Protein 9BBG (pdb70)

InterPro domains:
  IPR004871 RSE1/DDB1/CPSF1, C-terminal [PF03178] (790-1099)
  IPR015943 WD40/YVTN repeat-like-containing domain superfamily [G3DSA:2.130.10.10] (4-1039)
  IPR015943 WD40/YVTN repeat-like-containing domain superfamily [G3DSA:2.130.10.10] (14-355)
  IPR015943 WD40/YVTN repeat-like-containing domain superfamily [G3DSA:2.130.10.10] (394-709)
  IPR018846 RSE1/DDB1/CPSF1, first beta-propeller [PF10433] (15-348)
  IPR036322 WD40-repeat-containing domain superfamily [SSF50978] (795-934)
  IPR050358 RSE1/DDB1/CPSF1 [PTHR10644] (3-1113)
  IPR058543 RSE1/DDB1/CPSF1, second beta-propeller [PF23726] (396-704)

Nearest PDB structures (foldseek):
  9bbg-assembly1_A  TM=1.001E+00  e=0.000E+00  Homo sapiens
  9bbe-assembly1_A  TM=9.998E-01  e=0.000E+00  Homo sapiens
  3ei3-assembly1_A  TM=9.310E-01  e=0.000E+00  Homo sapiens
  8b3g-assembly1_d  TM=7.829E-01  e=0.000E+00  Homo sapiens
  8ojh-assembly1_A  TM=7.501E-01  e=0.000E+00  Homo sapiens

B-factor: mean 38.8, std 13.21, range [20.58, 118.34]

Solvent-accessible surface area: 45786 Å² total; per-residue (Å²): 93,4,52,3,0,5,2,25,23,41,92,10,16,0,1,56,17,17,23,48,10,67,0,16,29,43,153,41,43,0,0,0,5,3,36,4,22,52,0,26,2,35,10,27,50,120,105,18,34,121,75,18,46,26,17,29,5,46,1,30,18,44,10,13,67,31,14,97,32,196,87,41,88,34,14,7,0,0,0,0,0,38,18,20,16,1,2,13,0,37,3,57,102,75,69,120,60,25,76,23,52,29,98,9,68,17,66,7,89,30,248,136,32,129,52,11,111,82,32,44,27,10,15,28,2,45,88,18,57,0,0,0,0,5,4,13,58,13,57,2,15,0,0,22,36,94,106,142,23,67,112,5,142,39,30,58,2,168,8,110,18,96,97,8,36,20,3,49,8,4,64,52,28,143,30,11,0,1,0,1,0,16,63,41,136,147,26,30,10,0,52,4,26,49,1,20,67,217,117,118,75,19,55,145,14,73,19,118,74,48,106,21,37,71,75,0,36,21,0,4,12,0,11,114,58,9,9,4,0,0,4,0,5,74,113,19,0,12,3,3,54,31,118,64,123,27,52,32,75,23,119,76,2,64,133,12,42,2,62,10,49,28,94,11,30,117,51,0,18,84,3,0,0,2,2,96,36,1,53,0,0,16,0,35,7,83,84,76,156,75,200,116,63,75,31,43,1,100,57,5,115,23,78,72,11,11,109,4,10,12,5,65,18,5,3,43,2,74,127,12,26,0,3,0,0,0,101,22,1,26,4,23,4,0,72,20,54,147,111,53,79,118,102,41,27,73,16,74,64,94,88,84,60,69,2,1,0,16,0,39,18,7,21,41,10,74,29,128,50,96,19,31,4,4,0,0,0,0,0,3,16,86,27,28,1,2,0,7,7,0,30,32,4,2,10,24,96,109,101,18,70,47,128,12,84,36,6,91,4,0,20,32,0,84,28,53,26,124,78,126,37,22,39,5,0,0,0,0,24,115,38,72,2,80,8,6,37,14,92,40,128,92,40,61,94,61,94,20,131,2,23,38,99,89,61,40,2,63,47,2,5,36,12,25,103,113,3,0,0,0,0,1,24,34,2,0,32,0,0,22,7,122,108,45,37,71,42,24,69,18,106,18,103,100,64,110,104,3,56,23,19,9,21,16,57,20,6,0,0,0,0,14,30,106,18,0,16,9,0,51,4,44,69,112,60,18,100,79,64,24,114,33,123,13,103,42,78,4,19,8,14,16,2,45,39,19,51,121,29,143,27,87,4,61,5,0,0,0,0,0,96,103,27,4,0,0,7,0,2,77,8,72,76,14,70,83,63,33,87,37,98,12,41,64,118,87,18,0,127,12,9,13,2,5,32,5,64,92,12,36,26,0,0,0,0,9,12,70,0,4,0,12,17,2,19,12,63,44,107,78,0,98,6,48,97,50,43,64,21,51,6,18,108,78,57,0,51,13,61,49,4,146,24,146,86,72,36,8,0,0,0,1,4,51,72,3,4,0,0,22,20,57,47,75,96,16,38,44,0,78,5,61,68,88,71,7,33,54,3,0,41,1,59,2,108,23,10,77,109,5,2,0,5,2,55,119,55,33,0,19,0,0,38,22,26,102,34,61,78,21,50,39,101,59,16,72,1,112,3,7,2,75,73,11,16,49,2,122,112,33,79,0,0,0,0,0,0,4,26,37,13,58,93,115,52,89,42,67,78,93,3,7,10,54,117,22,125,48,85,29,99,17,97,98,151,104,122,32,41,22,2,1,0,0,0,0,29,10,112,89,10,82,20,34,2,3,3,55,4,35,140,50,1,54,2,43,5,21,19,30,11,113,1,46,138,17,106,50,23,0,0,0,0,0,0,1,21,52,92,143,108,69,120,65,22,85,87,2,13,0,0,0,0,48,36,37,130,35,94,10,57,65,42,8,92,60,142,9,172,0,0,0,43,15,12,31,69,2,87,24,38,0,0,0,0,1,17,40,15,0,51,0,1,70,16,48,146,78,81,80,11,166,55,50,11,49,16,153,64,14,81,34,0,27,61,6,53,37,90,53,50,70,0,0,1,0,6,44,65,63,0,2,10,0,0,6,19,29,90,182,128,25,60,26,88,49,40,1,32,1,93,52,65,10,121,4,6,6,2,8,7,31,59,73,77,21,3,0,0,0,6,64,32,60,1,0,1,0,0,29,63,76,150,119,78,73,44,54,81,75,6,70,36,28,0,6,2,7,11,0,8,57,1,43,15,4,20,96,21,16,13,43,126,159,142,4,15,91,63,29,4,5,0,0,0,55,16,0,9,0,0,3,1,4,34,10,48,100,79,57,21,81,17,0,63,54,0,14,80,72,0,32,180,20,48,145,24,22,2,115,9,117,9,71,68,10,23,12,1,56,18,126,166,65,84,70,99,35,60,4,6,0,5,0,60,6,0,36,35,0,37,67,17,41,70,98,79,4,97,109,0,5,46,84,9,66,35,91,90,103,76,82,106,111,3,65,2,89,26,0,7,70,4,0,16,55,0,41,138,30,61

Structure (mmCIF, N/CA/C/O backbone):
data_9BBG
#
_entry.id   9BBG
#
_cell.length_a   63.139
_cell.length_b   125.747
_cell.length_c   169.512
_cell.angle_alpha   90.00
_cell.angle_beta   90.00
_cell.angle_gamma   90.00
#
_symmetry.space_group_name_H-M   'P 21 21 21'
#
loop_
_entity.id
_entity.type
_entity.pdbx_description
1 polymer 'DNA damage-binding protein 1'
2 non-polymer 'L(+)-TARTARIC ACID'
3 non-polymer 1H-indol-6-amine
4 non-polymer 1,2-ETHANEDIOL
5 non-polymer 'UNKNOWN ATOM OR ION'
6 water water
#
loop_
_atom_site.group_PDB
_atom_site.id
_atom_site.type_symbol
_atom_site.label_atom_id
_atom_site.label_alt_id
_atom_site.label_comp_id
_atom_site.label_asym_id
_atom_site.label_entity_id
_atom_site.label_seq_id
_atom_site.pdbx_PDB_ins_code
_atom_site.Cartn_x
_atom_site.Cartn_y
_atom_site.Cartn_z
_atom_site.occupancy
_atom_site.B_iso_or_equiv
_atom_site.auth_seq_id
_atom_site.auth_comp_id
_atom_site.auth_asym_id
_atom_site.auth_atom_id
_atom_site.pdbx_PDB_model_num
ATOM 1 N N . MET A 1 3 ? 46.620 -42.501 -22.214 1.00 74.65 1 MET A N 1
ATOM 2 C CA . MET A 1 3 ? 45.696 -43.612 -21.856 1.00 72.41 1 MET A CA 1
ATOM 3 C C . MET A 1 3 ? 44.317 -43.400 -22.509 1.00 66.48 1 MET A C 1
ATOM 4 O O . MET A 1 3 ? 43.708 -44.372 -22.960 1.00 55.33 1 MET A O 1
ATOM 6 N N . SER A 1 4 ? 43.825 -42.134 -22.548 1.00 65.80 2 SER A N 1
ATOM 7 C CA . SER A 1 4 ? 42.607 -41.764 -23.290 1.00 54.01 2 SER A CA 1
ATOM 8 C C . SER A 1 4 ? 42.931 -40.682 -24.318 1.00 48.11 2 SER A C 1
ATOM 9 O O . SER A 1 4 ? 43.734 -39.788 -24.046 1.00 49.94 2 SER A O 1
ATOM 11 N N . TYR A 1 5 ? 42.348 -40.789 -25.519 1.00 37.18 3 TYR A N 1
ATOM 12 C CA . TYR A 1 5 ? 42.669 -39.852 -26.575 1.00 34.01 3 TYR A CA 1
ATOM 13 C C . TYR A 1 5 ? 41.369 -39.297 -27.139 1.00 33.27 3 TYR A C 1
ATOM 14 O O . TYR A 1 5 ? 40.690 -39.984 -27.875 1.00 33.97 3 TYR A O 1
ATOM 23 N N . ASN A 1 6 ? 41.139 -37.989 -26.922 1.00 27.85 4 ASN A N 1
ATOM 24 C CA . ASN A 1 6 ? 39.896 -37.372 -27.337 1.00 28.59 4 ASN A CA 1
ATOM 25 C C . ASN A 1 6 ? 40.193 -36.065 -28.072 1.00 31.60 4 ASN A C 1
ATOM 26 O O . ASN A 1 6 ? 41.258 -35.462 -27.919 1.00 31.67 4 ASN A O 1
ATOM 31 N N . TYR A 1 7 ? 39.280 -35.717 -28.967 1.00 28.96 5 TYR A N 1
ATOM 32 C CA . TYR A 1 7 ? 39.343 -34.536 -29.796 1.00 26.41 5 TYR A CA 1
ATOM 33 C C . TYR A 1 7 ? 38.073 -33.737 -29.567 1.00 29.10 5 TYR A C 1
ATOM 34 O O . TYR A 1 7 ? 36.992 -34.306 -29.676 1.00 27.85 5 TYR A O 1
ATOM 43 N N . VAL A 1 8 ? 38.189 -32.442 -29.319 1.00 26.92 6 VAL A N 1
ATOM 44 C CA . VAL A 1 8 ? 37.028 -31.639 -29.037 1.00 26.82 6 VAL A CA 1
ATOM 45 C C . VAL A 1 8 ? 37.044 -30.457 -29.987 1.00 26.40 6 VAL A C 1
ATOM 46 O O . VAL A 1 8 ? 38.094 -29.833 -30.201 1.00 26.52 6 VAL A O 1
ATOM 50 N N . VAL A 1 9 ? 35.907 -30.164 -30.605 1.00 23.84 7 VAL A N 1
ATOM 51 C CA . VAL A 1 9 ? 35.862 -29.114 -31.610 1.00 25.91 7 VAL A CA 1
ATOM 52 C C . VAL A 1 9 ? 34.510 -28.396 -31.559 1.00 25.80 7 VAL A C 1
ATOM 53 O O . VAL A 1 9 ? 33.508 -28.971 -31.120 1.00 24.43 7 VAL A O 1
ATOM 57 N N . THR A 1 10 ? 34.528 -27.122 -31.952 1.00 24.58 8 THR A N 1
ATOM 58 C CA . THR A 1 10 ? 33.316 -26.299 -31.974 1.00 24.61 8 THR A CA 1
ATOM 59 C C . THR A 1 10 ? 32.501 -26.584 -33.238 1.00 26.04 8 THR A C 1
ATOM 60 O O . THR A 1 10 ? 32.985 -26.461 -34.375 1.00 27.84 8 THR A O 1
ATOM 64 N N . ALA A 1 11 ? 31.222 -26.879 -33.057 1.00 25.33 9 ALA A N 1
ATOM 65 C CA . ALA A 1 11 ? 30.296 -26.998 -34.171 1.00 26.67 9 ALA A CA 1
ATOM 66 C C . ALA A 1 11 ? 29.533 -25.691 -34.398 1.00 26.30 9 ALA A C 1
ATOM 67 O O . ALA A 1 11 ? 29.279 -25.334 -35.543 1.00 28.78 9 ALA A O 1
ATOM 69 N N . GLN A 1 12 ? 29.202 -25.000 -33.299 1.00 23.50 10 GLN A N 1
ATOM 70 C CA . GLN A 1 12 ? 28.597 -23.679 -33.328 1.00 24.92 10 GLN A CA 1
ATOM 71 C C . GLN A 1 12 ? 29.245 -22.855 -32.235 1.00 25.94 10 GLN A C 1
ATOM 72 O O . GLN A 1 12 ? 29.223 -23.230 -31.069 1.00 25.19 10 GLN A O 1
ATOM 78 N N . LYS A 1 13 ? 29.829 -21.716 -32.644 1.00 25.53 11 LYS A N 1
ATOM 79 C CA . LYS A 1 13 ? 30.441 -20.803 -31.725 1.00 24.18 11 LYS A CA 1
ATOM 80 C C . LYS A 1 13 ? 29.394 -20.253 -30.780 1.00 25.99 11 LYS A C 1
ATOM 81 O O . LYS A 1 13 ? 28.202 -20.185 -31.139 1.00 25.82 11 LYS A O 1
ATOM 87 N N . PRO A 1 14 ? 29.799 -19.799 -29.588 1.00 25.16 12 PRO A N 1
ATOM 88 C CA . PRO A 1 14 ? 28.834 -19.218 -28.654 1.00 27.72 12 PRO A CA 1
ATOM 89 C C . PRO A 1 14 ? 28.103 -18.045 -29.279 1.00 26.99 12 PRO A C 1
ATOM 90 O O . PRO A 1 14 ? 28.707 -17.263 -30.024 1.00 26.90 12 PRO A O 1
ATOM 94 N N . THR A 1 15 ? 26.796 -17.931 -28.969 1.00 26.26 13 THR A N 1
ATOM 95 C CA . THR A 1 15 ? 25.933 -16.912 -29.554 1.00 28.63 13 THR A CA 1
ATOM 96 C C . THR A 1 15 ? 25.427 -15.902 -28.506 1.00 26.58 13 THR A C 1
ATOM 97 O O . THR A 1 15 ? 24.959 -14.814 -28.884 1.00 26.60 13 THR A O 1
ATOM 101 N N . ALA A 1 16 ? 25.536 -16.229 -27.207 1.00 25.04 14 ALA A N 1
ATOM 102 C CA . ALA A 1 16 ? 25.065 -15.342 -26.143 1.00 22.56 14 ALA A CA 1
ATOM 103 C C . ALA A 1 16 ? 25.975 -14.128 -26.058 1.00 28.55 14 ALA A C 1
ATOM 104 O O . ALA A 1 16 ? 27.160 -14.235 -26.280 1.00 26.23 14 ALA A O 1
ATOM 106 N N . VAL A 1 17 ? 25.398 -12.956 -25.834 1.00 24.15 15 VAL A N 1
ATOM 107 C CA . VAL A 1 17 ? 26.211 -11.749 -25.667 1.00 25.63 15 VAL A CA 1
ATOM 108 C C . VAL A 1 17 ? 26.504 -11.517 -24.193 1.00 26.45 15 VAL A C 1
ATOM 109 O O . VAL A 1 17 ? 25.585 -11.406 -23.382 1.00 27.86 15 VAL A O 1
ATOM 113 N N . ASN A 1 18 ? 27.814 -11.514 -23.837 1.00 24.73 16 ASN A N 1
ATOM 114 C CA . ASN A 1 18 ? 28.248 -11.373 -22.468 1.00 26.87 16 ASN A CA 1
ATOM 115 C C . ASN A 1 18 ? 28.596 -9.914 -22.165 1.00 27.13 16 ASN A C 1
ATOM 116 O O . ASN A 1 18 ? 28.647 -9.541 -21.015 1.00 28.01 16 ASN A O 1
ATOM 121 N N . GLY A 1 19 ? 28.897 -9.113 -23.195 1.00 27.14 17 GLY A N 1
ATOM 122 C CA . GLY A 1 19 ? 29.087 -7.685 -23.006 1.00 27.64 17 GLY A CA 1
ATOM 123 C C . GLY A 1 19 ? 29.292 -6.951 -24.327 1.00 27.58 17 GLY A C 1
ATOM 124 O O . GLY A 1 19 ? 29.451 -7.554 -25.379 1.00 28.44 17 GLY A O 1
ATOM 125 N N . CYS A 1 20 ? 29.164 -5.620 -24.275 1.00 25.88 18 CYS A N 1
ATOM 126 C CA . CYS A 1 20 ? 29.175 -4.818 -25.477 1.00 27.51 18 CYS A CA 1
ATOM 127 C C . CYS A 1 20 ? 29.760 -3.459 -25.078 1.00 30.98 18 CYS A C 1
ATOM 128 O O . CYS A 1 20 ? 29.517 -2.989 -23.976 1.00 33.64 18 CYS A O 1
ATOM 131 N N . VAL A 1 21 ? 30.621 -2.874 -25.926 1.00 28.34 19 VAL A N 1
ATOM 132 C CA . VAL A 1 21 ? 31.052 -1.479 -25.725 1.00 30.20 19 VAL A CA 1
ATOM 133 C C . VAL A 1 21 ? 31.077 -0.751 -27.072 1.00 31.94 19 VAL A C 1
ATOM 134 O O . VAL A 1 21 ? 31.141 -1.369 -28.112 1.00 28.85 19 VAL A O 1
ATOM 138 N N . THR A 1 22 ? 30.982 0.588 -27.024 1.00 31.14 20 THR A N 1
ATOM 139 C CA . THR A 1 22 ? 31.113 1.412 -28.212 1.00 30.83 20 THR A CA 1
ATOM 140 C C . THR A 1 22 ? 32.260 2.390 -28.000 1.00 29.85 20 THR A C 1
ATOM 141 O O . THR A 1 22 ? 32.568 2.780 -26.873 1.00 31.32 20 THR A O 1
ATOM 145 N N . GLY A 1 23 ? 32.890 2.772 -29.103 1.00 27.65 21 GLY A N 1
ATOM 146 C CA . GLY A 1 23 ? 33.911 3.801 -29.110 1.00 31.33 21 GLY A CA 1
ATOM 147 C C . GLY A 1 23 ? 34.594 3.858 -30.467 1.00 31.45 21 GLY A C 1
ATOM 148 O O . GLY A 1 23 ? 34.020 3.431 -31.481 1.00 34.12 21 GLY A O 1
ATOM 149 N N . HIS A 1 24 ? 35.809 4.397 -30.478 1.00 29.91 22 HIS A N 1
ATOM 150 C CA . HIS A 1 24 ? 36.526 4.660 -31.710 1.00 32.91 22 HIS A CA 1
ATOM 151 C C . HIS A 1 24 ? 37.823 3.854 -31.707 1.00 31.41 22 HIS A C 1
ATOM 152 O O . HIS A 1 24 ? 38.898 4.378 -31.439 1.00 33.48 22 HIS A O 1
ATOM 159 N N . PHE A 1 25 ? 37.699 2.553 -32.019 1.00 33.59 23 PHE A N 1
ATOM 160 C CA . PHE A 1 25 ? 38.790 1.607 -31.945 1.00 30.63 23 PHE A CA 1
ATOM 161 C C . PHE A 1 25 ? 39.499 1.425 -33.301 1.00 27.81 23 PHE A C 1
ATOM 162 O O . PHE A 1 25 ? 40.708 1.268 -33.332 1.00 32.02 23 PHE A O 1
ATOM 170 N N . THR A 1 26 ? 38.728 1.259 -34.376 1.00 32.43 24 THR A N 1
ATOM 171 C CA . THR A 1 26 ? 39.316 0.894 -35.653 1.00 33.25 24 THR A CA 1
ATOM 172 C C . THR A 1 26 ? 39.941 2.128 -36.304 1.00 35.68 24 THR A C 1
ATOM 173 O O . THR A 1 26 ? 40.887 1.998 -37.072 1.00 38.02 24 THR A O 1
ATOM 177 N N . SER A 1 27 ? 39.349 3.291 -36.035 1.00 34.61 25 SER A N 1
ATOM 178 C CA . SER A 1 27 ? 39.912 4.587 -36.409 1.00 38.73 25 SER A CA 1
ATOM 179 C C . SER A 1 27 ? 39.274 5.673 -35.555 1.00 40.11 25 SER A C 1
ATOM 180 O O . SER A 1 27 ? 38.191 5.475 -35.020 1.00 38.50 25 SER A O 1
ATOM 183 N N . ALA A 1 28 ? 39.885 6.869 -35.516 1.00 38.25 26 ALA A N 1
ATOM 184 C CA . ALA A 1 28 ? 39.338 7.979 -34.730 1.00 40.87 26 ALA A CA 1
ATOM 185 C C . ALA A 1 28 ? 37.951 8.365 -35.220 1.00 35.53 26 ALA A C 1
ATOM 186 O O . ALA A 1 28 ? 37.119 8.802 -34.432 1.00 41.67 26 ALA A O 1
ATOM 188 N N . GLU A 1 29 ? 37.683 8.130 -36.511 1.00 39.42 27 GLU A N 1
ATOM 189 C CA . GLU A 1 29 ? 36.475 8.620 -37.153 1.00 47.13 27 GLU A CA 1
ATOM 190 C C . GLU A 1 29 ? 35.368 7.565 -37.165 1.00 43.70 27 GLU A C 1
ATOM 191 O O . GLU A 1 29 ? 34.232 7.902 -37.419 1.00 50.98 27 GLU A O 1
ATOM 197 N N . ASP A 1 30 ? 35.708 6.286 -36.968 1.00 43.30 28 ASP A N 1
ATOM 198 C CA . ASP A 1 30 ? 34.700 5.229 -36.990 1.00 41.26 28 ASP A CA 1
ATOM 199 C C . ASP A 1 30 ? 33.980 5.167 -35.635 1.00 38.24 28 ASP A C 1
ATOM 200 O O . ASP A 1 30 ? 34.602 5.351 -34.593 1.00 43.78 28 ASP A O 1
ATOM 205 N N . LEU A 1 31 ? 32.674 4.924 -35.657 1.00 35.49 29 LEU A N 1
ATOM 206 C CA . LEU A 1 31 ? 31.971 4.493 -34.455 1.00 35.46 29 LEU A CA 1
ATOM 207 C C . LEU A 1 31 ? 31.910 2.966 -34.491 1.00 33.66 29 LEU A C 1
ATOM 208 O O . LEU A 1 31 ? 31.401 2.390 -35.452 1.00 33.82 29 LEU A O 1
ATOM 213 N N . ASN A 1 32 ? 32.496 2.335 -33.463 1.00 31.46 30 ASN A N 1
ATOM 214 C CA . ASN A 1 32 ? 32.536 0.888 -33.389 1.00 29.09 30 ASN A CA 1
ATOM 215 C C . ASN A 1 32 ? 31.560 0.359 -32.342 1.00 30.12 30 ASN A C 1
ATOM 216 O O . ASN A 1 32 ? 31.302 0.988 -31.312 1.00 29.11 30 ASN A O 1
ATOM 221 N N . LEU A 1 33 ? 31.107 -0.879 -32.592 1.00 30.53 31 LEU A N 1
ATOM 222 C CA . LEU A 1 33 ? 30.466 -1.699 -31.607 1.00 28.64 31 LEU A CA 1
ATOM 223 C C . LEU A 1 33 ? 31.347 -2.925 -31.448 1.00 26.41 31 LEU A C 1
ATOM 224 O O . LEU A 1 33 ? 31.746 -3.524 -32.444 1.00 27.68 31 LEU A O 1
ATOM 229 N N . LEU A 1 34 ? 31.710 -3.219 -30.205 1.00 26.91 32 LEU A N 1
ATOM 230 C CA . LEU A 1 34 ? 32.459 -4.420 -29.870 1.00 27.90 32 LEU A CA 1
ATOM 231 C C . LEU A 1 34 ? 31.573 -5.316 -29.030 1.00 26.17 32 LEU A C 1
ATOM 232 O O . LEU A 1 34 ? 30.935 -4.847 -28.098 1.00 25.66 32 LEU A O 1
ATOM 237 N N . ILE A 1 35 ? 31.515 -6.603 -29.403 1.00 25.44 33 ILE A N 1
ATOM 238 C CA . ILE A 1 35 ? 30.662 -7.558 -28.718 1.00 24.40 33 ILE A CA 1
ATOM 239 C C . ILE A 1 35 ? 31.536 -8.685 -28.231 1.00 25.61 33 ILE A C 1
ATOM 240 O O . ILE A 1 35 ? 32.284 -9.236 -29.026 1.00 28.43 33 ILE A O 1
ATOM 245 N N . ALA A 1 36 ? 31.397 -9.024 -26.950 1.00 23.60 34 ALA A N 1
ATOM 246 C CA . ALA A 1 36 ? 32.043 -10.185 -26.368 1.00 22.26 34 ALA A CA 1
ATOM 247 C C . ALA A 1 36 ? 31.036 -11.326 -26.302 1.00 25.19 34 ALA A C 1
ATOM 248 O O . ALA A 1 36 ? 29.959 -11.176 -25.718 1.00 27.15 34 ALA A O 1
ATOM 250 N N . LYS A 1 37 ? 31.394 -12.428 -26.973 1.00 24.82 35 LYS A N 1
ATOM 251 C CA . LYS A 1 37 ? 30.675 -13.689 -26.905 1.00 25.25 35 LYS A CA 1
ATOM 252 C C . LYS A 1 37 ? 31.639 -14.736 -26.353 1.00 23.73 35 LYS A C 1
ATOM 253 O O . LYS A 1 37 ? 32.219 -15.527 -27.106 1.00 26.87 35 LYS A O 1
ATOM 259 N N . ASN A 1 38 ? 31.809 -14.682 -25.043 1.00 26.30 36 ASN A N 1
ATOM 260 C CA . ASN A 1 38 ? 32.656 -15.598 -24.292 1.00 24.47 36 ASN A CA 1
ATOM 261 C C . ASN A 1 38 ? 34.109 -15.416 -24.734 1.00 24.61 36 ASN A C 1
ATOM 262 O O . ASN A 1 38 ? 34.763 -14.497 -24.221 1.00 25.25 36 ASN A O 1
ATOM 267 N N . THR A 1 39 ? 34.585 -16.315 -25.618 1.00 25.06 37 THR A N 1
ATOM 268 C CA . THR A 1 39 ? 35.948 -16.361 -26.108 1.00 28.31 37 THR A CA 1
ATOM 269 C C . THR A 1 39 ? 36.140 -15.498 -27.360 1.00 30.16 37 THR A C 1
ATOM 270 O O . THR A 1 39 ? 37.268 -15.330 -27.776 1.00 33.56 37 THR A O 1
ATOM 274 N N . ARG A 1 40 ? 35.047 -14.961 -27.940 1.00 28.05 38 ARG A N 1
ATOM 275 C CA . ARG A 1 40 ? 35.101 -14.300 -29.236 1.00 30.25 38 ARG A CA 1
ATOM 276 C C . ARG A 1 40 ? 34.841 -12.817 -29.057 1.00 27.11 38 ARG A C 1
ATOM 277 O O . ARG A 1 40 ? 33.945 -12.427 -28.297 1.00 28.20 38 ARG A O 1
ATOM 285 N N . LEU A 1 41 ? 35.629 -12.024 -29.752 1.00 27.23 39 LEU A N 1
ATOM 286 C CA . LEU A 1 41 ? 35.459 -10.577 -29.798 1.00 25.27 39 LEU A CA 1
ATOM 287 C C . LEU A 1 41 ? 35.072 -10.192 -31.214 1.00 27.19 39 LEU A C 1
ATOM 288 O O . LEU A 1 41 ? 35.818 -10.495 -32.132 1.00 29.57 39 LEU A O 1
ATOM 293 N N . GLU A 1 42 ? 33.909 -9.566 -31.368 1.00 26.44 40 GLU A N 1
ATOM 294 C CA . GLU A 1 42 ? 33.413 -9.155 -32.666 1.00 25.13 40 GLU A CA 1
ATOM 295 C C . GLU A 1 42 ? 33.461 -7.638 -32.742 1.00 26.25 40 GLU A C 1
ATOM 296 O O . GLU A 1 42 ? 32.935 -6.950 -31.851 1.00 28.84 40 GLU A O 1
ATOM 302 N N . ILE A 1 43 ? 34.023 -7.137 -33.837 1.00 26.54 41 ILE A N 1
ATOM 303 C CA . ILE A 1 43 ? 34.178 -5.704 -34.058 1.00 29.62 41 ILE A CA 1
ATOM 304 C C . ILE A 1 43 ? 33.359 -5.309 -35.277 1.00 32.80 41 ILE A C 1
ATOM 305 O O . ILE A 1 43 ? 33.525 -5.883 -36.347 1.00 31.36 41 ILE A O 1
ATOM 310 N N . TYR A 1 44 ? 32.550 -4.258 -35.111 1.00 29.74 42 TYR A N 1
ATOM 311 C CA . TYR A 1 44 ? 31.696 -3.744 -36.164 1.00 34.17 42 TYR A CA 1
ATOM 312 C C . TYR A 1 44 ? 31.942 -2.257 -36.303 1.00 36.34 42 TYR A C 1
ATOM 313 O O . TYR A 1 44 ? 32.260 -1.604 -35.327 1.00 31.10 42 TYR A O 1
ATOM 322 N N . VAL A 1 45 ? 31.712 -1.741 -37.511 1.00 31.88 43 VAL A N 1
ATOM 323 C CA . VAL A 1 45 ? 31.556 -0.309 -37.723 1.00 34.91 43 VAL A CA 1
ATOM 324 C C . VAL A 1 45 ? 30.069 -0.013 -37.861 1.00 34.69 43 VAL A C 1
ATOM 325 O O . VAL A 1 45 ? 29.346 -0.722 -38.539 1.00 37.71 43 VAL A O 1
ATOM 329 N N . VAL A 1 46 ? 29.607 1.035 -37.189 1.00 34.50 44 VAL A N 1
ATOM 330 C CA . VAL A 1 46 ? 28.209 1.408 -37.207 1.00 36.12 44 VAL A CA 1
ATOM 331 C C . VAL A 1 46 ? 27.962 2.365 -38.367 1.00 41.40 44 VAL A C 1
ATOM 332 O O . VAL A 1 46 ? 28.635 3.362 -38.450 1.00 39.87 44 VAL A O 1
ATOM 336 N N . THR A 1 47 ? 26.961 2.066 -39.208 1.00 48.34 45 THR A N 1
ATOM 337 C CA . THR A 1 47 ? 26.618 2.927 -40.338 1.00 57.26 45 THR A CA 1
ATOM 338 C C . THR A 1 47 ? 25.110 3.201 -40.344 1.00 59.48 45 THR A C 1
ATOM 339 O O . THR A 1 47 ? 24.332 2.543 -39.637 1.00 46.89 45 THR A O 1
ATOM 343 N N . ALA A 1 48 ? 24.706 4.156 -41.196 1.00 67.65 46 ALA A N 1
ATOM 344 C CA . ALA A 1 48 ? 23.313 4.320 -41.597 1.00 72.00 46 ALA A CA 1
ATOM 345 C C . ALA A 1 48 ? 22.729 2.980 -42.045 1.00 72.87 46 ALA A C 1
ATOM 346 O O . ALA A 1 48 ? 21.653 2.589 -41.594 1.00 69.89 46 ALA A O 1
ATOM 348 N N . GLU A 1 49 ? 23.452 2.287 -42.937 1.00 73.70 47 GLU A N 1
ATOM 349 C CA . GLU A 1 49 ? 23.104 0.930 -43.335 1.00 78.83 47 GLU A CA 1
ATOM 350 C C . GLU A 1 49 ? 22.795 0.080 -42.095 1.00 83.91 47 GLU A C 1
ATOM 351 O O . GLU A 1 49 ? 21.721 -0.507 -42.012 1.00 94.02 47 GLU A O 1
ATOM 353 N N . GLY A 1 50 ? 23.732 0.040 -41.123 1.00 71.36 48 GLY A N 1
ATOM 354 C CA . GLY A 1 50 ? 23.623 -0.838 -39.959 1.00 60.03 48 GLY A CA 1
ATOM 355 C C . GLY A 1 50 ? 25.009 -1.220 -39.433 1.00 53.85 48 GLY A C 1
ATOM 356 O O . GLY A 1 50 ? 25.947 -0.436 -39.566 1.00 60.11 48 GLY A O 1
ATOM 357 N N . LEU A 1 51 ? 25.144 -2.447 -38.895 1.00 48.78 49 LEU A N 1
ATOM 358 C CA . LEU A 1 51 ? 26.428 -2.947 -38.396 1.00 43.00 49 LEU A CA 1
ATOM 359 C C . LEU A 1 51 ? 27.210 -3.630 -39.518 1.00 43.46 49 LEU A C 1
ATOM 360 O O . LEU A 1 51 ? 26.838 -4.710 -39.958 1.00 49.90 49 LEU A O 1
ATOM 365 N N . ARG A 1 52 ? 28.357 -3.054 -39.886 1.00 41.59 50 ARG A N 1
ATOM 366 C CA . ARG A 1 52 ? 29.291 -3.702 -40.785 1.00 40.99 50 ARG A CA 1
ATOM 367 C C . ARG A 1 52 ? 30.343 -4.494 -39.999 1.00 38.88 50 ARG A C 1
ATOM 368 O O . ARG A 1 52 ? 31.155 -3.928 -39.289 1.00 34.15 50 ARG A O 1
ATOM 376 N N . PRO A 1 53 ? 30.445 -5.820 -40.180 1.00 38.57 51 PRO A N 1
ATOM 377 C CA . PRO A 1 53 ? 31.512 -6.581 -39.522 1.00 36.13 51 PRO A CA 1
ATOM 378 C C . PRO A 1 53 ? 32.885 -6.263 -40.103 1.00 41.32 51 PRO A C 1
ATOM 379 O O . PRO A 1 53 ? 33.062 -6.273 -41.313 1.00 37.80 51 PRO A O 1
ATOM 383 N N . VAL A 1 54 ? 33.871 -5.974 -39.259 1.00 33.05 52 VAL A N 1
ATOM 384 C CA . VAL A 1 54 ? 35.187 -5.695 -39.792 1.00 34.43 52 VAL A CA 1
ATOM 385 C C . VAL A 1 54 ? 36.206 -6.735 -39.354 1.00 36.21 52 VAL A C 1
ATOM 386 O O . VAL A 1 54 ? 37.128 -7.026 -40.110 1.00 34.77 52 VAL A O 1
ATOM 390 N N . LYS A 1 55 ? 36.102 -7.239 -38.112 1.00 32.19 53 LYS A N 1
ATOM 391 C CA . LYS A 1 55 ? 37.095 -8.164 -37.612 1.00 33.69 53 LYS A CA 1
ATOM 392 C C . LYS A 1 55 ? 36.528 -8.946 -36.443 1.00 31.80 53 LYS A C 1
ATOM 393 O O . LYS A 1 55 ? 35.946 -8.362 -35.563 1.00 30.55 53 LYS A O 1
ATOM 399 N N . GLU A 1 56 ? 36.757 -10.253 -36.436 1.00 30.48 54 GLU A N 1
ATOM 400 C CA . GLU A 1 56 ? 36.369 -11.119 -35.341 1.00 31.43 54 GLU A CA 1
ATOM 401 C C . GLU A 1 56 ? 37.601 -11.880 -34.911 1.00 33.68 54 GLU A C 1
ATOM 402 O O . GLU A 1 56 ? 38.312 -12.439 -35.755 1.00 33.07 54 GLU A O 1
ATOM 408 N N . VAL A 1 57 ? 37.892 -11.872 -33.604 1.00 33.86 55 VAL A N 1
ATOM 409 C CA . VAL A 1 57 ? 39.030 -12.640 -33.118 1.00 37.89 55 VAL A CA 1
ATOM 410 C C . VAL A 1 57 ? 38.598 -13.555 -31.986 1.00 36.74 55 VAL A C 1
ATOM 411 O O . VAL A 1 57 ? 37.593 -13.332 -31.326 1.00 39.06 55 VAL A O 1
ATOM 415 N N . GLY A 1 58 ? 39.371 -14.615 -31.822 1.00 30.37 56 GLY A N 1
ATOM 416 C CA . GLY A 1 58 ? 39.245 -15.495 -30.695 1.00 34.60 56 GLY A CA 1
ATOM 417 C C . GLY A 1 58 ? 40.343 -15.179 -29.691 1.00 37.07 56 GLY A C 1
ATOM 418 O O . GLY A 1 58 ? 41.455 -14.790 -30.071 1.00 40.40 56 GLY A O 1
ATOM 419 N N . MET A 1 59 ? 39.961 -15.171 -28.422 1.00 28.71 57 MET A N 1
ATOM 420 C CA . MET A 1 59 ? 40.923 -15.085 -27.346 1.00 29.71 57 MET A CA 1
ATOM 421 C C . MET A 1 59 ? 41.123 -16.470 -26.771 1.00 26.41 57 MET A C 1
ATOM 422 O O . MET A 1 59 ? 40.185 -17.265 -26.653 1.00 27.07 57 MET A O 1
ATOM 427 N N . TYR A 1 60 ? 42.317 -16.703 -26.225 1.00 25.31 58 TYR A N 1
ATOM 428 C CA . TYR A 1 60 ? 42.517 -17.889 -25.401 1.00 23.05 58 TYR A CA 1
ATOM 429 C C . TYR A 1 60 ? 42.113 -17.581 -23.971 1.00 24.95 58 TYR A C 1
ATOM 430 O O . TYR A 1 60 ? 42.917 -17.649 -23.052 1.00 24.39 58 TYR A O 1
ATOM 439 N N . GLY A 1 61 ? 40.816 -17.305 -23.786 1.00 24.00 59 GLY A N 1
ATOM 440 C CA . GLY A 1 61 ? 40.289 -16.942 -22.505 1.00 21.82 59 GLY A CA 1
ATOM 441 C C . GLY A 1 61 ? 38.832 -16.534 -22.623 1.00 23.99 59 GLY A C 1
ATOM 442 O O . GLY A 1 61 ? 38.392 -16.079 -23.689 1.00 26.59 59 GLY A O 1
ATOM 443 N N . LYS A 1 62 ? 38.152 -16.626 -21.494 1.00 24.25 60 LYS A N 1
ATOM 444 C CA . LYS A 1 62 ? 36.795 -16.130 -21.351 1.00 24.33 60 LYS A CA 1
ATOM 445 C C . LYS A 1 62 ? 36.873 -14.635 -21.028 1.00 25.58 60 LYS A C 1
ATOM 446 O O . LYS A 1 62 ? 37.530 -14.270 -20.074 1.00 24.81 60 LYS A O 1
ATOM 452 N N . ILE A 1 63 ? 36.296 -13.798 -21.875 1.00 23.12 61 ILE A N 1
ATOM 453 C CA . ILE A 1 63 ? 36.376 -12.346 -21.675 1.00 26.42 61 ILE A CA 1
ATOM 454 C C . ILE A 1 63 ? 35.506 -11.961 -20.476 1.00 25.87 61 ILE A C 1
ATOM 455 O O . ILE A 1 63 ? 34.275 -12.143 -20.491 1.00 27.08 61 ILE A O 1
ATOM 460 N N . ALA A 1 64 ? 36.127 -11.343 -19.460 1.00 23.60 62 ALA A N 1
ATOM 461 C CA . ALA A 1 64 ? 35.434 -10.989 -18.230 1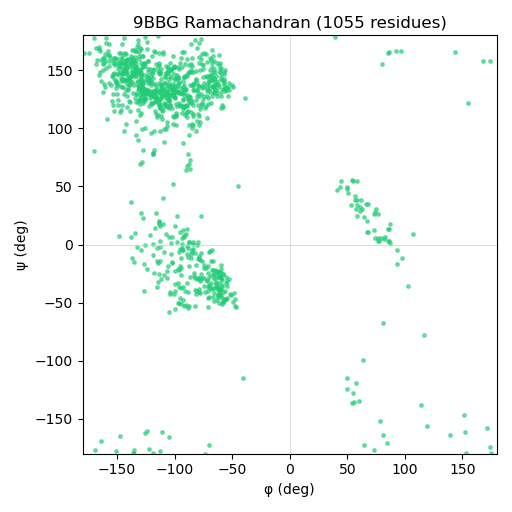.00 26.89 62 ALA A CA 1
ATOM 462 C C . ALA A 1 64 ? 35.295 -9.467 -18.098 1.00 25.67 62 ALA A C 1
ATOM 463 O O . ALA A 1 64 ? 34.363 -8.981 -17.482 1.00 27.19 62 ALA A O 1
ATOM 465 N N . VAL A 1 65 ? 36.245 -8.762 -18.657 1.00 23.24 63 VAL A N 1
ATOM 466 C CA . VAL A 1 65 ? 36.230 -7.296 -18.688 1.00 23.03 63 VAL A CA 1
ATOM 467 C C . VAL A 1 65 ? 36.619 -6.879 -20.093 1.00 23.82 63 VAL A C 1
ATOM 468 O O . VAL A 1 65 ? 37.581 -7.415 -20.648 1.00 25.70 63 VAL A O 1
ATOM 472 N N . MET A 1 66 ? 35.907 -5.877 -20.614 1.00 24.94 64 MET A N 1
ATOM 473 C CA . MET A 1 66 ? 36.160 -5.318 -21.931 1.00 24.81 64 MET A CA 1
ATOM 474 C C . MET A 1 66 ? 35.808 -3.839 -21.878 1.00 26.49 64 MET A C 1
ATOM 475 O O . MET A 1 66 ? 34.642 -3.489 -21.768 1.00 28.20 64 MET A O 1
ATOM 480 N N . GLU A 1 67 ? 36.828 -2.974 -22.024 1.00 24.83 65 GLU A N 1
ATOM 481 C CA . GLU A 1 67 ? 36.645 -1.540 -21.914 1.00 24.95 65 GLU A CA 1
ATOM 482 C C . GLU A 1 67 ? 37.574 -0.802 -22.899 1.00 24.31 65 GLU A C 1
ATOM 483 O O . GLU A 1 67 ? 38.766 -1.091 -22.975 1.00 26.74 65 GLU A O 1
ATOM 489 N N . LEU A 1 68 ? 37.004 0.206 -23.585 1.00 25.91 66 LEU A N 1
ATOM 490 C CA . LEU A 1 68 ? 37.761 1.085 -24.453 1.00 26.50 66 LEU A CA 1
ATOM 491 C C . LEU A 1 68 ? 38.216 2.287 -23.658 1.00 27.14 66 LEU A C 1
ATOM 492 O O . LEU A 1 68 ? 37.519 2.734 -22.744 1.00 27.89 66 LEU A O 1
ATOM 497 N N . PHE A 1 69 ? 39.412 2.775 -23.968 1.00 28.17 67 PHE A N 1
ATOM 498 C CA . PHE A 1 69 ? 39.945 3.933 -23.260 1.00 27.17 67 PHE A CA 1
ATOM 499 C C . PHE A 1 69 ? 40.989 4.611 -24.144 1.00 29.91 67 PHE A C 1
ATOM 500 O O . PHE A 1 69 ? 41.514 4.010 -25.084 1.00 29.91 67 PHE A O 1
ATOM 508 N N . ARG A 1 70 ? 41.254 5.903 -23.893 1.00 28.64 68 ARG A N 1
ATOM 509 C CA . ARG A 1 70 ? 42.143 6.611 -24.805 1.00 32.93 68 ARG A CA 1
ATOM 510 C C . ARG A 1 70 ? 43.194 7.417 -24.057 1.00 31.17 68 ARG A C 1
ATOM 511 O O . ARG A 1 70 ? 42.950 8.574 -23.734 1.00 35.78 68 ARG A O 1
ATOM 519 N N . PRO A 1 71 ? 44.397 6.872 -23.824 1.00 31.73 69 PRO A N 1
ATOM 520 C CA . PRO A 1 71 ? 45.466 7.649 -23.189 1.00 35.10 69 PRO A CA 1
ATOM 521 C C . PRO A 1 71 ? 45.857 8.857 -24.029 1.00 40.14 69 PRO A C 1
ATOM 522 O O . PRO A 1 71 ? 45.676 8.862 -25.252 1.00 35.46 69 PRO A O 1
ATOM 526 N N . LYS A 1 72 ? 46.395 9.876 -23.349 1.00 39.67 70 LYS A N 1
ATOM 527 C CA . LYS A 1 72 ? 47.081 10.960 -24.047 1.00 44.08 70 LYS A CA 1
ATOM 528 C C . LYS A 1 72 ? 48.152 10.374 -24.970 1.00 35.94 70 LYS A C 1
ATOM 529 O O . LYS A 1 72 ? 48.832 9.405 -24.630 1.00 40.94 70 LYS A O 1
ATOM 535 N N . GLY A 1 73 ? 48.259 10.957 -26.172 1.00 43.63 71 GLY A N 1
ATOM 536 C CA . GLY A 1 73 ? 49.241 10.536 -27.161 1.00 44.36 71 GLY A CA 1
ATOM 537 C C . GLY A 1 73 ? 48.685 9.499 -28.138 1.00 44.00 71 GLY A C 1
ATOM 538 O O . GLY A 1 73 ? 49.290 9.234 -29.172 1.00 48.57 71 GLY A O 1
ATOM 539 N N . GLU A 1 74 ? 47.561 8.868 -27.791 1.00 38.98 72 GLU A N 1
ATOM 540 C CA . GLU A 1 74 ? 46.959 7.879 -28.667 1.00 38.10 72 GLU A CA 1
ATOM 541 C C . GLU A 1 74 ? 45.938 8.554 -29.571 1.00 37.43 72 GLU A C 1
ATOM 542 O O . GLU A 1 74 ? 45.035 9.250 -29.087 1.00 39.62 72 GLU A O 1
ATOM 548 N N . SER A 1 75 ? 45.954 8.167 -30.841 1.00 35.81 73 SER A N 1
ATOM 549 C CA . SER A 1 75 ? 45.120 8.796 -31.859 1.00 41.98 73 SER A CA 1
ATOM 550 C C . SER A 1 75 ? 43.740 8.134 -31.940 1.00 41.14 73 SER A C 1
ATOM 551 O O . SER A 1 75 ? 42.823 8.685 -32.537 1.00 39.70 73 SER A O 1
ATOM 554 N N . LYS A 1 76 ? 43.615 6.905 -31.398 1.00 39.03 74 LYS A N 1
ATOM 555 C CA . LYS A 1 76 ? 42.326 6.239 -31.308 1.00 34.06 74 LYS A CA 1
ATOM 556 C C . LYS A 1 76 ? 42.304 5.399 -30.025 1.00 31.31 74 LYS A C 1
ATOM 557 O O . LYS A 1 76 ? 43.302 5.302 -29.324 1.00 30.46 74 LYS A O 1
ATOM 563 N N . ASP A 1 77 ? 41.142 4.834 -29.709 1.00 31.71 75 ASP A N 1
ATOM 564 C CA . ASP A 1 77 ? 40.990 4.103 -28.444 1.00 28.80 75 ASP A CA 1
ATOM 565 C C . ASP A 1 77 ? 41.840 2.842 -28.438 1.00 32.56 75 ASP A C 1
ATOM 566 O O . ASP A 1 77 ? 42.023 2.191 -29.466 1.00 33.63 75 ASP A O 1
ATOM 571 N N . LEU A 1 78 ? 42.310 2.477 -27.239 1.00 27.68 76 LEU A N 1
ATOM 572 C CA . LEU A 1 78 ? 42.861 1.164 -26.972 1.00 27.69 76 LEU A CA 1
ATOM 573 C C . LEU A 1 78 ? 41.813 0.327 -26.243 1.00 27.66 76 LEU A C 1
ATOM 574 O O . LEU A 1 78 ? 40.856 0.854 -25.686 1.00 27.17 76 LEU A O 1
ATOM 579 N N . LEU A 1 79 ? 42.020 -0.991 -26.245 1.00 25.46 77 LEU A N 1
ATOM 580 C CA . LEU A 1 79 ? 41.054 -1.905 -25.651 1.00 26.88 77 LEU A CA 1
ATOM 581 C C . LEU A 1 79 ? 41.721 -2.638 -24.503 1.00 25.46 77 LEU A C 1
ATOM 582 O O . LEU A 1 79 ? 42.752 -3.266 -24.690 1.00 26.48 77 LEU A O 1
ATOM 587 N N . PHE A 1 80 ? 41.079 -2.611 -23.320 1.00 26.03 78 PHE A N 1
ATOM 588 C CA . PHE A 1 80 ? 41.503 -3.429 -22.192 1.00 23.30 78 PHE A CA 1
ATOM 589 C C . PHE A 1 80 ? 40.624 -4.669 -22.098 1.00 24.11 78 PHE A C 1
ATOM 590 O O . PHE A 1 80 ? 39.390 -4.541 -22.124 1.00 25.76 78 PHE A O 1
ATOM 598 N N . ILE A 1 81 ? 41.271 -5.836 -22.065 1.00 24.44 79 ILE A N 1
ATOM 599 C CA . ILE A 1 81 ? 40.621 -7.104 -21.801 1.00 24.65 79 ILE A CA 1
ATOM 600 C C . ILE A 1 81 ? 41.217 -7.742 -20.563 1.00 26.04 79 ILE A C 1
ATOM 601 O O . ILE A 1 81 ? 42.425 -7.824 -20.443 1.00 25.31 79 ILE A O 1
ATOM 606 N N . LEU A 1 82 ? 40.353 -8.320 -19.736 1.00 24.46 80 LEU A N 1
ATOM 607 C CA . LEU A 1 82 ? 40.735 -9.256 -18.687 1.00 24.49 80 LEU A CA 1
ATOM 608 C C . LEU A 1 82 ? 39.980 -10.548 -18.914 1.00 24.38 80 LEU A C 1
ATOM 609 O O . LEU A 1 82 ? 38.752 -10.513 -19.096 1.00 24.17 80 LEU A O 1
ATOM 614 N N . THR A 1 83 ? 40.689 -11.673 -18.866 1.00 25.06 81 THR A N 1
ATOM 615 C CA . THR A 1 83 ? 40.019 -12.967 -18.956 1.00 23.45 81 THR A CA 1
ATOM 616 C C . THR A 1 83 ? 39.670 -13.509 -17.574 1.00 24.26 81 THR A C 1
ATOM 617 O O . THR A 1 83 ? 40.130 -13.002 -16.546 1.00 25.13 81 THR A O 1
ATOM 621 N N . ALA A 1 84 ? 38.795 -14.527 -17.554 1.00 23.71 82 ALA A N 1
ATOM 622 C CA . ALA A 1 84 ? 38.378 -15.202 -16.341 1.00 24.46 82 ALA A CA 1
ATOM 623 C C . ALA A 1 84 ? 39.568 -15.852 -15.617 1.00 24.05 82 ALA A C 1
ATOM 624 O O . ALA A 1 84 ? 39.489 -16.126 -14.398 1.00 25.89 82 ALA A O 1
ATOM 626 N N . LYS A 1 85 ? 40.641 -16.159 -16.369 1.00 22.50 83 LYS A N 1
ATOM 627 C CA . LYS A 1 85 ? 41.872 -16.687 -15.765 1.00 23.47 83 LYS A CA 1
ATOM 628 C C . LYS A 1 85 ? 42.880 -15.578 -15.434 1.00 26.43 83 LYS A C 1
ATOM 629 O O . LYS A 1 85 ? 44.067 -15.874 -15.175 1.00 24.29 83 LYS A O 1
ATOM 635 N N . TYR A 1 86 ? 42.427 -14.323 -15.480 1.00 24.88 84 TYR A N 1
ATOM 636 C CA . TYR A 1 86 ? 43.200 -13.161 -15.017 1.00 24.53 84 TYR A CA 1
ATOM 637 C C . TYR A 1 86 ? 44.337 -12.794 -15.964 1.00 25.81 84 TYR A C 1
ATOM 638 O O . TYR A 1 86 ? 45.212 -12.007 -15.598 1.00 25.28 84 TYR A O 1
ATOM 647 N N . ASN A 1 87 ? 44.197 -13.137 -17.245 1.00 24.86 85 ASN A N 1
ATOM 648 C CA . ASN A 1 87 ? 45.050 -12.571 -18.292 1.00 24.26 85 ASN A CA 1
ATOM 649 C C . ASN A 1 87 ? 44.573 -11.169 -18.611 1.00 25.52 85 ASN A C 1
ATOM 650 O O . ASN A 1 87 ? 43.448 -10.998 -19.061 1.00 26.28 85 ASN A O 1
ATOM 655 N N . ALA A 1 88 ? 45.450 -10.182 -18.414 1.00 24.98 86 ALA A N 1
ATOM 656 C CA . ALA A 1 88 ? 45.167 -8.806 -18.752 1.00 24.57 86 ALA A CA 1
ATOM 657 C C . ALA A 1 88 ? 45.939 -8.414 -20.000 1.00 25.96 86 ALA A C 1
ATOM 658 O O . ALA A 1 88 ? 47.099 -8.827 -20.186 1.00 27.77 86 ALA A O 1
ATOM 660 N N . CYS A 1 89 ? 45.298 -7.601 -20.840 1.00 24.71 87 CYS A N 1
ATOM 661 C CA . CYS A 1 89 ? 45.995 -7.046 -21.984 1.00 25.83 87 CYS A CA 1
ATOM 662 C C . CYS A 1 89 ? 45.416 -5.704 -22.390 1.00 26.15 87 CYS A C 1
ATOM 663 O O . CYS A 1 89 ? 44.254 -5.386 -22.144 1.00 24.71 87 CYS A O 1
ATOM 666 N N . ILE A 1 90 ? 46.265 -4.926 -23.064 1.00 26.43 88 ILE A N 1
ATOM 667 C CA . ILE A 1 90 ? 45.859 -3.727 -23.754 1.00 25.89 88 ILE A CA 1
ATOM 668 C C . ILE A 1 90 ? 46.116 -3.951 -25.259 1.00 27.56 88 ILE A C 1
ATOM 669 O O . ILE A 1 90 ? 47.227 -4.300 -25.637 1.00 28.41 88 ILE A O 1
ATOM 674 N N . LEU A 1 91 ? 45.073 -3.730 -26.069 1.00 26.49 89 LEU A N 1
ATOM 675 C CA . LEU A 1 91 ? 45.072 -4.090 -27.485 1.00 29.32 89 LEU A CA 1
ATOM 676 C C . LEU A 1 91 ? 44.873 -2.831 -28.340 1.00 30.09 89 LEU A C 1
ATOM 677 O O . LEU A 1 91 ? 44.140 -1.900 -27.975 1.00 27.50 89 LEU A O 1
ATOM 682 N N . GLU A 1 92 ? 45.495 -2.843 -29.533 1.00 29.84 90 GLU A N 1
ATOM 683 C CA . GLU A 1 92 ? 45.355 -1.787 -30.518 1.00 29.41 90 GLU A CA 1
ATOM 684 C C . GLU A 1 92 ? 44.986 -2.410 -31.861 1.00 32.35 90 GLU A C 1
ATOM 685 O O . GLU A 1 92 ? 45.518 -3.458 -32.244 1.00 31.33 90 GLU A O 1
ATOM 691 N N . TYR A 1 93 ? 44.066 -1.761 -32.564 1.00 32.55 91 TYR A N 1
ATOM 692 C CA . TYR A 1 93 ? 43.661 -2.203 -33.893 1.00 31.83 91 TYR A CA 1
ATOM 693 C C . TYR A 1 93 ? 44.583 -1.569 -34.919 1.00 32.08 91 TYR A C 1
ATOM 694 O O . TYR A 1 93 ? 44.696 -0.350 -34.938 1.00 35.16 91 TYR A O 1
ATOM 703 N N . LYS A 1 94 ? 45.220 -2.401 -35.762 1.00 36.19 92 LYS A N 1
ATOM 704 C CA . LYS A 1 94 ? 46.080 -1.886 -36.830 1.00 37.64 92 LYS A CA 1
ATOM 705 C C . LYS A 1 94 ? 45.624 -2.462 -38.169 1.00 39.40 92 LYS A C 1
ATOM 706 O O . LYS A 1 94 ? 45.563 -3.684 -38.343 1.00 42.03 92 LYS A O 1
ATOM 709 N N . GLN A 1 95 ? 45.349 -1.563 -39.113 1.00 45.38 93 GLN A N 1
ATOM 710 C CA . GLN A 1 95 ? 45.029 -1.944 -40.472 1.00 52.17 93 GLN A CA 1
ATOM 711 C C . GLN A 1 95 ? 46.116 -1.408 -41.394 1.00 60.65 93 GLN A C 1
ATOM 712 O O . GLN A 1 95 ? 46.441 -0.233 -41.318 1.00 54.40 93 GLN A O 1
ATOM 718 N N . SER A 1 96 ? 46.700 -2.300 -42.213 1.00 72.23 94 SER A N 1
ATOM 719 C CA . SER A 1 96 ? 47.701 -1.924 -43.211 1.00 82.11 94 SER A CA 1
ATOM 720 C C . SER A 1 96 ? 47.296 -2.479 -44.578 1.00 78.37 94 SER A C 1
ATOM 721 O O . SER A 1 96 ? 47.501 -3.655 -44.872 1.00 74.62 94 SER A O 1
ATOM 724 N N . GLY A 1 97 ? 46.701 -1.617 -45.403 1.00 80.29 95 GLY A N 1
ATOM 725 C CA . GLY A 1 97 ? 45.956 -2.069 -46.559 1.00 80.92 95 GLY A CA 1
ATOM 726 C C . GLY A 1 97 ? 44.842 -3.018 -46.134 1.00 84.48 95 GLY A C 1
ATOM 727 O O . GLY A 1 97 ? 43.977 -2.649 -45.342 1.00 85.85 95 GLY A O 1
ATOM 728 N N . GLU A 1 98 ? 44.905 -4.259 -46.629 1.00 82.73 96 GLU A N 1
ATOM 729 C CA . GLU A 1 98 ? 43.821 -5.208 -46.445 1.00 81.60 96 GLU A CA 1
ATOM 730 C C . GLU A 1 98 ? 44.114 -6.113 -45.247 1.00 75.67 96 GLU A C 1
ATOM 731 O O . GLU A 1 98 ? 43.264 -6.907 -44.850 1.00 73.65 96 GLU A O 1
ATOM 737 N N . SER A 1 99 ? 45.318 -5.989 -44.674 1.00 62.56 97 SER A N 1
ATOM 738 C CA . SER A 1 99 ? 45.692 -6.803 -43.529 1.00 62.67 97 SER A CA 1
ATOM 739 C C . SER A 1 99 ? 45.251 -6.114 -42.231 1.00 50.36 97 SER A C 1
ATOM 740 O O . SER A 1 99 ? 45.520 -4.936 -42.025 1.00 51.34 97 SER A O 1
ATOM 743 N N . ILE A 1 100 ? 44.523 -6.857 -41.389 1.00 50.56 98 ILE A N 1
ATOM 744 C CA . ILE A 1 100 ? 44.035 -6.337 -40.122 1.00 43.54 98 ILE A CA 1
ATOM 745 C C . ILE A 1 100 ? 44.679 -7.130 -38.999 1.00 46.31 98 ILE A C 1
ATOM 746 O O . ILE A 1 100 ? 44.507 -8.345 -38.935 1.00 44.18 98 ILE A O 1
ATOM 751 N N . ASP A 1 101 ? 45.366 -6.424 -38.083 1.00 44.46 99 ASP A N 1
ATOM 752 C CA . ASP A 1 101 ? 46.016 -7.064 -36.954 1.00 49.40 99 ASP A CA 1
ATOM 753 C C . ASP A 1 101 ? 45.575 -6.404 -35.642 1.00 44.51 99 ASP A C 1
ATOM 754 O O . ASP A 1 101 ? 45.425 -5.187 -35.567 1.00 41.49 99 ASP A O 1
ATOM 759 N N . ILE A 1 102 ? 45.388 -7.237 -34.618 1.00 38.99 100 ILE A N 1
ATOM 760 C CA . ILE A 1 102 ? 45.204 -6.774 -33.252 1.00 39.65 100 ILE A CA 1
ATOM 761 C C . ILE A 1 102 ? 46.547 -6.896 -32.539 1.00 42.10 100 ILE A C 1
ATOM 762 O O . ILE A 1 102 ? 47.025 -7.998 -32.322 1.00 50.94 100 ILE A O 1
ATOM 767 N N . ILE A 1 103 ? 47.177 -5.768 -32.204 1.00 35.21 101 ILE A N 1
ATOM 768 C CA . ILE A 1 103 ? 48.494 -5.816 -31.587 1.00 35.21 101 ILE A CA 1
ATOM 769 C C . ILE A 1 103 ? 48.356 -5.710 -30.063 1.00 34.38 101 ILE A C 1
ATOM 770 O O . ILE A 1 103 ? 47.458 -5.011 -29.564 1.00 34.79 101 ILE A O 1
ATOM 774 N N . THR A 1 104 ? 49.212 -6.444 -29.348 1.00 31.82 102 THR A N 1
ATOM 775 C CA . THR A 1 104 ? 49.247 -6.397 -27.891 1.00 30.29 102 THR A CA 1
ATOM 776 C C . THR A 1 104 ? 50.246 -5.331 -27.443 1.00 33.16 102 THR A C 1
ATOM 777 O O . THR A 1 104 ? 51.440 -5.458 -27.664 1.00 36.02 102 THR A O 1
ATOM 781 N N . ARG A 1 105 ? 49.731 -4.256 -26.862 1.00 29.10 103 ARG A N 1
ATOM 782 C CA . ARG A 1 105 ? 50.539 -3.157 -26.364 1.00 32.38 103 ARG A CA 1
ATOM 783 C C . ARG A 1 105 ? 51.083 -3.444 -24.968 1.00 35.18 103 ARG A C 1
ATOM 784 O O . ARG A 1 105 ? 52.121 -2.907 -24.582 1.00 34.71 103 ARG A O 1
ATOM 792 N N . ALA A 1 106 ? 50.407 -4.308 -24.209 1.00 29.53 104 ALA A N 1
ATOM 793 C CA . ALA A 1 106 ? 50.811 -4.630 -22.848 1.00 27.97 104 ALA A CA 1
ATOM 794 C C . ALA A 1 106 ? 50.073 -5.898 -22.445 1.00 28.44 104 ALA A C 1
ATOM 795 O O . ALA A 1 106 ? 48.955 -6.099 -22.916 1.00 28.97 104 ALA A O 1
ATOM 797 N N . HIS A 1 107 ? 50.679 -6.711 -21.599 1.00 28.62 105 HIS A N 1
ATOM 798 C CA . HIS A 1 107 ? 50.005 -7.906 -21.119 1.00 28.69 105 HIS A CA 1
ATOM 799 C C . HIS A 1 107 ? 50.638 -8.387 -19.844 1.00 30.59 105 HIS A C 1
ATOM 800 O O . HIS A 1 107 ? 51.841 -8.195 -19.602 1.00 30.04 105 HIS A O 1
ATOM 807 N N . GLY A 1 108 ? 49.825 -9.038 -19.035 1.00 26.70 106 GLY A N 1
ATOM 808 C CA . GLY A 1 108 ? 50.324 -9.784 -17.904 1.00 28.02 106 GLY A CA 1
ATOM 809 C C . GLY A 1 108 ? 49.201 -10.455 -17.149 1.00 29.11 106 GLY A C 1
ATOM 810 O O . GLY A 1 108 ? 48.036 -10.072 -17.304 1.00 30.27 106 GLY A O 1
ATOM 811 N N . ASN A 1 109 ? 49.566 -11.402 -16.290 1.00 27.85 107 ASN A N 1
ATOM 812 C CA . ASN A 1 109 ? 48.577 -12.100 -15.518 1.00 28.06 107 ASN A CA 1
ATOM 813 C C . ASN A 1 109 ? 48.469 -11.464 -14.133 1.00 32.04 107 ASN A C 1
ATOM 814 O O . ASN A 1 109 ? 49.472 -11.301 -13.438 1.00 32.45 107 ASN A O 1
ATOM 819 N N . VAL A 1 110 ? 47.234 -11.175 -13.687 1.00 29.24 108 VAL A N 1
ATOM 820 C CA . VAL A 1 110 ? 47.061 -10.361 -12.495 1.00 30.08 108 VAL A CA 1
ATOM 821 C C . VAL A 1 110 ? 46.462 -11.149 -11.343 1.00 30.38 108 VAL A C 1
ATOM 822 O O . VAL A 1 110 ? 45.975 -10.561 -10.369 1.00 34.41 108 VAL A O 1
ATOM 826 N N . GLN A 1 111 ? 46.475 -12.480 -11.405 1.00 28.32 109 GLN A N 1
ATOM 827 C CA . GLN A 1 111 ? 45.911 -13.231 -10.315 1.00 27.12 109 GLN A CA 1
ATOM 828 C C . GLN A 1 111 ? 46.780 -12.994 -9.063 1.00 31.82 109 GLN A C 1
ATOM 829 O O . GLN A 1 111 ? 47.997 -12.753 -9.178 1.00 34.42 109 GLN A O 1
ATOM 835 N N . ASP A 1 112 ? 46.154 -13.084 -7.890 1.00 32.85 110 ASP A N 1
ATOM 836 C CA . ASP A 1 112 ? 46.877 -13.132 -6.618 1.00 35.52 110 ASP A CA 1
ATOM 837 C C . ASP A 1 112 ? 47.209 -14.593 -6.277 1.00 47.80 110 ASP A C 1
ATOM 838 O O . ASP A 1 112 ? 46.594 -15.508 -6.816 1.00 45.98 110 ASP A O 1
ATOM 843 N N A ARG A 1 113 ? 48.154 -14.796 -5.344 0.50 55.09 111 ARG A N 1
ATOM 844 N N B ARG A 1 113 ? 48.153 -14.789 -5.338 0.50 52.85 111 ARG A N 1
ATOM 845 C CA A ARG A 1 113 ? 48.515 -16.137 -4.890 0.50 56.28 111 ARG A CA 1
ATOM 846 C CA B ARG A 1 113 ? 48.528 -16.124 -4.879 0.50 52.53 111 ARG A CA 1
ATOM 847 C C A ARG A 1 113 ? 47.429 -16.678 -3.966 0.50 50.87 111 ARG A C 1
ATOM 848 C C B ARG A 1 113 ? 47.436 -16.673 -3.968 0.50 48.72 111 ARG A C 1
ATOM 849 O O A ARG A 1 113 ? 46.869 -17.739 -4.213 0.50 62.65 111 ARG A O 1
ATOM 850 O O B ARG A 1 113 ? 46.881 -17.735 -4.222 0.50 61.20 111 ARG A O 1
ATOM 865 N N . ILE A 1 114 ? 47.170 -15.963 -2.875 1.00 58.82 112 ILE A N 1
ATOM 866 C CA . ILE A 1 114 ? 46.018 -16.244 -2.039 1.00 66.00 112 ILE A CA 1
ATOM 867 C C . ILE A 1 114 ? 44.845 -15.610 -2.758 1.00 65.91 112 ILE A C 1
ATOM 868 O O . ILE A 1 114 ? 45.018 -14.590 -3.415 1.00 59.48 112 ILE A O 1
ATOM 872 N N . GLY A 1 115 ? 43.658 -16.189 -2.627 1.00 56.99 113 GLY A N 1
ATOM 873 C CA . GLY A 1 115 ? 42.484 -15.501 -3.110 1.00 51.58 113 GLY A CA 1
ATOM 874 C C . GLY A 1 115 ? 41.367 -16.460 -3.456 1.00 42.66 113 GLY A C 1
ATOM 875 O O . GLY A 1 115 ? 41.551 -17.395 -4.240 1.00 46.47 113 GLY A O 1
ATOM 876 N N . ARG A 1 116 ? 40.241 -16.241 -2.790 1.00 40.81 114 ARG A N 1
ATOM 877 C CA . ARG A 1 116 ? 38.965 -16.803 -3.175 1.00 43.50 114 ARG A CA 1
ATOM 878 C C . ARG A 1 116 ? 38.304 -15.806 -4.129 1.00 41.76 114 ARG A C 1
ATOM 879 O O . ARG A 1 116 ? 38.025 -14.660 -3.759 1.00 38.72 114 ARG A O 1
ATOM 883 N N . PRO A 1 117 ? 38.015 -16.192 -5.383 1.00 40.79 115 PRO A N 1
ATOM 884 C CA . PRO A 1 117 ? 37.316 -15.279 -6.294 1.00 42.71 115 PRO A CA 1
ATOM 885 C C . PRO A 1 117 ? 36.083 -14.701 -5.614 1.00 39.15 115 PRO A C 1
ATOM 886 O O . PRO A 1 117 ? 35.334 -15.427 -4.969 1.00 40.04 115 PRO A O 1
ATOM 890 N N . SER A 1 118 ? 35.870 -13.390 -5.751 1.00 35.47 116 SER A N 1
ATOM 891 C CA . SER A 1 118 ? 34.652 -12.788 -5.271 1.00 32.35 116 SER A CA 1
ATOM 892 C C . SER A 1 118 ? 33.449 -13.570 -5.790 1.00 44.62 116 SER A C 1
ATOM 893 O O . SER A 1 118 ? 33.380 -13.871 -6.965 1.00 39.07 116 SER A O 1
ATOM 896 N N . GLU A 1 119 ? 32.467 -13.798 -4.911 1.00 50.42 117 GLU A N 1
ATOM 897 C CA . GLU A 1 119 ? 31.238 -14.496 -5.267 1.00 53.50 117 GLU A CA 1
ATOM 898 C C . GLU A 1 119 ? 30.489 -13.722 -6.359 1.00 55.92 117 GLU A C 1
ATOM 899 O O . GLU A 1 119 ? 29.894 -14.348 -7.238 1.00 48.90 117 GLU A O 1
ATOM 901 N N . THR A 1 120 ? 30.588 -12.372 -6.330 1.00 49.92 118 THR A N 1
ATOM 902 C CA . THR A 1 120 ? 29.793 -11.487 -7.186 1.00 46.17 118 THR A CA 1
ATOM 903 C C . THR A 1 120 ? 30.550 -11.077 -8.458 1.00 44.36 118 THR A C 1
ATOM 904 O O . THR A 1 120 ? 30.111 -10.173 -9.164 1.00 48.65 118 THR A O 1
ATOM 908 N N . GLY A 1 121 ? 31.678 -11.720 -8.731 1.00 43.51 119 GLY A N 1
ATOM 909 C CA . GLY A 1 121 ? 32.285 -11.640 -10.045 1.00 38.36 119 GLY A CA 1
ATOM 910 C C . GLY A 1 121 ? 33.391 -10.595 -10.117 1.00 31.18 119 GLY A C 1
ATOM 911 O O . GLY A 1 121 ? 33.459 -9.666 -9.310 1.00 34.52 119 GLY A O 1
ATOM 912 N N . ILE A 1 122 ? 34.143 -10.681 -11.202 1.00 29.49 120 ILE A N 1
ATOM 913 C CA . ILE A 1 122 ? 35.174 -9.711 -11.539 1.00 25.64 120 ILE A CA 1
ATOM 914 C C . ILE A 1 122 ? 34.509 -8.416 -11.970 1.00 28.12 120 ILE A C 1
ATOM 915 O O . ILE A 1 122 ? 33.559 -8.421 -12.785 1.00 28.23 120 ILE A O 1
ATOM 920 N N . ILE A 1 123 ? 35.001 -7.306 -11.398 1.00 24.35 121 ILE A N 1
ATOM 921 C CA . ILE A 1 123 ? 34.684 -5.973 -11.864 1.00 26.47 121 ILE A CA 1
ATOM 922 C C . ILE A 1 123 ? 35.996 -5.324 -12.272 1.00 27.07 121 ILE A C 1
ATOM 923 O O . ILE A 1 123 ? 36.988 -5.381 -11.529 1.00 26.98 121 ILE A O 1
ATOM 928 N N . GLY A 1 124 ? 35.990 -4.760 -13.471 1.00 25.01 122 GLY A N 1
ATOM 929 C CA . GLY A 1 124 ? 37.118 -3.985 -13.954 1.00 26.15 122 GLY A CA 1
ATOM 930 C C . GLY A 1 124 ? 36.659 -2.638 -14.470 1.00 27.99 122 GLY A C 1
ATOM 931 O O . GLY A 1 124 ? 35.712 -2.566 -15.232 1.00 26.75 122 GLY A O 1
ATOM 932 N N . ILE A 1 125 ? 37.353 -1.587 -14.041 1.00 24.70 123 ILE A N 1
ATOM 933 C CA . ILE A 1 125 ? 36.980 -0.224 -14.349 1.00 23.30 123 ILE A CA 1
ATOM 934 C C . ILE A 1 125 ? 38.230 0.578 -14.722 1.00 24.23 123 ILE A C 1
ATOM 935 O O . ILE A 1 125 ? 39.341 0.263 -14.287 1.00 25.71 123 ILE A O 1
ATOM 940 N N . ILE A 1 126 ? 38.034 1.642 -15.526 1.00 24.89 124 ILE A N 1
ATOM 941 C CA . ILE A 1 126 ? 39.148 2.490 -15.961 1.00 25.02 124 ILE A CA 1
ATOM 942 C C . ILE A 1 126 ? 38.829 3.934 -15.652 1.00 26.04 124 ILE A C 1
ATOM 943 O O . ILE A 1 126 ? 37.707 4.387 -15.852 1.00 27.61 124 ILE A O 1
ATOM 948 N N . ASP A 1 127 ? 39.812 4.593 -15.068 1.00 25.99 125 ASP A N 1
ATOM 949 C CA . ASP A 1 127 ? 39.662 5.986 -14.683 1.00 29.26 125 ASP A CA 1
ATOM 950 C C . ASP A 1 127 ? 39.412 6.821 -15.935 1.00 28.08 125 ASP A C 1
ATOM 951 O O . ASP A 1 127 ? 40.008 6.577 -16.976 1.00 27.87 125 ASP A O 1
ATOM 956 N N . PRO A 1 128 ? 38.462 7.798 -15.917 1.00 29.23 126 PRO A N 1
ATOM 957 C CA . PRO A 1 128 ? 38.199 8.615 -17.100 1.00 31.30 126 PRO A CA 1
ATOM 958 C C . PRO A 1 128 ? 39.421 9.343 -17.665 1.00 33.25 126 PRO A C 1
ATOM 959 O O . PRO A 1 128 ? 39.449 9.630 -18.853 1.00 35.10 126 PRO A O 1
ATOM 963 N N . GLU A 1 129 ? 40.392 9.661 -16.795 1.00 29.67 127 GLU A N 1
ATOM 964 C CA . GLU A 1 129 ? 41.630 10.331 -17.209 1.00 35.42 127 GLU A CA 1
ATOM 965 C C . GLU A 1 129 ? 42.747 9.333 -17.542 1.00 34.04 127 GLU A C 1
ATOM 966 O O . GLU A 1 129 ? 43.895 9.729 -17.728 1.00 31.39 127 GLU A O 1
ATOM 972 N N . CYS A 1 130 ? 42.433 8.037 -17.551 1.00 27.41 128 CYS A N 1
ATOM 973 C CA . CYS A 1 130 ? 43.382 6.980 -17.894 1.00 28.06 128 CYS A CA 1
ATOM 974 C C . CYS A 1 130 ? 44.601 6.989 -16.986 1.00 30.41 128 CYS A C 1
ATOM 975 O O . CYS A 1 130 ? 45.710 6.689 -17.438 1.00 32.31 128 CYS A O 1
ATOM 978 N N . ARG A 1 131 ? 44.382 7.261 -15.692 1.00 28.77 129 ARG A N 1
ATOM 979 C CA . ARG A 1 131 ? 45.449 7.251 -14.714 1.00 32.78 129 ARG A CA 1
ATOM 980 C C . ARG A 1 131 ? 45.712 5.826 -14.251 1.00 31.86 129 ARG A C 1
ATOM 981 O O . ARG A 1 131 ? 46.838 5.506 -13.878 1.00 31.68 129 ARG A O 1
ATOM 989 N N . MET A 1 132 ? 44.671 4.966 -14.286 1.00 27.61 130 MET A N 1
ATOM 990 C CA . MET A 1 132 ? 44.783 3.626 -13.732 1.00 25.37 130 MET A CA 1
ATOM 991 C C . MET A 1 132 ? 43.597 2.777 -14.184 1.00 25.77 130 MET A C 1
ATOM 992 O O . MET A 1 132 ? 42.556 3.306 -14.559 1.00 25.41 130 MET A O 1
ATOM 997 N N . ILE A 1 133 ? 43.815 1.464 -14.127 1.00 26.81 131 ILE A N 1
ATOM 998 C CA . ILE A 1 133 ? 42.767 0.435 -14.163 1.00 26.00 131 ILE A CA 1
ATOM 999 C C . ILE A 1 133 ? 42.563 -0.105 -12.749 1.00 26.53 131 ILE A C 1
ATOM 1000 O O . ILE A 1 133 ? 43.515 -0.326 -12.029 1.00 28.33 131 ILE A O 1
ATOM 1005 N N . GLY A 1 134 ? 41.316 -0.276 -12.338 1.00 22.70 132 GLY A N 1
ATOM 1006 C CA . GLY A 1 134 ? 40.981 -0.824 -11.038 1.00 24.20 132 GLY A CA 1
ATOM 1007 C C . GLY A 1 134 ? 40.227 -2.131 -11.210 1.00 26.37 132 GLY A C 1
ATOM 1008 O O . GLY A 1 134 ? 39.334 -2.209 -12.067 1.00 25.01 132 GLY A O 1
ATOM 1009 N N . LEU A 1 135 ? 40.639 -3.148 -10.465 1.00 26.91 133 LEU A N 1
ATOM 1010 C CA . LEU A 1 135 ? 40.024 -4.477 -10.539 1.00 25.40 133 LEU A CA 1
ATOM 1011 C C . LEU A 1 135 ? 39.538 -4.910 -9.169 1.00 27.24 133 LEU A C 1
ATOM 1012 O O . LEU A 1 135 ? 40.276 -4.857 -8.188 1.00 25.50 133 LEU A O 1
ATOM 1017 N N . ARG A 1 136 ? 38.289 -5.403 -9.106 1.00 24.89 134 ARG A N 1
ATOM 1018 C CA . ARG A 1 136 ? 37.794 -6.069 -7.926 1.00 23.78 134 ARG A CA 1
ATOM 1019 C C . ARG A 1 136 ? 37.704 -7.551 -8.243 1.00 26.86 134 ARG A C 1
ATOM 1020 O O . ARG A 1 136 ? 36.781 -7.965 -8.928 1.00 26.96 134 ARG A O 1
ATOM 1028 N N . LEU A 1 137 ? 38.715 -8.306 -7.806 1.00 26.09 135 LEU A N 1
ATOM 1029 C CA . LEU A 1 137 ? 38.825 -9.724 -8.115 1.00 24.39 135 LEU A CA 1
ATOM 1030 C C . LEU A 1 137 ? 38.440 -10.563 -6.898 1.00 26.82 135 LEU A C 1
ATOM 1031 O O . LEU A 1 137 ? 37.905 -11.675 -7.062 1.00 28.75 135 LEU A O 1
ATOM 1036 N N . TYR A 1 138 ? 38.885 -10.128 -5.700 1.00 26.55 136 TYR A N 1
ATOM 1037 C CA . TYR A 1 138 ? 38.699 -10.886 -4.467 1.00 27.77 136 TYR A CA 1
ATOM 1038 C C . TYR A 1 138 ? 38.096 -9.945 -3.428 1.00 31.66 136 TYR A C 1
ATOM 1039 O O . TYR A 1 138 ? 38.476 -8.780 -3.366 1.00 30.18 136 TYR A O 1
ATOM 1048 N N . ASP A 1 139 ? 37.245 -10.454 -2.541 1.00 27.77 137 ASP A N 1
ATOM 1049 C CA . ASP A 1 139 ? 36.750 -9.596 -1.473 1.00 28.46 137 ASP A CA 1
ATOM 1050 C C . ASP A 1 139 ? 37.914 -9.072 -0.631 1.00 32.12 137 ASP A C 1
ATOM 1051 O O . ASP A 1 139 ? 38.853 -9.817 -0.317 1.00 31.72 137 ASP A O 1
ATOM 1056 N N . GLY A 1 140 ? 37.790 -7.813 -0.209 1.00 28.35 138 GLY A N 1
ATOM 1057 C CA . GLY A 1 140 ? 38.736 -7.197 0.722 1.00 29.64 138 GLY A CA 1
ATOM 1058 C C . GLY A 1 140 ? 39.944 -6.557 0.061 1.00 30.32 138 GLY A C 1
ATOM 1059 O O . GLY A 1 140 ? 40.785 -5.975 0.766 1.00 30.04 138 GLY A O 1
ATOM 1060 N N . LEU A 1 141 ? 40.013 -6.599 -1.285 1.00 26.58 139 LEU A N 1
ATOM 1061 C CA . LEU A 1 141 ? 41.188 -6.123 -2.012 1.00 29.23 139 LEU A CA 1
ATOM 1062 C C . LEU A 1 141 ? 40.741 -5.372 -3.272 1.00 28.52 139 LEU A C 1
ATOM 1063 O O . LEU A 1 141 ? 39.803 -5.782 -3.953 1.00 28.20 139 LEU A O 1
ATOM 1068 N N . PHE A 1 142 ? 41.399 -4.242 -3.558 1.00 26.03 140 PHE A N 1
ATOM 1069 C CA . PHE A 1 142 ? 41.196 -3.524 -4.796 1.00 23.92 140 PHE A CA 1
ATOM 1070 C C . PHE A 1 142 ? 42.540 -3.451 -5.507 1.00 27.83 140 PHE A C 1
ATOM 1071 O O . PHE A 1 142 ? 43.508 -2.928 -4.941 1.00 27.04 140 PHE A O 1
ATOM 1079 N N . LYS A 1 143 ? 42.601 -3.971 -6.724 1.00 25.90 141 LYS A N 1
ATOM 1080 C CA . LYS A 1 143 ? 43.848 -4.094 -7.448 1.00 25.35 141 LYS A CA 1
ATOM 1081 C C . LYS A 1 143 ? 43.953 -2.927 -8.410 1.00 28.47 141 LYS A C 1
ATOM 1082 O O . LYS A 1 143 ? 43.018 -2.647 -9.155 1.00 27.45 141 LYS A O 1
ATOM 1088 N N . VAL A 1 144 ? 45.123 -2.270 -8.402 1.00 26.46 142 VAL A N 1
ATOM 1089 C CA . VAL A 1 144 ? 45.352 -1.106 -9.215 1.00 24.14 142 VAL A CA 1
ATOM 1090 C C . VAL A 1 144 ? 46.481 -1.413 -10.193 1.00 26.85 142 VAL A C 1
ATOM 1091 O O . VAL A 1 144 ? 47.580 -1.781 -9.786 1.00 27.18 142 VAL A O 1
ATOM 1095 N N . ILE A 1 145 ? 46.199 -1.186 -11.460 1.00 27.48 143 ILE A N 1
ATOM 1096 C CA . ILE A 1 145 ? 47.213 -1.181 -12.518 1.00 27.07 143 ILE A CA 1
ATOM 1097 C C . ILE A 1 145 ? 47.455 0.255 -12.950 1.00 26.77 143 ILE A C 1
ATOM 1098 O O . ILE A 1 145 ? 46.653 0.852 -13.670 1.00 28.04 143 ILE A O 1
ATOM 1103 N N . PRO A 1 146 ? 48.594 0.873 -12.561 1.00 28.93 144 PRO A N 1
ATOM 1104 C CA . PRO A 1 146 ? 48.913 2.222 -13.031 1.00 28.76 144 PRO A CA 1
ATOM 1105 C C . PRO A 1 146 ? 49.080 2.219 -14.555 1.00 31.46 144 PRO A C 1
ATOM 1106 O O . PRO A 1 146 ? 49.739 1.335 -15.096 1.00 33.19 144 PRO A O 1
ATOM 1110 N N . LEU A 1 147 ? 48.540 3.235 -15.230 1.00 30.27 145 LEU A N 1
ATOM 1111 C CA . LEU A 1 147 ? 48.598 3.310 -16.694 1.00 39.06 145 LEU A CA 1
ATOM 1112 C C . LEU A 1 147 ? 49.763 4.207 -17.116 1.00 45.54 145 LEU A C 1
ATOM 1113 O O . LEU A 1 147 ? 49.566 5.301 -17.631 1.00 53.11 145 LEU A O 1
ATOM 1118 N N A ASP A 1 148 ? 50.978 3.733 -16.830 0.50 55.50 146 ASP A N 1
ATOM 1119 N N B ASP A 1 148 ? 50.981 3.740 -16.858 0.50 56.92 146 ASP A N 1
ATOM 1120 C CA A ASP A 1 148 ? 52.202 4.327 -17.344 0.50 53.51 146 ASP A CA 1
ATOM 1121 C CA B ASP A 1 148 ? 52.177 4.391 -17.369 0.50 56.00 146 ASP A CA 1
ATOM 1122 C C A ASP A 1 148 ? 52.565 3.602 -18.637 0.50 53.43 146 ASP A C 1
ATOM 1123 C C B ASP A 1 148 ? 52.651 3.603 -18.585 0.50 55.29 146 ASP A C 1
ATOM 1124 O O A ASP A 1 148 ? 52.288 2.413 -18.775 0.50 45.83 146 ASP A O 1
ATOM 1125 O O B ASP A 1 148 ? 52.525 2.380 -18.620 0.50 47.74 146 ASP A O 1
ATOM 1134 N N . ARG A 1 149 ? 53.182 4.322 -19.584 1.00 54.90 147 ARG A N 1
ATOM 1135 C CA . ARG A 1 149 ? 53.568 3.726 -20.860 1.00 60.10 147 ARG A CA 1
ATOM 1136 C C . ARG A 1 149 ? 54.696 2.710 -20.643 1.00 54.09 147 ARG A C 1
ATOM 1137 O O . ARG A 1 149 ? 54.874 1.798 -21.459 1.00 57.54 147 ARG A O 1
ATOM 1139 N N . ASP A 1 150 ? 55.437 2.866 -19.530 1.00 51.20 148 ASP A N 1
ATOM 1140 C CA . ASP A 1 150 ? 56.487 1.933 -19.145 1.00 57.26 148 ASP A CA 1
ATOM 1141 C C . ASP A 1 150 ? 55.914 0.634 -18.561 1.00 53.27 148 ASP A C 1
ATOM 1142 O O . ASP A 1 150 ? 56.637 -0.355 -18.466 1.00 51.99 148 ASP A O 1
ATOM 1147 N N . ASN A 1 151 ? 54.619 0.609 -18.202 1.00 42.28 149 ASN A N 1
ATOM 1148 C CA . ASN A 1 151 ? 54.082 -0.550 -17.502 1.00 37.52 149 ASN A CA 1
ATOM 1149 C C . ASN A 1 151 ? 53.544 -1.576 -18.504 1.00 39.72 149 ASN A C 1
ATOM 1150 O O . ASN A 1 151 ? 52.370 -1.963 -18.442 1.00 35.82 149 ASN A O 1
ATOM 1155 N N . LYS A 1 152 ? 54.446 -2.125 -19.327 1.00 36.73 150 LYS A N 1
ATOM 1156 C CA . LYS A 1 152 ? 54.047 -3.026 -20.404 1.00 41.07 150 LYS A CA 1
ATOM 1157 C C . LYS A 1 152 ? 53.727 -4.428 -19.878 1.00 36.60 150 LYS A C 1
ATOM 1158 O O . LYS A 1 152 ? 53.097 -5.202 -20.608 1.00 37.36 150 LYS A O 1
ATOM 1161 N N . GLU A 1 153 ? 54.093 -4.733 -18.615 1.00 31.43 151 GLU A N 1
ATOM 1162 C CA . GLU A 1 153 ? 53.810 -6.032 -18.026 1.00 32.59 151 GLU A CA 1
ATOM 1163 C C . GLU A 1 153 ? 52.546 -5.957 -17.155 1.00 28.94 151 GLU A C 1
ATOM 1164 O O . GLU A 1 153 ? 52.208 -6.914 -16.473 1.00 31.84 151 GLU A O 1
ATOM 1170 N N . LEU A 1 154 ? 51.909 -4.777 -17.124 1.00 28.73 152 LEU A N 1
ATOM 1171 C CA . LEU A 1 154 ? 50.711 -4.547 -16.303 1.00 30.13 152 LEU A CA 1
ATOM 1172 C C . LEU A 1 154 ? 50.916 -5.004 -14.859 1.00 32.41 152 LEU A C 1
ATOM 1173 O O . LEU A 1 154 ? 50.056 -5.665 -14.245 1.00 32.11 152 LEU A O 1
ATOM 1178 N N . LYS A 1 155 ? 52.055 -4.593 -14.277 1.00 29.98 153 LYS A N 1
ATOM 1179 C CA . LYS A 1 155 ? 52.275 -4.794 -12.868 1.00 32.31 153 LYS A CA 1
ATOM 1180 C C . LYS A 1 155 ? 51.283 -3.954 -12.067 1.00 29.29 153 LYS A C 1
ATOM 1181 O O . LYS A 1 155 ? 50.949 -2.842 -12.446 1.00 31.03 153 LYS A O 1
ATOM 1187 N N . ALA A 1 156 ? 50.832 -4.543 -10.965 1.00 31.55 154 ALA A N 1
ATOM 1188 C CA . ALA A 1 156 ? 49.744 -4.001 -10.185 1.00 34.07 154 ALA A CA 1
ATOM 1189 C C . ALA A 1 156 ? 50.114 -4.017 -8.712 1.00 33.38 154 ALA A C 1
ATOM 1190 O O . ALA A 1 156 ? 51.014 -4.736 -8.292 1.00 37.05 154 ALA A O 1
ATOM 1192 N N . PHE A 1 157 ? 49.335 -3.300 -7.921 1.00 31.43 155 PHE A N 1
ATOM 1193 C CA . PHE A 1 157 ? 49.423 -3.391 -6.481 1.00 31.42 155 PHE A CA 1
ATOM 1194 C C . PHE A 1 157 ? 48.008 -3.504 -5.928 1.00 27.69 155 PHE A C 1
ATOM 1195 O O . PHE A 1 157 ? 47.042 -3.100 -6.595 1.00 28.74 155 PHE A O 1
ATOM 1203 N N . ASN A 1 158 ? 47.913 -4.092 -4.744 1.00 27.46 156 ASN A N 1
ATOM 1204 C CA . ASN A 1 158 ? 46.657 -4.250 -4.032 1.00 26.32 156 ASN A CA 1
ATOM 1205 C C . ASN A 1 158 ? 46.535 -3.164 -2.981 1.00 29.23 156 ASN A C 1
ATOM 1206 O O . ASN A 1 158 ? 47.512 -2.860 -2.254 1.00 28.26 156 ASN A O 1
ATOM 1211 N N . ILE A 1 159 ? 45.297 -2.690 -2.809 1.00 27.04 157 ILE A N 1
ATOM 1212 C CA . ILE A 1 159 ? 44.917 -1.857 -1.683 1.00 26.24 157 ILE A CA 1
ATOM 1213 C C . ILE A 1 159 ? 43.899 -2.640 -0.868 1.00 29.08 157 ILE A C 1
ATOM 1214 O O . ILE A 1 159 ? 42.948 -3.231 -1.409 1.00 27.60 157 ILE A O 1
ATOM 1219 N N . ARG A 1 160 ? 44.095 -2.659 0.450 1.00 28.65 158 ARG A N 1
ATOM 1220 C CA . ARG A 1 160 ? 43.107 -3.224 1.333 1.00 27.71 158 ARG A CA 1
ATOM 1221 C C . ARG A 1 160 ? 41.831 -2.410 1.223 1.00 28.46 158 ARG A C 1
ATOM 1222 O O . ARG A 1 160 ? 41.848 -1.181 1.368 1.00 29.48 158 ARG A O 1
ATOM 1230 N N . LEU A 1 161 ? 40.719 -3.104 1.038 1.00 29.53 159 LEU A N 1
ATOM 1231 C CA . LEU A 1 161 ? 39.407 -2.486 1.056 1.00 32.37 159 LEU A CA 1
ATOM 1232 C C . LEU A 1 161 ? 38.683 -2.954 2.317 1.00 30.26 159 LEU A C 1
ATOM 1233 O O . LEU A 1 161 ? 38.459 -4.149 2.490 1.00 31.09 159 LEU A O 1
ATOM 1238 N N . GLU A 1 162 ? 38.387 -2.024 3.219 1.00 33.30 160 GLU A N 1
ATOM 1239 C CA . GLU A 1 162 ? 37.770 -2.353 4.503 1.00 33.16 160 GLU A CA 1
ATOM 1240 C C . GLU A 1 162 ? 36.400 -3.006 4.282 1.00 33.41 160 GLU A C 1
ATOM 1241 O O . GLU A 1 162 ? 36.037 -3.975 4.954 1.00 30.80 160 GLU A O 1
ATOM 1247 N N . GLU A 1 163 ? 35.686 -2.522 3.273 1.00 29.57 161 GLU A N 1
ATOM 1248 C CA . GLU A 1 163 ? 34.385 -3.063 2.926 1.00 30.69 161 GLU A CA 1
ATOM 1249 C C . GLU A 1 163 ? 34.538 -4.357 2.123 1.00 31.88 161 GLU A C 1
ATOM 1250 O O . GLU A 1 163 ? 34.944 -4.336 0.971 1.00 30.49 161 GLU A O 1
ATOM 1256 N N . LEU A 1 164 ? 34.173 -5.479 2.750 1.00 32.16 162 LEU A N 1
ATOM 1257 C CA . LEU A 1 164 ? 34.380 -6.809 2.192 1.00 33.53 162 LEU A CA 1
ATOM 1258 C C . LEU A 1 164 ? 33.385 -7.164 1.077 1.00 33.58 162 LEU A C 1
ATOM 1259 O O . LEU A 1 164 ? 33.634 -8.096 0.328 1.00 36.46 162 LEU A O 1
ATOM 1264 N N . HIS A 1 165 ? 32.178 -6.603 1.107 1.00 31.46 163 HIS A N 1
ATOM 1265 C CA . HIS A 1 165 ? 31.116 -7.037 0.206 1.00 28.95 163 HIS A CA 1
ATOM 1266 C C . HIS A 1 165 ? 30.721 -5.885 -0.692 1.00 30.51 163 HIS A C 1
ATOM 1267 O O . HIS A 1 165 ? 29.719 -5.220 -0.446 1.00 32.81 163 HIS A O 1
ATOM 1274 N N . VAL A 1 166 ? 31.514 -5.672 -1.753 1.00 28.42 164 VAL A N 1
ATOM 1275 C CA . VAL A 1 166 ? 31.201 -4.644 -2.731 1.00 28.01 164 VAL A CA 1
ATOM 1276 C C . VAL A 1 166 ? 30.211 -5.197 -3.751 1.00 28.57 164 VAL A C 1
ATOM 1277 O O . VAL A 1 166 ? 30.389 -6.299 -4.288 1.00 30.49 164 VAL A O 1
ATOM 1281 N N . ILE A 1 167 ? 29.178 -4.405 -4.006 1.00 26.89 165 ILE A N 1
ATOM 1282 C CA . ILE A 1 167 ? 28.143 -4.746 -4.951 1.00 26.03 165 ILE A CA 1
ATOM 1283 C C . ILE A 1 167 ? 28.527 -4.223 -6.351 1.00 26.15 165 ILE A C 1
ATOM 1284 O O . ILE A 1 167 ? 28.483 -4.953 -7.319 1.00 28.36 165 ILE A O 1
ATOM 1289 N N . ASP A 1 168 ? 28.868 -2.923 -6.449 1.00 26.18 166 ASP A N 1
ATOM 1290 C CA . ASP A 1 168 ? 29.334 -2.354 -7.701 1.00 26.67 166 ASP A CA 1
ATOM 1291 C C . ASP A 1 168 ? 30.232 -1.168 -7.403 1.00 26.68 166 ASP A C 1
ATOM 1292 O O . ASP A 1 168 ? 30.164 -0.599 -6.310 1.00 25.07 166 ASP A O 1
ATOM 1297 N N . VAL A 1 169 ? 31.062 -0.831 -8.380 1.00 26.44 167 VAL A N 1
ATOM 1298 C CA . VAL A 1 169 ? 32.061 0.214 -8.233 1.00 22.62 167 VAL A CA 1
ATOM 1299 C C . VAL A 1 169 ? 32.347 0.847 -9.605 1.00 23.06 167 VAL A C 1
ATOM 1300 O O . VAL A 1 169 ? 32.438 0.175 -10.630 1.00 24.48 167 VAL A O 1
ATOM 1304 N N . LYS A 1 170 ? 32.546 2.180 -9.587 1.00 23.18 168 LYS A N 1
ATOM 1305 C CA . LYS A 1 170 ? 32.961 2.918 -10.761 1.00 25.42 168 LYS A CA 1
ATOM 1306 C C . LYS A 1 170 ? 33.963 4.003 -10.347 1.00 23.31 168 LYS A C 1
ATOM 1307 O O . LYS A 1 170 ? 33.956 4.459 -9.197 1.00 24.51 168 LYS A O 1
ATOM 1313 N N . PHE A 1 171 ? 34.748 4.443 -11.339 1.00 22.53 169 PHE A N 1
ATOM 1314 C CA . PHE A 1 171 ? 35.528 5.678 -11.213 1.00 24.36 169 PHE A CA 1
ATOM 1315 C C . PHE A 1 171 ? 34.635 6.863 -11.565 1.00 23.29 169 PHE A C 1
ATOM 1316 O O . PHE A 1 171 ? 33.919 6.830 -12.570 1.00 27.19 169 PHE A O 1
ATOM 1324 N N . LEU A 1 172 ? 34.762 7.948 -10.766 1.00 24.00 170 LEU A N 1
ATOM 1325 C CA . LEU A 1 172 ? 34.016 9.180 -11.021 1.00 25.71 170 LEU A CA 1
ATOM 1326 C C . LEU A 1 172 ? 34.715 10.089 -12.031 1.00 25.63 170 LEU A C 1
ATOM 1327 O O . LEU A 1 172 ? 35.943 10.068 -12.205 1.00 26.92 170 LEU A O 1
ATOM 1332 N N . TYR A 1 173 ? 33.883 10.891 -12.705 1.00 25.70 171 TYR A N 1
ATOM 1333 C CA . TYR A 1 173 ? 34.340 11.942 -13.594 1.00 27.03 171 TYR A CA 1
ATOM 1334 C C . TYR A 1 173 ? 34.600 13.207 -12.787 1.00 30.11 171 TYR A C 1
ATOM 1335 O O . TYR A 1 173 ? 34.003 13.410 -11.758 1.00 31.73 171 TYR A O 1
ATOM 1344 N N . GLY A 1 174 ? 35.484 14.071 -13.322 1.00 32.49 172 GLY A N 1
ATOM 1345 C CA . GLY A 1 174 ? 35.633 15.442 -12.840 1.00 36.69 172 GLY A CA 1
ATOM 1346 C C . GLY A 1 174 ? 36.402 15.541 -11.529 1.00 39.05 172 GLY A C 1
ATOM 1347 O O . GLY A 1 174 ? 36.238 16.515 -10.798 1.00 38.82 172 GLY A O 1
ATOM 1348 N N . CYS A 1 175 ? 37.282 14.560 -11.254 1.00 33.58 173 CYS A N 1
ATOM 1349 C CA . CYS A 1 175 ? 38.006 14.493 -9.986 1.00 32.18 173 CYS A CA 1
ATOM 1350 C C . CYS A 1 175 ? 39.504 14.758 -10.206 1.00 34.24 173 CYS A C 1
ATOM 1351 O O . CYS A 1 175 ? 40.116 14.207 -11.124 1.00 36.72 173 CYS A O 1
ATOM 1354 N N . GLN A 1 176 ? 40.109 15.540 -9.295 1.00 36.96 174 GLN A N 1
ATOM 1355 C CA . GLN A 1 176 ? 41.521 15.899 -9.414 1.00 41.62 174 GLN A CA 1
ATOM 1356 C C . GLN A 1 176 ? 42.409 14.692 -9.103 1.00 36.74 174 GLN A C 1
ATOM 1357 O O . GLN A 1 176 ? 43.512 14.600 -9.614 1.00 36.95 174 GLN A O 1
ATOM 1360 N N . ALA A 1 177 ? 41.937 13.808 -8.226 1.00 34.09 175 ALA A N 1
ATOM 1361 C CA . ALA A 1 177 ? 42.554 12.516 -7.990 1.00 31.93 175 ALA A CA 1
ATOM 1362 C C . ALA A 1 177 ? 41.589 11.440 -8.469 1.00 31.42 175 ALA A C 1
ATOM 1363 O O . ALA A 1 177 ? 40.375 11.624 -8.331 1.00 29.34 175 ALA A O 1
ATOM 1365 N N . PRO A 1 178 ? 42.081 10.297 -8.968 1.00 31.02 176 PRO A N 1
ATOM 1366 C CA . PRO A 1 178 ? 41.203 9.183 -9.289 1.00 30.68 176 PRO A CA 1
ATOM 1367 C C . PRO A 1 178 ? 40.375 8.772 -8.080 1.00 27.15 176 PRO A C 1
ATOM 1368 O O . PRO A 1 178 ? 40.894 8.616 -6.974 1.00 26.43 176 PRO A O 1
ATOM 1372 N N . THR A 1 179 ? 39.061 8.591 -8.296 1.00 25.87 177 THR A N 1
ATOM 1373 C CA . THR A 1 179 ? 38.118 8.472 -7.198 1.00 26.10 177 THR A CA 1
ATOM 1374 C C . THR A 1 179 ? 37.104 7.400 -7.538 1.00 22.67 177 THR A C 1
ATOM 1375 O O . THR A 1 179 ? 36.526 7.433 -8.634 1.00 25.18 177 THR A O 1
ATOM 1379 N N . ILE A 1 180 ? 36.997 6.399 -6.668 1.00 25.47 178 ILE A N 1
ATOM 1380 C CA . ILE A 1 180 ? 35.979 5.379 -6.844 1.00 25.48 178 ILE A CA 1
ATOM 1381 C C . ILE A 1 180 ? 34.755 5.715 -6.004 1.00 27.30 178 ILE A C 1
ATOM 1382 O O . ILE A 1 180 ? 34.870 6.272 -4.917 1.00 25.88 178 ILE A O 1
ATOM 1387 N N . CYS A 1 181 ? 33.607 5.254 -6.506 1.00 27.59 179 CYS A N 1
ATOM 1388 C CA . CYS A 1 181 ? 32.307 5.314 -5.859 1.00 25.38 179 CYS A CA 1
ATOM 1389 C C . CYS A 1 181 ? 31.737 3.903 -5.897 1.00 24.28 179 CYS A C 1
ATOM 1390 O O . CYS A 1 181 ? 31.740 3.289 -6.943 1.00 24.73 179 CYS A O 1
ATOM 1393 N N . PHE A 1 182 ? 31.375 3.348 -4.738 1.00 24.05 180 PHE A N 1
ATOM 1394 C CA . PHE A 1 182 ? 30.898 1.989 -4.701 1.00 26.38 180 PHE A CA 1
ATOM 1395 C C . PHE A 1 182 ? 29.764 1.835 -3.693 1.00 25.65 180 PHE A C 1
ATOM 1396 O O . PHE A 1 182 ? 29.675 2.584 -2.740 1.00 27.53 180 PHE A O 1
ATOM 1404 N N . VAL A 1 183 ? 28.930 0.828 -3.960 1.00 25.00 181 VAL A N 1
ATOM 1405 C CA . VAL A 1 183 ? 27.933 0.334 -3.036 1.00 25.42 181 VAL A CA 1
ATOM 1406 C C . VAL A 1 183 ? 28.479 -0.906 -2.352 1.00 24.38 181 VAL A C 1
ATOM 1407 O O . VAL A 1 183 ? 29.009 -1.796 -3.015 1.00 27.23 181 VAL A O 1
ATOM 1411 N N . TYR A 1 184 ? 28.327 -0.964 -1.035 1.00 27.26 182 TYR A N 1
ATOM 1412 C CA . TYR A 1 184 ? 28.701 -2.148 -0.280 1.00 27.31 182 TYR A CA 1
ATOM 1413 C C . TYR A 1 184 ? 27.631 -2.485 0.764 1.00 31.23 182 TYR A C 1
ATOM 1414 O O . TYR A 1 184 ? 26.803 -1.640 1.137 1.00 30.97 182 TYR A O 1
ATOM 1423 N N . GLN A 1 185 ? 27.673 -3.743 1.200 1.00 31.07 183 GLN A N 1
ATOM 1424 C CA . GLN A 1 185 ? 26.709 -4.303 2.137 1.00 32.45 183 GLN A CA 1
ATOM 1425 C C . GLN A 1 185 ? 27.408 -4.717 3.433 1.00 37.75 183 GLN A C 1
ATOM 1426 O O . GLN A 1 185 ? 28.431 -5.386 3.407 1.00 35.40 183 GLN A O 1
ATOM 1432 N N . ASP A 1 186 ? 26.826 -4.305 4.576 1.00 38.52 184 ASP A N 1
ATOM 1433 C CA . ASP A 1 186 ? 27.269 -4.773 5.880 1.00 41.05 184 ASP A CA 1
ATOM 1434 C C . ASP A 1 186 ? 26.015 -5.119 6.695 1.00 47.05 184 ASP A C 1
ATOM 1435 O O . ASP A 1 186 ? 24.919 -5.077 6.162 1.00 39.59 184 ASP A O 1
ATOM 1440 N N . PRO A 1 187 ? 26.132 -5.530 7.980 1.00 55.40 185 PRO A N 1
ATOM 1441 C CA . PRO A 1 187 ? 24.945 -5.872 8.774 1.00 51.12 185 PRO A CA 1
ATOM 1442 C C . PRO A 1 187 ? 23.929 -4.742 8.910 1.00 54.69 185 PRO A C 1
ATOM 1443 O O . PRO A 1 187 ? 22.735 -4.998 9.073 1.00 59.97 185 PRO A O 1
ATOM 1447 N N . GLN A 1 188 ? 24.398 -3.494 8.782 1.00 49.72 186 GLN A N 1
ATOM 1448 C CA . GLN A 1 188 ? 23.549 -2.328 8.954 1.00 53.68 186 GLN A CA 1
ATOM 1449 C C . GLN A 1 188 ? 22.845 -1.934 7.647 1.00 55.73 186 GLN A C 1
ATOM 1450 O O . GLN A 1 188 ? 22.150 -0.923 7.620 1.00 58.85 186 GLN A O 1
ATOM 1456 N N . GLY A 1 189 ? 23.056 -2.703 6.560 1.00 42.46 187 GLY A N 1
ATOM 1457 C CA . GLY A 1 189 ? 22.380 -2.454 5.300 1.00 45.74 187 GLY A CA 1
ATOM 1458 C C . GLY A 1 189 ? 23.378 -2.140 4.178 1.00 41.45 187 GLY A C 1
ATOM 1459 O O . GLY A 1 189 ? 24.541 -2.536 4.256 1.00 35.72 187 GLY A O 1
ATOM 1460 N N . ARG A 1 190 ? 22.904 -1.433 3.142 1.00 36.30 188 ARG A N 1
ATOM 1461 C CA . ARG A 1 190 ? 23.745 -1.073 2.007 1.00 33.70 188 ARG A CA 1
ATOM 1462 C C . ARG A 1 190 ? 24.048 0.403 2.065 1.00 34.12 188 ARG A C 1
ATOM 1463 O O . ARG A 1 190 ? 23.246 1.201 2.559 1.00 33.65 188 ARG A O 1
ATOM 1471 N N . HIS A 1 191 ? 25.244 0.751 1.584 1.00 33.08 189 HIS A N 1
ATOM 1472 C CA . HIS A 1 191 ? 25.765 2.100 1.697 1.00 30.74 189 HIS A CA 1
ATOM 1473 C C . HIS A 1 191 ? 26.534 2.433 0.426 1.00 28.48 189 HIS A C 1
ATOM 1474 O O . HIS A 1 191 ? 26.974 1.527 -0.264 1.00 31.07 189 HIS A O 1
ATOM 1481 N N . VAL A 1 192 ? 26.628 3.730 0.123 1.00 31.02 190 VAL A N 1
ATOM 1482 C CA . VAL A 1 192 ? 27.457 4.238 -0.965 1.00 31.45 190 VAL A CA 1
ATOM 1483 C C . VAL A 1 192 ? 28.582 5.026 -0.314 1.00 33.52 190 VAL A C 1
ATOM 1484 O O . VAL A 1 192 ? 28.360 5.767 0.640 1.00 34.59 190 VAL A O 1
ATOM 1488 N N . LYS A 1 193 ? 29.810 4.823 -0.813 1.00 28.65 191 LYS A N 1
ATOM 1489 C CA . LYS A 1 193 ? 30.972 5.462 -0.252 1.00 28.29 191 LYS A CA 1
ATOM 1490 C C . LYS A 1 193 ? 31.937 5.767 -1.395 1.00 27.78 191 LYS A C 1
ATOM 1491 O O . LYS A 1 193 ? 31.800 5.208 -2.499 1.00 27.01 191 LYS A O 1
ATOM 1497 N N . THR A 1 194 ? 32.848 6.717 -1.145 1.00 29.27 192 THR A N 1
ATOM 1498 C CA . THR A 1 194 ? 33.912 7.040 -2.091 1.00 26.33 192 THR A CA 1
ATOM 1499 C C . THR A 1 194 ? 35.267 6.894 -1.427 1.00 26.08 192 THR A C 1
ATOM 1500 O O . THR A 1 194 ? 35.410 7.024 -0.212 1.00 27.25 192 THR A O 1
ATOM 1504 N N . TYR A 1 195 ? 36.289 6.710 -2.282 1.00 24.07 193 TYR A N 1
ATOM 1505 C CA . TYR A 1 195 ? 37.674 6.852 -1.888 1.00 25.81 193 TYR A CA 1
ATOM 1506 C C . TYR A 1 195 ? 38.447 7.487 -3.016 1.00 26.75 193 TYR A C 1
ATOM 1507 O O . TYR A 1 195 ? 38.192 7.197 -4.176 1.00 26.94 193 TYR A O 1
ATOM 1516 N N . GLU A 1 196 ? 39.469 8.297 -2.681 1.00 25.54 194 GLU A N 1
ATOM 1517 C CA . GLU A 1 196 ? 40.481 8.643 -3.665 1.00 26.10 194 GLU A CA 1
ATOM 1518 C C . GLU A 1 196 ? 41.530 7.547 -3.666 1.00 24.39 194 GLU A C 1
ATOM 1519 O O . GLU A 1 196 ? 41.720 6.868 -2.657 1.00 26.61 194 GLU A O 1
ATOM 1525 N N . VAL A 1 197 ? 42.141 7.355 -4.828 1.00 27.46 195 VAL A N 1
ATOM 1526 C CA . VAL A 1 197 ? 43.151 6.341 -5.015 1.00 28.25 195 VAL A CA 1
ATOM 1527 C C . VAL A 1 197 ? 44.475 7.051 -5.245 1.00 28.67 195 VAL A C 1
ATOM 1528 O O . VAL A 1 197 ? 44.651 7.739 -6.264 1.00 31.69 195 VAL A O 1
ATOM 1532 N N . SER A 1 198 ? 45.362 6.937 -4.268 1.00 29.37 196 SER A N 1
ATOM 1533 C CA . SER A 1 198 ? 46.666 7.615 -4.314 1.00 30.74 196 SER A CA 1
ATOM 1534 C C . SER A 1 198 ? 47.722 6.694 -4.900 1.00 31.77 196 SER A C 1
ATOM 1535 O O . SER A 1 198 ? 48.069 5.699 -4.294 1.00 30.29 196 SER A O 1
ATOM 1538 N N . LEU A 1 199 ? 48.231 7.051 -6.092 1.00 34.67 197 LEU A N 1
ATOM 1539 C CA . LEU A 1 199 ? 49.316 6.307 -6.712 1.00 33.60 197 LEU A CA 1
ATOM 1540 C C . LEU A 1 199 ? 50.606 6.497 -5.899 1.00 34.59 197 LEU A C 1
ATOM 1541 O O . LEU A 1 199 ? 51.409 5.574 -5.787 1.00 33.57 197 LEU A O 1
ATOM 1546 N N A ARG A 1 200 ? 50.789 7.655 -5.279 0.50 37.20 198 ARG A N 1
ATOM 1547 N N B ARG A 1 200 ? 50.759 7.702 -5.324 0.50 34.58 198 ARG A N 1
ATOM 1548 C CA A ARG A 1 200 ? 52.041 7.880 -4.576 0.50 38.75 198 ARG A CA 1
ATOM 1549 C CA B ARG A 1 200 ? 51.922 8.068 -4.514 0.50 35.45 198 ARG A CA 1
ATOM 1550 C C A ARG A 1 200 ? 52.077 7.096 -3.262 0.50 35.18 198 ARG A C 1
ATOM 1551 C C B ARG A 1 200 ? 52.049 7.160 -3.291 0.50 33.01 198 ARG A C 1
ATOM 1552 O O A ARG A 1 200 ? 53.110 6.539 -2.910 0.50 37.44 198 ARG A O 1
ATOM 1553 O O B ARG A 1 200 ? 53.118 6.627 -3.023 0.50 37.59 198 ARG A O 1
ATOM 1568 N N . GLU A 1 201 ? 50.927 6.933 -2.597 1.00 31.72 199 GLU A N 1
ATOM 1569 C CA . GLU A 1 201 ? 50.898 6.216 -1.327 1.00 28.14 199 GLU A CA 1
ATOM 1570 C C . GLU A 1 201 ? 50.561 4.733 -1.520 1.00 29.17 199 GLU A C 1
ATOM 1571 O O . GLU A 1 201 ? 50.672 3.962 -0.591 1.00 30.90 199 GLU A O 1
ATOM 1577 N N . LYS A 1 202 ? 50.092 4.369 -2.716 1.00 29.96 200 LYS A N 1
ATOM 1578 C CA . LYS A 1 202 ? 49.575 3.016 -2.949 1.00 29.84 200 LYS A CA 1
ATOM 1579 C C . LYS A 1 202 ? 48.484 2.676 -1.934 1.00 28.59 200 LYS A C 1
ATOM 1580 O O . LYS A 1 202 ? 48.445 1.568 -1.379 1.00 29.79 200 LYS A O 1
ATOM 1586 N N A GLU A 1 203 ? 47.537 3.614 -1.762 0.50 28.32 201 GLU A N 1
ATOM 1587 N N B GLU A 1 203 ? 47.581 3.643 -1.688 0.50 26.89 201 GLU A N 1
ATOM 1588 C CA A GLU A 1 203 ? 46.550 3.526 -0.693 0.50 30.62 201 GLU A CA 1
ATOM 1589 C CA B GLU A 1 203 ? 46.529 3.490 -0.684 0.50 27.88 201 GLU A CA 1
ATOM 1590 C C A GLU A 1 203 ? 45.326 4.353 -1.079 0.50 27.78 201 GLU A C 1
ATOM 1591 C C B GLU A 1 203 ? 45.315 4.309 -1.109 0.50 26.32 201 GLU A C 1
ATOM 1592 O O A GLU A 1 203 ? 45.404 5.223 -1.957 0.50 29.88 201 GLU A O 1
ATOM 1593 O O B GLU A 1 203 ? 45.405 5.156 -2.006 0.50 28.48 201 GLU A O 1
ATOM 1604 N N . PHE A 1 204 ? 44.207 4.101 -0.397 1.00 27.13 202 PHE A N 1
ATOM 1605 C CA . PHE A 1 204 ? 43.046 4.951 -0.503 1.00 27.24 202 PHE A CA 1
ATOM 1606 C C . PHE A 1 204 ? 43.260 6.193 0.363 1.00 29.55 202 PHE A C 1
ATOM 1607 O O . PHE A 1 204 ? 43.961 6.115 1.378 1.00 33.63 202 PHE A O 1
ATOM 1615 N N . ASN A 1 205 ? 42.708 7.310 -0.089 1.00 29.10 203 ASN A N 1
ATOM 1616 C CA . ASN A 1 205 ? 42.539 8.501 0.737 1.00 29.93 203 ASN A CA 1
ATOM 1617 C C . ASN A 1 205 ? 41.039 8.791 0.871 1.00 31.77 203 ASN A C 1
ATOM 1618 O O . ASN A 1 205 ? 40.218 8.297 0.095 1.00 29.41 203 ASN A O 1
ATOM 1623 N N . LYS A 1 206 ? 40.685 9.654 1.833 1.00 30.74 204 LYS A N 1
ATOM 1624 C CA . LYS A 1 206 ? 39.296 10.035 2.044 1.00 31.22 204 LYS A CA 1
ATOM 1625 C C . LYS A 1 206 ? 38.683 10.565 0.741 1.00 29.56 204 LYS A C 1
ATOM 1626 O O . LYS A 1 206 ? 39.266 11.384 0.006 1.00 32.29 204 LYS A O 1
ATOM 1630 N N . GLY A 1 207 ? 37.457 10.098 0.446 1.00 29.54 205 GLY A N 1
ATOM 1631 C CA . GLY A 1 207 ? 36.747 10.459 -0.745 1.00 26.58 205 GLY A CA 1
ATOM 1632 C C . GLY A 1 207 ? 36.073 11.826 -0.616 1.00 34.15 205 GLY A C 1
ATOM 1633 O O . GLY A 1 207 ? 36.022 12.386 0.473 1.00 37.82 205 GLY A O 1
ATOM 1634 N N . PRO A 1 208 ? 35.563 12.383 -1.722 1.00 34.99 206 PRO A N 1
ATOM 1635 C CA . PRO A 1 208 ? 35.121 13.778 -1.744 1.00 35.21 206 PRO A CA 1
ATOM 1636 C C . PRO A 1 208 ? 33.740 13.967 -1.135 1.00 40.08 206 PRO A C 1
ATOM 1637 O O . PRO A 1 208 ? 33.316 15.094 -0.905 1.00 41.31 206 PRO A O 1
ATOM 1641 N N . TRP A 1 209 ? 33.018 12.875 -0.908 1.00 33.74 207 TRP A N 1
ATOM 1642 C CA . TRP A 1 209 ? 31.738 13.025 -0.265 1.00 42.88 207 TRP A CA 1
ATOM 1643 C C . TRP A 1 209 ? 31.449 11.848 0.627 1.00 42.70 207 TRP A C 1
ATOM 1644 O O . TRP A 1 209 ? 31.863 10.733 0.348 1.00 46.31 207 TRP A O 1
ATOM 1655 N N . LYS A 1 210 ? 30.750 12.161 1.717 1.00 41.89 208 LYS A N 1
ATOM 1656 C CA . LYS A 1 210 ? 30.550 11.266 2.830 1.00 45.74 208 LYS A CA 1
ATOM 1657 C C . LYS A 1 210 ? 29.637 10.145 2.385 1.00 41.06 208 LYS A C 1
ATOM 1658 O O . LYS A 1 210 ? 28.854 10.296 1.446 1.00 40.76 208 LYS A O 1
ATOM 1662 N N . GLN A 1 211 ? 29.665 9.060 3.126 1.00 41.06 209 GLN A N 1
ATOM 1663 C CA . GLN A 1 211 ? 28.875 7.923 2.739 1.00 44.76 209 GLN A CA 1
ATOM 1664 C C . GLN A 1 211 ? 27.397 8.189 3.053 1.00 44.35 209 GLN A C 1
ATOM 1665 O O . GLN A 1 211 ? 27.067 9.022 3.894 1.00 40.09 209 GLN A O 1
ATOM 1671 N N . GLU A 1 212 ? 26.528 7.512 2.316 1.00 41.18 210 GLU A N 1
ATOM 1672 C CA . GLU A 1 212 ? 25.100 7.567 2.557 1.00 39.61 210 GLU A CA 1
ATOM 1673 C C . GLU A 1 212 ? 24.555 6.154 2.622 1.00 44.27 210 GLU A C 1
ATOM 1674 O O . GLU A 1 212 ? 25.063 5.251 1.974 1.00 38.51 210 GLU A O 1
ATOM 1680 N N . ASN A 1 213 ? 23.487 5.984 3.406 1.00 42.54 211 ASN A N 1
ATOM 1681 C CA . ASN A 1 213 ? 22.679 4.791 3.331 1.00 42.56 211 ASN A CA 1
ATOM 1682 C C . ASN A 1 213 ? 21.895 4.831 2.035 1.00 40.03 211 ASN A C 1
ATOM 1683 O O . ASN A 1 213 ? 21.469 5.894 1.593 1.00 41.97 211 ASN A O 1
ATOM 1688 N N . VAL A 1 214 ? 21.813 3.680 1.376 1.00 34.42 212 VAL A N 1
ATOM 1689 C CA . VAL A 1 214 ? 21.046 3.555 0.161 1.00 31.33 212 VAL A CA 1
ATOM 1690 C C . VAL A 1 214 ? 20.071 2.409 0.335 1.00 32.95 212 VAL A C 1
ATOM 1691 O O . VAL A 1 214 ? 20.092 1.684 1.328 1.00 33.93 212 VAL A O 1
ATOM 1695 N N . GLU A 1 215 ? 19.280 2.197 -0.706 1.00 34.28 213 GLU A N 1
ATOM 1696 C CA . GLU A 1 215 ? 18.263 1.191 -0.694 1.00 35.17 213 GLU A CA 1
ATOM 1697 C C . GLU A 1 215 ? 18.856 -0.184 -0.384 1.00 37.91 213 GLU A C 1
ATOM 1698 O O . GLU A 1 215 ? 19.935 -0.560 -0.876 1.00 35.68 213 GLU A O 1
ATOM 1704 N N . ALA A 1 216 ? 18.035 -1.028 0.245 1.00 40.35 214 ALA A N 1
ATOM 1705 C CA . ALA A 1 216 ? 18.432 -2.385 0.587 1.00 38.97 214 ALA A CA 1
ATOM 1706 C C . ALA A 1 216 ? 18.919 -3.165 -0.635 1.00 34.30 214 ALA A C 1
ATOM 1707 O O . ALA A 1 216 ? 19.714 -4.083 -0.477 1.00 39.66 214 ALA A O 1
ATOM 1709 N N . GLU A 1 217 ? 18.352 -2.911 -1.829 1.00 34.49 215 GLU A N 1
ATOM 1710 C CA . GLU A 1 217 ? 18.717 -3.682 -3.010 1.00 33.80 215 GLU A CA 1
ATOM 1711 C C . GLU A 1 217 ? 19.386 -2.781 -4.072 1.00 32.50 215 GLU A C 1
ATOM 1712 O O . GLU A 1 217 ? 19.290 -3.043 -5.279 1.00 30.27 215 GLU A O 1
ATOM 1718 N N . ALA A 1 218 ? 20.026 -1.698 -3.625 1.00 30.70 216 ALA A N 1
ATOM 1719 C CA . ALA A 1 218 ? 20.878 -0.914 -4.523 1.00 32.50 216 ALA A CA 1
ATOM 1720 C C . ALA A 1 218 ? 21.903 -1.839 -5.180 1.00 30.93 216 ALA A C 1
ATOM 1721 O O . ALA A 1 218 ? 22.653 -2.481 -4.462 1.00 31.35 216 ALA A O 1
ATOM 1723 N N . SER A 1 219 ? 22.027 -1.834 -6.528 1.00 28.58 217 SER A N 1
ATOM 1724 C CA . SER A 1 219 ? 22.839 -2.856 -7.187 1.00 29.96 217 SER A CA 1
ATOM 1725 C C . SER A 1 219 ? 23.763 -2.325 -8.280 1.00 29.33 217 SER A C 1
ATOM 1726 O O . SER A 1 219 ? 24.617 -3.083 -8.761 1.00 29.08 217 SER A O 1
ATOM 1729 N N . MET A 1 220 ? 23.559 -1.088 -8.751 1.00 27.33 218 MET A N 1
ATOM 1730 C CA . MET A 1 220 ? 24.365 -0.580 -9.850 1.00 27.54 218 MET A CA 1
ATOM 1731 C C . MET A 1 220 ? 24.742 0.870 -9.601 1.00 27.80 218 MET A C 1
ATOM 1732 O O . MET A 1 220 ? 23.922 1.665 -9.140 1.00 26.80 218 MET A O 1
ATOM 1737 N N . VAL A 1 221 ? 26.012 1.154 -9.894 1.00 27.84 219 VAL A N 1
ATOM 1738 C CA . VAL A 1 221 ? 26.573 2.502 -9.852 1.00 24.23 219 VAL A CA 1
ATOM 1739 C C . VAL A 1 221 ? 26.799 2.975 -11.277 1.00 22.51 219 VAL A C 1
ATOM 1740 O O . VAL A 1 221 ? 27.418 2.288 -12.079 1.00 24.00 219 VAL A O 1
ATOM 1744 N N . ILE A 1 222 ? 26.322 4.191 -11.585 1.00 23.14 220 ILE A N 1
ATOM 1745 C CA . ILE A 1 222 ? 26.577 4.881 -12.822 1.00 24.35 220 ILE A CA 1
ATOM 1746 C C . ILE A 1 222 ? 27.347 6.168 -12.498 1.00 24.66 220 ILE A C 1
ATOM 1747 O O . ILE A 1 222 ? 26.870 7.000 -11.716 1.00 26.07 220 ILE A O 1
ATOM 1752 N N . ALA A 1 223 ? 28.517 6.312 -13.089 1.00 25.46 221 ALA A N 1
ATOM 1753 C CA . ALA A 1 223 ? 29.300 7.539 -12.936 1.00 24.48 221 ALA A CA 1
ATOM 1754 C C . ALA A 1 223 ? 28.891 8.516 -14.025 1.00 24.57 221 ALA A C 1
ATOM 1755 O O . ALA A 1 223 ? 29.004 8.195 -15.199 1.00 26.12 221 ALA A O 1
ATOM 1757 N N . VAL A 1 224 ? 28.378 9.686 -13.636 1.00 24.94 222 VAL A N 1
ATOM 1758 C CA . VAL A 1 224 ? 27.797 10.609 -14.601 1.00 24.96 222 VAL A CA 1
ATOM 1759 C C . VAL A 1 224 ? 28.886 11.574 -15.060 1.00 25.42 222 VAL A C 1
ATOM 1760 O O . VAL A 1 224 ? 29.617 12.099 -14.243 1.00 28.09 222 VAL A O 1
ATOM 1764 N N . PRO A 1 225 ? 29.050 11.786 -16.372 1.00 25.70 223 PRO A N 1
ATOM 1765 C CA . PRO A 1 225 ? 30.090 12.707 -16.868 1.00 26.85 223 PRO A CA 1
ATOM 1766 C C . PRO A 1 225 ? 29.812 14.158 -16.510 1.00 27.42 223 PRO A C 1
ATOM 1767 O O . PRO A 1 225 ? 28.729 14.510 -16.050 1.00 26.96 223 PRO A O 1
ATOM 1771 N N . GLU A 1 226 ? 30.839 14.988 -16.709 1.00 29.33 224 GLU A N 1
ATOM 1772 C CA . GLU A 1 226 ? 30.623 16.438 -16.675 1.00 30.34 224 GLU A CA 1
ATOM 1773 C C . GLU A 1 226 ? 29.569 16.808 -17.714 1.00 30.75 224 GLU A C 1
ATOM 1774 O O . GLU A 1 226 ? 29.458 16.192 -18.775 1.00 31.09 224 GLU A O 1
ATOM 1780 N N . PRO A 1 227 ? 28.730 17.852 -17.459 1.00 31.94 225 PRO A N 1
ATOM 1781 C CA . PRO A 1 227 ? 28.911 18.748 -16.322 1.00 31.70 225 PRO A CA 1
ATOM 1782 C C . PRO A 1 227 ? 28.245 18.362 -15.011 1.00 30.55 225 PRO A C 1
ATOM 1783 O O . PRO A 1 227 ? 28.427 19.029 -13.993 1.00 32.56 225 PRO A O 1
ATOM 1787 N N . PHE A 1 228 ? 27.521 17.241 -14.996 1.00 29.52 226 PHE A N 1
ATOM 1788 C CA . PHE A 1 228 ? 26.887 16.833 -13.763 1.00 29.41 226 PHE A CA 1
ATOM 1789 C C . PHE A 1 228 ? 27.942 16.356 -12.769 1.00 30.59 226 PHE A C 1
ATOM 1790 O O . PHE A 1 228 ? 27.924 16.723 -11.610 1.00 30.64 226 PHE A O 1
ATOM 1798 N N . GLY A 1 229 ? 28.765 15.407 -13.203 1.00 29.85 227 GLY A N 1
ATOM 1799 C CA . GLY A 1 229 ? 29.546 14.627 -12.254 1.00 28.44 227 GLY A CA 1
ATOM 1800 C C . GLY A 1 229 ? 28.647 13.774 -11.346 1.00 25.19 227 GLY A C 1
ATOM 1801 O O . GLY A 1 229 ? 27.439 13.731 -11.514 1.00 30.20 227 GLY A O 1
ATOM 1802 N N . GLY A 1 230 ? 29.266 13.153 -10.342 1.00 27.43 228 GLY A N 1
ATOM 1803 C CA . GLY A 1 230 ? 28.537 12.422 -9.333 1.00 30.55 228 GLY A CA 1
ATOM 1804 C C . GLY A 1 230 ? 28.163 11.026 -9.815 1.00 30.01 228 GLY A C 1
ATOM 1805 O O . GLY A 1 230 ? 28.747 10.527 -10.780 1.00 26.16 228 GLY A O 1
ATOM 1806 N N . ALA A 1 231 ? 27.217 10.401 -9.092 1.00 25.18 229 ALA A N 1
ATOM 1807 C CA . ALA A 1 231 ? 26.893 8.995 -9.332 1.00 26.37 229 ALA A CA 1
ATOM 1808 C C . ALA A 1 231 ? 25.397 8.815 -9.202 1.00 29.00 229 ALA A C 1
ATOM 1809 O O . ALA A 1 231 ? 24.794 9.388 -8.303 1.00 28.10 229 ALA A O 1
ATOM 1811 N N . ILE A 1 232 ? 24.849 7.952 -10.071 1.00 24.68 230 ILE A N 1
ATOM 1812 C CA . ILE A 1 232 ? 23.499 7.450 -9.952 1.00 24.05 230 ILE A CA 1
ATOM 1813 C C . ILE A 1 232 ? 23.556 6.044 -9.393 1.00 26.61 230 ILE A C 1
ATOM 1814 O O . ILE A 1 232 ? 24.418 5.269 -9.793 1.00 25.55 230 ILE A O 1
ATOM 1819 N N . ILE A 1 233 ? 22.698 5.775 -8.398 1.00 25.36 231 ILE A N 1
ATOM 1820 C CA . ILE A 1 233 ? 22.587 4.454 -7.806 1.00 24.88 231 ILE A CA 1
ATOM 1821 C C . ILE A 1 233 ? 21.186 3.907 -8.096 1.00 28.09 231 ILE A C 1
ATOM 1822 O O . ILE A 1 233 ? 20.170 4.519 -7.758 1.00 27.66 231 ILE A O 1
ATOM 1827 N N . ILE A 1 234 ? 21.139 2.736 -8.696 1.00 28.14 232 ILE A N 1
ATOM 1828 C CA . ILE A 1 234 ? 19.893 2.125 -9.108 1.00 29.14 232 ILE A CA 1
ATOM 1829 C C . ILE A 1 234 ? 19.612 1.003 -8.124 1.00 30.06 232 ILE A C 1
ATOM 1830 O O . ILE A 1 234 ? 20.441 0.115 -7.975 1.00 29.13 232 ILE A O 1
ATOM 1835 N N . GLY A 1 235 ? 18.407 0.979 -7.555 1.00 26.67 233 GLY A N 1
ATOM 1836 C CA . GLY A 1 235 ? 17.968 -0.184 -6.799 1.00 26.30 233 GLY A CA 1
ATOM 1837 C C . GLY A 1 235 ? 16.632 -0.714 -7.325 1.00 31.18 233 GLY A C 1
ATOM 1838 O O . GLY A 1 235 ? 16.272 -0.477 -8.484 1.00 34.73 233 GLY A O 1
ATOM 1839 N N . GLN A 1 236 ? 15.965 -1.520 -6.492 1.00 34.08 234 GLN A N 1
ATOM 1840 C CA . GLN A 1 236 ? 14.761 -2.214 -6.922 1.00 33.98 234 GLN A CA 1
ATOM 1841 C C . GLN A 1 236 ? 13.578 -1.263 -6.931 1.00 35.63 234 GLN A C 1
ATOM 1842 O O . GLN A 1 236 ? 12.691 -1.406 -7.768 1.00 36.87 234 GLN A O 1
ATOM 1848 N N . GLU A 1 237 ? 13.581 -0.258 -6.060 1.00 31.22 235 GLU A N 1
ATOM 1849 C CA . GLU A 1 237 ? 12.429 0.614 -6.037 1.00 37.62 235 GLU A CA 1
ATOM 1850 C C . GLU A 1 237 ? 12.827 2.087 -5.987 1.00 36.75 235 GLU A C 1
ATOM 1851 O O . GLU A 1 237 ? 11.963 2.960 -5.908 1.00 34.86 235 GLU A O 1
ATOM 1857 N N . SER A 1 238 ? 14.101 2.378 -6.166 1.00 31.62 236 SER A N 1
ATOM 1858 C CA . SER A 1 238 ? 14.517 3.760 -6.094 1.00 28.66 236 SER A CA 1
ATOM 1859 C C . SER A 1 238 ? 15.706 4.020 -7.012 1.00 30.05 236 SER A C 1
ATOM 1860 O O . SER A 1 238 ? 16.462 3.112 -7.333 1.00 28.11 236 SER A O 1
ATOM 1863 N N . ILE A 1 239 ? 15.844 5.283 -7.401 1.00 29.50 237 ILE A N 1
ATOM 1864 C CA . ILE A 1 239 ? 17.022 5.748 -8.125 1.00 29.30 237 ILE A CA 1
ATOM 1865 C C . ILE A 1 239 ? 17.521 7.019 -7.427 1.00 30.33 237 ILE A C 1
ATOM 1866 O O . ILE A 1 239 ? 16.729 7.931 -7.206 1.00 32.11 237 ILE A O 1
ATOM 1871 N N A THR A 1 240 ? 18.802 7.023 -7.021 0.50 27.73 238 THR A N 1
ATOM 1872 N N B THR A 1 240 ? 18.825 7.083 -7.118 0.50 28.75 238 THR A N 1
ATOM 1873 C CA A THR A 1 240 ? 19.363 8.164 -6.296 0.50 29.45 238 THR A CA 1
ATOM 1874 C CA B THR A 1 240 ? 19.349 8.168 -6.286 0.50 31.72 238 THR A CA 1
ATOM 1875 C C A THR A 1 240 ? 20.511 8.780 -7.102 0.50 28.70 238 THR A C 1
ATOM 1876 C C B THR A 1 240 ? 20.633 8.740 -6.880 0.50 29.38 238 THR A C 1
ATOM 1877 O O A THR A 1 240 ? 21.073 8.167 -8.009 0.50 23.82 238 THR A O 1
ATOM 1878 O O B THR A 1 240 ? 21.531 8.015 -7.269 0.50 27.40 238 THR A O 1
ATOM 1885 N N . TYR A 1 241 ? 20.735 10.071 -6.858 1.00 30.44 239 TYR A N 1
ATOM 1886 C CA . TYR A 1 241 ? 21.916 10.766 -7.346 1.00 32.35 239 TYR A CA 1
ATOM 1887 C C . TYR A 1 241 ? 22.676 11.359 -6.168 1.00 30.56 239 TYR A C 1
ATOM 1888 O O . TYR A 1 241 ? 22.066 11.880 -5.235 1.00 32.24 239 TYR A O 1
ATOM 1897 N N . HIS A 1 242 ? 23.999 11.242 -6.215 1.00 28.46 240 HIS A N 1
ATOM 1898 C CA . HIS A 1 242 ? 24.890 11.682 -5.160 1.00 28.65 240 HIS A CA 1
ATOM 1899 C C . HIS A 1 242 ? 26.008 12.517 -5.772 1.00 33.47 240 HIS A C 1
ATOM 1900 O O . HIS A 1 242 ? 26.587 12.138 -6.770 1.00 30.37 240 HIS A O 1
ATOM 1907 N N . ASN A 1 243 ? 26.317 13.670 -5.169 1.00 29.09 241 ASN A N 1
ATOM 1908 C CA . ASN A 1 243 ? 27.515 14.405 -5.559 1.00 27.10 241 ASN A CA 1
ATOM 1909 C C . ASN A 1 243 ? 28.107 15.172 -4.343 1.00 36.47 241 ASN A C 1
ATOM 1910 O O . ASN A 1 243 ? 29.080 15.921 -4.466 1.00 47.11 241 ASN A O 1
ATOM 1915 N N . GLY A 1 244 ? 27.558 14.925 -3.177 1.00 38.84 242 GLY A N 1
ATOM 1916 C CA . GLY A 1 244 ? 28.238 15.224 -1.928 1.00 57.22 242 GLY A CA 1
ATOM 1917 C C . GLY A 1 244 ? 27.490 16.266 -1.118 1.00 62.75 242 GLY A C 1
ATOM 1918 O O . GLY A 1 244 ? 26.818 15.927 -0.146 1.00 89.27 242 GLY A O 1
ATOM 1919 N N . ASP A 1 245 ? 27.632 17.534 -1.523 1.00 54.10 243 ASP A N 1
ATOM 1920 C CA . ASP A 1 245 ? 26.706 18.570 -1.101 1.00 60.77 243 ASP A CA 1
ATOM 1921 C C . ASP A 1 245 ? 25.405 18.441 -1.909 1.00 60.44 243 ASP A C 1
ATOM 1922 O O . ASP A 1 245 ? 24.675 19.420 -2.062 1.00 73.81 243 ASP A O 1
ATOM 1924 N N . LYS A 1 246 ? 25.120 17.224 -2.426 1.00 46.83 244 LYS A N 1
ATOM 1925 C CA . LYS A 1 246 ? 24.003 17.009 -3.341 1.00 44.57 244 LYS A CA 1
ATOM 1926 C C . LYS A 1 246 ? 23.459 15.575 -3.169 1.00 42.98 244 LYS A C 1
ATOM 1927 O O . LYS A 1 246 ? 24.218 14.611 -3.251 1.00 40.70 244 LYS A O 1
ATOM 1933 N N . TYR A 1 247 ? 22.130 15.462 -2.989 1.00 35.74 245 TYR A N 1
ATOM 1934 C CA . TYR A 1 247 ? 21.448 14.184 -2.830 1.00 38.43 245 TYR A CA 1
ATOM 1935 C C . TYR A 1 247 ? 20.046 14.322 -3.411 1.00 43.18 245 TYR A C 1
ATOM 1936 O O . TYR A 1 247 ? 19.339 15.258 -3.091 1.00 38.72 245 TYR A O 1
ATOM 1945 N N . LEU A 1 248 ? 19.689 13.445 -4.354 1.00 32.49 246 LEU A N 1
ATOM 1946 C CA . LEU A 1 248 ? 18.378 13.473 -4.969 1.00 31.97 246 LEU A CA 1
ATOM 1947 C C . LEU A 1 248 ? 17.916 12.035 -5.140 1.00 35.31 246 LEU A C 1
ATOM 1948 O O . LEU A 1 248 ? 18.692 11.207 -5.561 1.00 42.10 246 LEU A O 1
ATOM 1953 N N . ALA A 1 249 ? 16.683 11.745 -4.765 1.00 30.40 247 ALA A N 1
ATOM 1954 C CA . ALA A 1 249 ? 16.185 10.384 -4.808 1.00 31.35 247 ALA A CA 1
ATOM 1955 C C . ALA A 1 249 ? 14.770 10.390 -5.346 1.00 35.63 247 ALA A C 1
ATOM 1956 O O . ALA A 1 249 ? 14.004 11.300 -5.070 1.00 34.21 247 ALA A O 1
ATOM 1958 N N . ILE A 1 250 ? 14.460 9.410 -6.192 1.00 32.68 248 ILE A N 1
ATOM 1959 C CA . ILE A 1 250 ? 13.105 9.211 -6.673 1.00 31.43 248 ILE A CA 1
ATOM 1960 C C . ILE A 1 250 ? 12.727 7.759 -6.430 1.00 33.66 248 ILE A C 1
ATOM 1961 O O . ILE A 1 250 ? 13.583 6.902 -6.378 1.00 33.45 248 ILE A O 1
ATOM 1966 N N . ALA A 1 251 ? 11.428 7.500 -6.259 1.00 30.99 249 ALA A N 1
ATOM 1967 C CA . ALA A 1 251 ? 10.948 6.151 -6.028 1.00 31.09 249 ALA A CA 1
ATOM 1968 C C . ALA A 1 251 ? 9.800 5.868 -6.986 1.00 37.01 249 ALA A C 1
ATOM 1969 O O . ALA A 1 251 ? 8.636 5.795 -6.579 1.00 35.90 249 ALA A O 1
ATOM 1971 N N . PRO A 1 252 ? 10.086 5.748 -8.298 1.00 33.75 250 PRO A N 1
ATOM 1972 C CA . PRO A 1 252 ? 9.043 5.649 -9.318 1.00 33.25 250 PRO A CA 1
ATOM 1973 C C . PRO A 1 252 ? 8.410 4.252 -9.355 1.00 36.84 250 PRO A C 1
ATOM 1974 O O . PRO A 1 252 ? 9.094 3.240 -9.578 1.00 34.60 250 PRO A O 1
ATOM 1978 N N . PRO A 1 253 ? 7.078 4.139 -9.152 1.00 37.64 251 PRO A N 1
ATOM 1979 C CA . PRO A 1 253 ? 6.433 2.821 -9.083 1.00 36.08 251 PRO A CA 1
ATOM 1980 C C . PRO A 1 253 ? 6.634 1.948 -10.332 1.00 34.91 251 PRO A C 1
ATOM 1981 O O . PRO A 1 253 ? 6.622 0.743 -10.230 1.00 38.33 251 PRO A O 1
ATOM 1985 N N . ILE A 1 254 ? 6.870 2.570 -11.475 1.00 39.04 252 ILE A N 1
ATOM 1986 C CA . ILE A 1 254 ? 6.926 1.862 -12.742 1.00 41.39 252 ILE A CA 1
ATOM 1987 C C . ILE A 1 254 ? 8.110 0.861 -12.789 1.00 47.09 252 ILE A C 1
ATOM 1988 O O . ILE A 1 254 ? 8.037 -0.122 -13.532 1.00 45.12 252 ILE A O 1
ATOM 1993 N N . ILE A 1 255 ? 9.160 1.038 -11.955 1.00 37.99 253 ILE A N 1
ATOM 1994 C CA . ILE A 1 255 ? 10.325 0.139 -12.039 1.00 33.98 253 ILE A CA 1
ATOM 1995 C C . ILE A 1 255 ? 10.201 -1.030 -11.059 1.00 36.15 253 ILE A C 1
ATOM 1996 O O . ILE A 1 255 ? 11.022 -1.931 -11.085 1.00 34.24 253 ILE A O 1
ATOM 2001 N N . LYS A 1 256 ? 9.154 -1.058 -10.216 1.00 36.92 254 LYS A N 1
ATOM 2002 C CA . LYS A 1 256 ? 9.135 -1.921 -9.053 1.00 35.87 254 LYS A CA 1
ATOM 2003 C C . LYS A 1 256 ? 8.906 -3.377 -9.457 1.00 32.85 254 LYS A C 1
ATOM 2004 O O . LYS A 1 256 ? 9.272 -4.282 -8.712 1.00 37.06 254 LYS A O 1
ATOM 2006 N N . GLN A 1 257 ? 8.367 -3.587 -10.657 1.00 35.60 255 GLN A N 1
ATOM 2007 C CA . GLN A 1 257 ? 7.881 -4.914 -11.046 1.00 39.83 255 GLN A CA 1
ATOM 2008 C C . GLN A 1 257 ? 9.035 -5.864 -11.362 1.00 39.64 255 GLN A C 1
ATOM 2009 O O . GLN A 1 257 ? 8.903 -7.072 -11.235 1.00 38.39 255 GLN A O 1
ATOM 2015 N N . SER A 1 258 ? 10.166 -5.328 -11.816 1.00 36.70 256 SER A N 1
ATOM 2016 C CA . SER A 1 258 ? 11.254 -6.173 -12.296 1.00 32.48 256 SER A CA 1
ATOM 2017 C C . SER A 1 258 ? 12.571 -5.452 -12.062 1.00 33.79 256 SER A C 1
ATOM 2018 O O . SER A 1 258 ? 12.648 -4.248 -12.274 1.00 32.63 256 SER A O 1
ATOM 2021 N N . THR A 1 259 ? 13.584 -6.191 -11.623 1.00 32.27 257 THR A N 1
ATOM 2022 C CA . THR A 1 259 ? 14.887 -5.598 -11.320 1.00 34.92 257 THR A CA 1
ATOM 2023 C C . THR A 1 259 ? 15.522 -5.056 -12.599 1.00 31.32 257 THR A C 1
ATOM 2024 O O . THR A 1 259 ? 15.590 -5.733 -13.610 1.00 29.76 257 THR A O 1
ATOM 2028 N N . ILE A 1 260 ? 16.022 -3.831 -12.504 1.00 32.53 258 ILE A N 1
ATOM 2029 C CA . ILE A 1 260 ? 16.820 -3.250 -13.553 1.00 31.11 258 ILE A CA 1
ATOM 2030 C C . ILE A 1 260 ? 18.224 -3.814 -13.420 1.00 30.53 258 ILE A C 1
ATOM 2031 O O . ILE A 1 260 ? 18.797 -3.764 -12.313 1.00 32.90 258 ILE A O 1
ATOM 2036 N N . VAL A 1 261 ? 18.770 -4.306 -14.548 1.00 29.90 259 VAL A N 1
ATOM 2037 C CA . VAL A 1 261 ? 20.048 -5.000 -14.530 1.00 31.27 259 VAL A CA 1
ATOM 2038 C C . VAL A 1 261 ? 21.057 -4.485 -15.546 1.00 31.56 259 VAL A C 1
ATOM 2039 O O . VAL A 1 261 ? 22.182 -5.009 -15.571 1.00 31.44 259 VAL A O 1
ATOM 2043 N N . CYS A 1 262 ? 20.680 -3.546 -16.414 1.00 27.13 260 CYS A N 1
ATOM 2044 C CA . CYS A 1 262 ? 21.672 -2.927 -17.274 1.00 27.28 260 CYS A CA 1
ATOM 2045 C C . CYS A 1 262 ? 21.322 -1.477 -17.554 1.00 28.57 260 CYS A C 1
ATOM 2046 O O . CYS A 1 262 ? 20.175 -1.060 -17.494 1.00 28.32 260 CYS A O 1
ATOM 2049 N N . HIS A 1 263 ? 22.358 -0.731 -17.897 1.00 25.64 261 HIS A N 1
ATOM 2050 C CA . HIS A 1 263 ? 22.250 0.696 -18.180 1.00 25.21 261 HIS A CA 1
ATOM 2051 C C . HIS A 1 263 ? 23.181 1.040 -19.329 1.00 27.45 261 HIS A C 1
ATOM 2052 O O . HIS A 1 263 ? 24.156 0.325 -19.609 1.00 28.55 261 HIS A O 1
ATOM 2059 N N . ASN A 1 264 ? 22.894 2.164 -19.996 1.00 27.02 262 ASN A N 1
ATOM 2060 C CA . ASN A 1 264 ? 23.773 2.672 -21.028 1.00 26.58 262 ASN A CA 1
ATOM 2061 C C . ASN A 1 264 ? 23.533 4.160 -21.183 1.00 27.30 262 ASN A C 1
ATOM 2062 O O . ASN A 1 264 ? 22.387 4.600 -21.213 1.00 27.75 262 ASN A O 1
ATOM 2067 N N . ARG A 1 265 ? 24.614 4.908 -21.348 1.00 26.36 263 ARG A N 1
ATOM 2068 C CA . ARG A 1 265 ? 24.506 6.343 -21.558 1.00 26.09 263 ARG A CA 1
ATOM 2069 C C . ARG A 1 265 ? 24.110 6.667 -23.015 1.00 27.73 263 ARG A C 1
ATOM 2070 O O . ARG A 1 265 ? 24.743 6.205 -23.951 1.00 32.79 263 ARG A O 1
ATOM 2078 N N . VAL A 1 266 ? 23.052 7.490 -23.185 1.00 29.03 264 VAL A N 1
ATOM 2079 C CA . VAL A 1 266 ? 22.555 7.891 -24.490 1.00 27.13 264 VAL A CA 1
ATOM 2080 C C . VAL A 1 266 ? 23.303 9.138 -24.914 1.00 33.20 264 VAL A C 1
ATOM 2081 O O . VAL A 1 266 ? 23.876 9.180 -26.004 1.00 35.86 264 VAL A O 1
ATOM 2085 N N . ASP A 1 267 ? 23.274 10.156 -24.048 1.00 31.57 265 ASP A N 1
ATOM 2086 C CA . ASP A 1 267 ? 23.907 11.422 -24.368 1.00 34.07 265 ASP A CA 1
ATOM 2087 C C . ASP A 1 267 ? 25.285 11.475 -23.743 1.00 34.45 265 ASP A C 1
ATOM 2088 O O . ASP A 1 267 ? 25.453 11.181 -22.565 1.00 33.82 265 ASP A O 1
ATOM 2093 N N . PRO A 1 268 ? 26.303 11.957 -24.481 1.00 35.09 266 PRO A N 1
ATOM 2094 C CA . PRO A 1 268 ? 27.655 12.086 -23.935 1.00 38.08 266 PRO A CA 1
ATOM 2095 C C . PRO A 1 268 ? 27.750 12.852 -22.615 1.00 38.52 266 PRO A C 1
ATOM 2096 O O . PRO A 1 268 ? 28.639 12.569 -21.823 1.00 36.56 266 PRO A O 1
ATOM 2100 N N . ASN A 1 269 ? 26.832 13.810 -22.388 1.00 34.12 267 ASN A N 1
ATOM 2101 C CA . ASN A 1 269 ? 26.894 14.634 -21.186 1.00 37.49 267 ASN A CA 1
ATOM 2102 C C . ASN A 1 269 ? 26.028 14.052 -20.063 1.00 38.10 267 ASN A C 1
ATOM 2103 O O . ASN A 1 269 ? 25.850 14.682 -19.030 1.00 37.34 267 ASN A O 1
ATOM 2108 N N . GLY A 1 270 ? 25.451 12.869 -20.276 1.00 33.49 268 GLY A N 1
ATOM 2109 C CA . GLY A 1 270 ? 24.768 12.180 -19.205 1.00 31.91 268 GLY A CA 1
ATOM 2110 C C . GLY A 1 270 ? 23.314 12.607 -19.031 1.00 30.34 268 GLY A C 1
ATOM 2111 O O . GLY A 1 270 ? 22.694 12.233 -18.031 1.00 30.94 268 GLY A O 1
ATOM 2112 N N . SER A 1 271 ? 22.735 13.330 -20.014 1.00 30.99 269 SER A N 1
ATOM 2113 C CA . SER A 1 271 ? 21.376 13.843 -19.829 1.00 29.78 269 SER A CA 1
ATOM 2114 C C . SER A 1 271 ? 20.362 12.707 -19.871 1.00 29.30 269 SER A C 1
ATOM 2115 O O . SER A 1 271 ? 19.254 12.842 -19.353 1.00 29.72 269 SER A O 1
ATOM 2118 N N . ARG A 1 272 ? 20.738 11.607 -20.534 1.00 27.74 270 ARG A N 1
ATOM 2119 C CA . ARG A 1 272 ? 19.819 10.499 -20.715 1.00 28.16 270 ARG A CA 1
ATOM 2120 C C . ARG A 1 272 ? 20.568 9.171 -20.696 1.00 25.50 270 ARG A C 1
ATOM 2121 O O . ARG A 1 272 ? 21.650 9.088 -21.211 1.00 28.20 270 ARG A O 1
ATOM 2129 N N . TYR A 1 273 ? 19.906 8.175 -20.084 1.00 27.54 271 TYR A N 1
ATOM 2130 C CA . TYR A 1 273 ? 20.371 6.805 -19.966 1.00 25.49 271 TYR A CA 1
ATOM 2131 C C . TYR A 1 273 ? 19.247 5.872 -20.376 1.00 28.06 271 TYR A C 1
ATOM 2132 O O . TYR A 1 273 ? 18.076 6.126 -20.083 1.00 29.55 271 TYR A O 1
ATOM 2141 N N . LEU A 1 274 ? 19.630 4.735 -20.980 1.00 26.31 272 LEU A N 1
ATOM 2142 C CA . LEU A 1 274 ? 18.728 3.588 -21.099 1.00 29.25 272 LEU A CA 1
ATOM 2143 C C . LEU A 1 274 ? 18.908 2.664 -19.898 1.00 27.06 272 LEU A C 1
ATOM 2144 O O . LEU A 1 274 ? 20.020 2.492 -19.407 1.00 26.57 272 LEU A O 1
ATOM 2149 N N . LEU A 1 275 ? 17.791 2.043 -19.456 1.00 24.66 273 LEU A N 1
ATOM 2150 C CA . LEU A 1 275 ? 17.777 1.075 -18.384 1.00 25.21 273 LEU A CA 1
ATOM 2151 C C . LEU A 1 275 ? 16.992 -0.138 -18.881 1.00 26.35 273 LEU A C 1
ATOM 2152 O O . LEU A 1 275 ? 15.944 0.012 -19.492 1.00 27.57 273 LEU A O 1
ATOM 2157 N N . GLY A 1 276 ? 17.501 -1.328 -18.631 1.00 24.98 274 GLY A N 1
ATOM 2158 C CA . GLY A 1 276 ? 16.739 -2.522 -18.994 1.00 27.07 274 GLY A CA 1
ATOM 2159 C C . GLY A 1 276 ? 16.509 -3.426 -17.799 1.00 28.83 274 GLY A C 1
ATOM 2160 O O . GLY A 1 276 ? 17.381 -3.565 -16.951 1.00 27.50 274 GLY A O 1
ATOM 2161 N N . ASP A 1 277 ? 15.337 -4.095 -17.757 1.00 28.28 275 ASP A N 1
ATOM 2162 C CA . ASP A 1 277 ? 15.004 -4.945 -16.632 1.00 29.32 275 ASP A CA 1
ATOM 2163 C C . ASP A 1 277 ? 14.923 -6.409 -17.062 1.00 29.06 275 ASP A C 1
ATOM 2164 O O . ASP A 1 277 ? 15.118 -6.761 -18.214 1.00 29.58 275 ASP A O 1
ATOM 2169 N N . MET A 1 278 ? 14.644 -7.249 -16.091 1.00 31.19 276 MET A N 1
ATOM 2170 C CA . MET A 1 278 ? 14.769 -8.693 -16.282 1.00 32.45 276 MET A CA 1
ATOM 2171 C C . MET A 1 278 ? 13.586 -9.224 -17.094 1.00 34.44 276 MET A C 1
ATOM 2172 O O . MET A 1 278 ? 13.596 -10.392 -17.503 1.00 33.64 276 MET A O 1
ATOM 2177 N N . GLU A 1 279 ? 12.568 -8.376 -17.370 1.00 34.03 277 GLU A N 1
ATOM 2178 C CA . GLU A 1 279 ? 11.426 -8.765 -18.184 1.00 36.32 277 GLU A CA 1
ATOM 2179 C C . GLU A 1 279 ? 11.485 -8.155 -19.583 1.00 34.82 277 GLU A C 1
ATOM 2180 O O . GLU A 1 279 ? 10.541 -8.266 -20.342 1.00 35.31 277 GLU A O 1
ATOM 2186 N N . GLY A 1 280 ? 12.584 -7.482 -19.932 1.00 29.62 278 GLY A N 1
ATOM 2187 C CA . GLY A 1 280 ? 12.741 -6.924 -21.249 1.00 26.06 278 GLY A CA 1
ATOM 2188 C C . GLY A 1 280 ? 12.183 -5.499 -21.389 1.00 27.11 278 GLY A C 1
ATOM 2189 O O . GLY A 1 280 ? 12.214 -4.938 -22.472 1.00 31.06 278 GLY A O 1
ATOM 2190 N N A ARG A 1 281 ? 11.720 -4.902 -20.302 0.50 27.88 279 ARG A N 1
ATOM 2191 N N B ARG A 1 281 ? 11.703 -4.905 -20.289 0.50 29.46 279 ARG A N 1
ATOM 2192 C CA A ARG A 1 281 ? 11.290 -3.514 -20.413 0.50 27.39 279 ARG A CA 1
ATOM 2193 C CA B ARG A 1 281 ? 11.237 -3.513 -20.337 0.50 30.32 279 ARG A CA 1
ATOM 2194 C C A ARG A 1 281 ? 12.500 -2.635 -20.685 0.50 27.29 279 ARG A C 1
ATOM 2195 C C B ARG A 1 281 ? 12.434 -2.583 -20.548 0.50 28.25 279 ARG A C 1
ATOM 2196 O O A ARG A 1 281 ? 13.615 -2.961 -20.306 0.50 26.88 279 ARG A O 1
ATOM 2197 O O B ARG A 1 281 ? 13.468 -2.790 -19.920 0.50 25.43 279 ARG A O 1
ATOM 2212 N N . LEU A 1 282 ? 12.273 -1.564 -21.421 1.00 27.93 280 LEU A N 1
ATOM 2213 C CA . LEU A 1 282 ? 13.317 -0.608 -21.721 1.00 26.66 280 LEU A CA 1
ATOM 2214 C C . LEU A 1 282 ? 12.842 0.752 -21.240 1.00 28.85 280 LEU A C 1
ATOM 2215 O O . LEU A 1 282 ? 11.737 1.161 -21.596 1.00 29.43 280 LEU A O 1
ATOM 2220 N N . PHE A 1 283 ? 13.646 1.392 -20.397 1.00 24.84 281 PHE A N 1
ATOM 2221 C CA . PHE A 1 283 ? 13.307 2.716 -19.848 1.00 25.33 281 PHE A CA 1
ATOM 2222 C C . PHE A 1 283 ? 14.316 3.748 -20.311 1.00 29.54 281 PHE A C 1
ATOM 2223 O O . PHE A 1 283 ? 15.478 3.444 -20.618 1.00 29.21 281 PHE A O 1
ATOM 2231 N N . MET A 1 284 ? 13.860 5.019 -20.329 1.00 29.03 282 MET A N 1
ATOM 2232 C CA . MET A 1 284 ? 14.737 6.158 -20.413 1.00 29.52 282 MET A CA 1
ATOM 2233 C C . MET A 1 284 ? 14.750 6.841 -19.057 1.00 28.14 282 MET A C 1
ATOM 2234 O O . MET A 1 284 ? 13.718 7.013 -18.438 1.00 29.12 282 MET A O 1
ATOM 2239 N N . LEU A 1 285 ? 15.966 7.084 -18.559 1.00 28.09 283 LEU A N 1
ATOM 2240 C CA . LEU A 1 285 ? 16.202 7.878 -17.361 1.00 28.17 283 LEU A CA 1
ATOM 2241 C C . LEU A 1 285 ? 16.716 9.234 -17.797 1.00 28.11 283 LEU A C 1
ATOM 2242 O O . LEU A 1 285 ? 17.697 9.293 -18.536 1.00 26.53 283 LEU A O 1
ATOM 2247 N N . LEU A 1 286 ? 15.980 10.304 -17.437 1.00 27.67 284 LEU A N 1
ATOM 2248 C CA . LEU A 1 286 ? 16.333 11.652 -17.854 1.00 28.41 284 LEU A CA 1
ATOM 2249 C C . LEU A 1 286 ? 16.757 12.483 -16.658 1.00 26.59 284 LEU A C 1
ATOM 2250 O O . LEU A 1 286 ? 16.096 12.473 -15.607 1.00 28.72 284 LEU A O 1
ATOM 2255 N N . LEU A 1 287 ? 17.900 13.166 -16.839 1.00 29.41 285 LEU A N 1
ATOM 2256 C CA . LEU A 1 287 ? 18.486 14.030 -15.819 1.00 28.97 285 LEU A CA 1
ATOM 2257 C C . LEU A 1 287 ? 18.210 15.469 -16.238 1.00 28.70 285 LEU A C 1
ATOM 2258 O O . LEU A 1 287 ? 18.675 15.887 -17.295 1.00 32.07 285 LEU A O 1
ATOM 2263 N N . GLU A 1 288 ? 17.450 16.198 -15.428 1.00 29.08 286 GLU A N 1
ATOM 2264 C CA . GLU A 1 288 ? 17.148 17.588 -15.766 1.00 33.67 286 GLU A CA 1
ATOM 2265 C C . GLU A 1 288 ? 18.224 18.484 -15.153 1.00 30.83 286 GLU A C 1
ATOM 2266 O O . GLU A 1 288 ? 18.504 18.375 -13.956 1.00 35.51 286 GLU A O 1
ATOM 2272 N N . LYS A 1 289 ? 18.721 19.426 -15.965 1.00 32.61 287 LYS A N 1
ATOM 2273 C CA . LYS A 1 289 ? 19.745 20.385 -15.572 1.00 35.93 287 LYS A CA 1
ATOM 2274 C C . LYS A 1 289 ? 19.123 21.607 -14.888 1.00 34.72 287 LYS A C 1
ATOM 2275 O O . LYS A 1 289 ? 18.024 22.041 -15.218 1.00 36.01 287 LYS A O 1
ATOM 2281 N N . GLU A 1 290 ? 19.881 22.170 -13.964 1.00 30.79 288 GLU A N 1
ATOM 2282 C CA . GLU A 1 290 ? 19.609 23.476 -13.388 1.00 36.39 288 GLU A CA 1
ATOM 2283 C C . GLU A 1 290 ? 20.853 24.336 -13.599 1.00 33.19 288 GLU A C 1
ATOM 2284 O O . GLU A 1 290 ? 21.962 23.922 -13.292 1.00 33.24 288 GLU A O 1
ATOM 2290 N N . GLU A 1 291 ? 20.654 25.563 -14.081 1.00 32.96 289 GLU A N 1
ATOM 2291 C CA . GLU A 1 291 ? 21.770 26.476 -14.264 1.00 34.12 289 GLU A CA 1
ATOM 2292 C C . GLU A 1 291 ? 22.167 27.086 -12.927 1.00 29.81 289 GLU A C 1
ATOM 2293 O O . GLU A 1 291 ? 21.394 27.114 -11.984 1.00 30.22 289 GLU A O 1
ATOM 2299 N N . GLN A 1 292 ? 23.387 27.615 -12.884 1.00 30.42 290 GLN A N 1
ATOM 2300 C CA . GLN A 1 292 ? 23.910 28.265 -11.691 1.00 30.71 290 GLN A CA 1
ATOM 2301 C C . GLN A 1 292 ? 24.667 29.520 -12.139 1.00 30.52 290 GLN A C 1
ATOM 2302 O O . GLN A 1 292 ? 25.164 29.571 -13.257 1.00 28.91 290 GLN A O 1
ATOM 2308 N N . MET A 1 293 ? 24.773 30.506 -11.237 1.00 34.40 291 MET A N 1
ATOM 2309 C CA . MET A 1 293 ? 25.398 31.784 -11.604 1.00 33.48 291 MET A CA 1
ATOM 2310 C C . MET A 1 293 ? 26.867 31.597 -11.952 1.00 31.56 291 MET A C 1
ATOM 2311 O O . MET A 1 293 ? 27.378 32.277 -12.847 1.00 35.00 291 MET A O 1
ATOM 2316 N N . ASP A 1 294 ? 27.544 30.646 -11.290 1.00 33.22 292 ASP A N 1
ATOM 2317 C CA . ASP A 1 294 ? 28.961 30.425 -11.520 1.00 36.72 292 ASP A CA 1
ATOM 2318 C C . ASP A 1 294 ? 29.215 29.597 -12.780 1.00 38.39 292 ASP A C 1
ATOM 2319 O O . ASP A 1 294 ? 30.365 29.338 -13.111 1.00 39.05 292 ASP A O 1
ATOM 2324 N N . GLY A 1 295 ? 28.151 29.180 -13.482 1.00 35.89 293 GLY A N 1
ATOM 2325 C CA . GLY A 1 295 ? 28.296 28.522 -14.776 1.00 37.09 293 GLY A CA 1
ATOM 2326 C C . GLY A 1 295 ? 28.350 26.986 -14.648 1.00 35.37 293 GLY A C 1
ATOM 2327 O O . GLY A 1 295 ? 28.370 26.294 -15.656 1.00 36.37 293 GLY A O 1
ATOM 2328 N N . THR A 1 296 ? 28.364 26.471 -13.405 1.00 33.71 294 THR A N 1
ATOM 2329 C CA . THR A 1 296 ? 28.226 25.020 -13.182 1.00 34.66 294 THR A CA 1
ATOM 2330 C C . THR A 1 296 ? 26.789 24.636 -13.469 1.00 37.40 294 THR A C 1
ATOM 2331 O O . THR A 1 296 ? 25.904 25.483 -13.532 1.00 31.28 294 THR A O 1
ATOM 2335 N N . VAL A 1 297 ? 26.579 23.336 -13.637 1.00 36.72 295 VAL A N 1
ATOM 2336 C CA . VAL A 1 297 ? 25.268 22.788 -13.887 1.00 40.65 295 VAL A CA 1
ATOM 2337 C C . VAL A 1 297 ? 25.012 21.722 -12.834 1.00 40.19 295 VAL A C 1
ATOM 2338 O O . VAL A 1 297 ? 25.902 20.897 -12.575 1.00 45.01 295 VAL A O 1
ATOM 2342 N N . THR A 1 298 ? 23.835 21.787 -12.199 1.00 38.82 296 THR A N 1
ATOM 2343 C CA . THR A 1 298 ? 23.464 20.849 -11.155 1.00 39.68 296 THR A CA 1
ATOM 2344 C C . THR A 1 298 ? 22.205 20.088 -11.576 1.00 35.34 296 THR A C 1
ATOM 2345 O O . THR A 1 298 ? 21.539 20.423 -12.544 1.00 32.69 296 THR A O 1
ATOM 2349 N N . LEU A 1 299 ? 21.973 18.971 -10.900 1.00 33.89 297 LEU A N 1
ATOM 2350 C CA . LEU A 1 299 ? 20.850 18.126 -11.256 1.00 31.61 297 LEU A CA 1
ATOM 2351 C C . LEU A 1 299 ? 19.625 18.649 -10.543 1.00 31.80 297 LEU A C 1
ATOM 2352 O O . LEU A 1 299 ? 19.605 18.721 -9.309 1.00 40.13 297 LEU A O 1
ATOM 2357 N N . LYS A 1 300 ? 18.578 18.944 -11.313 1.00 34.63 298 LYS A N 1
ATOM 2358 C CA . LYS A 1 300 ? 17.340 19.477 -10.755 1.00 39.17 298 LYS A CA 1
ATOM 2359 C C . LYS A 1 300 ? 16.374 18.346 -10.404 1.00 40.28 298 LYS A C 1
ATOM 2360 O O . LYS A 1 300 ? 15.724 18.383 -9.358 1.00 39.11 298 LYS A O 1
ATOM 2365 N N . ASP A 1 301 ? 16.282 17.315 -11.260 1.00 34.81 299 ASP A N 1
ATOM 2366 C CA . ASP A 1 301 ? 15.356 16.223 -10.977 1.00 34.57 299 ASP A CA 1
ATOM 2367 C C . ASP A 1 301 ? 15.691 15.045 -11.893 1.00 35.87 299 ASP A C 1
ATOM 2368 O O . ASP A 1 301 ? 16.479 15.198 -12.838 1.00 30.50 299 ASP A O 1
ATOM 2373 N N . LEU A 1 302 ? 15.085 13.891 -11.560 1.00 34.76 300 LEU A N 1
ATOM 2374 C CA . LEU A 1 302 ? 15.240 12.636 -12.294 1.00 34.58 300 LEU A CA 1
ATOM 2375 C C . LEU A 1 302 ? 13.860 12.168 -12.696 1.00 32.94 300 LEU A C 1
ATOM 2376 O O . LEU A 1 302 ? 12.945 12.255 -11.872 1.00 32.71 300 LEU A O 1
ATOM 2381 N N . ARG A 1 303 ? 13.739 11.611 -13.903 1.00 30.92 301 ARG A N 1
ATOM 2382 C CA . ARG A 1 303 ? 12.478 11.045 -14.367 1.00 34.86 301 ARG A CA 1
ATOM 2383 C C . ARG A 1 303 ? 12.768 9.738 -15.099 1.00 31.46 301 ARG A C 1
ATOM 2384 O O . ARG A 1 303 ? 13.783 9.637 -15.784 1.00 28.89 301 ARG A O 1
ATOM 2392 N N . VAL A 1 304 ? 11.861 8.767 -14.945 1.00 33.99 302 VAL A N 1
ATOM 2393 C CA . VAL A 1 304 ? 11.912 7.530 -15.716 1.00 32.68 302 VAL A CA 1
ATOM 2394 C C . VAL A 1 304 ? 10.675 7.430 -16.600 1.00 35.84 302 VAL A C 1
ATOM 2395 O O . VAL A 1 304 ? 9.568 7.688 -16.124 1.00 35.12 302 VAL A O 1
ATOM 2399 N N . GLU A 1 305 ? 10.895 7.022 -17.856 1.00 31.06 303 GLU A N 1
ATOM 2400 C CA . GLU A 1 305 ? 9.868 6.836 -18.866 1.00 31.26 303 GLU A CA 1
ATOM 2401 C C . GLU A 1 305 ? 10.009 5.422 -19.442 1.00 32.06 303 GLU A C 1
ATOM 2402 O O . GLU A 1 305 ? 11.078 5.067 -19.935 1.00 30.84 303 GLU A O 1
ATOM 2408 N N . LEU A 1 306 ? 8.890 4.682 -19.492 1.00 33.32 304 LEU A N 1
ATOM 2409 C CA . LEU A 1 306 ? 8.855 3.403 -20.221 1.00 34.03 304 LEU A CA 1
ATOM 2410 C C . LEU A 1 306 ? 8.886 3.642 -21.728 1.00 37.37 304 LEU A C 1
ATOM 2411 O O . LEU A 1 306 ? 8.019 4.320 -22.289 1.00 34.47 304 LEU A O 1
ATOM 2416 N N . LEU A 1 307 ? 9.824 2.981 -22.429 1.00 31.29 305 LEU A N 1
ATOM 2417 C CA . LEU A 1 307 ? 9.928 3.158 -23.867 1.00 29.56 305 LEU A CA 1
ATOM 2418 C C . LEU A 1 307 ? 9.189 2.036 -24.591 1.00 33.71 305 LEU A C 1
ATOM 2419 O O . LEU A 1 307 ? 8.734 2.234 -25.709 1.00 37.00 305 LEU A O 1
ATOM 2424 N N . GLY A 1 308 ? 9.181 0.842 -24.007 1.00 35.45 306 GLY A N 1
ATOM 2425 C CA . GLY A 1 308 ? 8.790 -0.329 -24.771 1.00 33.44 306 GLY A CA 1
ATOM 2426 C C . GLY A 1 308 ? 9.448 -1.602 -24.250 1.00 32.71 306 GLY A C 1
ATOM 2427 O O . GLY A 1 308 ? 9.911 -1.659 -23.113 1.00 30.87 306 GLY A O 1
ATOM 2428 N N . GLU A 1 309 ? 9.459 -2.623 -25.106 1.00 31.37 307 GLU A N 1
ATOM 2429 C CA . GLU A 1 309 ? 9.938 -3.943 -24.725 1.00 31.50 307 GLU A CA 1
ATOM 2430 C C . GLU A 1 309 ? 10.980 -4.413 -25.745 1.00 31.52 307 GLU A C 1
ATOM 2431 O O . GLU A 1 309 ? 10.825 -4.188 -26.944 1.00 33.98 307 GLU A O 1
ATOM 2437 N N . THR A 1 310 ? 12.079 -5.024 -25.236 1.00 30.04 308 THR A N 1
ATOM 2438 C CA . THR A 1 310 ? 13.113 -5.634 -26.073 1.00 28.32 308 THR A CA 1
ATOM 2439 C C . THR A 1 310 ? 13.216 -7.099 -25.671 1.00 24.31 308 THR A C 1
ATOM 2440 O O . THR A 1 310 ? 12.552 -7.552 -24.735 1.00 27.59 308 THR A O 1
ATOM 2444 N N . SER A 1 311 ? 14.171 -7.791 -26.279 1.00 27.08 309 SER A N 1
ATOM 2445 C CA . SER A 1 311 ? 14.675 -9.022 -25.716 1.00 26.18 309 SER A CA 1
ATOM 2446 C C . SER A 1 311 ? 15.253 -8.742 -24.324 1.00 28.69 309 SER A C 1
ATOM 2447 O O . SER A 1 311 ? 15.656 -7.607 -24.010 1.00 27.36 309 SER A O 1
ATOM 2450 N N . ILE A 1 312 ? 15.222 -9.742 -23.462 1.00 25.22 310 ILE A N 1
ATOM 2451 C CA . ILE A 1 312 ? 15.796 -9.616 -22.129 1.00 25.24 310 ILE A CA 1
ATOM 2452 C C . ILE A 1 312 ? 17.285 -9.277 -22.312 1.00 27.06 310 ILE A C 1
ATOM 2453 O O . ILE A 1 312 ? 18.023 -10.022 -22.934 1.00 26.78 310 ILE A O 1
ATOM 2458 N N . ALA A 1 313 ? 17.706 -8.120 -21.790 1.00 26.59 311 ALA A N 1
ATOM 2459 C CA . ALA A 1 313 ? 19.015 -7.586 -22.157 1.00 26.26 311 ALA A CA 1
ATOM 2460 C C . ALA A 1 313 ? 20.029 -7.906 -21.066 1.00 25.24 311 ALA A C 1
ATOM 2461 O O . ALA A 1 313 ? 19.761 -7.675 -19.892 1.00 28.28 311 ALA A O 1
ATOM 2463 N N . GLU A 1 314 ? 21.193 -8.434 -21.483 1.00 25.96 312 GLU A N 1
ATOM 2464 C CA . GLU A 1 314 ? 22.376 -8.487 -20.663 1.00 26.86 312 GLU A CA 1
ATOM 2465 C C . GLU A 1 314 ? 23.068 -7.135 -20.737 1.00 28.52 312 GLU A C 1
ATOM 2466 O O . GLU A 1 314 ? 23.620 -6.684 -19.733 1.00 29.99 312 GLU A O 1
ATOM 2472 N N . CYS A 1 315 ? 23.073 -6.542 -21.935 1.00 27.46 313 CYS A N 1
ATOM 2473 C CA . CYS A 1 315 ? 23.661 -5.224 -22.143 1.00 28.51 313 CYS A CA 1
ATOM 2474 C C . CYS A 1 315 ? 22.897 -4.439 -23.210 1.00 28.38 313 CYS A C 1
ATOM 2475 O O . CYS A 1 315 ? 22.149 -4.969 -24.033 1.00 28.05 313 CYS A O 1
ATOM 2478 N N . LEU A 1 316 ? 23.017 -3.125 -23.132 1.00 25.67 314 LEU A N 1
ATOM 2479 C CA . LEU A 1 316 ? 22.368 -2.200 -24.051 1.00 29.39 314 LEU A CA 1
ATOM 2480 C C . LEU A 1 316 ? 23.458 -1.262 -24.535 1.00 27.38 314 LEU A C 1
ATOM 2481 O O . LEU A 1 316 ? 24.280 -0.844 -23.719 1.00 30.03 314 LEU A O 1
ATOM 2486 N N . THR A 1 317 ? 23.471 -0.920 -25.838 1.00 26.31 315 THR A N 1
ATOM 2487 C CA . THR A 1 317 ? 24.394 0.101 -26.338 1.00 28.84 315 THR A CA 1
ATOM 2488 C C . THR A 1 317 ? 23.660 0.989 -27.347 1.00 30.02 315 THR A C 1
ATOM 2489 O O . THR A 1 317 ? 23.262 0.556 -28.430 1.00 29.56 315 THR A O 1
ATOM 2493 N N . TYR A 1 318 ? 23.504 2.268 -26.991 1.00 29.34 316 TYR A N 1
ATOM 2494 C CA . TYR A 1 318 ? 22.997 3.233 -27.936 1.00 29.40 316 TYR A CA 1
ATOM 2495 C C . TYR A 1 318 ? 24.078 3.515 -28.999 1.00 31.52 316 TYR A C 1
ATOM 2496 O O . TYR A 1 318 ? 25.254 3.697 -28.670 1.00 33.45 316 TYR A O 1
ATOM 2505 N N . LEU A 1 319 ? 23.664 3.531 -30.274 1.00 31.84 317 LEU A N 1
ATOM 2506 C CA . LEU A 1 319 ? 24.575 3.627 -31.407 1.00 31.16 317 LEU A CA 1
ATOM 2507 C C . LEU A 1 319 ? 24.335 4.906 -32.214 1.00 37.10 317 LEU A C 1
ATOM 2508 O O . LEU A 1 319 ? 24.661 4.921 -33.391 1.00 44.37 317 LEU A O 1
ATOM 2513 N N . ASP A 1 320 ? 23.602 5.862 -31.678 1.00 48.50 318 ASP A N 1
ATOM 2514 C CA . ASP A 1 320 ? 23.286 7.107 -32.401 1.00 50.30 318 ASP A CA 1
ATOM 2515 C C . ASP A 1 320 ? 22.130 6.902 -33.397 1.00 46.02 318 ASP A C 1
ATOM 2516 O O . ASP A 1 320 ? 21.835 5.787 -33.825 1.00 43.65 318 ASP A O 1
ATOM 2521 N N . ASN A 1 321 ? 21.431 8.009 -33.708 1.00 43.45 319 ASN A N 1
ATOM 2522 C CA . ASN A 1 321 ? 20.310 8.007 -34.647 1.00 47.89 319 ASN A CA 1
ATOM 2523 C C . ASN A 1 321 ? 19.184 7.092 -34.174 1.00 43.79 319 ASN A C 1
ATOM 2524 O O . ASN A 1 321 ? 18.407 6.604 -34.982 1.00 43.48 319 ASN A O 1
ATOM 2529 N N . GLY A 1 322 ? 19.021 6.987 -32.849 1.00 38.47 320 GLY A N 1
ATOM 2530 C CA . GLY A 1 322 ? 17.908 6.288 -32.248 1.00 37.32 320 GLY A CA 1
ATOM 2531 C C . GLY A 1 322 ? 18.082 4.765 -32.316 1.00 32.58 320 GLY A C 1
ATOM 2532 O O . GLY A 1 322 ? 17.177 4.034 -31.923 1.00 36.86 320 GLY A O 1
ATOM 2533 N N . VAL A 1 323 ? 19.239 4.311 -32.788 1.00 33.22 321 VAL A N 1
ATOM 2534 C CA . VAL A 1 323 ? 19.472 2.862 -32.916 1.00 32.79 321 VAL A CA 1
ATOM 2535 C C . VAL A 1 323 ? 20.150 2.324 -31.643 1.00 32.68 321 VAL A C 1
ATOM 2536 O O . VAL A 1 323 ? 21.117 2.906 -31.178 1.00 32.68 321 VAL A O 1
ATOM 2540 N N . VAL A 1 324 ? 19.656 1.165 -31.133 1.00 33.30 322 VAL A N 1
ATOM 2541 C CA . VAL A 1 324 ? 20.148 0.550 -29.909 1.00 26.88 322 VAL A CA 1
ATOM 2542 C C . VAL A 1 324 ? 20.454 -0.905 -30.220 1.00 28.83 322 VAL A C 1
ATOM 2543 O O . VAL A 1 324 ? 19.608 -1.598 -30.796 1.00 28.88 322 VAL A O 1
ATOM 2547 N N . PHE A 1 325 ? 21.628 -1.358 -29.810 1.00 26.69 323 PHE A N 1
ATOM 2548 C CA . PHE A 1 325 ? 21.937 -2.776 -29.836 1.00 27.98 323 PHE A CA 1
ATOM 2549 C C . PHE A 1 325 ? 21.584 -3.383 -28.479 1.00 26.34 323 PHE A C 1
ATOM 2550 O O . PHE A 1 325 ? 21.970 -2.855 -27.451 1.00 26.85 323 PHE A O 1
ATOM 2558 N N . VAL A 1 326 ? 20.745 -4.441 -28.520 1.00 25.98 324 VAL A N 1
ATOM 2559 C CA . VAL A 1 326 ? 20.267 -5.144 -27.360 1.00 24.23 324 VAL A CA 1
ATOM 2560 C C . VAL A 1 326 ? 21.012 -6.479 -27.330 1.00 25.71 324 VAL A C 1
ATOM 2561 O O . VAL A 1 326 ? 20.764 -7.326 -28.151 1.00 27.68 324 VAL A O 1
ATOM 2565 N N . GLY A 1 327 ? 22.034 -6.578 -26.473 1.00 25.11 325 GLY A N 1
ATOM 2566 C CA . GLY A 1 327 ? 22.776 -7.805 -26.315 1.00 27.23 325 GLY A CA 1
ATOM 2567 C C . GLY A 1 327 ? 22.083 -8.722 -25.313 1.00 26.10 325 GLY A C 1
ATOM 2568 O O . GLY A 1 327 ? 21.971 -8.396 -24.125 1.00 27.15 325 GLY A O 1
ATOM 2569 N N . SER A 1 328 ? 21.738 -9.942 -25.762 1.00 24.48 326 SER A N 1
ATOM 2570 C CA . SER A 1 328 ? 20.950 -10.835 -24.935 1.00 23.25 326 SER A CA 1
ATOM 2571 C C . SER A 1 328 ? 21.735 -12.110 -24.700 1.00 24.02 326 SER A C 1
ATOM 2572 O O . SER A 1 328 ? 22.420 -12.567 -25.618 1.00 23.71 326 SER A O 1
ATOM 2575 N N . ARG A 1 329 ? 21.649 -12.632 -23.472 1.00 23.98 327 ARG A N 1
ATOM 2576 C CA . ARG A 1 329 ? 22.168 -13.957 -23.168 1.00 24.91 327 ARG A CA 1
ATOM 2577 C C . ARG A 1 329 ? 21.036 -14.972 -23.002 1.00 25.48 327 ARG A C 1
ATOM 2578 O O . ARG A 1 329 ? 21.296 -16.158 -23.146 1.00 24.65 327 ARG A O 1
ATOM 2586 N N . LEU A 1 330 ? 19.786 -14.517 -22.771 1.00 24.08 328 LEU A N 1
ATOM 2587 C CA . LEU A 1 330 ? 18.650 -15.424 -22.568 1.00 25.54 328 LEU A CA 1
ATOM 2588 C C . LEU A 1 330 ? 17.748 -15.559 -23.787 1.00 25.92 328 LEU A C 1
ATOM 2589 O O . LEU A 1 330 ? 16.915 -16.452 -23.819 1.00 28.37 328 LEU A O 1
ATOM 2594 N N . GLY A 1 331 ? 17.890 -14.656 -24.743 1.00 23.95 329 GLY A N 1
ATOM 2595 C CA . GLY A 1 331 ? 17.181 -14.713 -26.012 1.00 25.27 329 GLY A CA 1
ATOM 2596 C C . GLY A 1 331 ? 17.991 -14.141 -27.157 1.00 25.78 329 GLY A C 1
ATOM 2597 O O . GLY A 1 331 ? 19.197 -13.928 -27.058 1.00 25.66 329 GLY A O 1
ATOM 2598 N N . ASP A 1 332 ? 17.311 -13.871 -28.254 1.00 25.93 330 ASP A N 1
ATOM 2599 C CA . ASP A 1 332 ? 17.963 -13.327 -29.425 1.00 27.70 330 ASP A CA 1
ATOM 2600 C C . ASP A 1 332 ? 18.383 -11.891 -29.133 1.00 27.38 330 ASP A C 1
ATOM 2601 O O . ASP A 1 332 ? 17.703 -11.167 -28.419 1.00 27.63 330 ASP A O 1
ATOM 2606 N N . SER A 1 333 ? 19.561 -11.525 -29.619 1.00 24.74 331 SER A N 1
ATOM 2607 C CA . SER A 1 333 ? 19.968 -10.113 -29.604 1.00 24.44 331 SER A CA 1
ATOM 2608 C C . SER A 1 333 ? 19.205 -9.334 -30.676 1.00 29.69 331 SER A C 1
ATOM 2609 O O . SER A 1 333 ? 18.591 -9.917 -31.569 1.00 27.19 331 SER A O 1
ATOM 2612 N N . GLN A 1 334 ? 19.233 -8.004 -30.580 1.00 26.65 332 GLN A N 1
ATOM 2613 C CA . GLN A 1 334 ? 18.435 -7.202 -31.508 1.00 28.83 332 GLN A CA 1
ATOM 2614 C C . GLN A 1 334 ? 19.125 -5.885 -31.818 1.00 28.99 332 GLN A C 1
ATOM 2615 O O . GLN A 1 334 ? 19.928 -5.379 -31.023 1.00 29.83 332 GLN A O 1
ATOM 2621 N N . LEU A 1 335 ? 18.826 -5.342 -33.004 1.00 26.92 333 LEU A N 1
ATOM 2622 C CA . LEU A 1 335 ? 18.864 -3.900 -33.217 1.00 30.19 333 LEU A CA 1
ATOM 2623 C C . LEU A 1 335 ? 17.452 -3.367 -33.125 1.00 31.94 333 LEU A C 1
ATOM 2624 O O . LEU A 1 335 ? 16.521 -3.907 -33.747 1.00 32.25 333 LEU A O 1
ATOM 2629 N N . VAL A 1 336 ? 17.260 -2.301 -32.344 1.00 30.07 334 VAL A N 1
ATOM 2630 C CA . VAL A 1 336 ? 15.945 -1.709 -32.255 1.00 28.01 334 VAL A CA 1
ATOM 2631 C C . VAL A 1 336 ? 16.101 -0.210 -32.500 1.00 32.08 334 VAL A C 1
ATOM 2632 O O . VAL A 1 336 ? 17.189 0.349 -32.349 1.00 31.18 334 VAL A O 1
ATOM 2636 N N . LYS A 1 337 ? 15.011 0.390 -32.940 1.00 35.11 335 LYS A N 1
ATOM 2637 C CA . LYS A 1 337 ? 14.941 1.819 -33.176 1.00 35.62 335 LYS A CA 1
ATOM 2638 C C . LYS A 1 337 ? 14.051 2.450 -32.118 1.00 34.29 335 LYS A C 1
ATOM 2639 O O . LYS A 1 337 ? 12.970 1.937 -31.812 1.00 35.45 335 LYS A O 1
ATOM 2645 N N . LEU A 1 338 ? 14.483 3.622 -31.610 1.00 33.60 336 LEU A N 1
ATOM 2646 C CA . LEU A 1 338 ? 13.695 4.396 -30.682 1.00 34.62 336 LEU A CA 1
ATOM 2647 C C . LEU A 1 338 ? 13.143 5.586 -31.458 1.00 36.91 336 LEU A C 1
ATOM 2648 O O . LEU A 1 338 ? 13.910 6.335 -32.023 1.00 40.59 336 LEU A O 1
ATOM 2653 N N . ASN A 1 339 ? 11.824 5.661 -31.543 1.00 41.60 337 ASN A N 1
ATOM 2654 C CA . ASN A 1 339 ? 11.149 6.756 -32.224 1.00 49.19 337 ASN A CA 1
ATOM 2655 C C . ASN A 1 339 ? 10.885 7.884 -31.241 1.00 47.47 337 ASN A C 1
ATOM 2656 O O . ASN A 1 339 ? 10.633 7.640 -30.075 1.00 45.02 337 ASN A O 1
ATOM 2661 N N . VAL A 1 340 ? 10.926 9.124 -31.743 1.00 59.09 338 VAL A N 1
ATOM 2662 C CA . VAL A 1 340 ? 10.547 10.286 -30.954 1.00 62.16 338 VAL A CA 1
ATOM 2663 C C . VAL A 1 340 ? 9.081 10.153 -30.546 1.00 58.07 338 VAL A C 1
ATOM 2664 O O . VAL A 1 340 ? 8.728 10.448 -29.406 1.00 58.49 338 VAL A O 1
ATOM 2668 N N . ASP A 1 341 ? 8.251 9.642 -31.472 1.00 61.19 339 ASP A N 1
ATOM 2669 C CA . ASP A 1 341 ? 6.813 9.522 -31.265 1.00 59.46 339 ASP A CA 1
ATOM 2670 C C . ASP A 1 341 ? 6.450 8.060 -31.074 1.00 57.80 339 ASP A C 1
ATOM 2671 O O . ASP A 1 341 ? 7.002 7.193 -31.756 1.00 57.73 339 ASP A O 1
ATOM 2676 N N . SER A 1 342 ? 5.465 7.809 -30.199 1.00 56.28 340 SER A N 1
ATOM 2677 C CA . SER A 1 342 ? 5.033 6.454 -29.892 1.00 58.44 340 SER A CA 1
ATOM 2678 C C . SER A 1 342 ? 4.120 5.925 -30.996 1.00 62.13 340 SER A C 1
ATOM 2679 O O . SER A 1 342 ? 3.782 6.643 -31.932 1.00 59.62 340 SER A O 1
ATOM 2682 N N . ASN A 1 343 ? 3.775 4.636 -30.894 1.00 64.04 341 ASN A N 1
ATOM 2683 C CA . ASN A 1 343 ? 2.856 3.992 -31.818 1.00 67.22 341 ASN A CA 1
ATOM 2684 C C . ASN A 1 343 ? 1.514 3.822 -31.108 1.00 74.95 341 ASN A C 1
ATOM 2685 O O . ASN A 1 343 ? 1.299 4.429 -30.061 1.00 66.35 341 ASN A O 1
ATOM 2690 N N . GLU A 1 344 ? 0.633 2.980 -31.682 1.00 87.80 342 GLU A N 1
ATOM 2691 C CA . GLU A 1 344 ? -0.755 2.867 -31.250 1.00 91.57 342 GLU A CA 1
ATOM 2692 C C . GLU A 1 344 ? -0.830 2.169 -29.893 1.00 95.42 342 GLU A C 1
ATOM 2693 O O . GLU A 1 344 ? -1.727 2.456 -29.103 1.00 101.44 342 GLU A O 1
ATOM 2695 N N . GLN A 1 345 ? 0.117 1.256 -29.628 1.00 91.99 343 GLN A N 1
ATOM 2696 C CA . GLN A 1 345 ? 0.155 0.537 -28.361 1.00 80.98 343 GLN A CA 1
ATOM 2697 C C . GLN A 1 345 ? 0.821 1.401 -27.277 1.00 76.84 343 GLN A C 1
ATOM 2698 O O . GLN A 1 345 ? 0.661 1.129 -26.089 1.00 77.66 343 GLN A O 1
ATOM 2700 N N . GLY A 1 346 ? 1.558 2.450 -27.687 1.00 68.23 344 GLY A N 1
ATOM 2701 C CA . GLY A 1 346 ? 2.206 3.364 -26.744 1.00 65.62 344 GLY A CA 1
ATOM 2702 C C . GLY A 1 346 ? 3.732 3.164 -26.682 1.00 56.25 344 GLY A C 1
ATOM 2703 O O . GLY A 1 346 ? 4.412 3.768 -25.845 1.00 47.34 344 GLY A O 1
ATOM 2704 N N . SER A 1 347 ? 4.263 2.355 -27.606 1.00 50.28 345 SER A N 1
ATOM 2705 C CA . SER A 1 347 ? 5.665 1.961 -27.589 1.00 48.72 345 SER A CA 1
ATOM 2706 C C . SER A 1 347 ? 6.482 2.863 -28.511 1.00 44.83 345 SER A C 1
ATOM 2707 O O . SER A 1 347 ? 6.066 3.189 -29.624 1.00 44.83 345 SER A O 1
ATOM 2710 N N . TYR A 1 348 ? 7.674 3.231 -28.044 1.00 36.84 346 TYR A N 1
ATOM 2711 C CA . TYR A 1 348 ? 8.612 4.005 -28.826 1.00 37.26 346 TYR A CA 1
ATOM 2712 C C . TYR A 1 348 ? 9.618 3.075 -29.509 1.00 38.28 346 TYR A C 1
ATOM 2713 O O . TYR A 1 348 ? 10.454 3.541 -30.281 1.00 42.11 346 TYR A O 1
ATOM 2722 N N . VAL A 1 349 ? 9.526 1.763 -29.212 1.00 37.68 347 VAL A N 1
ATOM 2723 C CA . VAL A 1 349 ? 10.522 0.790 -29.663 1.00 40.89 347 VAL A CA 1
ATOM 2724 C C . VAL A 1 349 ? 9.991 0.039 -30.878 1.00 41.28 347 VAL A C 1
ATOM 2725 O O . VAL A 1 349 ? 8.900 -0.522 -30.827 1.00 46.05 347 VAL A O 1
ATOM 2729 N N . VAL A 1 350 ? 10.791 0.021 -31.944 1.00 37.48 348 VAL A N 1
ATOM 2730 C CA . VAL A 1 350 ? 10.528 -0.817 -33.105 1.00 41.93 348 VAL A CA 1
ATOM 2731 C C . VAL A 1 350 ? 11.754 -1.672 -33.393 1.00 36.78 348 VAL A C 1
ATOM 2732 O O . VAL A 1 350 ? 12.839 -1.151 -33.657 1.00 37.77 348 VAL A O 1
ATOM 2736 N N . ALA A 1 351 ? 11.544 -2.998 -33.467 1.00 42.16 349 ALA A N 1
ATOM 2737 C CA . ALA A 1 351 ? 12.625 -3.918 -33.776 1.00 41.85 349 ALA A CA 1
ATOM 2738 C C . ALA A 1 351 ? 13.041 -3.788 -35.250 1.00 42.97 349 ALA A C 1
ATOM 2739 O O . ALA A 1 351 ? 12.201 -3.750 -36.153 1.00 45.30 349 ALA A O 1
ATOM 2741 N N . MET A 1 352 ? 14.347 -3.707 -35.487 1.00 35.86 350 MET A N 1
ATOM 2742 C CA . MET A 1 352 ? 14.909 -3.557 -36.823 1.00 34.24 350 MET A CA 1
ATOM 2743 C C . MET A 1 352 ? 15.499 -4.882 -37.310 1.00 41.82 350 MET A C 1
ATOM 2744 O O . MET A 1 352 ? 15.386 -5.228 -38.484 1.00 39.75 350 MET A O 1
ATOM 2749 N N . GLU A 1 353 ? 16.207 -5.581 -36.421 1.00 36.24 351 GLU A N 1
ATOM 2750 C CA . GLU A 1 353 ? 16.904 -6.799 -36.789 1.00 40.67 351 GLU A CA 1
ATOM 2751 C C . GLU A 1 353 ? 17.035 -7.694 -35.566 1.00 33.99 351 GLU A C 1
ATOM 2752 O O . GLU A 1 353 ? 17.137 -7.206 -34.447 1.00 30.80 351 GLU A O 1
ATOM 2758 N N . THR A 1 354 ? 16.998 -9.009 -35.813 1.00 31.76 352 THR A N 1
ATOM 2759 C CA . THR A 1 354 ? 17.078 -10.026 -34.784 1.00 31.12 352 THR A CA 1
ATOM 2760 C C . THR A 1 354 ? 18.301 -10.892 -35.085 1.00 31.35 352 THR A C 1
ATOM 2761 O O . THR A 1 354 ? 18.543 -11.253 -36.231 1.00 30.67 352 THR A O 1
ATOM 2765 N N . PHE A 1 355 ? 19.071 -11.238 -34.052 1.00 28.02 353 PHE A N 1
ATOM 2766 C CA . PHE A 1 355 ? 20.267 -12.048 -34.202 1.00 27.67 353 PHE A CA 1
ATOM 2767 C C . PHE A 1 355 ? 20.148 -13.333 -33.373 1.00 28.50 353 PHE A C 1
ATOM 2768 O O . PHE A 1 355 ? 19.834 -13.287 -32.190 1.00 29.07 353 PHE A O 1
ATOM 2776 N N . THR A 1 356 ? 20.367 -14.489 -34.008 1.00 25.72 354 THR A N 1
ATOM 2777 C CA . THR A 1 356 ? 20.153 -15.775 -33.352 1.00 26.98 354 THR A CA 1
ATOM 2778 C C . THR A 1 356 ? 21.002 -15.912 -32.092 1.00 29.34 354 THR A C 1
ATOM 2779 O O . THR A 1 356 ? 22.228 -15.742 -32.131 1.00 29.67 354 THR A O 1
ATOM 2783 N N . ASN A 1 357 ? 20.357 -16.380 -31.019 1.00 26.29 355 ASN A N 1
ATOM 2784 C CA . ASN A 1 357 ? 21.030 -16.882 -29.830 1.00 24.11 355 ASN A CA 1
ATOM 2785 C C . ASN A 1 357 ? 20.418 -18.207 -29.460 1.00 28.13 355 ASN A C 1
ATOM 2786 O O . ASN A 1 357 ? 19.203 -18.297 -29.226 1.00 27.78 355 ASN A O 1
ATOM 2791 N N . LEU A 1 358 ? 21.262 -19.245 -29.395 1.00 24.52 356 LEU A N 1
ATOM 2792 C CA . LEU A 1 358 ? 20.813 -20.562 -28.996 1.00 24.69 356 LEU A CA 1
ATOM 2793 C C . LEU A 1 358 ? 20.827 -20.716 -27.484 1.00 25.96 356 LEU A C 1
ATOM 2794 O O . LEU A 1 358 ? 20.289 -21.700 -26.969 1.00 26.82 356 LEU A O 1
ATOM 2799 N N . GLY A 1 359 ? 21.441 -19.765 -26.769 1.00 23.61 357 GLY A N 1
ATOM 2800 C CA . GLY A 1 359 ? 21.734 -20.014 -25.364 1.00 25.63 357 GLY A CA 1
ATOM 2801 C C . GLY A 1 359 ? 20.669 -19.489 -24.423 1.00 25.41 357 GLY A C 1
ATOM 2802 O O . GLY A 1 359 ? 19.913 -18.591 -24.790 1.00 25.24 357 GLY A O 1
ATOM 2803 N N . PRO A 1 360 ? 20.612 -19.987 -23.173 1.00 24.33 358 PRO A N 1
ATOM 2804 C CA . PRO A 1 360 ? 21.262 -21.251 -22.787 1.00 23.28 358 PRO A CA 1
ATOM 2805 C C . PRO A 1 360 ? 20.639 -22.439 -23.484 1.00 23.28 358 PRO A C 1
ATOM 2806 O O . PRO A 1 360 ? 19.411 -22.469 -23.699 1.00 24.19 358 PRO A O 1
ATOM 2810 N N . ILE A 1 361 ? 21.480 -23.422 -23.849 1.00 22.30 359 ILE A N 1
ATOM 2811 C CA . ILE A 1 361 ? 20.947 -24.714 -24.271 1.00 25.99 359 ILE A CA 1
ATOM 2812 C C . ILE A 1 361 ? 20.811 -25.570 -23.022 1.00 27.79 359 ILE A C 1
ATOM 2813 O O . ILE A 1 361 ? 21.807 -25.912 -22.419 1.00 24.82 359 ILE A O 1
ATOM 2818 N N . VAL A 1 362 ? 19.573 -25.857 -22.572 1.00 23.16 360 VAL A N 1
ATOM 2819 C CA . VAL A 1 362 ? 19.431 -26.506 -21.277 1.00 24.30 360 VAL A CA 1
ATOM 2820 C C . VAL A 1 362 ? 19.215 -27.995 -21.460 1.00 23.98 360 VAL A C 1
ATOM 2821 O O . VAL A 1 362 ? 19.406 -28.748 -20.521 1.00 26.78 360 VAL A O 1
ATOM 2825 N N . ASP A 1 363 ? 18.734 -28.396 -22.649 1.00 24.47 361 ASP A N 1
ATOM 2826 C CA . ASP A 1 363 ? 18.668 -29.789 -23.058 1.00 23.09 361 ASP A CA 1
ATOM 2827 C C . ASP A 1 363 ? 18.604 -29.846 -24.577 1.00 23.72 361 ASP A C 1
ATOM 2828 O O . ASP A 1 363 ? 18.375 -28.830 -25.233 1.00 23.81 361 ASP A O 1
ATOM 2833 N N . MET A 1 364 ? 18.825 -31.034 -25.140 1.00 22.57 362 MET A N 1
ATOM 2834 C CA . MET A 1 364 ? 18.764 -31.196 -26.579 1.00 24.00 362 MET A CA 1
ATOM 2835 C C . MET A 1 364 ? 18.612 -32.675 -26.878 1.00 24.43 362 MET A C 1
ATOM 2836 O O . MET A 1 364 ? 18.904 -33.550 -26.014 1.00 27.49 362 MET A O 1
ATOM 2841 N N . CYS A 1 365 ? 18.157 -32.944 -28.071 1.00 24.61 363 CYS A N 1
ATOM 2842 C CA . CYS A 1 365 ? 18.216 -34.300 -28.612 1.00 25.79 363 CYS A CA 1
ATOM 2843 C C . CYS A 1 365 ? 18.481 -34.255 -30.109 1.00 26.79 363 CYS A C 1
ATOM 2844 O O . CYS A 1 365 ? 18.336 -33.242 -30.756 1.00 26.05 363 CYS A O 1
ATOM 2847 N N . VAL A 1 366 ? 18.907 -35.401 -30.648 1.00 29.67 364 VAL A N 1
ATOM 2848 C CA . VAL A 1 366 ? 19.145 -35.531 -32.070 1.00 29.71 364 VAL A CA 1
ATOM 2849 C C . VAL A 1 366 ? 18.061 -36.429 -32.660 1.00 29.17 364 VAL A C 1
ATOM 2850 O O . VAL A 1 366 ? 17.797 -37.516 -32.146 1.00 28.72 364 VAL A O 1
ATOM 2854 N N . VAL A 1 367 ? 17.477 -35.984 -33.763 1.00 26.68 365 VAL A N 1
ATOM 2855 C CA . VAL A 1 367 ? 16.452 -36.740 -34.452 1.00 31.71 365 VAL A CA 1
ATOM 2856 C C . VAL A 1 367 ? 16.664 -36.628 -35.957 1.00 34.07 365 VAL A C 1
ATOM 2857 O O . VAL A 1 367 ? 16.916 -35.555 -36.462 1.00 35.08 365 VAL A O 1
ATOM 2861 N N . ASP A 1 368 ? 16.396 -37.717 -36.684 1.00 34.88 366 ASP A N 1
ATOM 2862 C CA . ASP A 1 368 ? 16.388 -37.666 -38.142 1.00 36.34 366 ASP A CA 1
ATOM 2863 C C . ASP A 1 368 ? 14.984 -37.284 -38.621 1.00 38.41 366 ASP A C 1
ATOM 2864 O O . ASP A 1 368 ? 14.248 -38.138 -39.093 1.00 47.08 366 ASP A O 1
ATOM 2869 N N . LEU A 1 369 ? 14.648 -35.989 -38.528 1.00 40.35 367 LEU A N 1
ATOM 2870 C CA . LEU A 1 369 ? 13.293 -35.478 -38.720 1.00 48.52 367 LEU A CA 1
ATOM 2871 C C . LEU A 1 369 ? 12.801 -35.748 -40.136 1.00 59.46 367 LEU A C 1
ATOM 2872 O O . LEU A 1 369 ? 11.640 -36.102 -40.323 1.00 69.49 367 LEU A O 1
ATOM 2877 N N . GLU A 1 370 ? 13.674 -35.506 -41.128 1.00 61.39 368 GLU A N 1
ATOM 2878 C CA . GLU A 1 370 ? 13.257 -35.409 -42.526 1.00 68.91 368 GLU A CA 1
ATOM 2879 C C . GLU A 1 370 ? 13.650 -36.675 -43.291 1.00 69.20 368 GLU A C 1
ATOM 2880 O O . GLU A 1 370 ? 12.798 -37.327 -43.879 1.00 72.15 368 GLU A O 1
ATOM 2886 N N . ARG A 1 371 ? 14.948 -36.991 -43.293 1.00 72.73 369 ARG A N 1
ATOM 2887 C CA . ARG A 1 371 ? 15.474 -38.154 -43.995 1.00 70.59 369 ARG A CA 1
ATOM 2888 C C . ARG A 1 371 ? 16.293 -39.011 -43.026 1.00 68.35 369 ARG A C 1
ATOM 2889 O O . ARG A 1 371 ? 16.804 -38.508 -42.015 1.00 65.86 369 ARG A O 1
ATOM 2891 N N . GLN A 1 372 ? 16.421 -40.305 -43.359 1.00 54.76 370 GLN A N 1
ATOM 2892 C CA . GLN A 1 372 ? 17.238 -41.244 -42.596 1.00 67.49 370 GLN A CA 1
ATOM 2893 C C . GLN A 1 372 ? 18.723 -40.855 -42.701 1.00 64.91 370 GLN A C 1
ATOM 2894 O O . GLN A 1 372 ? 19.208 -40.472 -43.769 1.00 55.52 370 GLN A O 1
ATOM 2896 N N . GLY A 1 373 ? 19.432 -40.928 -41.559 1.00 60.16 371 GLY A N 1
ATOM 2897 C CA . GLY A 1 373 ? 20.866 -40.682 -41.515 1.00 53.61 371 GLY A CA 1
ATOM 2898 C C . GLY A 1 373 ? 21.217 -39.191 -41.587 1.00 49.76 371 GLY A C 1
ATOM 2899 O O . GLY A 1 373 ? 22.390 -38.842 -41.637 1.00 54.78 371 GLY A O 1
ATOM 2900 N N . GLN A 1 374 ? 20.202 -38.320 -41.618 1.00 49.28 372 GLN A N 1
ATOM 2901 C CA . GLN A 1 374 ? 20.416 -36.877 -41.590 1.00 47.37 372 GLN A CA 1
ATOM 2902 C C . GLN A 1 374 ? 19.967 -36.323 -40.239 1.00 38.30 372 GLN A C 1
ATOM 2903 O O . GLN A 1 374 ? 18.806 -35.963 -40.076 1.00 42.11 372 GLN A O 1
ATOM 2909 N N . GLY A 1 375 ? 20.872 -36.301 -39.257 1.00 37.46 373 GLY A N 1
ATOM 2910 C CA . GLY A 1 375 ? 20.483 -35.864 -37.926 1.00 35.09 373 GLY A CA 1
ATOM 2911 C C . GLY A 1 375 ? 20.179 -34.375 -37.907 1.00 32.30 373 GLY A C 1
ATOM 2912 O O . GLY A 1 375 ? 20.877 -33.577 -38.550 1.00 36.13 373 GLY A O 1
ATOM 2913 N N . GLN A 1 376 ? 19.211 -33.983 -37.068 1.00 27.96 374 GLN A N 1
ATOM 2914 C CA . GLN A 1 376 ? 19.016 -32.582 -36.712 1.00 28.20 374 GLN A CA 1
ATOM 2915 C C . GLN A 1 376 ? 19.007 -32.474 -35.189 1.00 28.09 374 GLN A C 1
ATOM 2916 O O . GLN A 1 376 ? 18.536 -33.378 -34.515 1.00 31.34 374 GLN A O 1
ATOM 2922 N N . LEU A 1 377 ? 19.528 -31.376 -34.667 1.00 26.00 375 LEU A N 1
ATOM 2923 C CA . LEU A 1 377 ? 19.531 -31.138 -33.250 1.00 25.36 375 LEU A CA 1
ATOM 2924 C C . LEU A 1 377 ? 18.337 -30.264 -32.888 1.00 25.09 375 LEU A C 1
ATOM 2925 O O . LEU A 1 377 ? 18.099 -29.264 -33.533 1.00 25.94 375 LEU A O 1
ATOM 2930 N N . VAL A 1 378 ? 17.574 -30.686 -31.879 1.00 24.77 376 VAL A N 1
ATOM 2931 C CA . VAL A 1 378 ? 16.458 -29.916 -31.365 1.00 25.13 376 VAL A CA 1
ATOM 2932 C C . VAL A 1 378 ? 16.775 -29.530 -29.921 1.00 26.07 376 VAL A C 1
ATOM 2933 O O . VAL A 1 378 ? 16.890 -30.405 -29.061 1.00 24.37 376 VAL A O 1
ATOM 2937 N N . THR A 1 379 ? 16.976 -28.219 -29.672 1.00 25.19 377 THR A N 1
ATOM 2938 C CA . THR A 1 379 ? 17.385 -27.734 -28.376 1.00 25.53 377 THR A CA 1
ATOM 2939 C C . THR A 1 379 ? 16.198 -27.118 -27.651 1.00 25.14 377 THR A C 1
ATOM 2940 O O . THR A 1 379 ? 15.304 -26.562 -28.277 1.00 26.43 377 THR A O 1
ATOM 2944 N N . CYS A 1 380 ? 16.250 -27.225 -26.328 1.00 25.04 378 CYS A N 1
ATOM 2945 C CA . CYS A 1 380 ? 15.577 -26.326 -25.424 1.00 25.41 378 CYS A CA 1
ATOM 2946 C C . CYS A 1 380 ? 16.467 -25.126 -25.183 1.00 24.49 378 CYS A C 1
ATOM 2947 O O . CYS A 1 380 ? 17.484 -25.270 -24.545 1.00 25.57 378 CYS A O 1
ATOM 2950 N N . SER A 1 381 ? 16.036 -23.941 -25.640 1.00 23.78 379 SER A N 1
ATOM 2951 C CA . SER A 1 381 ? 16.878 -22.765 -25.669 1.00 24.78 379 SER A CA 1
ATOM 2952 C C . SER A 1 381 ? 16.194 -21.614 -24.939 1.00 25.88 379 SER A C 1
ATOM 2953 O O . SER A 1 381 ? 14.960 -21.484 -24.941 1.00 27.04 379 SER A O 1
ATOM 2956 N N . GLY A 1 382 ? 17.008 -20.699 -24.423 1.00 23.74 380 GLY A N 1
ATOM 2957 C CA . GLY A 1 382 ? 16.482 -19.451 -23.877 1.00 23.40 380 GLY A CA 1
ATOM 2958 C C . GLY A 1 382 ? 15.780 -19.655 -22.545 1.00 25.11 380 GLY A C 1
ATOM 2959 O O . GLY A 1 382 ? 15.816 -20.715 -21.950 1.00 26.18 380 GLY A O 1
ATOM 2960 N N . ALA A 1 383 ? 15.219 -18.573 -22.012 1.00 25.86 381 ALA A N 1
ATOM 2961 C CA . ALA A 1 383 ? 14.484 -18.642 -20.758 1.00 28.76 381 ALA A CA 1
ATOM 2962 C C . ALA A 1 383 ? 13.388 -17.585 -20.750 1.00 27.90 381 ALA A C 1
ATOM 2963 O O . ALA A 1 383 ? 13.476 -16.578 -21.441 1.00 26.18 381 ALA A O 1
ATOM 2965 N N . PHE A 1 384 ? 12.386 -17.801 -19.874 1.00 26.77 382 PHE A N 1
ATOM 2966 C CA . PHE A 1 384 ? 11.299 -16.852 -19.697 1.00 29.12 382 PHE A CA 1
ATOM 2967 C C . PHE A 1 384 ? 10.616 -16.581 -21.030 1.00 28.05 382 PHE A C 1
ATOM 2968 O O . PHE A 1 384 ? 10.339 -17.507 -21.785 1.00 27.36 382 PHE A O 1
ATOM 2976 N N . LYS A 1 385 ? 10.325 -15.304 -21.331 1.00 28.23 383 LYS A N 1
ATOM 2977 C CA . LYS A 1 385 ? 9.557 -14.957 -22.509 1.00 25.18 383 LYS A CA 1
ATOM 2978 C C . LYS A 1 385 ? 10.339 -15.284 -23.784 1.00 25.31 383 LYS A C 1
ATOM 2979 O O . LYS A 1 385 ? 9.767 -15.369 -24.864 1.00 28.51 383 LYS A O 1
ATOM 2985 N N . GLU A 1 386 ? 11.656 -15.543 -23.632 1.00 24.92 384 GLU A N 1
ATOM 2986 C CA . GLU A 1 386 ? 12.516 -15.830 -24.760 1.00 24.48 384 GLU A CA 1
ATOM 2987 C C . GLU A 1 386 ? 12.631 -17.321 -25.036 1.00 25.12 384 GLU A C 1
ATOM 2988 O O . GLU A 1 386 ? 13.263 -17.711 -26.016 1.00 24.76 384 GLU A O 1
ATOM 2994 N N . GLY A 1 387 ? 12.038 -18.138 -24.177 1.00 23.36 385 GLY A N 1
ATOM 2995 C CA . GLY A 1 387 ? 12.219 -19.584 -24.304 1.00 25.65 385 GLY A CA 1
ATOM 2996 C C . GLY A 1 387 ? 11.739 -20.112 -25.655 1.00 26.29 385 GLY A C 1
ATOM 2997 O O . GLY A 1 387 ? 10.742 -19.621 -26.239 1.00 25.90 385 GLY A O 1
ATOM 2998 N N . SER A 1 388 ? 12.439 -21.128 -26.181 1.00 24.68 386 SER A N 1
ATOM 2999 C CA . SER A 1 388 ? 12.180 -21.589 -27.532 1.00 23.84 386 SER A CA 1
ATOM 3000 C C . SER A 1 388 ? 12.647 -23.014 -27.688 1.00 24.90 386 SER A C 1
ATOM 3001 O O . SER A 1 388 ? 13.472 -23.494 -26.890 1.00 23.93 386 SER A O 1
ATOM 3004 N N . LEU A 1 389 ? 12.164 -23.669 -28.744 1.00 24.33 387 LEU A N 1
ATOM 3005 C CA . LEU A 1 389 ? 12.900 -24.775 -29.334 1.00 23.54 387 LEU A CA 1
ATOM 3006 C C . LEU A 1 389 ? 13.670 -24.255 -30.533 1.00 24.51 387 LEU A C 1
ATOM 3007 O O . LEU A 1 389 ? 13.242 -23.338 -31.213 1.00 26.53 387 LEU A O 1
ATOM 3012 N N . ARG A 1 390 ? 14.858 -24.826 -30.761 1.00 25.92 388 ARG A N 1
ATOM 3013 C CA . ARG A 1 390 ? 15.611 -24.505 -31.960 1.00 25.28 388 ARG A CA 1
ATOM 3014 C C . ARG A 1 390 ? 15.932 -25.809 -32.660 1.00 26.23 388 ARG A C 1
ATOM 3015 O O . ARG A 1 390 ? 16.341 -26.759 -32.006 1.00 27.07 388 ARG A O 1
ATOM 3023 N N . ILE A 1 391 ? 15.710 -25.834 -33.965 1.00 27.28 389 ILE A N 1
ATOM 3024 C CA . ILE A 1 391 ? 15.970 -27.009 -34.776 1.00 26.62 389 ILE A CA 1
ATOM 3025 C C . ILE A 1 391 ? 17.129 -26.666 -35.712 1.00 26.95 389 ILE A C 1
ATOM 3026 O O . ILE A 1 391 ? 17.025 -25.724 -36.484 1.00 27.87 389 ILE A O 1
ATOM 3031 N N . ILE A 1 392 ? 18.238 -27.394 -35.560 1.00 26.11 390 ILE A N 1
ATOM 3032 C CA . ILE A 1 392 ? 19.505 -27.036 -36.175 1.00 24.12 390 ILE A CA 1
ATOM 3033 C C . ILE A 1 392 ? 19.905 -28.151 -37.143 1.00 29.42 390 ILE A C 1
ATOM 3034 O O . ILE A 1 392 ? 19.947 -29.322 -36.781 1.00 26.96 390 ILE A O 1
ATOM 3039 N N . ARG A 1 393 ? 20.248 -27.761 -38.375 1.00 28.21 391 ARG A N 1
ATOM 3040 C CA . ARG A 1 393 ? 20.636 -28.764 -39.349 1.00 32.21 391 ARG A CA 1
ATOM 3041 C C . ARG A 1 393 ? 21.720 -28.192 -40.254 1.00 29.91 391 ARG A C 1
ATOM 3042 O O . ARG A 1 393 ? 21.732 -26.981 -40.486 1.00 31.03 391 ARG A O 1
ATOM 3050 N N . ASN A 1 394 ? 22.630 -29.072 -40.687 1.00 31.37 392 ASN A N 1
ATOM 3051 C CA . ASN A 1 394 ? 23.743 -28.686 -41.547 1.00 30.83 392 ASN A CA 1
ATOM 3052 C C . ASN A 1 394 ? 23.239 -28.391 -42.970 1.00 29.82 392 ASN A C 1
ATOM 3053 O O . ASN A 1 394 ? 22.320 -29.041 -43.476 1.00 30.43 392 ASN A O 1
ATOM 3058 N N . GLY A 1 395 ? 23.881 -27.417 -43.607 1.00 34.03 393 GLY A N 1
ATOM 3059 C CA . GLY A 1 395 ? 23.781 -27.259 -45.042 1.00 34.49 393 GLY A CA 1
ATOM 3060 C C . GLY A 1 395 ? 22.674 -26.305 -45.455 1.00 36.66 393 GLY A C 1
ATOM 3061 O O . GLY A 1 395 ? 21.815 -25.905 -44.654 1.00 32.49 393 GLY A O 1
ATOM 3062 N N . ILE A 1 396 ? 22.726 -25.918 -46.739 1.00 31.82 394 ILE A N 1
ATOM 3063 C CA . ILE A 1 396 ? 21.863 -24.895 -47.295 1.00 34.33 394 ILE A CA 1
ATOM 3064 C C . ILE A 1 396 ? 20.771 -25.548 -48.137 1.00 32.59 394 ILE A C 1
ATOM 3065 O O . ILE A 1 396 ? 21.067 -26.310 -49.051 1.00 34.27 394 ILE A O 1
ATOM 3070 N N . GLY A 1 397 ? 19.519 -25.180 -47.862 1.00 35.78 395 GLY A N 1
ATOM 3071 C CA . GLY A 1 397 ? 18.379 -25.725 -48.577 1.00 34.46 395 GLY A CA 1
ATOM 3072 C C . GLY A 1 397 ? 18.060 -24.941 -49.858 1.00 36.78 395 GLY A C 1
ATOM 3073 O O . GLY A 1 397 ? 18.303 -23.728 -49.939 1.00 35.37 395 GLY A O 1
ATOM 3074 N N . ILE A 1 398 ? 17.421 -25.652 -50.791 1.00 38.72 396 ILE A N 1
ATOM 3075 C CA . ILE A 1 398 ? 16.837 -25.079 -51.989 1.00 41.96 396 ILE A CA 1
ATOM 3076 C C . ILE A 1 398 ? 15.325 -25.323 -51.966 1.00 41.12 396 ILE A C 1
ATOM 3077 O O . ILE A 1 398 ? 14.918 -26.454 -51.761 1.00 44.72 396 ILE A O 1
ATOM 3082 N N . HIS A 1 399 ? 14.515 -24.282 -52.235 1.00 40.51 397 HIS A N 1
ATOM 3083 C CA . HIS A 1 399 ? 13.070 -24.455 -52.405 1.00 40.31 397 HIS A CA 1
ATOM 3084 C C . HIS A 1 399 ? 12.723 -24.509 -53.902 1.00 42.24 397 HIS A C 1
ATOM 3085 O O . HIS A 1 399 ? 12.630 -23.480 -54.561 1.00 45.83 397 HIS A O 1
ATOM 3092 N N . GLU A 1 400 ? 12.467 -25.733 -54.384 1.00 39.54 398 GLU A N 1
ATOM 3093 C CA . GLU A 1 400 ? 12.177 -26.033 -55.777 1.00 48.25 398 GLU A CA 1
ATOM 3094 C C . GLU A 1 400 ? 10.795 -25.500 -56.153 1.00 53.80 398 GLU A C 1
ATOM 3095 O O . GLU A 1 400 ? 9.815 -25.782 -55.467 1.00 54.91 398 GLU A O 1
ATOM 3101 N N . HIS A 1 401 ? 10.728 -24.699 -57.223 1.00 49.54 399 HIS A N 1
ATOM 3102 C CA . HIS A 1 401 ? 9.476 -24.099 -57.658 1.00 47.66 399 HIS A CA 1
ATOM 3103 C C . HIS A 1 401 ? 9.101 -24.561 -59.063 1.00 52.34 399 HIS A C 1
ATOM 3104 O O . HIS A 1 401 ? 8.004 -24.265 -59.526 1.00 56.27 399 HIS A O 1
ATOM 3111 N N . ALA A 1 402 ? 10.017 -25.259 -59.753 1.00 51.90 400 ALA A N 1
ATOM 3112 C CA . ALA A 1 402 ? 9.713 -25.844 -61.051 1.00 48.09 400 ALA A CA 1
ATOM 3113 C C . ALA A 1 402 ? 10.658 -27.002 -61.322 1.00 51.26 400 ALA A C 1
ATOM 3114 O O . ALA A 1 402 ? 11.778 -27.013 -60.825 1.00 54.30 400 ALA A O 1
ATOM 3116 N N . SER A 1 403 ? 10.207 -27.954 -62.145 1.00 49.44 401 SER A N 1
ATOM 3117 C CA . SER A 1 403 ? 10.954 -29.173 -62.410 1.00 51.02 401 SER A CA 1
ATOM 3118 C C . SER A 1 403 ? 10.571 -29.706 -63.789 1.00 58.93 401 SER A C 1
ATOM 3119 O O . SER A 1 403 ? 9.400 -29.958 -64.054 1.00 56.30 401 SER A O 1
ATOM 3122 N N . ILE A 1 404 ? 11.559 -29.818 -64.681 1.00 51.21 402 ILE A N 1
ATOM 3123 C CA . ILE A 1 404 ? 11.297 -30.129 -66.074 1.00 49.26 402 ILE A CA 1
ATOM 3124 C C . ILE A 1 404 ? 12.173 -31.305 -66.478 1.00 53.78 402 ILE A C 1
ATOM 3125 O O . ILE A 1 404 ? 13.381 -31.277 -66.285 1.00 55.72 402 ILE A O 1
ATOM 3130 N N . ASP A 1 405 ? 11.555 -32.338 -67.050 1.00 53.84 403 ASP A N 1
ATOM 3131 C CA . ASP A 1 405 ? 12.298 -33.467 -67.582 1.00 59.70 403 ASP A CA 1
ATOM 3132 C C . ASP A 1 405 ? 12.981 -33.032 -68.881 1.00 61.38 403 ASP A C 1
ATOM 3133 O O . ASP A 1 405 ? 12.314 -32.634 -69.832 1.00 58.23 403 ASP A O 1
ATOM 3138 N N . LEU A 1 406 ? 14.322 -33.063 -68.889 1.00 61.41 404 LEU A N 1
ATOM 3139 C CA . LEU A 1 406 ? 15.100 -32.387 -69.921 1.00 53.41 404 LEU A CA 1
ATOM 3140 C C . LEU A 1 406 ? 16.560 -32.818 -69.804 1.00 49.05 404 LEU A C 1
ATOM 3141 O O . LEU A 1 406 ? 17.386 -32.126 -69.207 1.00 49.15 404 LEU A O 1
ATOM 3146 N N . PRO A 1 407 ? 16.905 -33.998 -70.348 1.00 51.20 405 PRO A N 1
ATOM 3147 C CA . PRO A 1 407 ? 18.230 -34.584 -70.154 1.00 52.45 405 PRO A CA 1
ATOM 3148 C C . PRO A 1 407 ? 19.312 -33.973 -71.043 1.00 49.22 405 PRO A C 1
ATOM 3149 O O . PRO A 1 407 ? 19.006 -33.409 -72.092 1.00 48.39 405 PRO A O 1
ATOM 3153 N N . GLY A 1 408 ? 20.569 -34.085 -70.590 1.00 47.78 406 GLY A N 1
ATOM 3154 C CA . GLY A 1 408 ? 21.744 -33.865 -71.427 1.00 42.94 406 GLY A CA 1
ATOM 3155 C C . GLY A 1 408 ? 22.163 -32.389 -71.453 1.00 38.98 406 GLY A C 1
ATOM 3156 O O . GLY A 1 408 ? 22.925 -31.987 -72.326 1.00 44.01 406 GLY A O 1
ATOM 3157 N N . ILE A 1 409 ? 21.676 -31.600 -70.488 1.00 37.72 407 ILE A N 1
ATOM 3158 C CA . ILE A 1 409 ? 22.025 -30.180 -70.417 1.00 38.26 407 ILE A CA 1
ATOM 3159 C C . ILE A 1 409 ? 23.531 -30.044 -70.166 1.00 40.61 407 ILE A C 1
ATOM 3160 O O . ILE A 1 409 ? 24.085 -30.710 -69.297 1.00 36.64 407 ILE A O 1
ATOM 3165 N N . LYS A 1 410 ? 24.185 -29.165 -70.939 1.00 34.71 408 LYS A N 1
ATOM 3166 C CA . LYS A 1 410 ? 25.626 -28.948 -70.836 1.00 32.19 408 LYS A CA 1
ATOM 3167 C C . LYS A 1 410 ? 25.962 -27.487 -70.508 1.00 31.43 408 LYS A C 1
ATOM 3168 O O . LYS A 1 410 ? 27.135 -27.122 -70.468 1.00 34.93 408 LYS A O 1
ATOM 3174 N N . GLY A 1 411 ? 24.950 -26.675 -70.200 1.00 33.01 409 GLY A N 1
ATOM 3175 C CA . GLY A 1 411 ? 25.161 -25.299 -69.776 1.00 32.03 409 GLY A CA 1
ATOM 3176 C C . GLY A 1 411 ? 23.850 -24.524 -69.770 1.00 29.63 409 GLY A C 1
ATOM 3177 O O . GLY A 1 411 ? 22.909 -24.902 -70.477 1.00 32.29 409 GLY A O 1
ATOM 3178 N N . LEU A 1 412 ? 23.823 -23.437 -68.985 1.00 28.67 410 LEU A N 1
ATOM 3179 C CA . LEU A 1 412 ? 22.644 -22.643 -68.736 1.00 29.87 410 LEU A CA 1
ATOM 3180 C C . LEU A 1 412 ? 23.059 -21.177 -68.721 1.00 30.68 410 LEU A C 1
ATOM 3181 O O . LEU A 1 412 ? 24.034 -20.831 -68.064 1.00 29.88 410 LEU A O 1
ATOM 3186 N N . TRP A 1 413 ? 22.284 -20.315 -69.392 1.00 28.81 411 TRP A N 1
ATOM 3187 C CA . TRP A 1 413 ? 22.545 -18.873 -69.380 1.00 28.62 411 TRP A CA 1
ATOM 3188 C C . TRP A 1 413 ? 21.234 -18.119 -69.343 1.00 29.87 411 TRP A C 1
ATOM 3189 O O . TRP A 1 413 ? 20.352 -18.392 -70.137 1.00 33.22 411 TRP A O 1
ATOM 3200 N N . PRO A 1 414 ? 21.103 -17.112 -68.456 1.00 30.87 412 PRO A N 1
ATOM 3201 C CA . PRO A 1 414 ? 19.918 -16.268 -68.436 1.00 31.45 412 PRO A CA 1
ATOM 3202 C C . PRO A 1 414 ? 20.122 -15.117 -69.414 1.00 31.96 412 PRO A C 1
ATOM 3203 O O . PRO A 1 414 ? 21.250 -14.657 -69.589 1.00 31.57 412 PRO A O 1
ATOM 3207 N N . LEU A 1 415 ? 19.026 -14.654 -70.020 1.00 31.75 413 LEU A N 1
ATOM 3208 C CA . LEU A 1 415 ? 19.032 -13.519 -70.935 1.00 39.26 413 LEU A CA 1
ATOM 3209 C C . LEU A 1 415 ? 17.832 -12.618 -70.651 1.00 35.73 413 LEU A C 1
ATOM 3210 O O . LEU A 1 415 ? 16.766 -13.120 -70.298 1.00 36.84 413 LEU A O 1
ATOM 3215 N N . ARG A 1 416 ? 18.015 -11.301 -70.892 1.00 34.57 414 ARG A N 1
ATOM 3216 C CA . ARG A 1 416 ? 16.933 -10.335 -71.047 1.00 39.09 414 ARG A CA 1
ATOM 3217 C C . ARG A 1 416 ? 16.718 -10.044 -72.542 1.00 37.45 414 ARG A C 1
ATOM 3218 O O . ARG A 1 416 ? 17.510 -9.337 -73.163 1.00 34.04 414 ARG A O 1
ATOM 3226 N N . SER A 1 417 ? 15.665 -10.605 -73.114 1.00 35.90 415 SER A N 1
ATOM 3227 C CA . SER A 1 417 ? 15.369 -10.434 -74.532 1.00 39.85 415 SER A CA 1
ATOM 3228 C C . SER A 1 417 ? 14.721 -9.079 -74.804 1.00 42.66 415 SER A C 1
ATOM 3229 O O . SER A 1 417 ? 14.592 -8.684 -75.965 1.00 43.19 415 SER A O 1
ATOM 3232 N N . ASP A 1 418 ? 14.304 -8.376 -73.742 1.00 42.37 416 ASP A N 1
ATOM 3233 C CA . ASP A 1 418 ? 13.678 -7.067 -73.891 1.00 46.59 416 ASP A CA 1
ATOM 3234 C C . ASP A 1 418 ? 14.559 -6.027 -73.214 1.00 48.28 416 ASP A C 1
ATOM 3235 O O . ASP A 1 418 ? 14.726 -6.067 -72.008 1.00 53.35 416 ASP A O 1
ATOM 3240 N N . PRO A 1 419 ? 15.143 -5.069 -73.962 1.00 47.11 417 PRO A N 1
ATOM 3241 C CA . PRO A 1 419 ? 16.108 -4.123 -73.391 1.00 47.73 417 PRO A CA 1
ATOM 3242 C C . PRO A 1 419 ? 15.505 -3.104 -72.432 1.00 54.76 417 PRO A C 1
ATOM 3243 O O . PRO A 1 419 ? 16.241 -2.334 -71.821 1.00 52.80 417 PRO A O 1
ATOM 3247 N N . ASN A 1 420 ? 14.171 -3.099 -72.314 1.00 56.19 418 ASN A N 1
ATOM 3248 C CA . ASN A 1 420 ? 13.481 -2.164 -71.437 1.00 65.88 418 ASN A CA 1
ATOM 3249 C C . ASN A 1 420 ? 12.811 -2.891 -70.277 1.00 70.16 418 ASN A C 1
ATOM 3250 O O . ASN A 1 420 ? 11.861 -2.367 -69.695 1.00 64.38 418 ASN A O 1
ATOM 3255 N N . ARG A 1 421 ? 13.262 -4.120 -69.993 1.00 63.22 419 ARG A N 1
ATOM 3256 C CA . ARG A 1 421 ? 12.800 -4.853 -68.821 1.00 58.62 419 ARG A CA 1
ATOM 3257 C C . ARG A 1 421 ? 14.029 -5.343 -68.050 1.00 64.16 419 ARG A C 1
ATOM 3258 O O . ARG A 1 421 ? 15.005 -5.806 -68.649 1.00 62.95 419 ARG A O 1
ATOM 3262 N N . GLU A 1 422 ? 13.980 -5.174 -66.720 1.00 50.56 420 GLU A N 1
ATOM 3263 C CA . GLU A 1 422 ? 15.116 -5.399 -65.847 1.00 53.92 420 GLU A CA 1
ATOM 3264 C C . GLU A 1 422 ? 15.318 -6.902 -65.639 1.00 49.14 420 GLU A C 1
ATOM 3265 O O . GLU A 1 422 ? 16.423 -7.349 -65.376 1.00 49.00 420 GLU A O 1
ATOM 3268 N N . THR A 1 423 ? 14.242 -7.671 -65.784 1.00 43.88 421 THR A N 1
ATOM 3269 C CA . THR A 1 423 ? 14.240 -9.071 -65.407 1.00 49.83 421 THR A CA 1
ATOM 3270 C C . THR A 1 423 ? 14.587 -9.935 -66.610 1.00 43.82 421 THR A C 1
ATOM 3271 O O . THR A 1 423 ? 14.285 -9.583 -67.751 1.00 47.14 421 THR A O 1
ATOM 3275 N N . ASP A 1 424 ? 15.155 -11.107 -66.319 1.00 40.01 422 ASP A N 1
ATOM 3276 C CA . ASP A 1 424 ? 15.384 -12.141 -67.304 1.00 41.43 422 ASP A CA 1
ATOM 3277 C C . ASP A 1 424 ? 14.054 -12.643 -67.819 1.00 41.49 422 ASP A C 1
ATOM 3278 O O . ASP A 1 424 ? 13.090 -12.726 -67.062 1.00 45.24 422 ASP A O 1
ATOM 3283 N N . ASP A 1 425 ? 14.028 -13.064 -69.082 1.00 40.59 423 ASP A N 1
ATOM 3284 C CA . ASP A 1 425 ? 12.818 -13.660 -69.635 1.00 41.82 423 ASP A CA 1
ATOM 3285 C C . ASP A 1 425 ? 13.165 -14.876 -70.482 1.00 42.06 423 ASP A C 1
ATOM 3286 O O . ASP A 1 425 ? 12.306 -15.452 -71.151 1.00 42.16 423 ASP A O 1
ATOM 3291 N N . THR A 1 426 ? 14.441 -15.266 -70.463 1.00 36.49 424 THR A N 1
ATOM 3292 C CA . THR A 1 426 ? 14.922 -16.271 -71.379 1.00 36.15 424 THR A CA 1
ATOM 3293 C C . THR A 1 426 ? 15.953 -17.125 -70.656 1.00 31.66 424 THR A C 1
ATOM 3294 O O . THR A 1 426 ? 16.789 -16.599 -69.951 1.00 34.96 424 THR A O 1
ATOM 3298 N N . LEU A 1 427 ? 15.917 -18.415 -70.911 1.00 34.10 425 LEU A N 1
ATOM 3299 C CA . LEU A 1 427 ? 16.948 -19.305 -70.432 1.00 36.15 425 LEU A CA 1
ATOM 3300 C C . LEU A 1 427 ? 17.479 -20.101 -71.611 1.00 35.66 425 LEU A C 1
ATOM 3301 O O . LEU A 1 427 ? 16.728 -20.766 -72.301 1.00 37.27 425 LEU A O 1
ATOM 3306 N N . VAL A 1 428 ? 18.793 -19.996 -71.862 1.00 29.85 426 VAL A N 1
ATOM 3307 C CA . VAL A 1 428 ? 19.403 -20.702 -72.955 1.00 30.71 426 VAL A CA 1
ATOM 3308 C C . VAL A 1 428 ? 20.106 -21.932 -72.415 1.00 33.29 426 VAL A C 1
ATOM 3309 O O . VAL A 1 428 ? 20.852 -21.831 -71.452 1.00 33.18 426 VAL A O 1
ATOM 3313 N N . LEU A 1 429 ? 19.852 -23.086 -73.071 1.00 30.01 427 LEU A N 1
ATOM 3314 C CA . LEU A 1 429 ? 20.434 -24.364 -72.684 1.00 33.82 427 LEU A CA 1
ATOM 3315 C C . LEU A 1 429 ? 21.348 -24.863 -73.793 1.00 30.08 427 LEU A C 1
ATOM 3316 O O . LEU A 1 429 ? 20.983 -24.835 -74.966 1.00 33.18 427 LEU A O 1
ATOM 3321 N N A SER A 1 430 ? 22.504 -25.378 -73.398 0.50 31.10 428 SER A N 1
ATOM 3322 N N B SER A 1 430 ? 22.521 -25.386 -73.414 0.50 28.38 428 SER A N 1
ATOM 3323 C CA A SER A 1 430 ? 23.360 -26.092 -74.303 0.50 31.72 428 SER A CA 1
ATOM 3324 C CA B SER A 1 430 ? 23.388 -26.081 -74.342 0.50 27.45 428 SER A CA 1
ATOM 3325 C C A SER A 1 430 ? 23.106 -27.591 -74.169 0.50 35.27 428 SER A C 1
ATOM 3326 C C B SER A 1 430 ? 23.285 -27.590 -74.125 0.50 32.35 428 SER A C 1
ATOM 3327 O O A SER A 1 430 ? 22.528 -28.039 -73.174 0.50 36.91 428 SER A O 1
ATOM 3328 O O B SER A 1 430 ? 23.075 -28.054 -72.997 0.50 33.06 428 SER A O 1
ATOM 3333 N N . PHE A 1 431 ? 23.483 -28.316 -75.227 1.00 34.74 429 PHE A N 1
ATOM 3334 C CA . PHE A 1 431 ? 23.535 -29.770 -75.270 1.00 35.88 429 PHE A CA 1
ATOM 3335 C C . PHE A 1 431 ? 24.706 -30.153 -76.160 1.00 35.66 429 PHE A C 1
ATOM 3336 O O . PHE A 1 431 ? 25.256 -29.324 -76.869 1.00 37.77 429 PHE A O 1
ATOM 3344 N N . VAL A 1 432 ? 25.049 -31.435 -76.206 1.00 37.25 430 VAL A N 1
ATOM 3345 C CA . VAL A 1 432 ? 26.085 -31.845 -77.123 1.00 36.92 430 VAL A CA 1
ATOM 3346 C C . VAL A 1 432 ? 25.665 -31.442 -78.533 1.00 38.97 430 VAL A C 1
ATOM 3347 O O . VAL A 1 432 ? 24.601 -31.824 -79.012 1.00 41.09 430 VAL A O 1
ATOM 3351 N N . GLY A 1 433 ? 26.476 -30.573 -79.154 1.00 39.81 431 GLY A N 1
ATOM 3352 C CA . GLY A 1 433 ? 26.274 -30.181 -80.537 1.00 41.67 431 GLY A CA 1
ATOM 3353 C C . GLY A 1 433 ? 25.008 -29.341 -80.796 1.00 41.93 431 GLY A C 1
ATOM 3354 O O . GLY A 1 433 ? 24.679 -29.115 -81.958 1.00 46.09 431 GLY A O 1
ATOM 3355 N N . GLN A 1 434 ? 24.310 -28.836 -79.755 1.00 35.64 432 GLN A N 1
ATOM 3356 C CA . GLN A 1 434 ? 23.016 -28.169 -79.965 1.00 36.46 432 GLN A CA 1
ATOM 3357 C C . GLN A 1 434 ? 22.720 -27.122 -78.884 1.00 34.92 432 GLN A C 1
ATOM 3358 O O . GLN A 1 434 ? 23.320 -27.136 -77.815 1.00 36.19 432 GLN A O 1
ATOM 3362 N N . THR A 1 435 ? 21.800 -26.190 -79.194 1.00 32.32 433 THR A N 1
ATOM 3363 C CA . THR A 1 435 ? 21.350 -25.161 -78.261 1.00 31.47 433 THR A CA 1
ATOM 3364 C C . THR A 1 435 ? 19.829 -25.075 -78.336 1.00 36.97 433 THR A C 1
ATOM 3365 O O . THR A 1 435 ? 19.251 -25.229 -79.414 1.00 37.72 433 THR A O 1
ATOM 3369 N N . ARG A 1 436 ? 19.194 -24.810 -77.191 1.00 31.13 434 ARG A N 1
ATOM 3370 C CA . ARG A 1 436 ? 17.767 -24.530 -77.152 1.00 36.02 434 ARG A CA 1
ATOM 3371 C C . ARG A 1 436 ? 17.524 -23.278 -76.337 1.00 39.37 434 ARG A C 1
ATOM 3372 O O . ARG A 1 436 ? 18.218 -23.010 -75.351 1.00 39.39 434 ARG A O 1
ATOM 3380 N N . VAL A 1 437 ? 16.486 -22.544 -76.715 1.00 38.04 435 VAL A N 1
ATOM 3381 C CA . VAL A 1 437 ? 16.108 -21.357 -75.998 1.00 35.61 435 VAL A CA 1
ATOM 3382 C C . VAL A 1 437 ? 14.734 -21.556 -75.380 1.00 40.32 435 VAL A C 1
ATOM 3383 O O . VAL A 1 437 ? 13.788 -21.921 -76.077 1.00 46.53 435 VAL A O 1
ATOM 3387 N N . LEU A 1 438 ? 14.642 -21.335 -74.061 1.00 40.38 436 LEU A N 1
ATOM 3388 C CA . LEU A 1 438 ? 13.367 -21.353 -73.355 1.00 41.05 436 LEU A CA 1
ATOM 3389 C C . LEU A 1 438 ? 12.955 -19.920 -73.063 1.00 44.27 436 LEU A C 1
ATOM 3390 O O . LEU A 1 438 ? 13.735 -19.165 -72.500 1.00 41.13 436 LEU A O 1
ATOM 3395 N N . MET A 1 439 ? 11.703 -19.558 -73.429 1.00 43.24 437 MET A N 1
ATOM 3396 C CA . MET A 1 439 ? 11.104 -18.297 -72.997 1.00 45.42 437 MET A CA 1
ATOM 3397 C C . MET A 1 439 ? 10.328 -18.549 -71.704 1.00 45.51 437 MET A C 1
ATOM 3398 O O . MET A 1 439 ? 9.796 -19.642 -71.492 1.00 52.65 437 MET A O 1
ATOM 3400 N N . LEU A 1 440 ? 10.351 -17.557 -70.814 1.00 47.13 438 LEU A N 1
ATOM 3401 C CA . LEU A 1 440 ? 9.608 -17.600 -69.573 1.00 51.76 438 LEU A CA 1
ATOM 3402 C C . LEU A 1 440 ? 8.487 -16.579 -69.663 1.00 56.11 438 LEU A C 1
ATOM 3403 O O . LEU A 1 440 ? 8.755 -15.387 -69.775 1.00 54.69 438 LEU A O 1
ATOM 3408 N N . ASN A 1 441 ? 7.240 -17.068 -69.660 1.00 65.20 439 ASN A N 1
ATOM 3409 C CA . ASN A 1 441 ? 6.071 -16.219 -69.477 1.00 64.03 439 ASN A CA 1
ATOM 3410 C C . ASN A 1 441 ? 5.407 -16.627 -68.163 1.00 62.21 439 ASN A C 1
ATOM 3411 O O . ASN A 1 441 ? 4.879 -17.739 -68.046 1.00 61.81 439 ASN A O 1
ATOM 3414 N N . GLY A 1 442 ? 5.502 -15.738 -67.165 1.00 61.40 440 GLY A N 1
ATOM 3415 C CA . GLY A 1 442 ? 5.183 -16.076 -65.787 1.00 64.94 440 GLY A CA 1
ATOM 3416 C C . GLY A 1 442 ? 5.885 -17.362 -65.373 1.00 69.52 440 GLY A C 1
ATOM 3417 O O . GLY A 1 442 ? 7.095 -17.491 -65.546 1.00 64.42 440 GLY A O 1
ATOM 3418 N N . GLU A 1 443 ? 5.099 -18.339 -64.898 1.00 66.16 441 GLU A N 1
ATOM 3419 C CA . GLU A 1 443 ? 5.643 -19.603 -64.428 1.00 67.10 441 GLU A CA 1
ATOM 3420 C C . GLU A 1 443 ? 5.760 -20.578 -65.591 1.00 66.71 441 GLU A C 1
ATOM 3421 O O . GLU A 1 443 ? 6.358 -21.644 -65.448 1.00 63.35 441 GLU A O 1
ATOM 3427 N N . GLU A 1 444 ? 5.160 -20.215 -66.731 1.00 66.53 442 GLU A N 1
ATOM 3428 C CA . GLU A 1 444 ? 5.217 -21.052 -67.917 1.00 64.82 442 GLU A CA 1
ATOM 3429 C C . GLU A 1 444 ? 6.612 -20.938 -68.531 1.00 65.92 442 GLU A C 1
ATOM 3430 O O . GLU A 1 444 ? 7.208 -19.859 -68.552 1.00 59.86 442 GLU A O 1
ATOM 3433 N N . VAL A 1 445 ? 7.120 -22.090 -68.981 1.00 65.39 443 VAL A N 1
ATOM 3434 C CA . VAL A 1 445 ? 8.418 -22.207 -69.615 1.00 71.03 443 VAL A CA 1
ATOM 3435 C C . VAL A 1 445 ? 8.214 -22.885 -70.967 1.00 65.43 443 VAL A C 1
ATOM 3436 O O . VAL A 1 445 ? 8.063 -24.099 -71.031 1.00 69.13 443 VAL A O 1
ATOM 3440 N N . GLU A 1 446 ? 8.188 -22.083 -72.036 1.00 65.40 444 GLU A N 1
ATOM 3441 C CA . GLU A 1 446 ? 7.950 -22.595 -73.375 1.00 66.10 444 GLU A CA 1
ATOM 3442 C C . GLU A 1 446 ? 9.247 -22.523 -74.175 1.00 64.12 444 GLU A C 1
ATOM 3443 O O . GLU A 1 446 ? 9.965 -21.526 -74.121 1.00 63.28 444 GLU A O 1
ATOM 3445 N N . GLU A 1 447 ? 9.521 -23.571 -74.953 1.00 60.96 445 GLU A N 1
ATOM 3446 C CA . GLU A 1 447 ? 10.610 -23.529 -75.917 1.00 70.59 445 GLU A CA 1
ATOM 3447 C C . GLU A 1 447 ? 10.255 -22.544 -77.029 1.00 63.93 445 GLU A C 1
ATOM 3448 O O . GLU A 1 447 ? 9.091 -22.207 -77.201 1.00 57.76 445 GLU A O 1
ATOM 3454 N N . THR A 1 448 ? 11.282 -22.056 -77.739 1.00 64.46 446 THR A N 1
ATOM 3455 C CA . THR A 1 448 ? 11.121 -21.016 -78.748 1.00 68.45 446 THR A CA 1
ATOM 3456 C C . THR A 1 448 ? 12.394 -20.942 -79.597 1.00 69.25 446 THR A C 1
ATOM 3457 O O . THR A 1 448 ? 13.397 -21.564 -79.272 1.00 53.76 446 THR A O 1
ATOM 3461 N N . GLU A 1 449 ? 12.337 -20.184 -80.698 1.00 71.14 447 GLU A N 1
ATOM 3462 C CA . GLU A 1 449 ? 13.539 -19.781 -81.412 1.00 66.48 447 GLU A CA 1
ATOM 3463 C C . GLU A 1 449 ? 13.932 -18.387 -80.922 1.00 60.76 447 GLU A C 1
ATOM 3464 O O . GLU A 1 449 ? 13.105 -17.675 -80.367 1.00 60.02 447 GLU A O 1
ATOM 3466 N N . LEU A 1 450 ? 15.215 -18.030 -81.061 1.00 59.07 448 LEU A N 1
ATOM 3467 C CA . LEU A 1 450 ? 15.629 -16.644 -80.885 1.00 55.72 448 LEU A CA 1
ATOM 3468 C C . LEU A 1 450 ? 16.471 -16.254 -82.083 1.00 52.26 448 LEU A C 1
ATOM 3469 O O . LEU A 1 450 ? 17.578 -16.779 -82.286 1.00 47.35 448 LEU A O 1
ATOM 3474 N N . MET A 1 451 ? 15.911 -15.352 -82.895 1.00 51.79 449 MET A N 1
ATOM 3475 C CA . MET A 1 451 ? 16.511 -14.988 -84.155 1.00 49.39 449 MET A CA 1
ATOM 3476 C C . MET A 1 451 ? 17.918 -14.496 -83.850 1.00 47.92 449 MET A C 1
ATOM 3477 O O . MET A 1 451 ? 18.125 -13.763 -82.890 1.00 53.84 449 MET A O 1
ATOM 3482 N N . GLY A 1 452 ? 18.874 -14.925 -84.667 1.00 43.52 450 GLY A N 1
ATOM 3483 C CA . GLY A 1 452 ? 20.243 -14.515 -84.498 1.00 46.09 450 GLY A CA 1
ATOM 3484 C C . GLY A 1 452 ? 21.070 -15.617 -83.854 1.00 33.40 450 GLY A C 1
ATOM 3485 O O . GLY A 1 452 ? 22.233 -15.789 -84.201 1.00 42.95 450 GLY A O 1
ATOM 3486 N N . PHE A 1 453 ? 20.452 -16.365 -82.921 1.00 37.05 451 PHE A N 1
ATOM 3487 C CA . PHE A 1 453 ? 21.115 -17.523 -82.326 1.00 32.25 451 PHE A CA 1
ATOM 3488 C C . PHE A 1 453 ? 20.932 -18.739 -83.224 1.00 35.62 451 PHE A C 1
ATOM 3489 O O . PHE A 1 453 ? 19.903 -18.889 -83.875 1.00 39.39 451 PHE A O 1
ATOM 3497 N N . VAL A 1 454 ? 21.926 -19.624 -83.213 1.00 29.80 452 VAL A N 1
ATOM 3498 C CA . VAL A 1 454 ? 21.838 -20.892 -83.921 1.00 31.62 452 VAL A CA 1
ATOM 3499 C C . VAL A 1 454 ? 21.493 -21.978 -82.909 1.00 37.41 452 VAL A C 1
ATOM 3500 O O . VAL A 1 454 ? 21.852 -21.874 -81.735 1.00 32.87 452 VAL A O 1
ATOM 3504 N N . ASP A 1 455 ? 20.827 -23.042 -83.402 1.00 36.85 453 ASP A N 1
ATOM 3505 C CA . ASP A 1 455 ? 20.350 -24.113 -82.552 1.00 35.61 453 ASP A CA 1
ATOM 3506 C C . ASP A 1 455 ? 21.112 -25.391 -82.848 1.00 34.59 453 ASP A C 1
ATOM 3507 O O . ASP A 1 455 ? 20.956 -26.355 -82.113 1.00 35.94 453 ASP A O 1
ATOM 3512 N N . ASP A 1 456 ? 22.032 -25.356 -83.827 1.00 33.89 454 ASP A N 1
ATOM 3513 C CA . ASP A 1 456 ? 22.691 -26.558 -84.331 1.00 35.12 454 ASP A CA 1
ATOM 3514 C C . ASP A 1 456 ? 24.184 -26.559 -84.005 1.00 34.86 454 ASP A C 1
ATOM 3515 O O . ASP A 1 456 ? 24.977 -27.223 -84.671 1.00 35.28 454 ASP A O 1
ATOM 3520 N N . GLN A 1 457 ? 24.579 -25.726 -83.045 1.00 34.55 455 GLN A N 1
ATOM 3521 C CA . GLN A 1 457 ? 25.918 -25.754 -82.486 1.00 32.58 455 GLN A CA 1
ATOM 3522 C C . GLN A 1 457 ? 25.759 -25.679 -80.967 1.00 29.71 455 GLN A C 1
ATOM 3523 O O . GLN A 1 457 ? 24.750 -25.170 -80.483 1.00 33.56 455 GLN A O 1
ATOM 3529 N N . GLN A 1 458 ? 26.740 -26.225 -80.242 1.00 33.54 456 GLN A N 1
ATOM 3530 C CA . GLN A 1 458 ? 26.752 -26.158 -78.796 1.00 31.14 456 GLN A CA 1
ATOM 3531 C C . GLN A 1 458 ? 27.201 -24.746 -78.387 1.00 30.49 456 GLN A C 1
ATOM 3532 O O . GLN A 1 458 ? 28.191 -24.255 -78.906 1.00 29.49 456 GLN A O 1
ATOM 3538 N N . THR A 1 459 ? 26.430 -24.107 -77.509 1.00 32.88 457 THR A N 1
ATOM 3539 C CA . THR A 1 459 ? 26.780 -22.805 -76.958 1.00 30.48 457 THR A CA 1
ATOM 3540 C C . THR A 1 459 ? 27.732 -22.979 -75.786 1.00 31.66 457 THR A C 1
ATOM 3541 O O . THR A 1 459 ? 27.489 -23.825 -74.919 1.00 31.48 457 THR A O 1
ATOM 3545 N N . PHE A 1 460 ? 28.737 -22.094 -75.720 1.00 28.21 458 PHE A N 1
ATOM 3546 C CA . PHE A 1 460 ? 29.703 -22.030 -74.627 1.00 29.08 458 PHE A CA 1
ATOM 3547 C C . PHE A 1 460 ? 29.432 -20.816 -73.729 1.00 29.04 458 PHE A C 1
ATOM 3548 O O . PHE A 1 460 ? 29.827 -20.783 -72.571 1.00 29.84 458 PHE A O 1
ATOM 3556 N N . PHE A 1 461 ? 28.758 -19.810 -74.278 1.00 27.14 459 PHE A N 1
ATOM 3557 C CA . PHE A 1 461 ? 28.363 -18.651 -73.530 1.00 28.51 459 PHE A CA 1
ATOM 3558 C C . PHE A 1 461 ? 27.289 -17.917 -74.323 1.00 29.69 459 PHE A C 1
ATOM 3559 O O . PHE A 1 461 ? 27.403 -17.794 -75.546 1.00 27.62 459 PHE A O 1
ATOM 3567 N N . CYS A 1 462 ? 26.281 -17.404 -73.641 1.00 27.80 460 CYS A N 1
ATOM 3568 C CA . CYS A 1 462 ? 25.433 -16.412 -74.266 1.00 28.87 460 CYS A CA 1
ATOM 3569 C C . CYS A 1 462 ? 24.926 -15.447 -73.222 1.00 27.57 460 CYS A C 1
ATOM 3570 O O . CYS A 1 462 ? 24.935 -15.743 -72.007 1.00 28.97 460 CYS A O 1
ATOM 3573 N N . GLY A 1 463 ? 24.615 -14.240 -73.655 1.00 28.64 461 GLY A N 1
ATOM 3574 C CA . GLY A 1 463 ? 24.163 -13.249 -72.707 1.00 30.32 461 GLY A CA 1
ATOM 3575 C C . GLY A 1 463 ? 23.965 -11.867 -73.308 1.00 30.08 461 GLY A C 1
ATOM 3576 O O . GLY A 1 463 ? 24.141 -11.654 -74.504 1.00 30.18 461 GLY A O 1
ATOM 3577 N N . ASN A 1 464 ? 23.570 -10.954 -72.428 1.00 30.50 462 ASN A N 1
ATOM 3578 C CA . ASN A 1 464 ? 23.426 -9.536 -72.738 1.00 30.42 462 ASN A CA 1
ATOM 3579 C C . ASN A 1 464 ? 24.798 -8.890 -72.800 1.00 31.14 462 ASN A C 1
ATOM 3580 O O . ASN A 1 464 ? 25.612 -9.094 -71.911 1.00 30.04 462 ASN A O 1
ATOM 3585 N N . VAL A 1 465 ? 25.026 -8.045 -73.809 1.00 29.10 463 VAL A N 1
ATOM 3586 C CA . VAL A 1 465 ? 26.285 -7.350 -73.940 1.00 27.79 463 VAL A CA 1
ATOM 3587 C C . VAL A 1 465 ? 26.004 -5.888 -74.283 1.00 29.44 463 VAL A C 1
ATOM 3588 O O . VAL A 1 465 ? 24.855 -5.498 -74.496 1.00 32.41 463 VAL A O 1
ATOM 3592 N N . ALA A 1 466 ? 27.081 -5.123 -74.435 1.00 29.84 464 ALA A N 1
ATOM 3593 C CA . ALA A 1 466 ? 27.011 -3.664 -74.618 1.00 31.08 464 ALA A CA 1
ATOM 3594 C C . ALA A 1 466 ? 26.231 -3.274 -75.876 1.00 33.10 464 ALA A C 1
ATOM 3595 O O . ALA A 1 466 ? 26.216 -3.977 -76.899 1.00 30.82 464 ALA A O 1
ATOM 3597 N N . HIS A 1 467 ? 25.714 -2.043 -75.841 1.00 32.21 465 HIS A N 1
ATOM 3598 C CA . HIS A 1 467 ? 25.073 -1.419 -76.990 1.00 34.05 465 HIS A CA 1
ATOM 3599 C C . HIS A 1 467 ? 23.762 -2.123 -77.342 1.00 29.75 465 HIS A C 1
ATOM 3600 O O . HIS A 1 467 ? 23.403 -2.178 -78.507 1.00 34.44 465 HIS A O 1
ATOM 3607 N N . GLN A 1 468 ? 23.043 -2.606 -76.320 1.00 34.28 466 GLN A N 1
ATOM 3608 C CA . GLN A 1 468 ? 21.748 -3.253 -76.479 1.00 33.85 466 GLN A CA 1
ATOM 3609 C C . GLN A 1 468 ? 21.875 -4.391 -77.483 1.00 32.65 466 GLN A C 1
ATOM 3610 O O . GLN A 1 468 ? 21.181 -4.451 -78.503 1.00 30.50 466 GLN A O 1
ATOM 3616 N N . GLN A 1 469 ? 22.810 -5.304 -77.185 1.00 31.57 467 GLN A N 1
ATOM 3617 C CA . GLN A 1 469 ? 23.066 -6.440 -78.046 1.00 26.24 467 GLN A CA 1
ATOM 3618 C C . GLN A 1 469 ? 23.076 -7.711 -77.190 1.00 25.72 467 GLN A C 1
ATOM 3619 O O . GLN A 1 469 ? 23.132 -7.643 -75.943 1.00 27.24 467 GLN A O 1
ATOM 3625 N N . LEU A 1 470 ? 22.923 -8.835 -77.884 1.00 28.43 468 LEU A N 1
ATOM 3626 C CA . LEU A 1 470 ? 23.107 -10.164 -77.324 1.00 26.21 468 LEU A CA 1
ATOM 3627 C C . LEU A 1 470 ? 24.321 -10.810 -77.994 1.00 27.88 468 LEU A C 1
ATOM 3628 O O . LEU A 1 470 ? 24.647 -10.522 -79.154 1.00 26.97 468 LEU A O 1
ATOM 3633 N N . ILE A 1 471 ? 24.933 -11.777 -77.286 1.00 26.73 469 ILE A N 1
ATOM 3634 C CA . ILE A 1 471 ? 26.028 -12.554 -77.837 1.00 26.82 469 ILE A CA 1
ATOM 3635 C C . ILE A 1 471 ? 25.751 -14.032 -77.618 1.00 25.76 469 ILE A C 1
ATOM 3636 O O . ILE A 1 471 ? 25.140 -14.429 -76.606 1.00 26.62 469 ILE A O 1
ATOM 3641 N N . GLN A 1 472 ? 26.140 -14.805 -78.622 1.00 25.68 470 GLN A N 1
ATOM 3642 C CA . GLN A 1 472 ? 26.177 -16.269 -78.540 1.00 25.76 470 GLN A CA 1
ATOM 3643 C C . GLN A 1 472 ? 27.532 -16.724 -79.031 1.00 25.45 470 GLN A C 1
ATOM 3644 O O . GLN A 1 472 ? 27.896 -16.479 -80.165 1.00 26.45 470 GLN A O 1
ATOM 3650 N N . ILE A 1 473 ? 28.243 -17.488 -78.187 1.00 25.26 471 ILE A N 1
ATOM 3651 C CA . ILE A 1 473 ? 29.524 -18.057 -78.559 1.00 23.04 471 ILE A CA 1
ATOM 3652 C C . ILE A 1 473 ? 29.363 -19.566 -78.631 1.00 23.99 471 ILE A C 1
ATOM 3653 O O . ILE A 1 473 ? 28.889 -20.158 -77.683 1.00 26.77 471 ILE A O 1
ATOM 3658 N N . THR A 1 474 ? 29.568 -20.121 -79.810 1.00 26.55 472 THR A N 1
ATOM 3659 C CA . THR A 1 474 ? 29.410 -21.562 -80.029 1.00 26.93 472 THR A CA 1
ATOM 3660 C C . THR A 1 474 ? 30.771 -22.144 -80.323 1.00 24.47 472 THR A C 1
ATOM 3661 O O . THR A 1 474 ? 31.771 -21.427 -80.462 1.00 27.92 472 THR A O 1
ATOM 3665 N N . SER A 1 475 ? 30.803 -23.461 -80.604 1.00 27.22 473 SER A N 1
ATOM 3666 C CA . SER A 1 475 ? 32.011 -24.075 -81.130 1.00 30.11 473 SER A CA 1
ATOM 3667 C C . SER A 1 475 ? 32.423 -23.524 -82.495 1.00 28.71 473 SER A C 1
ATOM 3668 O O . SER A 1 475 ? 33.595 -23.650 -82.878 1.00 32.00 473 SER A O 1
ATOM 3671 N N . ALA A 1 476 ? 31.484 -22.942 -83.262 1.00 30.03 474 ALA A N 1
ATOM 3672 C CA . ALA A 1 476 ? 31.786 -22.474 -84.619 1.00 31.51 474 ALA A CA 1
ATOM 3673 C C . ALA A 1 476 ? 32.209 -20.988 -84.679 1.00 28.40 474 ALA A C 1
ATOM 3674 O O . ALA A 1 476 ? 33.058 -20.629 -85.499 1.00 28.84 474 ALA A O 1
ATOM 3676 N N . SER A 1 477 ? 31.620 -20.141 -83.857 1.00 29.83 475 SER A N 1
ATOM 3677 C CA . SER A 1 477 ? 31.745 -18.694 -84.069 1.00 26.45 475 SER A CA 1
ATOM 3678 C C . SER A 1 477 ? 31.250 -17.913 -82.867 1.00 24.57 475 SER A C 1
ATOM 3679 O O . SER A 1 477 ? 30.559 -18.432 -81.991 1.00 26.88 475 SER A O 1
ATOM 3682 N N . VAL A 1 478 ? 31.543 -16.607 -82.899 1.00 24.09 476 VAL A N 1
ATOM 3683 C CA . VAL A 1 478 ? 30.966 -15.643 -82.009 1.00 24.21 476 VAL A CA 1
ATOM 3684 C C . VAL A 1 478 ? 29.930 -14.845 -82.816 1.00 23.45 476 VAL A C 1
ATOM 3685 O O . VAL A 1 478 ? 30.292 -14.263 -83.820 1.00 27.07 476 VAL A O 1
ATOM 3689 N N . ARG A 1 479 ? 28.703 -14.818 -82.322 1.00 24.56 477 ARG A N 1
ATOM 3690 C CA . ARG A 1 479 ? 27.576 -14.177 -82.991 1.00 26.54 477 ARG A CA 1
ATOM 3691 C C . ARG A 1 479 ? 27.051 -13.023 -82.146 1.00 27.05 477 ARG A C 1
ATOM 3692 O O . ARG A 1 479 ? 26.696 -13.179 -80.961 1.00 27.89 477 ARG A O 1
ATOM 3700 N N . LEU A 1 480 ? 27.030 -11.823 -82.767 1.00 26.30 478 LEU A N 1
ATOM 3701 C CA . LEU A 1 480 ? 26.530 -10.617 -82.130 1.00 26.18 478 LEU A CA 1
ATOM 3702 C C . LEU A 1 480 ? 25.169 -10.258 -82.742 1.00 27.70 478 LEU A C 1
ATOM 3703 O O . LEU A 1 480 ? 25.028 -10.247 -83.955 1.00 29.09 478 LEU A O 1
ATOM 3708 N N . VAL A 1 481 ? 24.179 -10.019 -81.880 1.00 26.39 479 VAL A N 1
ATOM 3709 C CA . VAL A 1 481 ? 22.781 -9.910 -82.280 1.00 29.31 479 VAL A CA 1
ATOM 3710 C C . VAL A 1 481 ? 22.204 -8.593 -81.741 1.00 29.86 479 VAL A C 1
ATOM 3711 O O . VAL A 1 481 ? 22.298 -8.279 -80.542 1.00 28.44 479 VAL A O 1
ATOM 3715 N N . SER A 1 482 ? 21.461 -7.863 -82.592 1.00 27.93 480 SER A N 1
ATOM 3716 C CA . SER A 1 482 ? 20.819 -6.647 -82.107 1.00 29.29 480 SER A CA 1
ATOM 3717 C C . SER A 1 482 ? 19.599 -7.029 -81.273 1.00 30.43 480 SER A C 1
ATOM 3718 O O . SER A 1 482 ? 19.001 -8.061 -81.496 1.00 30.59 480 SER A O 1
ATOM 3721 N N . GLN A 1 483 ? 19.194 -6.150 -80.371 1.00 33.05 481 GLN A N 1
ATOM 3722 C CA . GLN A 1 483 ? 18.001 -6.409 -79.556 1.00 32.44 481 GLN A CA 1
ATOM 3723 C C . GLN A 1 483 ? 16.703 -6.119 -80.326 1.00 34.06 481 GLN A C 1
ATOM 3724 O O . GLN A 1 483 ? 15.717 -6.839 -80.132 1.00 36.07 481 GLN A O 1
ATOM 3730 N N . GLU A 1 484 ? 16.690 -5.064 -81.151 1.00 34.99 482 GLU A N 1
ATOM 3731 C CA . GLU A 1 484 ? 15.431 -4.638 -81.770 1.00 41.74 482 GLU A CA 1
ATOM 3732 C C . GLU A 1 484 ? 15.658 -4.177 -83.202 1.00 37.99 482 GLU A C 1
ATOM 3733 O O . GLU A 1 484 ? 16.246 -3.114 -83.413 1.00 37.75 482 GLU A O 1
ATOM 3739 N N . PRO A 1 485 ? 15.316 -4.974 -84.234 1.00 35.07 483 PRO A N 1
ATOM 3740 C CA . PRO A 1 485 ? 14.839 -6.352 -84.081 1.00 31.00 483 PRO A CA 1
ATOM 3741 C C . PRO A 1 485 ? 16.008 -7.299 -83.780 1.00 33.61 483 PRO A C 1
ATOM 3742 O O . PRO A 1 485 ? 17.169 -6.895 -83.840 1.00 34.60 483 PRO A O 1
ATOM 3746 N N . LYS A 1 486 ? 15.696 -8.575 -83.546 1.00 31.95 484 LYS A N 1
ATOM 3747 C CA . LYS A 1 486 ? 16.737 -9.578 -83.344 1.00 33.06 484 LYS A CA 1
ATOM 3748 C C . LYS A 1 486 ? 17.341 -9.989 -84.679 1.00 32.93 484 LYS A C 1
ATOM 3749 O O . LYS A 1 486 ? 16.712 -10.716 -85.432 1.00 38.23 484 LYS A O 1
ATOM 3755 N N . ALA A 1 487 ? 18.565 -9.524 -84.958 1.00 29.94 485 ALA A N 1
ATOM 3756 C CA . ALA A 1 487 ? 19.232 -9.793 -86.214 1.00 29.51 485 ALA A CA 1
ATOM 3757 C C . ALA A 1 487 ? 20.719 -9.998 -85.954 1.00 27.92 485 ALA A C 1
ATOM 3758 O O . ALA A 1 487 ? 21.267 -9.385 -85.041 1.00 27.88 485 ALA A O 1
ATOM 3760 N N . LEU A 1 488 ? 21.345 -10.836 -86.770 1.00 28.61 486 LEU A N 1
ATOM 3761 C CA . LEU A 1 488 ? 22.794 -10.983 -86.728 1.00 28.46 486 LEU A CA 1
ATOM 3762 C C . LEU A 1 488 ? 23.446 -9.695 -87.243 1.00 31.55 486 LEU A C 1
ATOM 3763 O O . LEU A 1 488 ? 23.233 -9.298 -88.398 1.00 33.02 486 LEU A O 1
ATOM 3768 N N . VAL A 1 489 ? 24.281 -9.066 -86.406 1.00 28.64 487 VAL A N 1
ATOM 3769 C CA . VAL A 1 489 ? 24.942 -7.831 -86.799 1.00 31.00 487 VAL A CA 1
ATOM 3770 C C . VAL A 1 489 ? 26.451 -8.000 -86.941 1.00 34.45 487 VAL A C 1
ATOM 3771 O O . VAL A 1 489 ? 27.095 -7.152 -87.547 1.00 31.78 487 VAL A O 1
ATOM 3775 N N . SER A 1 490 ? 27.023 -9.100 -86.439 1.00 28.36 488 SER A N 1
ATOM 3776 C CA . SER A 1 490 ? 28.453 -9.325 -86.603 1.00 28.50 488 SER A CA 1
ATOM 3777 C C . SER A 1 490 ? 28.728 -10.776 -86.254 1.00 29.63 488 SER A C 1
ATOM 3778 O O . SER A 1 490 ? 28.018 -11.318 -85.429 1.00 30.18 488 SER A O 1
ATOM 3781 N N . GLU A 1 491 ? 29.686 -11.385 -86.941 1.00 28.95 489 GLU A N 1
ATOM 3782 C CA . GLU A 1 491 ? 30.061 -12.755 -86.622 1.00 28.34 489 GLU A CA 1
ATOM 3783 C C . GLU A 1 491 ? 31.572 -12.886 -86.744 1.00 34.01 489 GLU A C 1
ATOM 3784 O O . GLU A 1 491 ? 32.141 -12.509 -87.748 1.00 35.39 489 GLU A O 1
ATOM 3790 N N . TRP A 1 492 ? 32.219 -13.400 -85.693 1.00 25.36 490 TRP A N 1
ATOM 3791 C CA . TRP A 1 492 ? 33.643 -13.627 -85.708 1.00 26.74 490 TRP A CA 1
ATOM 3792 C C . TRP A 1 492 ? 33.916 -15.122 -85.812 1.00 29.43 490 TRP A C 1
ATOM 3793 O O . TRP A 1 492 ? 33.291 -15.921 -85.118 1.00 29.09 490 TRP A O 1
ATOM 3804 N N . LYS A 1 493 ? 34.898 -15.453 -86.658 1.00 28.38 491 LYS A N 1
ATOM 3805 C CA . LYS A 1 493 ? 35.450 -16.784 -86.746 1.00 28.23 491 LYS A CA 1
ATOM 3806 C C . LYS A 1 493 ? 36.961 -16.688 -86.757 1.00 29.84 491 LYS A C 1
ATOM 3807 O O . LYS A 1 493 ? 37.548 -15.672 -87.154 1.00 29.83 491 LYS A O 1
ATOM 3813 N N . GLU A 1 494 ? 37.587 -17.747 -86.287 1.00 27.81 492 GLU A N 1
ATOM 3814 C CA . GLU A 1 494 ? 39.017 -17.908 -86.383 1.00 30.26 492 GLU A CA 1
ATOM 3815 C C . GLU A 1 494 ? 39.416 -17.905 -87.863 1.00 31.09 492 GLU A C 1
ATOM 3816 O O . GLU A 1 494 ? 38.627 -18.284 -88.721 1.00 31.51 492 GLU A O 1
ATOM 3822 N N . PRO A 1 495 ? 40.633 -17.457 -88.228 1.00 33.72 493 PRO A N 1
ATOM 3823 C CA . PRO A 1 495 ? 40.952 -17.231 -89.648 1.00 37.36 493 PRO A CA 1
ATOM 3824 C C . PRO A 1 495 ? 40.719 -18.418 -90.601 1.00 43.26 493 PRO A C 1
ATOM 3825 O O . PRO A 1 495 ? 40.374 -18.207 -91.761 1.00 43.14 493 PRO A O 1
ATOM 3829 N N . GLN A 1 496 ? 40.877 -19.655 -90.100 1.00 38.31 494 GLN A N 1
ATOM 3830 C CA . GLN A 1 496 ? 40.655 -20.874 -90.891 1.00 41.74 494 GLN A CA 1
ATOM 3831 C C . GLN A 1 496 ? 39.404 -21.615 -90.406 1.00 42.25 494 GLN A C 1
ATOM 3832 O O . GLN A 1 496 ? 39.174 -22.778 -90.749 1.00 41.04 494 GLN A O 1
ATOM 3835 N N . ALA A 1 497 ? 38.564 -20.889 -89.659 1.00 39.11 495 ALA A N 1
ATOM 3836 C CA . ALA A 1 497 ? 37.280 -21.375 -89.183 1.00 40.21 495 ALA A CA 1
ATOM 3837 C C . ALA A 1 497 ? 37.444 -22.641 -88.331 1.00 39.14 495 ALA A C 1
ATOM 3838 O O . ALA A 1 497 ? 36.524 -23.447 -88.242 1.00 40.89 495 ALA A O 1
ATOM 3840 N N . LYS A 1 498 ? 38.555 -22.722 -87.589 1.00 35.05 496 LYS A N 1
ATOM 3841 C CA . LYS A 1 498 ? 38.746 -23.781 -86.602 1.00 34.88 496 LYS A CA 1
ATOM 3842 C C . LYS A 1 498 ? 37.732 -23.567 -85.475 1.00 33.76 496 LYS A C 1
ATOM 3843 O O . LYS A 1 498 ? 37.307 -22.431 -85.210 1.00 30.67 496 LYS A O 1
ATOM 3848 N N . ASN A 1 499 ? 37.414 -24.650 -84.755 1.00 31.97 497 ASN A N 1
ATOM 3849 C CA . ASN A 1 499 ? 36.445 -24.599 -83.657 1.00 34.40 497 ASN A CA 1
ATOM 3850 C C . ASN A 1 499 ? 36.977 -23.786 -82.477 1.00 29.58 497 ASN A C 1
ATOM 3851 O O . ASN A 1 499 ? 38.141 -23.880 -82.092 1.00 29.25 497 ASN A O 1
ATOM 3856 N N . ILE A 1 500 ? 36.075 -23.024 -81.867 1.00 29.37 498 ILE A N 1
ATOM 3857 C CA . ILE A 1 500 ? 36.329 -22.442 -80.564 1.00 27.66 498 ILE A CA 1
ATOM 3858 C C . ILE A 1 500 ? 36.216 -23.550 -79.528 1.00 26.72 498 ILE A C 1
ATOM 3859 O O . ILE A 1 500 ? 35.298 -24.370 -79.592 1.00 28.23 498 ILE A O 1
ATOM 3864 N N . SER A 1 501 ? 37.166 -23.582 -78.592 1.00 27.51 499 SER A N 1
ATOM 3865 C CA . SER A 1 501 ? 37.217 -24.631 -77.581 1.00 27.29 499 SER A CA 1
ATOM 3866 C C . SER A 1 501 ? 36.863 -24.138 -76.184 1.00 23.99 499 SER A C 1
ATOM 3867 O O . SER A 1 501 ? 36.434 -24.944 -75.353 1.00 27.20 499 SER A O 1
ATOM 3870 N N . VAL A 1 502 ? 37.080 -22.833 -75.887 1.00 23.80 500 VAL A N 1
ATOM 3871 C CA . VAL A 1 502 ? 36.789 -22.233 -74.589 1.00 23.81 500 VAL A CA 1
ATOM 3872 C C . VAL A 1 502 ? 36.351 -20.799 -74.840 1.00 23.87 500 VAL A C 1
ATOM 3873 O O . VAL A 1 502 ? 36.888 -20.167 -75.740 1.00 25.27 500 VAL A O 1
ATOM 3877 N N . ALA A 1 503 ? 35.380 -20.313 -74.055 1.00 25.50 501 ALA A N 1
ATOM 3878 C CA . ALA A 1 503 ? 34.911 -18.932 -74.179 1.00 28.29 501 ALA A CA 1
ATOM 3879 C C . ALA A 1 503 ? 34.754 -18.279 -72.811 1.00 28.53 501 ALA A C 1
ATOM 3880 O O . ALA A 1 503 ? 34.299 -18.898 -71.846 1.00 29.87 501 ALA A O 1
ATOM 3882 N N A SER A 1 504 ? 35.082 -16.994 -72.775 0.50 24.68 502 SER A N 1
ATOM 3883 N N B SER A 1 504 ? 35.103 -16.986 -72.721 0.50 24.47 502 SER A N 1
ATOM 3884 C CA A SER A 1 504 ? 34.775 -16.138 -71.673 0.50 23.52 502 SER A CA 1
ATOM 3885 C CA B SER A 1 504 ? 34.711 -16.164 -71.600 0.50 24.25 502 SER A CA 1
ATOM 3886 C C A SER A 1 504 ? 34.211 -14.851 -72.264 0.50 24.53 502 SER A C 1
ATOM 3887 C C B SER A 1 504 ? 34.379 -14.765 -72.118 0.50 25.31 502 SER A C 1
ATOM 3888 O O A SER A 1 504 ? 34.468 -14.540 -73.433 0.50 23.22 502 SER A O 1
ATOM 3889 O O B SER A 1 504 ? 35.004 -14.264 -73.058 0.50 25.50 502 SER A O 1
ATOM 3894 N N . CYS A 1 505 ? 33.370 -14.174 -71.499 1.00 25.59 503 CYS A N 1
ATOM 3895 C CA . CYS A 1 505 ? 32.736 -12.980 -71.988 1.00 24.12 503 CYS A CA 1
ATOM 3896 C C . CYS A 1 505 ? 32.249 -12.136 -70.813 1.00 27.14 503 CYS A C 1
ATOM 3897 O O . CYS A 1 505 ? 31.729 -12.667 -69.837 1.00 27.79 503 CYS A O 1
ATOM 3900 N N . ASN A 1 506 ? 32.379 -10.802 -70.948 1.00 24.59 504 ASN A N 1
ATOM 3901 C CA . ASN A 1 506 ? 31.685 -9.874 -70.074 1.00 27.12 504 ASN A CA 1
ATOM 3902 C C . ASN A 1 506 ? 30.850 -8.940 -70.961 1.00 31.54 504 ASN A C 1
ATOM 3903 O O . ASN A 1 506 ? 30.605 -9.246 -72.122 1.00 32.51 504 ASN A O 1
ATOM 3908 N N . SER A 1 507 ? 30.454 -7.773 -70.446 1.00 28.67 505 SER A N 1
ATOM 3909 C CA . SER A 1 507 ? 29.570 -6.920 -71.215 1.00 32.54 505 SER A CA 1
ATOM 3910 C C . SER A 1 507 ? 30.250 -6.387 -72.475 1.00 30.20 505 SER A C 1
ATOM 3911 O O . SER A 1 507 ? 29.559 -6.122 -73.453 1.00 30.84 505 SER A O 1
ATOM 3914 N N . SER A 1 508 ? 31.577 -6.215 -72.470 1.00 28.55 506 SER A N 1
ATOM 3915 C CA . SER A 1 508 ? 32.202 -5.530 -73.594 1.00 29.75 506 SER A CA 1
ATOM 3916 C C . SER A 1 508 ? 33.435 -6.254 -74.156 1.00 28.72 506 SER A C 1
ATOM 3917 O O . SER A 1 508 ? 34.008 -5.826 -75.171 1.00 27.46 506 SER A O 1
ATOM 3920 N N . GLN A 1 509 ? 33.830 -7.394 -73.551 1.00 25.73 507 GLN A N 1
ATOM 3921 C CA . GLN A 1 509 ? 35.057 -8.044 -73.945 1.00 24.29 507 GLN A CA 1
ATOM 3922 C C . GLN A 1 509 ? 34.775 -9.536 -74.109 1.00 25.88 507 GLN A C 1
ATOM 3923 O O . GLN A 1 509 ? 33.896 -10.059 -73.423 1.00 26.23 507 GLN A O 1
ATOM 3929 N N . VAL A 1 510 ? 35.501 -10.156 -75.031 1.00 24.28 508 VAL A N 1
ATOM 3930 C CA . VAL A 1 510 ? 35.439 -11.612 -75.268 1.00 23.30 508 VAL A CA 1
ATOM 3931 C C . VAL A 1 510 ? 36.850 -12.156 -75.317 1.00 25.85 508 VAL A C 1
ATOM 3932 O O . VAL A 1 510 ? 37.714 -11.587 -75.970 1.00 25.91 508 VAL A O 1
ATOM 3936 N N . VAL A 1 511 ? 37.095 -13.301 -74.656 1.00 23.53 509 VAL A N 1
ATOM 3937 C CA . VAL A 1 511 ? 38.313 -14.020 -74.916 1.00 23.59 509 VAL A CA 1
ATOM 3938 C C . VAL A 1 511 ? 37.919 -15.450 -75.266 1.00 24.45 509 VAL A C 1
ATOM 3939 O O . VAL A 1 511 ? 37.137 -16.072 -74.526 1.00 26.32 509 VAL A O 1
ATOM 3943 N N . VAL A 1 512 ? 38.351 -15.897 -76.440 1.00 23.44 510 VAL A N 1
ATOM 3944 C CA . VAL A 1 512 ? 38.091 -17.273 -76.856 1.00 23.27 510 VAL A CA 1
ATOM 3945 C C . VAL A 1 512 ? 39.410 -17.975 -77.076 1.00 26.33 510 VAL A C 1
ATOM 3946 O O . VAL A 1 512 ? 40.380 -17.391 -77.541 1.00 26.60 510 VAL A O 1
ATOM 3950 N N . ALA A 1 513 ? 39.409 -19.287 -76.799 1.00 23.78 511 ALA A N 1
ATOM 3951 C CA . ALA A 1 513 ? 40.538 -20.116 -77.146 1.00 24.33 511 ALA A CA 1
ATOM 3952 C C . ALA A 1 513 ? 40.171 -20.970 -78.341 1.00 27.20 511 ALA A C 1
ATOM 3953 O O . ALA A 1 513 ? 39.039 -21.408 -78.473 1.00 25.90 511 ALA A O 1
ATOM 3955 N N . VAL A 1 514 ? 41.195 -21.265 -79.117 1.00 25.62 512 VAL A N 1
ATOM 3956 C CA . VAL A 1 514 ? 41.146 -22.222 -80.196 1.00 26.37 512 VAL A CA 1
ATOM 3957 C C . VAL A 1 514 ? 42.364 -23.124 -80.044 1.00 30.31 512 VAL A C 1
ATOM 3958 O O . VAL A 1 514 ? 43.449 -22.772 -80.499 1.00 28.45 512 VAL A O 1
ATOM 3962 N N . GLY A 1 515 ? 42.217 -24.215 -79.308 1.00 30.76 513 GLY A N 1
ATOM 3963 C CA . GLY A 1 515 ? 43.364 -25.039 -78.934 1.00 30.32 513 GLY A CA 1
ATOM 3964 C C . GLY A 1 515 ? 44.311 -24.298 -77.993 1.00 27.79 513 GLY A C 1
ATOM 3965 O O . GLY A 1 515 ? 43.973 -24.045 -76.836 1.00 28.27 513 GLY A O 1
ATOM 3966 N N A ARG A 1 516 ? 45.484 -23.922 -78.524 0.50 27.65 514 ARG A N 1
ATOM 3967 N N B ARG A 1 516 ? 45.503 -23.932 -78.497 0.50 26.88 514 ARG A N 1
ATOM 3968 C CA A ARG A 1 516 ? 46.480 -23.191 -77.775 0.50 30.16 514 ARG A CA 1
ATOM 3969 C CA B ARG A 1 516 ? 46.456 -23.163 -77.721 0.50 29.14 514 ARG A CA 1
ATOM 3970 C C A ARG A 1 516 ? 46.336 -21.692 -78.030 0.50 27.59 514 ARG A C 1
ATOM 3971 C C B ARG A 1 516 ? 46.251 -21.671 -77.968 0.50 27.01 514 ARG A C 1
ATOM 3972 O O A ARG A 1 516 ? 46.974 -20.897 -77.349 0.50 28.47 514 ARG A O 1
ATOM 3973 O O B ARG A 1 516 ? 46.738 -20.855 -77.193 0.50 28.98 514 ARG A O 1
ATOM 3988 N N . ALA A 1 517 ? 45.572 -21.322 -79.066 1.00 29.39 515 ALA A N 1
ATOM 3989 C CA . ALA A 1 517 ? 45.459 -19.915 -79.470 1.00 30.89 515 ALA A CA 1
ATOM 3990 C C . ALA A 1 517 ? 44.418 -19.206 -78.616 1.00 28.43 515 ALA A C 1
ATOM 3991 O O . ALA A 1 517 ? 43.411 -19.795 -78.268 1.00 28.77 515 ALA A O 1
ATOM 3993 N N . LEU A 1 518 ? 44.664 -17.918 -78.316 1.00 27.16 516 LEU A N 1
ATOM 3994 C CA . LEU A 1 518 ? 43.703 -17.071 -77.636 1.00 28.22 516 LEU A CA 1
ATOM 3995 C C . LEU A 1 518 ? 43.438 -15.871 -78.541 1.00 29.67 516 LEU A C 1
ATOM 3996 O O . LEU A 1 518 ? 44.396 -15.305 -79.064 1.00 29.70 516 LEU A O 1
ATOM 4001 N N . TYR A 1 519 ? 42.174 -15.429 -78.583 1.00 25.34 517 TYR A N 1
ATOM 4002 C CA . TYR A 1 519 ? 41.780 -14.214 -79.283 1.00 25.56 517 TYR A CA 1
ATOM 4003 C C . TYR A 1 519 ? 41.001 -13.332 -78.333 1.00 25.89 517 TYR A C 1
ATOM 4004 O O . TYR A 1 519 ? 40.137 -13.789 -77.570 1.00 27.29 517 TYR A O 1
ATOM 4013 N N . TYR A 1 520 ? 41.300 -12.022 -78.408 1.00 25.68 518 TYR A N 1
ATOM 4014 C CA . TYR A 1 520 ? 40.632 -11.024 -77.599 1.00 25.32 518 TYR A CA 1
ATOM 4015 C C . TYR A 1 520 ? 39.819 -10.125 -78.514 1.00 25.43 518 TYR A C 1
ATOM 4016 O O . TYR A 1 520 ? 40.367 -9.595 -79.495 1.00 27.62 518 TYR A O 1
ATOM 4025 N N . LEU A 1 521 ? 38.500 -10.106 -78.286 1.00 23.88 519 LEU A N 1
ATOM 4026 C CA . LEU A 1 521 ? 37.571 -9.310 -79.060 1.00 25.15 519 LEU A CA 1
ATOM 4027 C C . LEU A 1 521 ? 36.968 -8.245 -78.152 1.00 28.49 519 LEU A C 1
ATOM 4028 O O . LEU A 1 521 ? 36.728 -8.488 -76.962 1.00 26.60 519 LEU A O 1
ATOM 4033 N N . GLN A 1 522 ? 36.625 -7.102 -78.742 1.00 25.96 520 GLN A N 1
ATOM 4034 C CA . GLN A 1 522 ? 35.811 -6.127 -78.045 1.00 25.68 520 GLN A CA 1
ATOM 4035 C C . GLN A 1 522 ? 34.458 -6.027 -78.722 1.00 26.38 520 GLN A C 1
ATOM 4036 O O . GLN A 1 522 ? 34.359 -6.120 -79.952 1.00 28.20 520 GLN A O 1
ATOM 4042 N N . ILE A 1 523 ? 33.429 -5.774 -77.919 1.00 25.02 521 ILE A N 1
ATOM 4043 C CA . ILE A 1 523 ? 32.073 -5.631 -78.416 1.00 24.22 521 ILE A CA 1
ATOM 4044 C C . ILE A 1 523 ? 31.785 -4.142 -78.635 1.00 29.49 521 ILE A C 1
ATOM 4045 O O . ILE A 1 523 ? 31.790 -3.365 -77.695 1.00 32.50 521 ILE A O 1
ATOM 4050 N N . HIS A 1 524 ? 31.496 -3.794 -79.880 1.00 29.09 522 HIS A N 1
ATOM 4051 C CA . HIS A 1 524 ? 31.168 -2.425 -80.264 1.00 33.49 522 HIS A CA 1
ATOM 4052 C C . HIS A 1 524 ? 29.807 -2.439 -80.949 1.00 31.82 522 HIS A C 1
ATOM 4053 O O . HIS A 1 524 ? 29.225 -3.501 -81.226 1.00 30.27 522 HIS A O 1
ATOM 4060 N N . PRO A 1 525 ? 29.232 -1.266 -81.297 1.00 36.38 523 PRO A N 1
ATOM 4061 C CA . PRO A 1 525 ? 27.965 -1.255 -82.026 1.00 35.67 523 PRO A CA 1
ATOM 4062 C C . PRO A 1 525 ? 28.039 -1.962 -83.371 1.00 35.64 523 PRO A C 1
ATOM 4063 O O . PRO A 1 525 ? 28.822 -1.583 -84.235 1.00 37.19 523 PRO A O 1
ATOM 4067 N N . GLN A 1 526 ? 27.258 -3.038 -83.520 1.00 34.70 524 GLN A N 1
ATOM 4068 C CA . GLN A 1 526 ? 27.223 -3.857 -84.723 1.00 34.46 524 GLN A CA 1
ATOM 4069 C C . GLN A 1 526 ? 28.615 -4.333 -85.136 1.00 33.92 524 GLN A C 1
ATOM 4070 O O . GLN A 1 526 ? 28.883 -4.520 -86.330 1.00 34.90 524 GLN A O 1
ATOM 4076 N N . GLU A 1 527 ? 29.497 -4.598 -84.163 1.00 30.05 525 GLU A N 1
ATOM 4077 C CA . GLU A 1 527 ? 30.841 -4.978 -84.512 1.00 30.57 525 GLU A CA 1
ATOM 4078 C C . GLU A 1 527 ? 31.478 -5.842 -83.418 1.00 28.32 525 GLU A C 1
ATOM 4079 O O . GLU A 1 527 ? 31.543 -5.408 -82.298 1.00 29.59 525 GLU A O 1
ATOM 4085 N N . LEU A 1 528 ? 32.041 -6.986 -83.819 1.00 29.94 526 LEU A N 1
ATOM 4086 C CA . LEU A 1 528 ? 33.021 -7.705 -83.005 1.00 27.69 526 LEU A CA 1
ATOM 4087 C C . LEU A 1 528 ? 34.402 -7.364 -83.514 1.00 28.95 526 LEU A C 1
ATOM 4088 O O . LEU A 1 528 ? 34.763 -7.725 -84.645 1.00 33.75 526 LEU A O 1
ATOM 4093 N N . ARG A 1 529 ? 35.143 -6.615 -82.715 1.00 27.03 527 ARG A N 1
ATOM 4094 C CA . ARG A 1 529 ? 36.453 -6.150 -83.139 1.00 29.58 527 ARG A CA 1
ATOM 4095 C C . ARG A 1 529 ? 37.550 -7.048 -82.577 1.00 29.13 527 ARG A C 1
ATOM 4096 O O . ARG A 1 529 ? 37.711 -7.153 -81.357 1.00 26.54 527 ARG A O 1
ATOM 4104 N N . GLN A 1 530 ? 38.322 -7.675 -83.471 1.00 27.73 528 GLN A N 1
ATOM 4105 C CA . GLN A 1 530 ? 39.471 -8.448 -83.027 1.00 27.97 528 GLN A CA 1
ATOM 4106 C C . GLN A 1 530 ? 40.618 -7.519 -82.636 1.00 33.86 528 GLN A C 1
ATOM 4107 O O . GLN A 1 530 ? 41.094 -6.723 -83.457 1.00 29.95 528 GLN A O 1
ATOM 4113 N N . ILE A 1 531 ? 41.047 -7.612 -81.383 1.00 30.10 529 ILE A N 1
ATOM 4114 C CA . ILE A 1 531 ? 42.039 -6.691 -80.837 1.00 29.73 529 ILE A CA 1
ATOM 4115 C C . ILE A 1 531 ? 43.421 -7.325 -80.908 1.00 33.12 529 ILE A C 1
ATOM 4116 O O . ILE A 1 531 ? 44.396 -6.680 -81.314 1.00 30.79 529 ILE A O 1
ATOM 4121 N N . SER A 1 532 ? 43.541 -8.573 -80.413 1.00 28.22 530 SER A N 1
ATOM 4122 C CA . SER A 1 532 ? 44.834 -9.197 -80.230 1.00 24.35 530 SER A CA 1
ATOM 4123 C C . SER A 1 532 ? 44.674 -10.704 -80.201 1.00 26.64 530 SER A C 1
ATOM 4124 O O . SER A 1 532 ? 43.568 -11.188 -80.015 1.00 27.71 530 SER A O 1
ATOM 4127 N N . HIS A 1 533 ? 45.775 -11.405 -80.391 1.00 27.76 531 HIS A N 1
ATOM 4128 C CA . HIS A 1 533 ? 45.795 -12.855 -80.198 1.00 27.39 531 HIS A CA 1
ATOM 4129 C C . HIS A 1 533 ? 47.158 -13.317 -79.709 1.00 31.21 531 HIS A C 1
ATOM 4130 O O . HIS A 1 533 ? 48.144 -12.573 -79.769 1.00 31.74 531 HIS A O 1
ATOM 4137 N N . THR A 1 534 ? 47.204 -14.552 -79.195 1.00 28.83 532 THR A N 1
ATOM 4138 C CA . THR A 1 534 ? 48.471 -15.139 -78.806 1.00 30.28 532 THR A CA 1
ATOM 4139 C C . THR A 1 534 ? 48.389 -16.648 -78.936 1.00 31.88 532 THR A C 1
ATOM 4140 O O . THR A 1 534 ? 47.312 -17.186 -79.139 1.00 31.70 532 THR A O 1
ATOM 4144 N N A GLU A 1 535 ? 49.567 -17.295 -78.896 0.50 34.07 533 GLU A N 1
ATOM 4145 N N B GLU A 1 535 ? 49.540 -17.318 -78.800 0.50 31.20 533 GLU A N 1
ATOM 4146 C CA A GLU A 1 535 ? 49.690 -18.733 -78.696 0.50 35.82 533 GLU A CA 1
ATOM 4147 C CA B GLU A 1 535 ? 49.582 -18.771 -78.730 0.50 30.09 533 GLU A CA 1
ATOM 4148 C C A GLU A 1 535 ? 50.142 -19.008 -77.264 0.50 35.52 533 GLU A C 1
ATOM 4149 C C B GLU A 1 535 ? 50.195 -19.182 -77.395 0.50 32.09 533 GLU A C 1
ATOM 4150 O O A GLU A 1 535 ? 51.179 -18.505 -76.828 0.50 33.54 533 GLU A O 1
ATOM 4151 O O B GLU A 1 535 ? 51.372 -18.924 -77.157 0.50 28.93 533 GLU A O 1
ATOM 4162 N N . MET A 1 536 ? 49.399 -19.856 -76.542 1.00 29.62 534 MET A N 1
ATOM 4163 C CA . MET A 1 536 ? 49.871 -20.307 -75.239 1.00 30.56 534 MET A CA 1
ATOM 4164 C C . MET A 1 536 ? 50.840 -21.482 -75.422 1.00 31.60 534 MET A C 1
ATOM 4165 O O . MET A 1 536 ? 50.845 -22.138 -76.466 1.00 32.97 534 MET A O 1
ATOM 4170 N N . GLU A 1 537 ? 51.647 -21.733 -74.379 1.00 36.29 535 GLU A N 1
ATOM 4171 C CA . GLU A 1 537 ? 52.625 -22.821 -74.374 1.00 40.06 535 GLU A CA 1
ATOM 4172 C C . GLU A 1 537 ? 51.928 -24.181 -74.439 1.00 38.37 535 GLU A C 1
ATOM 4173 O O . GLU A 1 537 ? 52.517 -25.156 -74.891 1.00 38.79 535 GLU A O 1
ATOM 4179 N N . HIS A 1 538 ? 50.709 -24.257 -73.888 1.00 32.62 536 HIS A N 1
ATOM 4180 C CA . HIS A 1 538 ? 49.958 -25.516 -73.827 1.00 31.66 536 HIS A CA 1
ATOM 4181 C C . HIS A 1 538 ? 48.519 -25.257 -74.237 1.00 32.70 536 HIS A C 1
ATOM 4182 O O . HIS A 1 538 ? 48.089 -24.108 -74.249 1.00 30.49 536 HIS A O 1
ATOM 4189 N N . GLU A 1 539 ? 47.771 -26.329 -74.482 1.00 31.43 537 GLU A N 1
ATOM 4190 C CA . GLU A 1 539 ? 46.347 -26.231 -74.762 1.00 29.20 537 GLU A CA 1
ATOM 4191 C C . GLU A 1 539 ? 45.636 -25.515 -73.607 1.00 29.56 537 GLU A C 1
ATOM 4192 O O . GLU A 1 539 ? 45.969 -25.689 -72.432 1.00 28.11 537 GLU A O 1
ATOM 4198 N N . VAL A 1 540 ? 44.655 -24.662 -73.954 1.00 29.29 538 VAL A N 1
ATOM 4199 C CA . VAL A 1 540 ? 43.889 -23.938 -72.950 1.00 25.45 538 VAL A CA 1
ATOM 4200 C C . VAL A 1 540 ? 42.761 -24.814 -72.413 1.00 24.94 538 VAL A C 1
ATOM 4201 O O . VAL A 1 540 ? 42.006 -25.394 -73.175 1.00 27.25 538 VAL A O 1
ATOM 4205 N N . ALA A 1 541 ? 42.637 -24.842 -71.087 1.00 27.14 539 ALA A N 1
ATOM 4206 C CA . ALA A 1 541 ? 41.632 -25.643 -70.401 1.00 27.87 539 ALA A CA 1
ATOM 4207 C C . ALA A 1 541 ? 40.429 -24.792 -69.998 1.00 27.37 539 ALA A C 1
ATOM 4208 O O . ALA A 1 541 ? 39.290 -25.275 -70.044 1.00 27.27 539 ALA A O 1
ATOM 4210 N N . CYS A 1 542 ? 40.682 -23.546 -69.522 1.00 26.68 540 CYS A N 1
ATOM 4211 C CA . CYS A 1 542 ? 39.601 -22.700 -69.023 1.00 26.63 540 CYS A CA 1
ATOM 4212 C C . CYS A 1 542 ? 40.050 -21.235 -69.010 1.00 25.20 540 CYS A C 1
ATOM 4213 O O . CYS A 1 542 ? 41.249 -20.941 -69.020 1.00 26.72 540 CYS A O 1
ATOM 4216 N N . LEU A 1 543 ? 39.054 -20.345 -69.026 1.00 25.31 541 LEU A N 1
ATOM 4217 C CA . LEU A 1 543 ? 39.266 -18.900 -69.139 1.00 26.74 541 LEU A CA 1
ATOM 4218 C C . LEU A 1 543 ? 38.290 -18.161 -68.244 1.00 25.11 541 LEU A C 1
ATOM 4219 O O . LEU A 1 543 ? 37.143 -18.580 -68.106 1.00 25.40 541 LEU A O 1
ATOM 4224 N N . ASP A 1 544 ? 38.688 -16.942 -67.781 1.00 23.97 542 ASP A N 1
ATOM 4225 C CA . ASP A 1 544 ? 37.758 -16.018 -67.162 1.00 25.86 542 ASP A CA 1
ATOM 4226 C C . ASP A 1 544 ? 38.256 -14.583 -67.341 1.00 26.11 542 ASP A C 1
ATOM 4227 O O . ASP A 1 544 ? 39.456 -14.327 -67.194 1.00 26.86 542 ASP A O 1
ATOM 4232 N N . ILE A 1 545 ? 37.306 -13.665 -67.527 1.00 24.78 543 ILE A N 1
ATOM 4233 C CA . ILE A 1 545 ? 37.582 -12.229 -67.659 1.00 25.67 543 ILE A CA 1
ATOM 4234 C C . ILE A 1 545 ? 36.556 -11.428 -66.860 1.00 27.79 543 ILE A C 1
ATOM 4235 O O . ILE A 1 545 ? 36.117 -10.324 -67.259 1.00 28.01 543 ILE A O 1
ATOM 4240 N N . THR A 1 546 ? 36.152 -11.964 -65.700 1.00 28.69 544 THR A N 1
ATOM 4241 C CA . THR A 1 546 ? 35.205 -11.248 -64.870 1.00 28.20 544 THR A CA 1
ATOM 4242 C C . THR A 1 546 ? 35.842 -9.942 -64.416 1.00 27.50 544 THR A C 1
ATOM 4243 O O . THR A 1 546 ? 36.911 -9.957 -63.845 1.00 30.38 544 THR A O 1
ATOM 4247 N N . PRO A 1 547 ? 35.192 -8.764 -64.611 1.00 29.64 545 PRO A N 1
ATOM 4248 C CA . PRO A 1 547 ? 35.789 -7.483 -64.175 1.00 34.00 545 PRO A CA 1
ATOM 4249 C C . PRO A 1 547 ? 35.559 -7.295 -62.679 1.00 35.41 545 PRO A C 1
ATOM 4250 O O . PRO A 1 547 ? 34.492 -7.623 -62.189 1.00 36.01 545 PRO A O 1
ATOM 4254 N N . LEU A 1 548 ? 36.615 -6.921 -61.952 1.00 37.63 546 LEU A N 1
ATOM 4255 C CA . LEU A 1 548 ? 36.520 -6.738 -60.510 1.00 37.36 546 LEU A CA 1
ATOM 4256 C C . LEU A 1 548 ? 36.729 -5.264 -60.187 1.00 42.76 546 LEU A C 1
ATOM 4257 O O . LEU A 1 548 ? 37.433 -4.581 -60.919 1.00 41.51 546 LEU A O 1
ATOM 4262 N N . GLY A 1 549 ? 36.169 -4.834 -59.050 1.00 47.02 547 GLY A N 1
ATOM 4263 C CA . GLY A 1 549 ? 36.484 -3.544 -58.456 1.00 51.78 547 GLY A CA 1
ATOM 4264 C C . GLY A 1 549 ? 35.759 -2.408 -59.168 1.00 51.36 547 GLY A C 1
ATOM 4265 O O . GLY A 1 549 ? 34.690 -2.611 -59.742 1.00 45.30 547 GLY A O 1
ATOM 4266 N N . ASP A 1 550 ? 36.368 -1.211 -59.127 1.00 52.99 548 ASP A N 1
ATOM 4267 C CA . ASP A 1 550 ? 35.820 -0.026 -59.781 1.00 57.40 548 ASP A CA 1
ATOM 4268 C C . ASP A 1 550 ? 36.344 0.027 -61.223 1.00 57.53 548 ASP A C 1
ATOM 4269 O O . ASP A 1 550 ? 37.118 0.915 -61.587 1.00 55.16 548 ASP A O 1
ATOM 4271 N N . SER A 1 551 ? 35.897 -0.938 -62.042 1.00 50.89 549 SER A N 1
ATOM 4272 C CA . SER A 1 551 ? 36.547 -1.251 -63.306 1.00 51.94 549 SER A CA 1
ATOM 4273 C C . SER A 1 551 ? 35.683 -0.803 -64.481 1.00 46.85 549 SER A C 1
ATOM 4274 O O . SER A 1 551 ? 36.112 -0.894 -65.631 1.00 46.29 549 SER A O 1
ATOM 4277 N N . ASN A 1 552 ? 34.454 -0.336 -64.193 1.00 45.22 550 ASN A N 1
ATOM 4278 C CA . ASN A 1 552 ? 33.555 0.129 -65.239 1.00 52.36 550 ASN A CA 1
ATOM 4279 C C . ASN A 1 552 ? 33.242 -1.016 -66.208 1.00 49.16 550 ASN A C 1
ATOM 4280 O O . ASN A 1 552 ? 32.964 -0.784 -67.392 1.00 46.67 550 ASN A O 1
ATOM 4285 N N . GLY A 1 553 ? 33.280 -2.253 -65.692 1.00 43.12 551 GLY A N 1
ATOM 4286 C CA . GLY A 1 553 ? 32.838 -3.411 -66.449 1.00 40.94 551 GLY A CA 1
ATOM 4287 C C . GLY A 1 553 ? 33.917 -3.922 -67.388 1.00 36.14 551 GLY A C 1
ATOM 4288 O O . GLY A 1 553 ? 33.675 -4.835 -68.147 1.00 37.54 551 GLY A O 1
ATOM 4289 N N . LEU A 1 554 ? 35.124 -3.357 -67.316 1.00 39.53 552 LEU A N 1
ATOM 4290 C CA . LEU A 1 554 ? 36.212 -3.757 -68.204 1.00 39.25 552 LEU A CA 1
ATOM 4291 C C . LEU A 1 554 ? 37.270 -4.479 -67.391 1.00 45.00 552 LEU A C 1
ATOM 4292 O O . LEU A 1 554 ? 37.678 -3.984 -66.333 1.00 45.44 552 LEU A O 1
ATOM 4297 N N . SER A 1 555 ? 37.752 -5.616 -67.919 1.00 31.60 553 SER A N 1
ATOM 4298 C CA . SER A 1 555 ? 38.834 -6.336 -67.291 1.00 30.82 553 SER A CA 1
ATOM 4299 C C . SER A 1 555 ? 40.155 -6.032 -67.981 1.00 30.36 553 SER A C 1
ATOM 4300 O O . SER A 1 555 ? 40.292 -6.226 -69.171 1.00 30.95 553 SER A O 1
ATOM 4303 N N . PRO A 1 556 ? 41.187 -5.589 -67.246 1.00 30.19 554 PRO A N 1
ATOM 4304 C CA . PRO A 1 556 ? 42.540 -5.555 -67.790 1.00 32.43 554 PRO A CA 1
ATOM 4305 C C . PRO A 1 556 ? 43.266 -6.875 -67.670 1.00 29.71 554 PRO A C 1
ATOM 4306 O O . PRO A 1 556 ? 44.410 -6.959 -68.084 1.00 31.71 554 PRO A O 1
ATOM 4310 N N . LEU A 1 557 ? 42.577 -7.887 -67.091 1.00 30.47 555 LEU A N 1
ATOM 4311 C CA . LEU A 1 557 ? 43.171 -9.184 -66.792 1.00 30.45 555 LEU A CA 1
ATOM 4312 C C . LEU A 1 557 ? 42.383 -10.289 -67.467 1.00 27.79 555 LEU A C 1
ATOM 4313 O O . LEU A 1 557 ? 41.155 -10.190 -67.616 1.00 27.41 555 LEU A O 1
ATOM 4318 N N . CYS A 1 558 ? 43.122 -11.337 -67.833 1.00 27.95 556 CYS A N 1
ATOM 4319 C CA . CYS A 1 558 ? 42.522 -12.582 -68.269 1.00 27.13 556 CYS A CA 1
ATOM 4320 C C . CYS A 1 558 ? 43.118 -13.685 -67.416 1.00 28.05 556 CYS A C 1
ATOM 4321 O O . CYS A 1 558 ? 44.334 -13.818 -67.348 1.00 28.44 556 CYS A O 1
ATOM 4324 N N . ALA A 1 559 ? 42.268 -14.476 -66.776 1.00 26.25 557 ALA A N 1
ATOM 4325 C CA . ALA A 1 559 ? 42.725 -15.630 -66.028 1.00 27.46 557 ALA A CA 1
ATOM 4326 C C . ALA A 1 559 ? 42.602 -16.855 -66.917 1.00 28.72 557 ALA A C 1
ATOM 4327 O O . ALA A 1 559 ? 41.588 -17.025 -67.583 1.00 25.92 557 ALA A O 1
ATOM 4329 N N . ILE A 1 560 ? 43.584 -17.740 -66.847 1.00 24.96 558 ILE A N 1
ATOM 4330 C CA . ILE A 1 560 ? 43.621 -18.893 -67.734 1.00 25.65 558 ILE A CA 1
ATOM 4331 C C . ILE A 1 560 ? 44.170 -20.091 -66.990 1.00 26.60 558 ILE A C 1
ATOM 4332 O O . ILE A 1 560 ? 45.068 -19.964 -66.176 1.00 27.54 558 ILE A O 1
ATOM 4337 N N . GLY A 1 561 ? 43.595 -21.250 -67.284 1.00 26.54 559 GLY A N 1
ATOM 4338 C CA . GLY A 1 561 ? 44.124 -22.542 -66.837 1.00 27.00 559 GLY A CA 1
ATOM 4339 C C . GLY A 1 561 ? 44.601 -23.343 -68.051 1.00 26.70 559 GLY A C 1
ATOM 4340 O O . GLY A 1 561 ? 43.955 -23.314 -69.119 1.00 27.32 559 GLY A O 1
ATOM 4341 N N . LEU A 1 562 ? 45.759 -24.029 -67.926 1.00 28.00 560 LEU A N 1
ATOM 4342 C CA . LEU A 1 562 ? 46.335 -24.752 -69.054 1.00 26.24 560 LEU A CA 1
ATOM 4343 C C . LEU A 1 562 ? 46.417 -26.255 -68.751 1.00 30.05 560 LEU A C 1
ATOM 4344 O O . LEU A 1 562 ? 46.614 -26.653 -67.609 1.00 32.66 560 LEU A O 1
ATOM 4349 N N . TRP A 1 563 ? 46.341 -27.041 -69.820 1.00 28.09 561 TRP A N 1
ATOM 4350 C CA . TRP A 1 563 ? 46.765 -28.438 -69.840 1.00 27.29 561 TRP A CA 1
ATOM 4351 C C . TRP A 1 563 ? 48.259 -28.539 -69.536 1.00 30.37 561 TRP A C 1
ATOM 4352 O O . TRP A 1 563 ? 49.006 -27.564 -69.703 1.00 33.05 561 TRP A O 1
ATOM 4363 N N . THR A 1 564 ? 48.691 -29.770 -69.168 1.00 33.73 562 THR A N 1
ATOM 4364 C CA . THR A 1 564 ? 50.091 -30.200 -69.204 1.00 34.02 562 THR A CA 1
ATOM 4365 C C . THR A 1 564 ? 50.843 -29.699 -67.968 1.00 39.89 562 THR A C 1
ATOM 4366 O O . THR A 1 564 ? 51.216 -30.504 -67.118 1.00 38.86 562 THR A O 1
ATOM 4370 N N . ASP A 1 565 ? 51.052 -28.390 -67.835 1.00 36.50 563 ASP A N 1
ATOM 4371 C CA . ASP A 1 565 ? 51.704 -27.867 -66.644 1.00 37.53 563 ASP A CA 1
ATOM 4372 C C . ASP A 1 565 ? 50.688 -27.565 -65.528 1.00 35.53 563 ASP A C 1
ATOM 4373 O O . ASP A 1 565 ? 51.074 -27.165 -64.424 1.00 39.25 563 ASP A O 1
ATOM 4378 N N . ILE A 1 566 ? 49.387 -27.759 -65.803 1.00 35.37 564 ILE A N 1
ATOM 4379 C CA . ILE A 1 566 ? 48.342 -27.568 -64.798 1.00 36.32 564 ILE A CA 1
ATOM 4380 C C . ILE A 1 566 ? 48.540 -26.212 -64.120 1.00 38.36 564 ILE A C 1
ATOM 4381 O O . ILE A 1 566 ? 48.506 -26.103 -62.889 1.00 38.91 564 ILE A O 1
ATOM 4386 N N . SER A 1 567 ? 48.710 -25.162 -64.927 1.00 32.06 565 SER A N 1
ATOM 4387 C CA . SER A 1 567 ? 48.941 -23.829 -64.394 1.00 31.27 565 SER A CA 1
ATOM 4388 C C . SER A 1 567 ? 47.672 -22.991 -64.423 1.00 32.22 565 SER A C 1
ATOM 4389 O O . SER A 1 567 ? 46.818 -23.160 -65.294 1.00 32.35 565 SER A O 1
ATOM 4392 N N . ALA A 1 568 ? 47.566 -22.121 -63.417 1.00 33.96 566 ALA A N 1
ATOM 4393 C CA . ALA A 1 568 ? 46.663 -21.000 -63.409 1.00 33.61 566 ALA A CA 1
ATOM 4394 C C . ALA A 1 568 ? 47.496 -19.742 -63.616 1.00 34.34 566 ALA A C 1
ATOM 4395 O O . ALA A 1 568 ? 48.509 -19.546 -62.937 1.00 35.32 566 ALA A O 1
ATOM 4397 N N . ARG A 1 569 ? 47.138 -18.950 -64.624 1.00 33.18 567 ARG A N 1
ATOM 4398 C CA . ARG A 1 569 ? 47.940 -17.790 -64.981 1.00 31.89 567 ARG A CA 1
ATOM 4399 C C . ARG A 1 569 ? 47.062 -16.563 -65.075 1.00 31.44 567 ARG A C 1
ATOM 4400 O O . ARG A 1 569 ? 45.878 -16.643 -65.398 1.00 29.34 567 ARG A O 1
ATOM 4408 N N . ILE A 1 570 ? 47.659 -15.434 -64.746 1.00 29.64 568 ILE A N 1
ATOM 4409 C CA . ILE A 1 570 ? 47.036 -14.147 -64.937 1.00 28.86 568 ILE A CA 1
ATOM 4410 C C . ILE A 1 570 ? 47.775 -13.447 -66.068 1.00 30.10 568 ILE A C 1
ATOM 4411 O O . ILE A 1 570 ? 49.001 -13.320 -66.006 1.00 32.26 568 ILE A O 1
ATOM 4416 N N . LEU A 1 571 ? 47.017 -13.091 -67.116 1.00 29.07 569 LEU A N 1
ATOM 4417 C CA . LEU A 1 571 ? 47.561 -12.437 -68.299 1.00 30.69 569 LEU A CA 1
ATOM 4418 C C . LEU A 1 571 ? 47.018 -11.022 -68.365 1.00 30.24 569 LEU A C 1
ATOM 4419 O O . LEU A 1 571 ? 45.865 -10.751 -67.978 1.00 28.47 569 LEU A O 1
ATOM 4424 N N . LYS A 1 572 ? 47.837 -10.103 -68.912 1.00 31.41 570 LYS A N 1
ATOM 4425 C CA . LYS A 1 572 ? 47.357 -8.758 -69.201 1.00 32.65 570 LYS A CA 1
ATOM 4426 C C . LYS A 1 572 ? 46.596 -8.735 -70.538 1.00 31.27 570 LYS A C 1
ATOM 4427 O O . LYS A 1 572 ? 46.946 -9.447 -71.468 1.00 35.01 570 LYS A O 1
ATOM 4433 N N . LEU A 1 573 ? 45.514 -7.953 -70.605 1.00 27.38 571 LEU A N 1
ATOM 4434 C CA . LEU A 1 573 ? 44.923 -7.621 -71.891 1.00 30.06 571 LEU A CA 1
ATOM 4435 C C . LEU A 1 573 ? 45.306 -6.189 -72.229 1.00 36.14 571 LEU A C 1
ATOM 4436 O O . LEU A 1 573 ? 45.213 -5.357 -71.356 1.00 34.40 571 LEU A O 1
ATOM 4441 N N . PRO A 1 574 ? 45.532 -5.835 -73.509 1.00 35.30 572 PRO A N 1
ATOM 4442 C CA . PRO A 1 574 ? 45.423 -6.766 -74.649 1.00 35.19 572 PRO A CA 1
ATOM 4443 C C . PRO A 1 574 ? 46.627 -7.622 -75.023 1.00 35.98 572 PRO A C 1
ATOM 4444 O O . PRO A 1 574 ? 46.528 -8.494 -75.883 1.00 36.10 572 PRO A O 1
ATOM 4448 N N . SER A 1 575 ? 47.788 -7.360 -74.395 1.00 39.40 573 SER A N 1
ATOM 4449 C CA . SER A 1 575 ? 49.063 -7.919 -74.847 1.00 40.50 573 SER A CA 1
ATOM 4450 C C . SER A 1 575 ? 49.142 -9.438 -74.667 1.00 39.10 573 SER A C 1
ATOM 4451 O O . SER A 1 575 ? 49.987 -10.090 -75.295 1.00 40.64 573 SER A O 1
ATOM 4454 N N . PHE A 1 576 ? 48.382 -9.966 -73.685 1.00 34.27 574 PHE A N 1
ATOM 4455 C CA . PHE A 1 576 ? 48.505 -11.351 -73.209 1.00 34.92 574 PHE A CA 1
ATOM 4456 C C . PHE A 1 576 ? 49.869 -11.611 -72.556 1.00 34.59 574 PHE A C 1
ATOM 4457 O O . PHE A 1 576 ? 50.228 -12.770 -72.322 1.00 35.25 574 PHE A O 1
ATOM 4465 N N . GLU A 1 577 ? 50.512 -10.540 -72.068 1.00 35.95 575 GLU A N 1
ATOM 4466 C CA . GLU A 1 577 ? 51.716 -10.653 -71.258 1.00 41.57 575 GLU A CA 1
ATOM 4467 C C . GLU A 1 577 ? 51.434 -11.425 -69.953 1.00 33.99 575 GLU A C 1
ATOM 4468 O O . GLU A 1 577 ? 50.460 -11.151 -69.255 1.00 34.41 575 GLU A O 1
ATOM 4471 N N . LEU A 1 578 ? 52.328 -12.358 -69.603 1.00 35.97 576 LEU A N 1
ATOM 4472 C CA . LEU A 1 578 ? 52.202 -13.133 -68.371 1.00 35.15 576 LEU A CA 1
ATOM 4473 C C . LEU A 1 578 ? 52.524 -12.281 -67.153 1.00 41.73 576 LEU A C 1
ATOM 4474 O O . LEU A 1 578 ? 53.643 -11.790 -67.009 1.00 41.72 576 LEU A O 1
ATOM 4479 N N . LEU A 1 579 ? 51.543 -12.125 -66.256 1.00 35.97 577 LEU A N 1
ATOM 4480 C CA . LEU A 1 579 ? 51.737 -11.375 -65.025 1.00 36.44 577 LEU A CA 1
ATOM 4481 C C . LEU A 1 579 ? 52.108 -12.309 -63.884 1.00 43.06 577 LEU A C 1
ATOM 4482 O O . LEU A 1 579 ? 52.879 -11.930 -63.021 1.00 41.94 577 LEU A O 1
ATOM 4487 N N . HIS A 1 580 ? 51.515 -13.512 -63.848 1.00 39.16 578 HIS A N 1
ATOM 4488 C CA . HIS A 1 580 ? 51.711 -14.408 -62.729 1.00 37.17 578 HIS A CA 1
ATOM 4489 C C . HIS A 1 580 ? 51.335 -15.821 -63.153 1.00 40.13 578 HIS A C 1
ATOM 4490 O O . HIS A 1 580 ? 50.354 -16.010 -63.874 1.00 35.97 578 HIS A O 1
ATOM 4497 N N . LYS A 1 581 ? 52.139 -16.797 -62.736 1.00 37.82 579 LYS A N 1
ATOM 4498 C CA . LYS A 1 581 ? 51.853 -18.189 -63.028 1.00 36.49 579 LYS A CA 1
ATOM 4499 C C . LYS A 1 581 ? 51.909 -19.009 -61.734 1.00 38.84 579 LYS A C 1
ATOM 4500 O O . LYS A 1 581 ? 52.881 -18.908 -60.985 1.00 41.83 579 LYS A O 1
ATOM 4506 N N . GLU A 1 582 ? 50.881 -19.829 -61.484 1.00 35.43 580 GLU A N 1
ATOM 4507 C CA . GLU A 1 582 ? 50.906 -20.779 -60.384 1.00 34.33 580 GLU A CA 1
ATOM 4508 C C . GLU A 1 582 ? 50.739 -22.188 -60.944 1.00 37.14 580 GLU A C 1
ATOM 4509 O O . GLU A 1 582 ? 49.817 -22.449 -61.711 1.00 38.37 580 GLU A O 1
ATOM 4515 N N . MET A 1 583 ? 51.627 -23.098 -60.535 1.00 38.11 581 MET A N 1
ATOM 4516 C CA . MET A 1 583 ? 51.588 -24.486 -60.962 1.00 40.40 581 MET A CA 1
ATOM 4517 C C . MET A 1 583 ? 50.862 -25.293 -59.904 1.00 40.56 581 MET A C 1
ATOM 4518 O O . MET A 1 583 ? 51.252 -25.269 -58.744 1.00 36.99 581 MET A O 1
ATOM 4523 N N . LEU A 1 584 ? 49.780 -25.974 -60.283 1.00 34.01 582 LEU A N 1
ATOM 4524 C CA . LEU A 1 584 ? 48.897 -26.515 -59.278 1.00 35.42 582 LEU A CA 1
ATOM 4525 C C . LEU A 1 584 ? 49.231 -27.978 -58.953 1.00 36.81 582 LEU A C 1
ATOM 4526 O O . LEU A 1 584 ? 48.696 -28.508 -57.980 1.00 40.29 582 LEU A O 1
ATOM 4531 N N . GLY A 1 585 ? 50.082 -28.609 -59.772 1.00 39.40 583 GLY A N 1
ATOM 4532 C CA . GLY A 1 585 ? 50.555 -29.970 -59.523 1.00 38.07 583 GLY A CA 1
ATOM 4533 C C . GLY A 1 585 ? 49.606 -31.025 -60.089 1.00 39.98 583 GLY A C 1
ATOM 4534 O O . GLY A 1 585 ? 48.452 -30.743 -60.429 1.00 37.14 583 GLY A O 1
ATOM 4535 N N . GLY A 1 586 ? 50.093 -32.268 -60.168 1.00 39.35 584 GLY A N 1
ATOM 4536 C CA . GLY A 1 586 ? 49.265 -33.376 -60.611 1.00 36.05 584 GLY A CA 1
ATOM 4537 C C . GLY A 1 586 ? 49.219 -33.497 -62.139 1.00 37.10 584 GLY A C 1
ATOM 4538 O O . GLY A 1 586 ? 49.960 -32.826 -62.856 1.00 40.21 584 GLY A O 1
ATOM 4539 N N . GLU A 1 587 ? 48.326 -34.362 -62.628 1.00 41.33 585 GLU A N 1
ATOM 4540 C CA . GLU A 1 587 ? 48.183 -34.602 -64.050 1.00 42.14 585 GLU A CA 1
ATOM 4541 C C . GLU A 1 587 ? 46.722 -34.435 -64.461 1.00 37.05 585 GLU A C 1
ATOM 4542 O O . GLU A 1 587 ? 46.302 -34.987 -65.459 1.00 40.61 585 GLU A O 1
ATOM 4545 N N . ILE A 1 588 ? 45.943 -33.690 -63.678 1.00 35.86 586 ILE A N 1
ATOM 4546 C CA . ILE A 1 588 ? 44.510 -33.551 -63.928 1.00 35.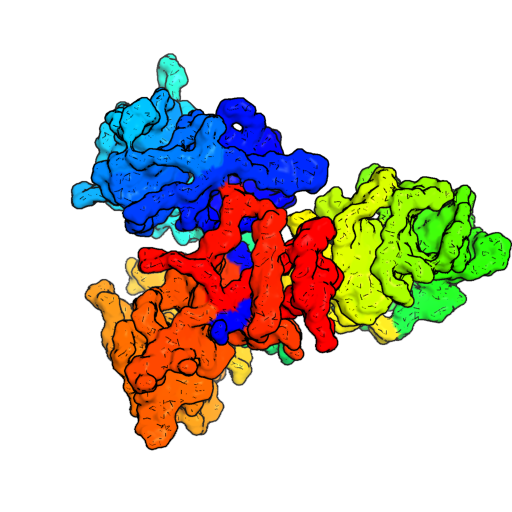82 586 ILE A CA 1
ATOM 4547 C C . ILE A 1 588 ? 44.245 -32.060 -64.174 1.00 32.07 586 ILE A C 1
ATOM 4548 O O . ILE A 1 588 ? 44.635 -31.252 -63.340 1.00 32.82 586 ILE A O 1
ATOM 4553 N N . ILE A 1 589 ? 43.695 -31.722 -65.353 1.00 33.04 587 ILE A N 1
ATOM 4554 C CA . ILE A 1 589 ? 43.684 -30.327 -65.797 1.00 30.97 587 ILE A CA 1
ATOM 4555 C C . ILE A 1 589 ? 42.690 -29.499 -64.979 1.00 29.88 587 ILE A C 1
ATOM 4556 O O . ILE A 1 589 ? 41.691 -29.998 -64.449 1.00 29.34 587 ILE A O 1
ATOM 4561 N N . PRO A 1 590 ? 42.904 -28.165 -64.945 1.00 27.74 588 PRO A N 1
ATOM 4562 C CA . PRO A 1 590 ? 41.915 -27.230 -64.420 1.00 30.74 588 PRO A CA 1
ATOM 4563 C C . PRO A 1 590 ? 40.669 -27.234 -65.299 1.00 30.05 588 PRO A C 1
ATOM 4564 O O . PRO A 1 590 ? 40.760 -27.373 -66.514 1.00 31.47 588 PRO A O 1
ATOM 4568 N N . ARG A 1 591 ? 39.495 -27.166 -64.670 1.00 27.63 589 ARG A N 1
ATOM 4569 C CA . ARG A 1 591 ? 38.249 -27.205 -65.407 1.00 29.71 589 ARG A CA 1
ATOM 4570 C C . ARG A 1 591 ? 37.476 -25.892 -65.315 1.00 29.64 589 ARG A C 1
ATOM 4571 O O . ARG A 1 591 ? 36.579 -25.663 -66.100 1.00 30.76 589 ARG A O 1
ATOM 4579 N N . SER A 1 592 ? 37.693 -25.128 -64.261 1.00 26.57 590 SER A N 1
ATOM 4580 C CA . SER A 1 592 ? 36.932 -23.904 -64.044 1.00 27.40 590 SER A CA 1
ATOM 4581 C C . SER A 1 592 ? 37.855 -22.899 -63.385 1.00 28.26 590 SER A C 1
ATOM 4582 O O . SER A 1 592 ? 38.605 -23.236 -62.468 1.00 30.25 590 SER A O 1
ATOM 4585 N N . ILE A 1 593 ? 37.823 -21.651 -63.849 1.00 25.02 591 ILE A N 1
ATOM 4586 C CA . ILE A 1 593 ? 38.650 -20.632 -63.236 1.00 26.99 591 ILE A CA 1
ATOM 4587 C C . ILE A 1 593 ? 37.801 -19.372 -63.178 1.00 26.09 591 ILE A C 1
ATOM 4588 O O . ILE A 1 593 ? 36.979 -19.128 -64.075 1.00 26.51 591 ILE A O 1
ATOM 4593 N N . LEU A 1 594 ? 37.944 -18.620 -62.096 1.00 25.51 592 LEU A N 1
ATOM 4594 C CA . LEU A 1 594 ? 37.096 -17.468 -61.857 1.00 25.15 592 LEU A CA 1
ATOM 4595 C C . LEU A 1 594 ? 37.836 -16.416 -61.048 1.00 28.20 592 LEU A C 1
ATOM 4596 O O . LEU A 1 594 ? 38.429 -16.714 -60.004 1.00 28.07 592 LEU A O 1
ATOM 4601 N N . MET A 1 595 ? 37.711 -15.172 -61.495 1.00 26.84 593 MET A N 1
ATOM 4602 C CA . MET A 1 595 ? 38.081 -14.020 -60.699 1.00 29.08 593 MET A CA 1
ATOM 4603 C C . MET A 1 595 ? 36.829 -13.510 -60.014 1.00 26.29 593 MET A C 1
ATOM 4604 O O . MET A 1 595 ? 35.777 -13.336 -60.661 1.00 29.93 593 MET A O 1
ATOM 4609 N N . THR A 1 596 ? 36.905 -13.279 -58.682 1.00 27.04 594 THR A N 1
ATOM 4610 C CA . THR A 1 596 ? 35.697 -12.907 -57.950 1.00 26.55 594 THR A CA 1
ATOM 4611 C C . THR A 1 596 ? 36.071 -12.049 -56.735 1.00 31.30 594 THR A C 1
ATOM 4612 O O . THR A 1 596 ? 37.245 -11.977 -56.337 1.00 31.10 594 THR A O 1
ATOM 4616 N N . THR A 1 597 ? 35.081 -11.313 -56.232 1.00 30.81 595 THR A N 1
ATOM 4617 C CA . THR A 1 597 ? 35.261 -10.495 -55.045 1.00 34.29 595 THR A CA 1
ATOM 4618 C C . THR A 1 597 ? 34.349 -11.002 -53.936 1.00 30.54 595 THR A C 1
ATOM 4619 O O . THR A 1 597 ? 33.156 -11.247 -54.154 1.00 36.32 595 THR A O 1
ATOM 4623 N N . PHE A 1 598 ? 34.913 -11.045 -52.717 1.00 35.27 596 PHE A N 1
ATOM 4624 C CA . PHE A 1 598 ? 34.169 -11.359 -51.506 1.00 36.70 596 PHE A CA 1
ATOM 4625 C C . PHE A 1 598 ? 34.581 -10.392 -50.383 1.00 34.50 596 PHE A C 1
ATOM 4626 O O . PHE A 1 598 ? 35.776 -10.183 -50.142 1.00 36.59 596 PHE A O 1
ATOM 4634 N N . GLU A 1 599 ? 33.586 -9.789 -49.717 1.00 41.24 597 GLU A N 1
ATOM 4635 C CA . GLU A 1 599 ? 33.841 -8.786 -48.687 1.00 47.14 597 GLU A CA 1
ATOM 4636 C C . GLU A 1 599 ? 34.969 -7.854 -49.124 1.00 42.29 597 GLU A C 1
ATOM 4637 O O . GLU A 1 599 ? 35.930 -7.621 -48.380 1.00 41.60 597 GLU A O 1
ATOM 4643 N N . SER A 1 600 ? 34.868 -7.382 -50.375 1.00 45.41 598 SER A N 1
ATOM 4644 C CA . SER A 1 600 ? 35.692 -6.304 -50.897 1.00 43.08 598 SER A CA 1
ATOM 4645 C C . SER A 1 600 ? 37.134 -6.729 -51.189 1.00 41.17 598 SER A C 1
ATOM 4646 O O . SER A 1 600 ? 37.938 -5.881 -51.549 1.00 45.47 598 SER A O 1
ATOM 4649 N N . SER A 1 601 ? 37.459 -8.027 -51.050 1.00 39.05 599 SER A N 1
ATOM 4650 C CA . SER A 1 601 ? 38.778 -8.547 -51.365 1.00 37.57 599 SER A CA 1
ATOM 4651 C C . SER A 1 601 ? 38.675 -9.390 -52.642 1.00 33.76 599 SER A C 1
ATOM 4652 O O . SER A 1 601 ? 37.686 -10.089 -52.816 1.00 32.62 599 SER A O 1
ATOM 4655 N N . HIS A 1 602 ? 39.713 -9.358 -53.465 1.00 33.59 600 HIS A N 1
ATOM 4656 C CA . HIS A 1 602 ? 39.671 -10.057 -54.748 1.00 34.38 600 HIS A CA 1
ATOM 4657 C C . HIS A 1 602 ? 40.398 -11.395 -54.664 1.00 35.72 600 HIS A C 1
ATOM 4658 O O . HIS A 1 602 ? 41.437 -11.539 -54.005 1.00 32.68 600 HIS A O 1
ATOM 4665 N N . TYR A 1 603 ? 39.825 -12.392 -55.345 1.00 32.00 601 TYR A N 1
ATOM 4666 C CA . TYR A 1 603 ? 40.351 -13.735 -55.325 1.00 30.22 601 TYR A CA 1
ATOM 4667 C C . TYR A 1 603 ? 40.402 -14.327 -56.730 1.00 29.35 601 TYR A C 1
ATOM 4668 O O . TYR A 1 603 ? 39.573 -13.999 -57.574 1.00 30.05 601 TYR A O 1
ATOM 4677 N N . LEU A 1 604 ? 41.287 -15.320 -56.887 1.00 30.68 602 LEU A N 1
ATOM 4678 C CA . LEU A 1 604 ? 41.264 -16.241 -58.012 1.00 29.18 602 LEU A CA 1
ATOM 4679 C C . LEU A 1 604 ? 40.923 -17.631 -57.485 1.00 32.15 602 LEU A C 1
ATOM 4680 O O . LEU A 1 604 ? 41.649 -18.159 -56.617 1.00 31.81 602 LEU A O 1
ATOM 4685 N N . LEU A 1 605 ? 39.858 -18.216 -58.054 1.00 28.08 603 LEU A N 1
ATOM 4686 C CA . LEU A 1 605 ? 39.437 -19.579 -57.779 1.00 27.00 603 LEU A CA 1
ATOM 4687 C C . LEU A 1 605 ? 39.811 -20.448 -58.976 1.00 28.22 603 LEU A C 1
ATOM 4688 O O . LEU A 1 605 ? 39.525 -20.090 -60.123 1.00 26.07 603 LEU A O 1
ATOM 4693 N N . CYS A 1 606 ? 40.369 -21.625 -58.736 1.00 27.03 604 CYS A N 1
ATOM 4694 C CA . CYS A 1 606 ? 40.635 -22.530 -59.843 1.00 26.72 604 CYS A CA 1
ATOM 4695 C C . CYS A 1 606 ? 40.347 -23.962 -59.410 1.00 29.56 604 CYS A C 1
ATOM 4696 O O . CYS A 1 606 ? 40.939 -24.441 -58.450 1.00 31.47 604 CYS A O 1
ATOM 4699 N N . ALA A 1 607 ? 39.393 -24.592 -60.080 1.00 28.18 605 ALA A N 1
ATOM 4700 C CA . ALA A 1 607 ? 38.951 -25.950 -59.742 1.00 32.05 605 ALA A CA 1
ATOM 4701 C C . ALA A 1 607 ? 39.542 -26.966 -60.715 1.00 33.71 605 ALA A C 1
ATOM 4702 O O . ALA A 1 607 ? 39.487 -26.771 -61.917 1.00 32.75 605 ALA A O 1
ATOM 4704 N N . LEU A 1 608 ? 40.090 -28.080 -60.176 1.00 34.47 606 LEU A N 1
ATOM 4705 C CA . LEU A 1 608 ? 40.596 -29.172 -60.987 1.00 34.34 606 LEU A CA 1
ATOM 4706 C C . LEU A 1 608 ? 39.517 -30.228 -61.183 1.00 37.17 606 LEU A C 1
ATOM 4707 O O . LEU A 1 608 ? 38.507 -30.226 -60.505 1.00 38.99 606 LEU A O 1
ATOM 4712 N N . GLY A 1 609 ? 39.753 -31.128 -62.142 1.00 36.22 607 GLY A N 1
ATOM 4713 C CA . GLY A 1 609 ? 38.798 -32.142 -62.518 1.00 36.62 607 GLY A CA 1
ATOM 4714 C C . GLY A 1 609 ? 38.593 -33.225 -61.444 1.00 37.37 607 GLY A C 1
ATOM 4715 O O . GLY A 1 609 ? 37.696 -34.056 -61.614 1.00 42.16 607 GLY A O 1
ATOM 4716 N N . ASP A 1 610 ? 39.392 -33.177 -60.364 1.00 46.85 608 ASP A N 1
ATOM 4717 C CA . ASP A 1 610 ? 39.394 -34.214 -59.328 1.00 50.90 608 ASP A CA 1
ATOM 4718 C C . ASP A 1 610 ? 38.735 -33.714 -58.040 1.00 48.29 608 ASP A C 1
ATOM 4719 O O . ASP A 1 610 ? 38.836 -34.379 -57.009 1.00 46.96 608 ASP A O 1
ATOM 4724 N N . GLY A 1 611 ? 38.102 -32.521 -58.092 1.00 37.61 609 GLY A N 1
ATOM 4725 C CA . GLY A 1 611 ? 37.362 -31.973 -56.962 1.00 36.06 609 GLY A CA 1
ATOM 4726 C C . GLY A 1 611 ? 38.164 -30.958 -56.149 1.00 33.19 609 GLY A C 1
ATOM 4727 O O . GLY A 1 611 ? 37.601 -30.303 -55.265 1.00 36.58 609 GLY A O 1
ATOM 4728 N N . ALA A 1 612 ? 39.480 -30.861 -56.397 1.00 33.20 610 ALA A N 1
ATOM 4729 C CA . ALA A 1 612 ? 40.307 -29.876 -55.726 1.00 35.89 610 ALA A CA 1
ATOM 4730 C C . ALA A 1 612 ? 39.889 -28.467 -56.148 1.00 38.09 610 ALA A C 1
ATOM 4731 O O . ALA A 1 612 ? 39.591 -28.242 -57.321 1.00 37.91 610 ALA A O 1
ATOM 4733 N N . LEU A 1 613 ? 39.804 -27.563 -55.176 1.00 30.78 611 LEU A N 1
ATOM 4734 C CA . LEU A 1 613 ? 39.660 -26.134 -55.443 1.00 32.50 611 LEU A CA 1
ATOM 4735 C C . LEU A 1 613 ? 40.835 -25.386 -54.836 1.00 36.68 611 LEU A C 1
ATOM 4736 O O . LEU A 1 613 ? 41.025 -25.405 -53.611 1.00 35.93 611 LEU A O 1
ATOM 4741 N N . PHE A 1 614 ? 41.585 -24.675 -55.690 1.00 30.75 612 PHE A N 1
ATOM 4742 C CA . PHE A 1 614 ? 42.630 -23.781 -55.232 1.00 31.95 612 PHE A CA 1
ATOM 4743 C C . PHE A 1 614 ? 42.090 -22.365 -55.241 1.00 34.48 612 PHE A C 1
ATOM 4744 O O . PHE A 1 614 ? 41.319 -21.987 -56.140 1.00 33.89 612 PHE A O 1
ATOM 4752 N N . TYR A 1 615 ? 42.497 -21.566 -54.257 1.00 29.60 613 TYR A N 1
ATOM 4753 C CA . TYR A 1 615 ? 42.140 -20.174 -54.279 1.00 31.07 613 TYR A CA 1
ATOM 4754 C C . TYR A 1 615 ? 43.297 -19.335 -53.780 1.00 34.60 613 TYR A C 1
ATOM 4755 O O . TYR A 1 615 ? 44.102 -19.785 -52.970 1.00 37.82 613 TYR A O 1
ATOM 4764 N N . PHE A 1 616 ? 43.342 -18.113 -54.279 1.00 31.45 614 PHE A N 1
ATOM 4765 C CA . PHE A 1 616 ? 44.446 -17.203 -54.036 1.00 34.76 614 PHE A CA 1
ATOM 4766 C C . PHE A 1 616 ? 43.860 -15.824 -53.851 1.00 37.66 614 PHE A C 1
ATOM 4767 O O . PHE A 1 616 ? 42.921 -15.464 -54.536 1.00 34.88 614 PHE A O 1
ATOM 4775 N N . GLY A 1 617 ? 44.496 -14.996 -53.039 1.00 32.40 615 GLY A N 1
ATOM 4776 C CA . GLY A 1 617 ? 44.295 -13.572 -53.191 1.00 34.02 615 GLY A CA 1
ATOM 4777 C C . GLY A 1 617 ? 44.813 -13.055 -54.537 1.00 31.55 615 GLY A C 1
ATOM 4778 O O . GLY A 1 617 ? 45.855 -13.469 -55.024 1.00 34.55 615 GLY A O 1
ATOM 4779 N N . LEU A 1 618 ? 44.101 -12.073 -55.079 1.00 33.23 616 LEU A N 1
ATOM 4780 C CA . LEU A 1 618 ? 44.392 -11.502 -56.373 1.00 31.74 616 LEU A CA 1
ATOM 4781 C C . LEU A 1 618 ? 44.522 -10.001 -56.206 1.00 33.65 616 LEU A C 1
ATOM 4782 O O . LEU A 1 618 ? 43.618 -9.361 -55.709 1.00 35.13 616 LEU A O 1
ATOM 4787 N N . ASN A 1 619 ? 45.672 -9.491 -56.633 1.00 37.87 617 ASN A N 1
ATOM 4788 C CA . ASN A 1 619 ? 45.888 -8.064 -56.831 1.00 41.08 617 ASN A CA 1
ATOM 4789 C C . ASN A 1 619 ? 45.508 -7.708 -58.265 1.00 37.18 617 ASN A C 1
ATOM 4790 O O . ASN A 1 619 ? 46.123 -8.218 -59.201 1.00 40.54 617 ASN A O 1
ATOM 4795 N N . ILE A 1 620 ? 44.444 -6.909 -58.433 1.00 38.78 618 ILE A N 1
ATOM 4796 C CA . ILE A 1 620 ? 43.858 -6.704 -59.752 1.00 37.94 618 ILE A CA 1
ATOM 4797 C C . ILE A 1 620 ? 44.619 -5.607 -60.503 1.00 43.92 618 ILE A C 1
ATOM 4798 O O . ILE A 1 620 ? 44.271 -5.312 -61.635 1.00 53.01 618 ILE A O 1
ATOM 4803 N N . GLU A 1 621 ? 45.601 -4.976 -59.848 1.00 50.23 619 GLU A N 1
ATOM 4804 C CA . GLU A 1 621 ? 46.479 -4.020 -60.513 1.00 58.95 619 GLU A CA 1
ATOM 4805 C C . GLU A 1 621 ? 47.666 -4.769 -61.125 1.00 52.12 619 GLU A C 1
ATOM 4806 O O . GLU A 1 621 ? 47.937 -4.632 -62.312 1.00 64.93 619 GLU A O 1
ATOM 4809 N N . THR A 1 622 ? 48.350 -5.574 -60.303 1.00 50.67 620 THR A N 1
ATOM 4810 C CA . THR A 1 622 ? 49.641 -6.143 -60.661 1.00 46.34 620 THR A CA 1
ATOM 4811 C C . THR A 1 622 ? 49.465 -7.566 -61.205 1.00 42.22 620 THR A C 1
ATOM 4812 O O . THR A 1 622 ? 50.357 -8.081 -61.854 1.00 42.89 620 THR A O 1
ATOM 4816 N N . GLY A 1 623 ? 48.338 -8.206 -60.872 1.00 41.75 621 GLY A N 1
ATOM 4817 C CA . GLY A 1 623 ? 48.074 -9.577 -61.293 1.00 40.22 621 GLY A CA 1
ATOM 4818 C C . GLY A 1 623 ? 48.672 -10.618 -60.355 1.00 38.67 621 GLY A C 1
ATOM 4819 O O . GLY A 1 623 ? 48.585 -11.815 -60.621 1.00 36.84 621 GLY A O 1
ATOM 4820 N N . LEU A 1 624 ? 49.290 -10.164 -59.246 1.00 42.56 622 LEU A N 1
ATOM 4821 C CA . LEU A 1 624 ? 49.908 -11.058 -58.280 1.00 41.64 622 LEU A CA 1
ATOM 4822 C C . LEU A 1 624 ? 48.836 -11.914 -57.591 1.00 33.60 622 LEU A C 1
ATOM 4823 O O . LEU A 1 624 ? 47.826 -11.399 -57.127 1.00 38.61 622 LEU A O 1
ATOM 4828 N N . LEU A 1 625 ? 49.081 -13.223 -57.571 1.00 38.02 623 LEU A N 1
ATOM 4829 C CA . LEU A 1 625 ? 48.359 -14.159 -56.734 1.00 38.95 623 LEU A CA 1
ATOM 4830 C C . LEU A 1 625 ? 49.175 -14.400 -55.469 1.00 39.92 623 LEU A C 1
ATOM 4831 O O . LEU A 1 625 ? 50.381 -14.587 -55.554 1.00 45.73 623 LEU A O 1
ATOM 4836 N N . SER A 1 626 ? 48.483 -14.550 -54.343 1.00 41.59 624 SER A N 1
ATOM 4837 C CA . SER A 1 626 ? 49.150 -14.800 -53.069 1.00 46.73 624 SER A CA 1
ATOM 4838 C C . SER A 1 626 ? 48.338 -15.766 -52.215 1.00 46.19 624 SER A C 1
ATOM 4839 O O . SER A 1 626 ? 47.162 -16.031 -52.487 1.00 39.33 624 SER A O 1
ATOM 4842 N N . ASP A 1 627 ? 49.004 -16.298 -51.175 1.00 43.90 625 ASP A N 1
ATOM 4843 C CA . ASP A 1 627 ? 48.356 -17.022 -50.092 1.00 47.05 625 ASP A CA 1
ATOM 4844 C C . ASP A 1 627 ? 47.511 -18.164 -50.628 1.00 39.99 625 ASP A C 1
ATOM 4845 O O . ASP A 1 627 ? 46.333 -18.258 -50.290 1.00 39.14 625 ASP A O 1
ATOM 4850 N N . ARG A 1 628 ? 48.123 -19.047 -51.423 1.00 40.37 626 ARG A N 1
ATOM 4851 C CA . ARG A 1 628 ? 47.430 -20.216 -51.948 1.00 39.80 626 ARG A CA 1
ATOM 4852 C C . ARG A 1 628 ? 46.799 -21.019 -50.807 1.00 42.57 626 ARG A C 1
ATOM 4853 O O . ARG A 1 628 ? 47.457 -21.349 -49.818 1.00 37.66 626 ARG A O 1
ATOM 4861 N N . LYS A 1 629 ? 45.552 -21.427 -51.024 1.00 35.04 627 LYS A N 1
ATOM 4862 C CA . LYS A 1 629 ? 44.846 -22.361 -50.171 1.00 35.07 627 LYS A CA 1
ATOM 4863 C C . LYS A 1 629 ? 44.164 -23.398 -51.045 1.00 41.49 627 LYS A C 1
ATOM 4864 O O . LYS A 1 629 ? 43.946 -23.155 -52.227 1.00 32.93 627 LYS A O 1
ATOM 4870 N N . LYS A 1 630 ? 43.803 -24.534 -50.439 1.00 38.47 628 LYS A N 1
ATOM 4871 C CA . LYS A 1 630 ? 43.240 -25.651 -51.158 1.00 38.06 628 LYS A CA 1
ATOM 4872 C C . LYS A 1 630 ? 42.184 -26.348 -50.314 1.00 46.90 628 LYS A C 1
ATOM 4873 O O . LYS A 1 630 ? 42.445 -26.746 -49.187 1.00 44.46 628 LYS A O 1
ATOM 4879 N N . VAL A 1 631 ? 41.011 -26.565 -50.905 1.00 37.24 629 VAL A N 1
ATOM 4880 C CA . VAL A 1 631 ? 39.969 -27.360 -50.283 1.00 41.54 629 VAL A CA 1
ATOM 4881 C C . VAL A 1 631 ? 39.536 -28.413 -51.282 1.00 43.30 629 VAL A C 1
ATOM 4882 O O . VAL A 1 631 ? 39.823 -28.303 -52.468 1.00 41.30 629 VAL A O 1
ATOM 4886 N N . THR A 1 632 ? 38.871 -29.461 -50.793 1.00 42.78 630 THR A N 1
ATOM 4887 C CA . THR A 1 632 ? 38.339 -30.490 -51.669 1.00 43.83 630 THR A CA 1
ATOM 4888 C C . THR A 1 632 ? 36.813 -30.405 -51.621 1.00 51.34 630 THR A C 1
ATOM 4889 O O . THR A 1 632 ? 36.215 -30.399 -50.540 1.00 43.13 630 THR A O 1
ATOM 4893 N N . LEU A 1 633 ? 36.190 -30.281 -52.798 1.00 43.88 631 LEU A N 1
ATOM 4894 C CA . LEU A 1 633 ? 34.760 -30.010 -52.886 1.00 45.91 631 LEU A CA 1
ATOM 4895 C C . LEU A 1 633 ? 34.035 -31.202 -53.496 1.00 52.56 631 LEU A C 1
ATOM 4896 O O . LEU A 1 633 ? 32.942 -31.044 -54.031 1.00 71.67 631 LEU A O 1
ATOM 4901 N N . GLY A 1 634 ? 34.647 -32.377 -53.472 1.00 55.71 632 GLY A N 1
ATOM 4902 C CA . GLY A 1 634 ? 34.083 -33.516 -54.180 1.00 51.89 632 GLY A CA 1
ATOM 4903 C C . GLY A 1 634 ? 35.174 -34.321 -54.875 1.00 43.55 632 GLY A C 1
ATOM 4904 O O . GLY A 1 634 ? 36.350 -34.174 -54.554 1.00 47.37 632 GLY A O 1
ATOM 4905 N N . THR A 1 635 ? 34.762 -35.177 -55.808 1.00 46.28 633 THR A N 1
ATOM 4906 C CA . THR A 1 635 ? 35.689 -36.041 -56.520 1.00 52.77 633 THR A CA 1
ATOM 4907 C C . THR A 1 635 ? 35.524 -35.850 -58.031 1.00 48.17 633 THR A C 1
ATOM 4908 O O . THR A 1 635 ? 36.215 -36.488 -58.812 1.00 50.82 633 THR A O 1
ATOM 4912 N N . GLN A 1 636 ? 34.603 -34.968 -58.428 1.00 47.91 634 GLN A N 1
ATOM 4913 C CA . GLN A 1 636 ? 34.284 -34.756 -59.831 1.00 52.62 634 GLN A CA 1
ATOM 4914 C C . GLN A 1 636 ? 34.710 -33.345 -60.230 1.00 52.19 634 GLN A C 1
ATOM 4915 O O . GLN A 1 636 ? 34.975 -32.504 -59.357 1.00 42.18 634 GLN A O 1
ATOM 4921 N N . PRO A 1 637 ? 34.796 -33.032 -61.549 1.00 43.52 635 PRO A N 1
ATOM 4922 C CA . PRO A 1 637 ? 35.092 -31.663 -61.978 1.00 44.13 635 PRO A CA 1
ATOM 4923 C C . PRO A 1 637 ? 34.064 -30.734 -61.352 1.00 43.71 635 PRO A C 1
ATOM 4924 O O . PRO A 1 637 ? 32.885 -31.078 -61.293 1.00 41.19 635 PRO A O 1
ATOM 4928 N N . THR A 1 638 ? 34.543 -29.600 -60.824 1.00 35.64 636 THR A N 1
ATOM 4929 C CA . THR A 1 638 ? 33.687 -28.574 -60.275 1.00 35.06 636 THR A CA 1
ATOM 4930 C C . THR A 1 638 ? 33.524 -27.460 -61.305 1.00 39.25 636 THR A C 1
ATOM 4931 O O . THR A 1 638 ? 34.488 -27.100 -61.965 1.00 39.23 636 THR A O 1
ATOM 4935 N N . VAL A 1 639 ? 32.298 -26.987 -61.470 1.00 35.15 637 VAL A N 1
ATOM 4936 C CA . VAL A 1 639 ? 32.013 -25.797 -62.271 1.00 34.52 637 VAL A CA 1
ATOM 4937 C C . VAL A 1 639 ? 31.551 -24.659 -61.352 1.00 32.16 637 VAL A C 1
ATOM 4938 O O . VAL A 1 639 ? 30.623 -24.841 -60.551 1.00 31.96 637 VAL A O 1
ATOM 4942 N N . LEU A 1 640 ? 32.188 -23.496 -61.509 1.00 31.41 638 LEU A N 1
ATOM 4943 C CA . LEU A 1 640 ? 32.010 -22.338 -60.645 1.00 28.89 638 LEU A CA 1
ATOM 4944 C C . LEU A 1 640 ? 31.158 -21.314 -61.363 1.00 35.70 638 LEU A C 1
ATOM 4945 O O . LEU A 1 640 ? 31.397 -21.064 -62.532 1.00 35.42 638 LEU A O 1
ATOM 4950 N N . ARG A 1 641 ? 30.169 -20.729 -60.662 1.00 29.05 639 ARG A N 1
ATOM 4951 C CA . ARG A 1 641 ? 29.362 -19.673 -61.240 1.00 28.56 639 ARG A CA 1
ATOM 4952 C C . ARG A 1 641 ? 28.913 -18.704 -60.149 1.00 30.70 639 ARG A C 1
ATOM 4953 O O . ARG A 1 641 ? 28.440 -19.144 -59.086 1.00 29.30 639 ARG A O 1
ATOM 4961 N N A THR A 1 642 ? 28.996 -17.398 -60.444 0.50 31.27 640 THR A N 1
ATOM 4962 N N B THR A 1 642 ? 29.030 -17.390 -60.406 0.50 29.30 640 THR A N 1
ATOM 4963 C CA A THR A 1 642 ? 28.590 -16.353 -59.520 0.50 34.51 640 THR A CA 1
ATOM 4964 C CA B THR A 1 642 ? 28.559 -16.411 -59.445 0.50 30.87 640 THR A CA 1
ATOM 4965 C C A THR A 1 642 ? 27.060 -16.253 -59.465 0.50 33.58 640 THR A C 1
ATOM 4966 C C B THR A 1 642 ? 27.038 -16.383 -59.421 0.50 31.83 640 THR A C 1
ATOM 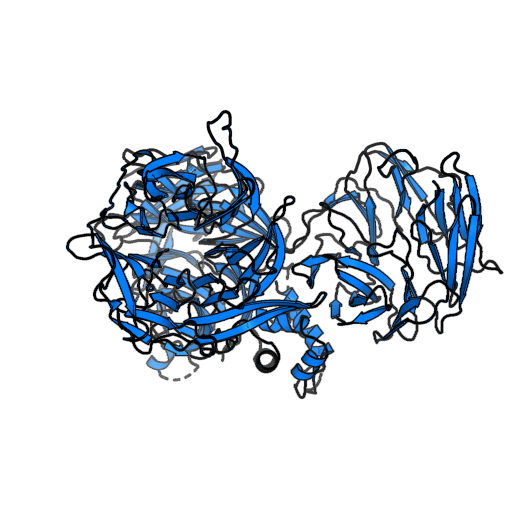4967 O O A THR A 1 642 ? 26.388 -16.392 -60.479 0.50 30.64 640 THR A O 1
ATOM 4968 O O B THR A 1 642 ? 26.368 -16.675 -60.412 0.50 31.29 640 THR A O 1
ATOM 4975 N N . PHE A 1 643 ? 26.509 -15.954 -58.273 1.00 32.60 641 PHE A N 1
ATOM 4976 C CA . PHE A 1 643 ? 25.094 -15.626 -58.141 1.00 31.96 641 PHE A CA 1
ATOM 4977 C C . PHE A 1 643 ? 24.938 -14.603 -57.009 1.00 37.32 641 PHE A C 1
ATOM 4978 O O . PHE A 1 643 ? 25.773 -14.507 -56.137 1.00 37.17 641 PHE A O 1
ATOM 4986 N N . ARG A 1 644 ? 23.844 -13.843 -57.035 1.00 48.11 642 ARG A N 1
ATOM 4987 C CA . ARG A 1 644 ? 23.536 -12.915 -55.960 1.00 46.31 642 ARG A CA 1
ATOM 4988 C C . ARG A 1 644 ? 22.340 -13.447 -55.182 1.00 44.57 642 ARG A C 1
ATOM 4989 O O . ARG A 1 644 ? 21.389 -13.943 -55.770 1.00 50.58 642 ARG A O 1
ATOM 4997 N N . SER A 1 645 ? 22.438 -13.418 -53.848 1.00 48.74 643 SER A N 1
ATOM 4998 C CA . SER A 1 645 ? 21.259 -13.544 -53.008 1.00 53.85 643 SER A CA 1
ATOM 4999 C C . SER A 1 645 ? 21.408 -12.623 -51.805 1.00 51.06 643 SER A C 1
ATOM 5000 O O . SER A 1 645 ? 22.514 -12.434 -51.287 1.00 48.09 643 SER A O 1
ATOM 5003 N N . LEU A 1 646 ? 20.274 -12.008 -51.425 1.00 60.68 644 LEU A N 1
ATOM 5004 C CA . LEU A 1 646 ? 20.209 -11.014 -50.365 1.00 57.50 644 LEU A CA 1
ATOM 5005 C C . LEU A 1 646 ? 21.374 -10.038 -50.497 1.00 54.19 644 LEU A C 1
ATOM 5006 O O . LEU A 1 646 ? 22.074 -9.796 -49.529 1.00 52.01 644 LEU A O 1
ATOM 5011 N N . SER A 1 647 ? 21.568 -9.501 -51.714 1.00 56.12 645 SER A N 1
ATOM 5012 C CA . SER A 1 647 ? 22.440 -8.349 -51.950 1.00 62.55 645 SER A CA 1
ATOM 5013 C C . SER A 1 647 ? 23.905 -8.702 -51.664 1.00 65.08 645 SER A C 1
ATOM 5014 O O . SER A 1 647 ? 24.681 -7.857 -51.211 1.00 59.66 645 SER A O 1
ATOM 5016 N N . THR A 1 648 ? 24.300 -9.945 -51.969 1.00 53.18 646 THR A N 1
ATOM 5017 C CA . THR A 1 648 ? 25.686 -10.341 -51.808 1.00 50.33 646 THR A CA 1
ATOM 5018 C C . THR A 1 648 ? 26.033 -11.343 -52.900 1.00 49.10 646 THR A C 1
ATOM 5019 O O . THR A 1 648 ? 25.291 -12.295 -53.108 1.00 40.87 646 THR A O 1
ATOM 5023 N N A THR A 1 649 ? 27.198 -11.144 -53.534 0.50 47.59 647 THR A N 1
ATOM 5024 N N B THR A 1 649 ? 27.165 -11.139 -53.584 0.50 46.50 647 THR A N 1
ATOM 5025 C CA A THR A 1 649 ? 27.650 -12.033 -54.589 0.50 47.37 647 THR A CA 1
ATOM 5026 C CA B THR A 1 649 ? 27.551 -12.059 -54.641 0.50 43.90 647 THR A CA 1
ATOM 5027 C C A THR A 1 649 ? 28.384 -13.210 -53.949 0.50 38.82 647 THR A C 1
ATOM 5028 C C B THR A 1 649 ? 28.387 -13.185 -54.026 0.50 38.10 647 THR A C 1
ATOM 5029 O O A THR A 1 649 ? 29.242 -13.027 -53.095 0.50 45.92 647 THR A O 1
ATOM 5030 O O B THR A 1 649 ? 29.318 -12.939 -53.272 0.50 45.97 647 THR A O 1
ATOM 5037 N N . ASN A 1 650 ? 27.997 -14.424 -54.343 1.00 36.35 648 ASN A N 1
ATOM 5038 C CA . ASN A 1 650 ? 28.674 -15.630 -53.898 1.00 31.29 648 ASN A CA 1
ATOM 5039 C C . ASN A 1 650 ? 28.910 -16.552 -55.091 1.00 30.86 648 ASN A C 1
ATOM 5040 O O . ASN A 1 650 ? 28.549 -16.219 -56.219 1.00 31.62 648 ASN A O 1
ATOM 5045 N N . VAL A 1 651 ? 29.577 -17.683 -54.842 1.00 29.49 649 VAL A N 1
ATOM 5046 C CA . VAL A 1 651 ? 29.903 -18.591 -55.915 1.00 28.56 649 VAL A CA 1
ATOM 5047 C C . VAL A 1 651 ? 29.271 -19.946 -55.626 1.00 30.87 649 VAL A C 1
ATOM 5048 O O . VAL A 1 651 ? 29.520 -20.549 -54.570 1.00 31.80 649 VAL A O 1
ATOM 5052 N N . PHE A 1 652 ? 28.544 -20.447 -56.625 1.00 28.63 650 PHE A N 1
ATOM 5053 C CA . PHE A 1 652 ? 28.008 -21.783 -56.577 1.00 29.15 650 PHE A CA 1
ATOM 5054 C C . PHE A 1 652 ? 28.982 -22.729 -57.255 1.00 33.17 650 PHE A C 1
ATOM 5055 O O . PHE A 1 652 ? 29.385 -22.516 -58.425 1.00 31.32 650 PHE A O 1
ATOM 5063 N N . ALA A 1 653 ? 29.300 -23.815 -56.559 1.00 30.14 651 ALA A N 1
ATOM 5064 C CA . ALA A 1 653 ? 30.221 -24.810 -57.077 1.00 30.93 651 ALA A CA 1
ATOM 5065 C C . ALA A 1 653 ? 29.465 -26.093 -57.387 1.00 34.28 651 ALA A C 1
ATOM 5066 O O . ALA A 1 653 ? 28.935 -26.762 -56.492 1.00 32.03 651 ALA A O 1
ATOM 5068 N N . CYS A 1 654 ? 29.297 -26.355 -58.685 1.00 33.26 652 CYS A N 1
ATOM 5069 C CA . CYS A 1 654 ? 28.584 -27.517 -59.147 1.00 35.30 652 CYS A CA 1
ATOM 5070 C C . CYS A 1 654 ? 29.508 -28.705 -59.108 1.00 35.38 652 CYS A C 1
ATOM 5071 O O . CYS A 1 654 ? 30.577 -28.714 -59.701 1.00 39.96 652 CYS A O 1
ATOM 5074 N N . SER A 1 655 ? 29.088 -29.727 -58.406 1.00 39.12 653 SER A N 1
ATOM 5075 C CA . SER A 1 655 ? 29.763 -30.987 -58.471 1.00 41.60 653 SER A CA 1
ATOM 5076 C C . SER A 1 655 ? 28.831 -32.033 -57.884 1.00 39.52 653 SER A C 1
ATOM 5077 O O . SER A 1 655 ? 27.636 -31.717 -57.595 1.00 39.92 653 SER A O 1
ATOM 5080 N N . ASP A 1 656 ? 29.400 -33.228 -57.663 1.00 43.73 654 ASP A N 1
ATOM 5081 C CA . ASP A 1 656 ? 28.717 -34.306 -56.944 1.00 44.64 654 ASP A CA 1
ATOM 5082 C C . ASP A 1 656 ? 28.389 -33.848 -55.521 1.00 47.29 654 ASP A C 1
ATOM 5083 O O . ASP A 1 656 ? 27.457 -34.358 -54.916 1.00 62.74 654 ASP A O 1
ATOM 5088 N N . ARG A 1 657 ? 29.185 -32.906 -54.992 1.00 40.87 655 ARG A N 1
ATOM 5089 C CA . ARG A 1 657 ? 28.963 -32.278 -53.680 1.00 43.28 655 ARG A CA 1
ATOM 5090 C C . ARG A 1 657 ? 28.747 -30.767 -53.883 1.00 39.12 655 ARG A C 1
ATOM 5091 O O . ARG A 1 657 ? 29.640 -29.955 -53.603 1.00 39.97 655 ARG A O 1
ATOM 5095 N N . PRO A 1 658 ? 27.542 -30.329 -54.329 1.00 35.36 656 PRO A N 1
ATOM 5096 C CA . PRO A 1 658 ? 27.293 -28.913 -54.587 1.00 36.54 656 PRO A CA 1
ATOM 5097 C C . PRO A 1 658 ? 27.528 -28.105 -53.325 1.00 36.00 656 PRO A C 1
ATOM 5098 O O . PRO A 1 658 ? 27.133 -28.506 -52.219 1.00 32.68 656 PRO A O 1
ATOM 5102 N N . THR A 1 659 ? 28.112 -26.937 -53.519 1.00 29.06 657 THR A N 1
ATOM 5103 C CA . THR A 1 659 ? 28.672 -26.151 -52.438 1.00 30.75 657 THR A CA 1
ATOM 5104 C C . THR A 1 659 ? 28.449 -24.696 -52.789 1.00 34.69 657 THR A C 1
ATOM 5105 O O . THR A 1 659 ? 28.426 -24.329 -53.981 1.00 32.82 657 THR A O 1
ATOM 5109 N N . VAL A 1 660 ? 28.251 -23.868 -51.765 1.00 31.30 658 VAL A N 1
ATOM 5110 C CA . VAL A 1 660 ? 28.349 -22.436 -51.942 1.00 30.22 658 VAL A CA 1
ATOM 5111 C C . VAL A 1 660 ? 29.635 -21.936 -51.295 1.00 32.50 658 VAL A C 1
ATOM 5112 O O . VAL A 1 660 ? 30.026 -22.352 -50.183 1.00 30.55 658 VAL A O 1
ATOM 5116 N N . ILE A 1 661 ? 30.368 -21.105 -52.067 1.00 29.51 659 ILE A N 1
ATOM 5117 C CA . ILE A 1 661 ? 31.553 -20.430 -51.603 1.00 30.73 659 ILE A CA 1
ATOM 5118 C C . ILE A 1 661 ? 31.185 -18.998 -51.277 1.00 31.00 659 ILE A C 1
ATOM 5119 O O . ILE A 1 661 ? 30.553 -18.327 -52.089 1.00 31.55 659 ILE A O 1
ATOM 5124 N N . TYR A 1 662 ? 31.553 -18.567 -50.058 1.00 30.09 660 TYR A N 1
ATOM 5125 C CA . TYR A 1 662 ? 31.236 -17.237 -49.590 1.00 28.66 660 TYR A CA 1
ATOM 5126 C C . TYR A 1 662 ? 32.306 -16.787 -48.613 1.00 31.95 660 TYR A C 1
ATOM 5127 O O . TYR A 1 662 ? 33.328 -17.441 -48.427 1.00 32.69 660 TYR A O 1
ATOM 5136 N N . SER A 1 663 ? 32.113 -15.592 -48.054 1.00 32.78 661 SER A N 1
ATOM 5137 C CA . SER A 1 663 ? 33.115 -15.046 -47.162 1.00 32.80 661 SER A CA 1
ATOM 5138 C C . SER A 1 663 ? 32.467 -14.746 -45.813 1.00 35.95 661 SER A C 1
ATOM 5139 O O . SER A 1 663 ? 31.326 -14.285 -45.761 1.00 36.75 661 SER A O 1
ATOM 5142 N N . SER A 1 664 ? 33.257 -14.978 -44.759 1.00 38.29 662 SER A N 1
ATOM 5143 C CA . SER A 1 664 ? 32.913 -14.653 -43.383 1.00 39.54 662 SER A CA 1
ATOM 5144 C C . SER A 1 664 ? 34.203 -14.236 -42.668 1.00 37.56 662 SER A C 1
ATOM 5145 O O . SER A 1 664 ? 35.174 -14.974 -42.663 1.00 34.20 662 SER A O 1
ATOM 5148 N N . ASN A 1 665 ? 34.261 -12.997 -42.145 1.00 41.71 663 ASN A N 1
ATOM 5149 C CA . ASN A 1 665 ? 35.434 -12.540 -41.400 1.00 38.46 663 ASN A CA 1
ATOM 5150 C C . ASN A 1 665 ? 36.664 -12.538 -42.302 1.00 41.43 663 ASN A C 1
ATOM 5151 O O . ASN A 1 665 ? 37.768 -12.813 -41.839 1.00 38.12 663 ASN A O 1
ATOM 5156 N N . HIS A 1 666 ? 36.455 -12.141 -43.584 1.00 40.33 664 HIS A N 1
ATOM 5157 C CA . HIS A 1 666 ? 37.517 -11.990 -44.563 1.00 40.99 664 HIS A CA 1
ATOM 5158 C C . HIS A 1 666 ? 38.276 -13.300 -44.732 1.00 36.42 664 HIS A C 1
ATOM 5159 O O . HIS A 1 666 ? 39.445 -13.299 -45.062 1.00 41.97 664 HIS A O 1
ATOM 5166 N N . LYS A 1 667 ? 37.576 -14.429 -44.540 1.00 38.73 665 LYS A N 1
ATOM 5167 C CA . LYS A 1 667 ? 38.112 -15.731 -44.919 1.00 39.22 665 LYS A CA 1
ATOM 5168 C C . LYS A 1 667 ? 37.056 -16.429 -45.768 1.00 35.04 665 LYS A C 1
ATOM 5169 O O . LYS A 1 667 ? 35.870 -16.310 -45.489 1.00 32.95 665 LYS A O 1
ATOM 5175 N N . LEU A 1 668 ? 37.480 -17.223 -46.763 1.00 35.01 666 LEU A N 1
ATOM 5176 C CA . LEU A 1 668 ? 36.506 -17.955 -47.552 1.00 32.28 666 LEU A CA 1
ATOM 5177 C C . LEU A 1 668 ? 35.974 -19.129 -46.738 1.00 30.82 666 LEU A C 1
ATOM 5178 O O . LEU A 1 668 ? 36.739 -19.817 -46.091 1.00 32.34 666 LEU A O 1
ATOM 5183 N N . VAL A 1 669 ? 34.677 -19.401 -46.937 1.00 29.79 667 VAL A N 1
ATOM 5184 C CA . VAL A 1 669 ? 33.924 -20.474 -46.313 1.00 33.08 667 VAL A CA 1
ATOM 5185 C C . VAL A 1 669 ? 33.161 -21.268 -47.368 1.00 35.84 667 VAL A C 1
ATOM 5186 O O . VAL A 1 669 ? 32.771 -20.731 -48.412 1.00 32.69 667 VAL A O 1
ATOM 5190 N N . PHE A 1 670 ? 32.967 -22.552 -47.079 1.00 35.01 668 PHE A N 1
ATOM 5191 C CA . PHE A 1 670 ? 32.421 -23.493 -48.028 1.00 36.49 668 PHE A CA 1
ATOM 5192 C C . PHE A 1 670 ? 31.318 -24.269 -47.338 1.00 39.64 668 PHE A C 1
ATOM 5193 O O . PHE A 1 670 ? 31.588 -24.983 -46.396 1.00 48.02 668 PHE A O 1
ATOM 5201 N N . SER A 1 671 ? 30.087 -24.123 -47.804 1.00 32.15 669 SER A N 1
ATOM 5202 C CA . SER A 1 671 ? 28.952 -24.763 -47.146 1.00 36.77 669 SER A CA 1
ATOM 5203 C C . SER A 1 671 ? 28.202 -25.657 -48.139 1.00 35.84 669 SER A C 1
ATOM 5204 O O . SER A 1 671 ? 27.945 -25.259 -49.282 1.00 32.89 669 SER A O 1
ATOM 5207 N N . ASN A 1 672 ? 27.899 -26.895 -47.704 1.00 32.86 670 ASN A N 1
ATOM 5208 C CA . ASN A 1 672 ? 27.193 -27.859 -48.530 1.00 37.53 670 ASN A CA 1
ATOM 5209 C C . ASN A 1 672 ? 25.795 -27.343 -48.850 1.00 35.11 670 ASN A C 1
ATOM 5210 O O . ASN A 1 672 ? 25.138 -26.722 -48.012 1.00 34.82 670 ASN A O 1
ATOM 5215 N N . VAL A 1 673 ? 25.363 -27.585 -50.107 1.00 30.21 671 VAL A N 1
ATOM 5216 C CA . VAL A 1 673 ? 24.012 -27.386 -50.567 1.00 31.29 671 VAL A CA 1
ATOM 5217 C C . VAL A 1 673 ? 23.324 -28.742 -50.495 1.00 32.64 671 VAL A C 1
ATOM 5218 O O . VAL A 1 673 ? 23.909 -29.741 -50.892 1.00 32.63 671 VAL A O 1
ATOM 5222 N N . ASN A 1 674 ? 22.124 -28.764 -49.904 1.00 33.18 672 ASN A N 1
ATOM 5223 C CA . ASN A 1 674 ? 21.448 -30.017 -49.614 1.00 35.81 672 ASN A CA 1
ATOM 5224 C C . ASN A 1 674 ? 20.647 -30.442 -50.852 1.00 35.63 672 ASN A C 1
ATOM 5225 O O . ASN A 1 674 ? 19.414 -30.373 -50.865 1.00 35.65 672 ASN A O 1
ATOM 5230 N N . LEU A 1 675 ? 21.402 -30.892 -51.865 1.00 38.31 673 LEU A N 1
ATOM 5231 C CA . LEU A 1 675 ? 20.880 -31.431 -53.112 1.00 37.58 673 LEU A CA 1
ATOM 5232 C C . LEU A 1 675 ? 21.777 -32.589 -53.508 1.00 36.14 673 LEU A C 1
ATOM 5233 O O . LEU A 1 675 ? 22.927 -32.651 -53.107 1.00 37.23 673 LEU A O 1
ATOM 5238 N N . LYS A 1 676 ? 21.246 -33.500 -54.330 1.00 38.42 674 LYS A N 1
ATOM 5239 C CA . LYS A 1 676 ? 22.080 -34.470 -55.019 1.00 41.98 674 LYS A CA 1
ATOM 5240 C C . LYS A 1 676 ? 22.899 -33.735 -56.089 1.00 42.33 674 LYS A C 1
ATOM 5241 O O . LYS A 1 676 ? 22.896 -32.506 -56.162 1.00 45.46 674 LYS A O 1
ATOM 5243 N N . GLU A 1 677 ? 23.601 -34.495 -56.910 1.00 44.63 675 GLU A N 1
ATOM 5244 C CA . GLU A 1 677 ? 24.584 -33.926 -57.806 1.00 40.86 675 GLU A CA 1
ATOM 5245 C C . GLU A 1 677 ? 23.920 -32.869 -58.700 1.00 37.52 675 GLU A C 1
ATOM 5246 O O . GLU A 1 677 ? 22.846 -33.102 -59.256 1.00 41.44 675 GLU A O 1
ATOM 5252 N N . VAL A 1 678 ? 24.588 -31.718 -58.809 1.00 37.63 676 VAL A N 1
ATOM 5253 C CA . VAL A 1 678 ? 24.229 -30.648 -59.730 1.00 37.15 676 VAL A CA 1
ATOM 5254 C C . VAL A 1 678 ? 25.360 -30.514 -60.753 1.00 37.41 676 VAL A C 1
ATOM 5255 O O . VAL A 1 678 ? 26.524 -30.386 -60.382 1.00 38.89 676 VAL A O 1
ATOM 5259 N N . ASN A 1 679 ? 25.003 -30.485 -62.055 1.00 34.30 677 ASN A N 1
ATOM 5260 C CA . ASN A 1 679 ? 26.003 -30.378 -63.106 1.00 35.77 677 ASN A CA 1
ATOM 5261 C C . ASN A 1 679 ? 26.236 -28.922 -63.481 1.00 34.45 677 ASN A C 1
ATOM 5262 O O . ASN A 1 679 ? 27.391 -28.508 -63.638 1.00 36.22 677 ASN A O 1
ATOM 5267 N N . TYR A 1 680 ? 25.141 -28.168 -63.690 1.00 33.06 678 TYR A N 1
ATOM 5268 C CA . TYR A 1 680 ? 25.231 -26.766 -64.106 1.00 32.45 678 TYR A CA 1
ATOM 5269 C C . TYR A 1 680 ? 24.206 -25.938 -63.354 1.00 34.78 678 TYR A C 1
ATOM 5270 O O . TYR A 1 680 ? 23.153 -26.445 -62.959 1.00 34.37 678 TYR A O 1
ATOM 5279 N N . MET A 1 681 ? 24.480 -24.644 -63.252 1.00 32.67 679 MET A N 1
ATOM 5280 C CA . MET A 1 681 ? 23.533 -23.731 -62.658 1.00 35.74 679 MET A CA 1
ATOM 5281 C C . MET A 1 681 ? 23.747 -22.350 -63.230 1.00 35.47 679 MET A C 1
ATOM 5282 O O . MET A 1 681 ? 24.821 -22.026 -63.703 1.00 36.59 679 MET A O 1
ATOM 5287 N N . CYS A 1 682 ? 22.703 -21.550 -63.176 1.00 32.93 680 CYS A N 1
ATOM 5288 C CA . CYS A 1 682 ? 22.848 -20.137 -63.361 1.00 33.09 680 CYS A CA 1
ATOM 5289 C C . CYS A 1 682 ? 21.847 -19.434 -62.476 1.00 36.57 680 CYS A C 1
ATOM 5290 O O . CYS A 1 682 ? 20.785 -19.985 -62.152 1.00 38.07 680 CYS A O 1
ATOM 5293 N N . PRO A 1 683 ? 22.110 -18.173 -62.126 1.00 35.72 681 PRO A N 1
ATOM 5294 C CA . PRO A 1 683 ? 21.097 -17.332 -61.500 1.00 35.55 681 PRO A CA 1
ATOM 5295 C C . PRO A 1 683 ? 20.005 -17.008 -62.509 1.00 40.01 681 PRO A C 1
ATOM 5296 O O . PRO A 1 683 ? 20.277 -16.912 -63.694 1.00 37.05 681 PRO A O 1
ATOM 5300 N N . LEU A 1 684 ? 18.782 -16.805 -62.014 1.00 35.83 682 LEU A N 1
ATOM 5301 C CA . LEU A 1 684 ? 17.645 -16.520 -62.870 1.00 35.55 682 LEU A CA 1
ATOM 5302 C C . LEU A 1 684 ? 16.687 -15.640 -62.100 1.00 39.94 682 LEU A C 1
ATOM 5303 O O . LEU A 1 684 ? 16.248 -16.014 -61.011 1.00 45.46 682 LEU A O 1
ATOM 5308 N N . ASN A 1 685 ? 16.437 -14.449 -62.639 1.00 41.40 683 ASN A N 1
ATOM 5309 C CA . ASN A 1 685 ? 15.625 -13.451 -61.974 1.00 41.44 683 ASN A CA 1
ATOM 5310 C C . ASN A 1 685 ? 14.531 -12.998 -62.937 1.00 40.28 683 ASN A C 1
ATOM 5311 O O . ASN A 1 685 ? 14.682 -11.969 -63.585 1.00 38.53 683 ASN A O 1
ATOM 5316 N N . SER A 1 686 ? 13.455 -13.794 -63.029 1.00 38.50 684 SER A N 1
ATOM 5317 C CA . SER A 1 686 ? 12.359 -13.561 -63.967 1.00 44.78 684 SER A CA 1
ATOM 5318 C C . SER A 1 686 ? 11.107 -13.128 -63.206 1.00 50.08 684 SER A C 1
ATOM 5319 O O . SER A 1 686 ? 11.028 -13.291 -61.991 1.00 47.12 684 SER A O 1
ATOM 5322 N N . ASP A 1 687 ? 10.128 -12.595 -63.945 1.00 54.36 685 ASP A N 1
ATOM 5323 C CA . ASP A 1 687 ? 8.842 -12.210 -63.369 1.00 59.39 685 ASP A CA 1
ATOM 5324 C C . ASP A 1 687 ? 8.322 -13.350 -62.494 1.00 47.74 685 ASP A C 1
ATOM 5325 O O . ASP A 1 687 ? 8.003 -13.140 -61.336 1.00 58.28 685 ASP A O 1
ATOM 5330 N N . GLY A 1 688 ? 8.257 -14.564 -63.058 1.00 51.67 686 GLY A N 1
ATOM 5331 C CA . GLY A 1 688 ? 7.628 -15.701 -62.400 1.00 51.41 686 GLY A CA 1
ATOM 5332 C C . GLY A 1 688 ? 8.536 -16.339 -61.341 1.00 61.36 686 GLY A C 1
ATOM 5333 O O . GLY A 1 688 ? 8.054 -16.937 -60.371 1.00 49.72 686 GLY A O 1
ATOM 5334 N N . TYR A 1 689 ? 9.851 -16.222 -61.555 1.00 54.19 687 TYR A N 1
ATOM 5335 C CA . TYR A 1 689 ? 10.848 -16.861 -60.717 1.00 50.30 687 TYR A CA 1
ATOM 5336 C C . TYR A 1 689 ? 11.853 -15.807 -60.282 1.00 48.06 687 TYR A C 1
ATOM 5337 O O . TYR A 1 689 ? 12.980 -15.755 -60.790 1.00 50.55 687 TYR A O 1
ATOM 5346 N N . PRO A 1 690 ? 11.448 -14.880 -59.395 1.00 43.43 688 PRO A N 1
ATOM 5347 C CA . PRO A 1 690 ? 12.349 -13.830 -58.924 1.00 47.92 688 PRO A CA 1
ATOM 5348 C C . PRO A 1 690 ? 13.473 -14.382 -58.045 1.00 44.24 688 PRO A C 1
ATOM 5349 O O . PRO A 1 690 ? 13.271 -15.334 -57.288 1.00 45.78 688 PRO A O 1
ATOM 5353 N N . ASP A 1 691 ? 14.655 -13.768 -58.176 1.00 42.98 689 ASP A N 1
ATOM 5354 C CA . ASP A 1 691 ? 15.808 -14.038 -57.333 1.00 44.89 689 ASP A CA 1
ATOM 5355 C C . ASP A 1 691 ? 15.987 -15.535 -57.147 1.00 45.18 689 ASP A C 1
ATOM 5356 O O . ASP A 1 691 ? 16.046 -16.014 -56.014 1.00 46.51 689 ASP A O 1
ATOM 5361 N N . SER A 1 692 ? 16.065 -16.264 -58.269 1.00 39.89 690 SER A N 1
ATOM 5362 C CA . SER A 1 692 ? 16.073 -17.716 -58.251 1.00 36.59 690 SER A CA 1
ATOM 5363 C C . SER A 1 692 ? 17.373 -18.259 -58.854 1.00 37.57 690 SER A C 1
ATOM 5364 O O . SER A 1 692 ? 18.292 -17.499 -59.199 1.00 37.42 690 SER A O 1
ATOM 5367 N N . LEU A 1 693 ? 17.452 -19.585 -58.895 1.00 34.63 691 LEU A N 1
ATOM 5368 C CA . LEU A 1 693 ? 18.567 -20.329 -59.444 1.00 34.84 691 LEU A CA 1
ATOM 5369 C C . LEU A 1 693 ? 17.986 -21.380 -60.369 1.00 40.33 691 LEU A C 1
ATOM 5370 O O . LEU A 1 693 ? 17.061 -22.088 -59.984 1.00 42.34 691 LEU A O 1
ATOM 5375 N N . ALA A 1 694 ? 18.553 -21.509 -61.569 1.00 35.17 692 ALA A N 1
ATOM 5376 C CA . ALA A 1 694 ? 18.258 -22.632 -62.430 1.00 36.67 692 ALA A CA 1
ATOM 5377 C C . ALA A 1 694 ? 19.351 -23.675 -62.255 1.00 37.06 692 ALA A C 1
ATOM 5378 O O . ALA A 1 694 ? 20.527 -23.345 -62.300 1.00 35.71 692 ALA A O 1
ATOM 5380 N N . LEU A 1 695 ? 18.947 -24.926 -62.055 1.00 33.20 693 LEU A N 1
ATOM 5381 C CA . LEU A 1 695 ? 19.876 -25.996 -61.754 1.00 35.54 693 LEU A CA 1
ATOM 5382 C C . LEU A 1 695 ? 19.611 -27.157 -62.694 1.00 36.12 693 LEU A C 1
ATOM 5383 O O . LEU A 1 695 ? 18.466 -27.564 -62.854 1.00 38.31 693 LEU A O 1
ATOM 5388 N N . ALA A 1 696 ? 20.673 -27.810 -63.170 1.00 34.04 694 ALA A N 1
ATOM 5389 C CA . ALA A 1 696 ? 20.492 -28.971 -64.007 1.00 36.19 694 ALA A CA 1
ATOM 5390 C C . ALA A 1 696 ? 21.378 -30.097 -63.547 1.00 35.29 694 ALA A C 1
ATOM 5391 O O . ALA A 1 696 ? 22.536 -29.880 -63.210 1.00 37.74 694 ALA A O 1
ATOM 5393 N N . ASN A 1 697 ? 20.801 -31.319 -63.576 1.00 37.91 695 ASN A N 1
ATOM 5394 C CA . ASN A 1 697 ? 21.573 -32.552 -63.520 1.00 42.63 695 ASN A CA 1
ATOM 5395 C C . ASN A 1 697 ? 21.487 -33.254 -64.861 1.00 47.20 695 ASN A C 1
ATOM 5396 O O . ASN A 1 697 ? 21.071 -32.647 -65.841 1.00 47.12 695 ASN A O 1
ATOM 5401 N N . ASN A 1 698 ? 21.803 -34.566 -64.855 1.00 49.79 696 ASN A N 1
ATOM 5402 C CA . ASN A 1 698 ? 21.838 -35.402 -66.042 1.00 53.78 696 ASN A CA 1
ATOM 5403 C C . ASN A 1 698 ? 20.481 -35.465 -66.756 1.00 43.43 696 ASN A C 1
ATOM 5404 O O . ASN A 1 698 ? 20.451 -35.683 -67.972 1.00 45.52 696 ASN A O 1
ATOM 5409 N N . SER A 1 699 ? 19.386 -35.321 -66.005 1.00 47.75 697 SER A N 1
ATOM 5410 C CA . SER A 1 699 ? 18.068 -35.674 -66.517 1.00 50.89 697 SER A CA 1
ATOM 5411 C C . SER A 1 699 ? 17.049 -34.532 -66.379 1.00 51.19 697 SER A C 1
ATOM 5412 O O . SER A 1 699 ? 16.019 -34.559 -67.063 1.00 48.56 697 SER A O 1
ATOM 5415 N N . THR A 1 700 ? 17.342 -33.522 -65.534 1.00 45.95 698 THR A N 1
ATOM 5416 C CA . THR A 1 700 ? 16.322 -32.609 -65.024 1.00 45.09 698 THR A CA 1
ATOM 5417 C C . THR A 1 700 ? 16.834 -31.162 -64.953 1.00 42.55 698 THR A C 1
ATOM 5418 O O . THR A 1 700 ? 17.957 -30.922 -64.519 1.00 44.05 698 THR A O 1
ATOM 5422 N N . LEU A 1 701 ? 15.949 -30.212 -65.293 1.00 43.80 699 LEU A N 1
ATOM 5423 C CA . LEU A 1 701 ? 16.131 -28.795 -65.008 1.00 41.40 699 LEU A CA 1
ATOM 5424 C C . LEU A 1 701 ? 15.183 -28.365 -63.884 1.00 44.85 699 LEU A C 1
ATOM 5425 O O . LEU A 1 701 ? 13.973 -28.558 -63.989 1.00 48.52 699 LEU A O 1
ATOM 5430 N N A THR A 1 702 ? 15.768 -27.750 -62.843 0.50 44.90 700 THR A N 1
ATOM 5431 N N B THR A 1 702 ? 15.722 -27.759 -62.823 0.50 42.43 700 THR A N 1
ATOM 5432 C CA A THR A 1 702 ? 15.049 -27.228 -61.689 0.50 44.94 700 THR A CA 1
ATOM 5433 C CA B THR A 1 702 ? 14.882 -27.236 -61.757 0.50 40.73 700 THR A CA 1
ATOM 5434 C C A THR A 1 702 ? 15.145 -25.702 -61.691 0.50 45.26 700 THR A C 1
ATOM 5435 C C B THR A 1 702 ? 15.162 -25.750 -61.569 0.50 43.71 700 THR A C 1
ATOM 5436 O O A THR A 1 702 ? 16.118 -25.150 -62.197 0.50 40.11 700 THR A O 1
ATOM 5437 O O B THR A 1 702 ? 16.265 -25.280 -61.827 0.50 41.23 700 THR A O 1
ATOM 5444 N N . ILE A 1 703 ? 14.131 -25.030 -61.119 1.00 38.88 701 ILE A N 1
ATOM 5445 C CA . ILE A 1 703 ? 14.231 -23.630 -60.759 1.00 40.18 701 ILE A CA 1
ATOM 5446 C C . ILE A 1 703 ? 13.756 -23.481 -59.314 1.00 44.36 701 ILE A C 1
ATOM 5447 O O . ILE A 1 703 ? 12.683 -23.970 -58.974 1.00 43.14 701 ILE A O 1
ATOM 5452 N N . GLY A 1 704 ? 14.537 -22.775 -58.482 1.00 40.73 702 GLY A N 1
ATOM 5453 C CA . GLY A 1 704 ? 14.265 -22.689 -57.049 1.00 45.19 702 GLY A CA 1
ATOM 5454 C C . GLY A 1 704 ? 14.901 -21.446 -56.425 1.00 46.09 702 GLY A C 1
ATOM 5455 O O . GLY A 1 704 ? 15.664 -20.744 -57.081 1.00 44.76 702 GLY A O 1
ATOM 5456 N N . THR A 1 705 ? 14.587 -21.199 -55.146 1.00 36.47 703 THR A N 1
ATOM 5457 C CA . THR A 1 705 ? 15.239 -20.173 -54.377 1.00 37.63 703 THR A CA 1
ATOM 5458 C C . THR A 1 705 ? 16.140 -20.865 -53.376 1.00 42.18 703 THR A C 1
ATOM 5459 O O . THR A 1 705 ? 15.947 -22.042 -53.054 1.00 42.56 703 THR A O 1
ATOM 5463 N N . ILE A 1 706 ? 17.179 -20.158 -52.975 1.00 38.15 704 ILE A N 1
ATOM 5464 C CA . ILE A 1 706 ? 18.135 -20.709 -52.040 1.00 38.66 704 ILE A CA 1
ATOM 5465 C C . ILE A 1 706 ? 17.895 -20.059 -50.684 1.00 38.09 704 ILE A C 1
ATOM 5466 O O . ILE A 1 706 ? 17.517 -18.897 -50.609 1.00 39.45 704 ILE A O 1
ATOM 5471 N N . ASP A 1 707 ? 18.152 -20.823 -49.621 1.00 43.58 705 ASP A N 1
ATOM 5472 C CA . ASP A 1 707 ? 18.082 -20.307 -48.267 1.00 41.78 705 ASP A CA 1
ATOM 5473 C C . ASP A 1 707 ? 19.270 -19.399 -47.971 1.00 45.22 705 ASP A C 1
ATOM 5474 O O . ASP A 1 707 ? 20.147 -19.189 -48.815 1.00 38.16 705 ASP A O 1
ATOM 5479 N N . GLU A 1 708 ? 19.298 -18.873 -46.739 1.00 40.16 706 GLU A N 1
ATOM 5480 C CA . GLU A 1 708 ? 20.414 -18.072 -46.273 1.00 39.57 706 GLU A CA 1
ATOM 5481 C C . GLU A 1 708 ? 21.710 -18.872 -46.383 1.00 38.36 706 GLU A C 1
ATOM 5482 O O . GLU A 1 708 ? 21.745 -20.093 -46.181 1.00 32.93 706 GLU A O 1
ATOM 5488 N N . ILE A 1 709 ? 22.763 -18.171 -46.826 1.00 35.26 707 ILE A N 1
ATOM 5489 C CA . ILE A 1 709 ? 24.060 -18.771 -47.011 1.00 34.27 707 ILE A CA 1
ATOM 5490 C C . ILE A 1 709 ? 24.784 -18.773 -45.663 1.00 39.56 707 ILE A C 1
ATOM 5491 O O . ILE A 1 709 ? 25.302 -17.737 -45.230 1.00 39.95 707 ILE A O 1
ATOM 5496 N N . GLN A 1 710 ? 24.814 -19.949 -45.018 1.00 32.71 708 GLN A N 1
ATOM 5497 C CA . GLN A 1 710 ? 25.389 -20.136 -43.689 1.00 36.14 708 GLN A CA 1
ATOM 5498 C C . GLN A 1 710 ? 25.649 -21.622 -43.523 1.00 32.51 708 GLN A C 1
ATOM 5499 O O . GLN A 1 710 ? 25.096 -22.426 -44.289 1.00 35.60 708 GLN A O 1
ATOM 5505 N N . LYS A 1 711 ? 26.524 -21.997 -42.579 1.00 32.60 709 LYS A N 1
ATOM 5506 C CA . LYS A 1 711 ? 26.864 -23.391 -42.372 1.00 31.78 709 LYS A CA 1
ATOM 5507 C C . LYS A 1 711 ? 25.676 -24.156 -41.781 1.00 31.66 709 LYS A C 1
ATOM 5508 O O . LYS A 1 711 ? 25.526 -25.322 -42.094 1.00 34.15 709 LYS A O 1
ATOM 5512 N N . LEU A 1 712 ? 24.920 -23.517 -40.877 1.00 32.64 710 LEU A N 1
ATOM 5513 C CA . LEU A 1 712 ? 23.826 -24.173 -40.144 1.00 32.48 710 LEU A CA 1
ATOM 5514 C C . LEU A 1 712 ? 22.546 -23.412 -40.372 1.00 29.87 710 LEU A C 1
ATOM 5515 O O . LEU A 1 712 ? 22.491 -22.182 -40.289 1.00 32.59 710 LEU A O 1
ATOM 5520 N N . HIS A 1 713 ? 21.481 -24.157 -40.553 1.00 30.47 711 HIS A N 1
ATOM 5521 C CA . HIS A 1 713 ? 20.175 -23.570 -40.646 1.00 29.44 711 HIS A CA 1
ATOM 5522 C C . HIS A 1 713 ? 19.476 -23.768 -39.300 1.00 30.08 711 HIS A C 1
ATOM 5523 O O . HIS A 1 713 ? 19.486 -24.887 -38.815 1.00 28.24 711 HIS A O 1
ATOM 5530 N N . ILE A 1 714 ? 18.840 -22.708 -38.787 1.00 28.59 712 ILE A N 1
ATOM 5531 C CA . ILE A 1 714 ? 18.140 -22.730 -37.497 1.00 30.03 712 ILE A CA 1
ATOM 5532 C C . ILE A 1 714 ? 16.681 -22.363 -37.701 1.00 32.34 712 ILE A C 1
ATOM 5533 O O . ILE A 1 714 ? 16.381 -21.267 -38.168 1.00 34.69 712 ILE A O 1
ATOM 5538 N N . ARG A 1 715 ? 15.775 -23.231 -37.226 1.00 29.61 713 ARG A N 1
ATOM 5539 C CA . ARG A 1 715 ? 14.370 -22.916 -37.153 1.00 31.34 713 ARG A CA 1
ATOM 5540 C C . ARG A 1 715 ? 14.036 -22.640 -35.690 1.00 28.42 713 ARG A C 1
ATOM 5541 O O . ARG A 1 715 ? 14.481 -23.387 -34.807 1.00 29.36 713 ARG A O 1
ATOM 5549 N N . THR A 1 716 ? 13.387 -21.498 -35.430 1.00 27.12 714 THR A N 1
ATOM 5550 C CA . THR A 1 716 ? 12.999 -21.116 -34.080 1.00 27.31 714 THR A CA 1
ATOM 5551 C C . THR A 1 716 ? 11.501 -21.380 -33.851 1.00 27.51 714 THR A C 1
ATOM 5552 O O . THR A 1 716 ? 10.670 -20.962 -34.646 1.00 29.68 714 THR A O 1
ATOM 5556 N N . VAL A 1 717 ? 11.206 -22.007 -32.722 1.00 27.21 715 VAL A N 1
ATOM 5557 C CA . VAL A 1 717 ? 9.846 -22.236 -32.244 1.00 27.95 715 VAL A CA 1
ATOM 5558 C C . VAL A 1 717 ? 9.685 -21.516 -30.919 1.00 26.38 715 VAL A C 1
ATOM 5559 O O . VAL A 1 717 ? 10.079 -22.012 -29.876 1.00 26.44 715 VAL A O 1
ATOM 5563 N N . PRO A 1 718 ? 9.100 -20.294 -30.899 1.00 26.42 716 PRO A N 1
ATOM 5564 C CA . PRO A 1 718 ? 8.887 -19.596 -29.653 1.00 27.66 716 PRO A CA 1
ATOM 5565 C C . PRO A 1 718 ? 7.890 -20.313 -28.745 1.00 29.01 716 PRO A C 1
ATOM 5566 O O . PRO A 1 718 ? 6.786 -20.722 -29.188 1.00 27.73 716 PRO A O 1
ATOM 5570 N N . LEU A 1 719 ? 8.249 -20.390 -27.476 1.00 25.88 717 LEU A N 1
ATOM 5571 C CA . LEU A 1 719 ? 7.377 -20.937 -26.436 1.00 25.70 717 LEU A CA 1
ATOM 5572 C C . LEU A 1 719 ? 6.805 -19.864 -25.514 1.00 26.94 717 LEU A C 1
ATOM 5573 O O . LEU A 1 719 ? 5.854 -20.145 -24.789 1.00 28.54 717 LEU A O 1
ATOM 5578 N N . TYR A 1 720 ? 7.539 -18.755 -25.336 1.00 26.02 718 TYR A N 1
ATOM 5579 C CA . TYR A 1 720 ? 7.149 -17.676 -24.418 1.00 28.03 718 TYR A CA 1
ATOM 5580 C C . TYR A 1 720 ? 7.196 -18.110 -22.959 1.00 28.37 718 TYR A C 1
ATOM 5581 O O . TYR A 1 720 ? 6.652 -17.427 -22.084 1.00 29.22 718 TYR A O 1
ATOM 5590 N N . GLU A 1 721 ? 7.948 -19.192 -22.661 1.00 24.32 719 GLU A N 1
ATOM 5591 C CA . GLU A 1 721 ? 8.173 -19.678 -21.329 1.00 26.73 719 GLU A CA 1
ATOM 5592 C C . GLU A 1 721 ? 9.439 -20.549 -21.406 1.00 26.15 719 GLU A C 1
ATOM 5593 O O . GLU A 1 721 ? 9.954 -20.790 -22.509 1.00 27.26 719 GLU A O 1
ATOM 5599 N N . SER A 1 722 ? 9.890 -20.990 -20.252 1.00 26.61 720 SER A N 1
ATOM 5600 C CA . SER A 1 722 ? 11.195 -21.664 -20.113 1.00 25.88 720 SER A CA 1
ATOM 5601 C C . SER A 1 722 ? 11.077 -23.152 -20.445 1.00 26.04 720 SER A C 1
ATOM 5602 O O . SER A 1 722 ? 10.500 -23.903 -19.659 1.00 28.07 720 SER A O 1
ATOM 5605 N N . PRO A 1 723 ? 11.685 -23.654 -21.544 1.00 24.82 721 PRO A N 1
ATOM 5606 C CA . PRO A 1 723 ? 11.784 -25.094 -21.749 1.00 25.52 721 PRO A CA 1
ATOM 5607 C C . PRO A 1 723 ? 12.855 -25.631 -20.815 1.00 26.83 721 PRO A C 1
ATOM 5608 O O . PRO A 1 723 ? 13.861 -24.964 -20.563 1.00 28.83 721 PRO A O 1
ATOM 5612 N N . ARG A 1 724 ? 12.708 -26.893 -20.402 1.00 24.55 722 ARG A N 1
ATOM 5613 C CA . ARG A 1 724 ? 13.604 -27.465 -19.412 1.00 24.41 722 ARG A CA 1
ATOM 5614 C C . ARG A 1 724 ? 14.224 -28.777 -19.889 1.00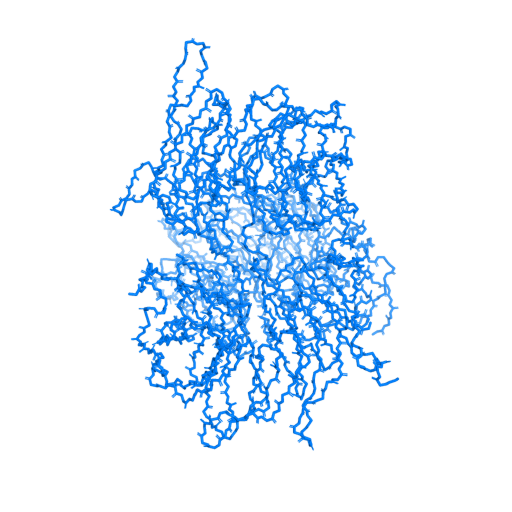 25.44 722 ARG A C 1
ATOM 5615 O O . ARG A 1 724 ? 15.417 -29.022 -19.648 1.00 25.54 722 ARG A O 1
ATOM 5623 N N . LYS A 1 725 ? 13.436 -29.606 -20.554 1.00 23.39 723 LYS A N 1
ATOM 5624 C CA . LYS A 1 725 ? 13.870 -30.919 -21.003 1.00 24.11 723 LYS A CA 1
ATOM 5625 C C . LYS A 1 725 ? 13.095 -31.310 -22.240 1.00 25.66 723 LYS A C 1
ATOM 5626 O O . LYS A 1 725 ? 11.945 -30.879 -22.434 1.00 26.08 723 LYS A O 1
ATOM 5632 N N . ILE A 1 726 ? 13.695 -32.184 -23.076 1.00 22.62 724 ILE A N 1
ATOM 5633 C CA . ILE A 1 726 ? 13.048 -32.581 -24.319 1.00 24.16 724 ILE A CA 1
ATOM 5634 C C . ILE A 1 726 ? 13.319 -34.058 -24.562 1.00 27.91 724 ILE A C 1
ATOM 5635 O O . ILE A 1 726 ? 14.421 -34.546 -24.286 1.00 27.72 724 ILE A O 1
ATOM 5640 N N A CYS A 1 727 ? 12.331 -34.736 -25.152 0.50 24.54 725 CYS A N 1
ATOM 5641 N N B CYS A 1 727 ? 12.305 -34.754 -25.088 0.50 26.10 725 CYS A N 1
ATOM 5642 C CA A CYS A 1 727 ? 12.519 -36.099 -25.629 0.50 25.98 725 CYS A CA 1
ATOM 5643 C CA B CYS A 1 727 ? 12.481 -36.098 -25.620 0.50 28.61 725 CYS A CA 1
ATOM 5644 C C A CYS A 1 727 ? 11.622 -36.328 -26.828 0.50 26.58 725 CYS A C 1
ATOM 5645 C C B CYS A 1 727 ? 11.722 -36.199 -26.931 0.50 27.11 725 CYS A C 1
ATOM 5646 O O A CYS A 1 727 ? 10.512 -35.800 -26.891 0.50 29.25 725 CYS A O 1
ATOM 5647 O O B CYS A 1 727 ? 10.868 -35.381 -27.229 0.50 26.63 725 CYS A O 1
ATOM 5652 N N . TYR A 1 728 ? 12.095 -37.184 -27.740 1.00 29.24 726 TYR A N 1
ATOM 5653 C CA . TYR A 1 728 ? 11.380 -37.461 -28.973 1.00 28.28 726 TYR A CA 1
ATOM 5654 C C . TYR A 1 728 ? 10.642 -38.784 -28.801 1.00 26.47 726 TYR A C 1
ATOM 5655 O O . TYR A 1 728 ? 11.188 -39.720 -28.218 1.00 30.18 726 TYR A O 1
ATOM 5664 N N . GLN A 1 729 ? 9.380 -38.814 -29.250 1.00 26.45 727 GLN A N 1
ATOM 5665 C CA . GLN A 1 729 ? 8.599 -40.055 -29.229 1.00 27.60 727 GLN A CA 1
ATOM 5666 C C . GLN A 1 729 ? 8.168 -40.425 -30.645 1.00 27.21 727 GLN A C 1
ATOM 5667 O O . GLN A 1 729 ? 7.130 -39.935 -31.164 1.00 29.09 727 GLN A O 1
ATOM 5673 N N . GLU A 1 730 ? 8.963 -41.307 -31.261 1.00 29.29 728 GLU A N 1
ATOM 5674 C CA . GLU A 1 730 ? 8.819 -41.599 -32.678 1.00 36.42 728 GLU A CA 1
ATOM 5675 C C . GLU A 1 730 ? 7.418 -42.145 -32.979 1.00 32.21 728 GLU A C 1
ATOM 5676 O O . GLU A 1 730 ? 6.818 -41.755 -33.961 1.00 31.02 728 GLU A O 1
ATOM 5682 N N . VAL A 1 731 ? 6.879 -42.986 -32.101 1.00 32.29 729 VAL A N 1
ATOM 5683 C CA . VAL A 1 731 ? 5.600 -43.633 -32.381 1.00 36.77 729 VAL A CA 1
ATOM 5684 C C . VAL A 1 731 ? 4.456 -42.621 -32.404 1.00 39.31 729 VAL A C 1
ATOM 5685 O O . VAL A 1 731 ? 3.442 -42.892 -33.040 1.00 40.53 729 VAL A O 1
ATOM 5689 N N . SER A 1 732 ? 4.617 -41.442 -31.759 1.00 33.15 730 SER A N 1
ATOM 5690 C CA . SER A 1 732 ? 3.575 -40.427 -31.712 1.00 34.21 730 SER A CA 1
ATOM 5691 C C . SER A 1 732 ? 3.862 -39.269 -32.667 1.00 34.77 730 SER A C 1
ATOM 5692 O O . SER A 1 732 ? 3.050 -38.381 -32.806 1.00 35.70 730 SER A O 1
ATOM 5695 N N . GLN A 1 733 ? 5.058 -39.265 -33.252 1.00 31.48 731 GLN A N 1
ATOM 5696 C CA . GLN A 1 733 ? 5.522 -38.242 -34.178 1.00 32.70 731 GLN A CA 1
ATOM 5697 C C . GLN A 1 733 ? 5.491 -36.906 -33.460 1.00 30.68 731 GLN A C 1
ATOM 5698 O O . GLN A 1 733 ? 5.037 -35.930 -34.012 1.00 33.04 731 GLN A O 1
ATOM 5704 N N A CYS A 1 734 ? 5.940 -36.895 -32.208 0.50 29.44 732 CYS A N 1
ATOM 5705 N N B CYS A 1 734 ? 5.922 -36.928 -32.185 0.50 28.49 732 CYS A N 1
ATOM 5706 C CA A CYS A 1 734 ? 5.952 -35.667 -31.445 0.50 28.88 732 CYS A CA 1
ATOM 5707 C CA B CYS A 1 734 ? 5.820 -35.785 -31.289 0.50 27.61 732 CYS A CA 1
ATOM 5708 C C A CYS A 1 734 ? 7.114 -35.652 -30.470 0.50 28.89 732 CYS A C 1
ATOM 5709 C C B CYS A 1 734 ? 7.067 -35.684 -30.410 0.50 27.94 732 CYS A C 1
ATOM 5710 O O A CYS A 1 734 ? 7.757 -36.671 -30.208 0.50 30.42 732 CYS A O 1
ATOM 5711 O O B CYS A 1 734 ? 7.744 -36.683 -30.149 0.50 28.86 732 CYS A O 1
ATOM 5716 N N . PHE A 1 735 ? 7.346 -34.459 -29.933 1.00 27.10 733 PHE A N 1
ATOM 5717 C CA . PHE A 1 735 ? 8.258 -34.252 -28.844 1.00 27.53 733 PHE A CA 1
ATOM 5718 C C . PHE A 1 735 ? 7.465 -34.043 -27.573 1.00 27.22 733 PHE A C 1
ATOM 5719 O O . PHE A 1 735 ? 6.385 -33.395 -27.592 1.00 30.33 733 PHE A O 1
ATOM 5727 N N . GLY A 1 736 ? 8.060 -34.478 -26.478 1.00 25.42 734 GLY A N 1
ATOM 5728 C CA . GLY A 1 736 ? 7.677 -34.047 -25.155 1.00 24.54 734 GLY A CA 1
ATOM 5729 C C . GLY A 1 736 ? 8.657 -33.007 -24.640 1.00 29.13 734 GLY A C 1
ATOM 5730 O O . GLY A 1 736 ? 9.877 -33.232 -24.698 1.00 26.02 734 GLY A O 1
ATOM 5731 N N . VAL A 1 737 ? 8.125 -31.907 -24.084 1.00 25.22 735 VAL A N 1
ATOM 5732 C CA . VAL A 1 737 ? 8.969 -30.839 -23.575 1.00 25.94 735 VAL A CA 1
ATOM 5733 C C . VAL A 1 737 ? 8.473 -30.424 -22.203 1.00 26.27 735 VAL A C 1
ATOM 5734 O O . VAL A 1 737 ? 7.291 -30.102 -22.054 1.00 26.71 735 VAL A O 1
ATOM 5738 N N . LEU A 1 738 ? 9.352 -30.505 -21.211 1.00 25.05 736 LEU A N 1
ATOM 5739 C CA . LEU A 1 738 ? 9.033 -29.960 -19.894 1.00 26.03 736 LEU A CA 1
ATOM 5740 C C . LEU A 1 738 ? 9.233 -28.461 -19.976 1.00 28.51 736 LEU A C 1
ATOM 5741 O O . LEU A 1 738 ? 10.230 -28.012 -20.538 1.00 25.58 736 LEU A O 1
ATOM 5746 N N . SER A 1 739 ? 8.298 -27.694 -19.400 1.00 25.13 737 SER A N 1
ATOM 5747 C CA . SER A 1 739 ? 8.410 -26.242 -19.428 1.00 24.65 737 SER A CA 1
ATOM 5748 C C . SER A 1 739 ? 7.948 -25.664 -18.097 1.00 26.50 737 SER A C 1
ATOM 5749 O O . SER A 1 739 ? 7.220 -26.303 -17.327 1.00 30.49 737 SER A O 1
ATOM 5752 N N . SER A 1 740 ? 8.377 -24.435 -17.833 1.00 26.84 738 SER A N 1
ATOM 5753 C CA . SER A 1 740 ? 7.921 -23.726 -16.651 1.00 29.04 738 SER A CA 1
ATOM 5754 C C . SER A 1 740 ? 7.600 -22.287 -17.022 1.00 30.48 738 SER A C 1
ATOM 5755 O O . SER A 1 740 ? 8.273 -21.679 -17.856 1.00 29.28 738 SER A O 1
ATOM 5758 N N . ARG A 1 741 ? 6.503 -21.789 -16.445 1.00 30.04 739 ARG A N 1
ATOM 5759 C CA . ARG A 1 741 ? 6.108 -20.397 -16.610 1.00 27.39 739 ARG A CA 1
ATOM 5760 C C . ARG A 1 741 ? 5.998 -19.760 -15.234 1.00 31.98 739 ARG A C 1
ATOM 5761 O O . ARG A 1 741 ? 5.666 -20.430 -14.255 1.00 29.94 739 ARG A O 1
ATOM 5769 N N . ILE A 1 742 ? 6.241 -18.445 -15.201 1.00 31.94 740 ILE A N 1
ATOM 5770 C CA . ILE A 1 742 ? 6.135 -17.636 -13.994 1.00 37.66 740 ILE A CA 1
ATOM 5771 C C . ILE A 1 742 ? 4.706 -17.099 -13.925 1.00 36.13 740 ILE A C 1
ATOM 5772 O O . ILE A 1 742 ? 4.174 -16.607 -14.929 1.00 38.67 740 ILE A O 1
ATOM 5777 N N . GLU A 1 743 ? 4.112 -17.207 -12.735 1.00 38.63 741 GLU A N 1
ATOM 5778 C CA . GLU A 1 743 ? 2.860 -16.544 -12.403 1.00 43.84 741 GLU A CA 1
ATOM 5779 C C . GLU A 1 743 ? 3.051 -15.764 -11.111 1.00 43.89 741 GLU A C 1
ATOM 5780 O O . GLU A 1 743 ? 3.993 -16.005 -10.364 1.00 43.11 741 GLU A O 1
ATOM 5786 N N . VAL A 1 744 ? 2.148 -14.824 -10.853 1.00 49.55 742 VAL A N 1
ATOM 5787 C CA . VAL A 1 744 ? 2.268 -13.977 -9.674 1.00 57.51 742 VAL A CA 1
ATOM 5788 C C . VAL A 1 744 ? 1.119 -14.308 -8.722 1.00 57.90 742 VAL A C 1
ATOM 5789 O O . VAL A 1 744 ? -0.012 -14.459 -9.162 1.00 55.99 742 VAL A O 1
ATOM 5793 N N . GLN A 1 745 ? 1.463 -14.525 -7.443 1.00 68.03 743 GLN A N 1
ATOM 5794 C CA . GLN A 1 745 ? 0.501 -14.892 -6.410 1.00 76.28 743 GLN A CA 1
ATOM 5795 C C . GLN A 1 745 ? -0.142 -13.610 -5.867 1.00 64.72 743 GLN A C 1
ATOM 5796 O O . GLN A 1 745 ? 0.635 -12.641 -5.702 1.00 55.09 743 GLN A O 1
ATOM 5798 N N . GLY A 1 750 ? -5.470 -17.289 -6.341 1.00 77.39 748 GLY A N 1
ATOM 5799 C CA . GLY A 1 750 ? -4.139 -17.926 -6.410 1.00 78.59 748 GLY A CA 1
ATOM 5800 C C . GLY A 1 750 ? -3.163 -17.094 -7.243 1.00 78.49 748 GLY A C 1
ATOM 5801 O O . GLY A 1 750 ? -2.826 -15.969 -6.872 1.00 77.93 748 GLY A O 1
ATOM 5802 N N . THR A 1 751 ? -2.723 -17.658 -8.378 1.00 77.43 749 THR A N 1
ATOM 5803 C CA . THR A 1 751 ? -1.622 -17.089 -9.143 1.00 70.60 749 THR A CA 1
ATOM 5804 C C . THR A 1 751 ? -2.107 -16.711 -10.546 1.00 70.05 749 THR A C 1
ATOM 5805 O O . THR A 1 751 ? -3.040 -17.330 -11.081 1.00 58.08 749 THR A O 1
ATOM 5809 N N . THR A 1 752 ? -1.473 -15.666 -11.119 1.00 63.67 750 THR A N 1
ATOM 5810 C CA . THR A 1 752 ? -1.889 -15.095 -12.396 1.00 69.81 750 THR A CA 1
ATOM 5811 C C . THR A 1 752 ? -0.708 -15.092 -13.375 1.00 72.11 750 THR A C 1
ATOM 5812 O O . THR A 1 752 ? 0.376 -14.599 -13.046 1.00 62.21 750 THR A O 1
ATOM 5816 N N . ALA A 1 753 ? -0.963 -15.586 -14.599 1.00 77.35 751 ALA A N 1
ATOM 5817 C CA . ALA A 1 753 ? 0.039 -15.642 -15.658 1.00 80.83 751 ALA A CA 1
ATOM 5818 C C . ALA A 1 753 ? 0.329 -14.239 -16.208 1.00 74.87 751 ALA A C 1
ATOM 5819 O O . ALA A 1 753 ? -0.578 -13.421 -16.348 1.00 68.98 751 ALA A O 1
ATOM 5821 N N . LEU A 1 754 ? 1.605 -14.001 -16.562 1.00 69.76 752 LEU A N 1
ATOM 5822 C CA . LEU A 1 754 ? 2.089 -12.689 -16.972 1.00 66.97 752 LEU A CA 1
ATOM 5823 C C . LEU A 1 754 ? 1.781 -12.458 -18.448 1.00 59.72 752 LEU A C 1
ATOM 5824 O O . LEU A 1 754 ? 1.711 -11.324 -18.905 1.00 53.68 752 LEU A O 1
ATOM 5829 N N . ARG A 1 755 ? 1.683 -13.551 -19.202 1.00 53.96 753 ARG A N 1
ATOM 5830 C CA . ARG A 1 755 ? 1.457 -13.496 -20.633 1.00 46.91 753 ARG A CA 1
ATOM 5831 C C . ARG A 1 755 ? 1.012 -14.884 -21.065 1.00 41.16 753 ARG A C 1
ATOM 5832 O O . ARG A 1 755 ? 1.252 -15.855 -20.346 1.00 43.72 753 ARG A O 1
ATOM 5840 N N . PRO A 1 756 ? 0.335 -15.025 -22.220 1.00 45.34 754 PRO A N 1
ATOM 5841 C CA . PRO A 1 756 ? 0.064 -16.347 -22.775 1.00 47.25 754 PRO A CA 1
ATOM 5842 C C . PRO A 1 756 ? 1.384 -16.991 -23.211 1.00 42.63 754 PRO A C 1
ATOM 5843 O O . PRO A 1 756 ? 2.349 -16.301 -23.553 1.00 39.16 754 PRO A O 1
ATOM 5847 N N . SER A 1 757 ? 1.410 -18.318 -23.193 1.00 36.81 755 SER A N 1
ATOM 5848 C CA . SER A 1 757 ? 2.627 -19.056 -23.536 1.00 35.55 755 SER A CA 1
ATOM 5849 C C . SER A 1 757 ? 2.241 -20.473 -23.928 1.00 38.70 755 SER A C 1
ATOM 5850 O O . SER A 1 757 ? 1.060 -20.817 -23.869 1.00 34.97 755 SER A O 1
ATOM 5853 N N . ALA A 1 758 ? 3.223 -21.291 -24.330 1.00 31.77 756 ALA A N 1
ATOM 5854 C CA . ALA A 1 758 ? 2.935 -22.608 -24.879 1.00 28.41 756 ALA A CA 1
ATOM 5855 C C . ALA A 1 758 ? 1.991 -23.390 -23.955 1.00 31.21 756 ALA A C 1
ATOM 5856 O O . ALA A 1 758 ? 1.062 -24.053 -24.450 1.00 36.07 756 ALA A O 1
ATOM 5858 N N . SER A 1 759 ? 2.238 -23.351 -22.645 1.00 30.18 757 SER A N 1
ATOM 5859 C CA . SER A 1 759 ? 1.510 -24.212 -21.712 1.00 30.78 757 SER A CA 1
ATOM 5860 C C . SER A 1 759 ? 0.061 -23.740 -21.536 1.00 33.16 757 SER A C 1
ATOM 5861 O O . SER A 1 759 ? -0.726 -24.497 -20.980 1.00 36.88 757 SER A O 1
ATOM 5864 N N . THR A 1 760 ? -0.228 -22.477 -21.872 1.00 32.62 758 THR A N 1
ATOM 5865 C CA . THR A 1 760 ? -1.581 -21.926 -21.747 1.00 35.98 758 THR A CA 1
ATOM 5866 C C . THR A 1 760 ? -2.272 -21.856 -23.115 1.00 37.55 758 THR A C 1
ATOM 5867 O O . THR A 1 760 ? -3.421 -21.414 -23.192 1.00 35.94 758 THR A O 1
ATOM 5871 N N . GLN A 1 761 ? -1.607 -22.300 -24.191 1.00 35.26 759 GLN A N 1
ATOM 5872 C CA . GLN A 1 761 ? -2.129 -22.143 -25.548 1.00 35.65 759 GLN A CA 1
ATOM 5873 C C . GLN A 1 761 ? -2.128 -23.466 -26.332 1.00 31.99 759 GLN A C 1
ATOM 5874 O O . GLN A 1 761 ? -2.114 -23.448 -27.561 1.00 35.37 759 GLN A O 1
ATOM 5880 N N . ALA A 1 762 ? -2.210 -24.591 -25.624 1.00 28.88 760 ALA A N 1
ATOM 5881 C CA . ALA A 1 762 ? -2.228 -25.900 -26.238 1.00 29.01 760 ALA A CA 1
ATOM 5882 C C . ALA A 1 762 ? -3.618 -26.144 -26.818 1.00 33.88 760 ALA A C 1
ATOM 5883 O O . ALA A 1 762 ? -4.564 -25.498 -26.388 1.00 35.19 760 ALA A O 1
ATOM 5885 N N . LEU A 1 763 ? -3.733 -27.066 -27.766 1.00 30.31 761 LEU A N 1
ATOM 5886 C CA . LEU A 1 763 ? -5.053 -27.408 -28.320 1.00 32.30 761 LEU A CA 1
ATOM 5887 C C . LEU A 1 763 ? -5.950 -27.982 -27.244 1.00 33.79 761 LEU A C 1
ATOM 5888 O O . LEU A 1 763 ? -7.136 -27.617 -27.161 1.00 37.81 761 LEU A O 1
ATOM 5893 N N . SER A 1 764 ? -5.409 -28.898 -26.438 1.00 35.60 762 SER A N 1
ATOM 5894 C CA . SER A 1 764 ? -6.109 -29.382 -25.256 1.00 37.93 762 SER A CA 1
ATOM 5895 C C . SER A 1 764 ? -5.169 -29.409 -24.067 1.00 35.60 762 SER A C 1
ATOM 5896 O O . SER A 1 764 ? -3.938 -29.296 -24.231 1.00 31.66 762 SER A O 1
ATOM 5899 N N . SER A 1 765 ? -5.753 -29.560 -22.865 1.00 32.75 763 SER A N 1
ATOM 5900 C CA . SER A 1 765 ? -4.992 -29.429 -21.652 1.00 31.79 763 SER A CA 1
ATOM 5901 C C . SER A 1 765 ? -5.554 -30.311 -20.541 1.00 38.60 763 SER A C 1
ATOM 5902 O O . SER A 1 765 ? -6.737 -30.694 -20.545 1.00 35.53 763 SER A O 1
ATOM 5905 N N . SER A 1 766 ? -4.658 -30.721 -19.667 1.00 35.86 764 SER A N 1
ATOM 5906 C CA . SER A 1 766 ? -4.982 -31.553 -18.523 1.00 38.69 764 SER A CA 1
ATOM 5907 C C . SER A 1 766 ? -4.216 -31.033 -17.313 1.00 37.60 764 SER A C 1
ATOM 5908 O O . SER A 1 766 ? -3.272 -30.247 -17.462 1.00 33.51 764 SER A O 1
ATOM 5911 N N . VAL A 1 767 ? -4.653 -31.426 -16.105 1.00 35.20 765 VAL A N 1
ATOM 5912 C CA . VAL A 1 767 ? -4.019 -30.979 -14.872 1.00 38.22 765 VAL A CA 1
ATOM 5913 C C . VAL A 1 767 ? -3.905 -32.179 -13.944 1.00 40.91 765 VAL A C 1
ATOM 5914 O O . VAL A 1 767 ? -4.759 -33.058 -13.953 1.00 39.17 765 VAL A O 1
ATOM 5918 N N . SER A 1 768 ? -2.829 -32.223 -13.172 1.00 37.74 766 SER A N 1
ATOM 5919 C CA . SER A 1 768 ? -2.671 -33.219 -12.124 1.00 40.06 766 SER A CA 1
ATOM 5920 C C . SER A 1 768 ? -3.680 -32.916 -11.011 1.00 44.80 766 SER A C 1
ATOM 5921 O O . SER A 1 768 ? -3.826 -31.760 -10.591 1.00 45.06 766 SER A O 1
ATOM 5924 N N . SER A 1 769 ? -4.368 -33.954 -10.528 1.00 53.29 767 SER A N 1
ATOM 5925 C CA . SER A 1 769 ? -5.277 -33.758 -9.404 1.00 63.50 767 SER A CA 1
ATOM 5926 C C . SER A 1 769 ? -4.532 -34.040 -8.095 1.00 62.24 767 SER A C 1
ATOM 5927 O O . SER A 1 769 ? -3.782 -35.020 -7.986 1.00 61.09 767 SER A O 1
ATOM 5930 N N . SER A 1 770 ? -4.704 -33.123 -7.130 1.00 70.96 768 SER A N 1
ATOM 5931 C CA . SER A 1 770 ? -4.020 -33.180 -5.844 1.00 81.50 768 SER A CA 1
ATOM 5932 C C . SER A 1 770 ? -4.731 -34.158 -4.904 1.00 91.47 768 SER A C 1
ATOM 5933 O O . SER A 1 770 ? -5.805 -33.854 -4.390 1.00 84.86 768 SER A O 1
ATOM 5936 N N . LYS A 1 771 ? -4.108 -35.329 -4.684 1.00 95.96 769 LYS A N 1
ATOM 5937 C CA . LYS A 1 771 ? -4.636 -36.343 -3.782 1.00 89.67 769 LYS A CA 1
ATOM 5938 C C . LYS A 1 771 ? -4.290 -35.959 -2.331 1.00 85.94 769 LYS A C 1
ATOM 5939 O O . LYS A 1 771 ? -5.159 -35.329 -1.681 1.00 82.19 769 LYS A O 1
ATOM 5941 N N . GLU A 1 786 ? 7.682 -12.596 -10.935 1.00 84.11 784 GLU A N 1
ATOM 5942 C CA . GLU A 1 786 ? 8.684 -13.666 -10.652 1.00 86.08 784 GLU A CA 1
ATOM 5943 C C . GLU A 1 786 ? 8.355 -14.349 -9.318 1.00 90.10 784 GLU A C 1
ATOM 5944 O O . GLU A 1 786 ? 9.242 -14.526 -8.483 1.00 111.82 784 GLU A O 1
ATOM 5946 N N . GLU A 1 787 ? 7.085 -14.772 -9.143 1.00 79.72 785 GLU A N 1
ATOM 5947 C CA . GLU A 1 787 ? 6.583 -15.157 -7.827 1.00 74.84 785 GLU A CA 1
ATOM 5948 C C . GLU A 1 787 ? 6.585 -16.682 -7.668 1.00 58.90 785 GLU A C 1
ATOM 5949 O O . GLU A 1 787 ? 7.161 -17.181 -6.706 1.00 58.38 785 GLU A O 1
ATOM 5955 N N . VAL A 1 788 ? 5.930 -17.418 -8.589 1.00 47.88 786 VAL A N 1
ATOM 5956 C CA . VAL A 1 788 ? 5.882 -18.883 -8.508 1.00 47.70 786 VAL A CA 1
ATOM 5957 C C . VAL A 1 788 ? 6.120 -19.491 -9.898 1.00 39.62 786 VAL A C 1
ATOM 5958 O O . VAL A 1 788 ? 5.612 -18.969 -10.886 1.00 40.13 786 VAL A O 1
ATOM 5962 N N . GLU A 1 789 ? 6.786 -20.670 -9.935 1.00 39.73 787 GLU A N 1
ATOM 5963 C CA . GLU A 1 789 ? 6.934 -21.447 -11.163 1.00 39.72 787 GLU A CA 1
ATOM 5964 C C . GLU A 1 789 ? 5.816 -22.498 -11.265 1.00 35.06 787 GLU A C 1
ATOM 5965 O O . GLU A 1 789 ? 5.542 -23.247 -10.315 1.00 36.16 787 GLU A O 1
ATOM 5971 N N . VAL A 1 790 ? 5.171 -22.534 -12.430 1.00 31.06 788 VAL A N 1
ATOM 5972 C CA . VAL A 1 790 ? 4.191 -23.537 -12.758 1.00 29.45 788 VAL A CA 1
ATOM 5973 C C . VAL A 1 790 ? 4.771 -24.400 -13.885 1.00 29.15 788 VAL A C 1
ATOM 5974 O O . VAL A 1 790 ? 5.030 -23.883 -14.963 1.00 29.09 788 VAL A O 1
ATOM 5978 N N . HIS A 1 791 ? 4.817 -25.722 -13.651 1.00 28.85 789 HIS A N 1
ATOM 5979 C CA . HIS A 1 791 ? 5.462 -26.658 -14.564 1.00 29.38 789 HIS A CA 1
ATOM 5980 C C . HIS A 1 791 ? 4.436 -27.461 -15.354 1.00 32.00 789 HIS A C 1
ATOM 5981 O O . HIS A 1 791 ? 3.347 -27.793 -14.852 1.00 28.14 789 HIS A O 1
ATOM 5988 N N . ASN A 1 792 ? 4.850 -27.851 -16.564 1.00 30.14 790 ASN A N 1
ATOM 5989 C CA . ASN A 1 792 ? 4.002 -28.438 -17.586 1.00 29.31 790 ASN A CA 1
ATOM 5990 C C . ASN A 1 792 ? 4.807 -29.450 -18.410 1.00 30.70 790 ASN A C 1
ATOM 5991 O O . ASN A 1 792 ? 6.046 -29.335 -18.510 1.00 29.32 790 ASN A O 1
ATOM 5996 N N . LEU A 1 793 ? 4.127 -30.486 -18.882 1.00 28.59 791 LEU A N 1
ATOM 5997 C CA . LEU A 1 793 ? 4.587 -31.324 -19.972 1.00 24.79 791 LEU A CA 1
ATOM 5998 C C . LEU A 1 793 ? 3.849 -30.927 -21.235 1.00 27.59 791 LEU A C 1
ATOM 5999 O O . LEU A 1 793 ? 2.629 -30.987 -21.306 1.00 28.95 791 LEU A O 1
ATOM 6004 N N . LEU A 1 794 ? 4.601 -30.452 -22.226 1.00 25.19 792 LEU A N 1
ATOM 6005 C CA . LEU A 1 794 ? 4.063 -30.075 -23.520 1.00 27.08 792 LEU A CA 1
ATOM 6006 C C . LEU A 1 794 ? 4.272 -31.211 -24.505 1.00 29.69 792 LEU A C 1
ATOM 6007 O O . LEU A 1 794 ? 5.369 -31.802 -24.567 1.00 28.18 792 LEU A O 1
ATOM 6012 N N . ILE A 1 795 ? 3.230 -31.491 -25.312 1.00 26.61 793 ILE A N 1
ATOM 6013 C CA . ILE A 1 795 ? 3.346 -32.414 -26.425 1.00 27.60 793 ILE A CA 1
ATOM 6014 C C . ILE A 1 795 ? 3.305 -31.604 -27.721 1.00 29.10 793 ILE A C 1
ATOM 6015 O O . ILE A 1 795 ? 2.340 -30.890 -28.003 1.00 31.08 793 ILE A O 1
ATOM 6020 N N . ILE A 1 796 ? 4.374 -31.714 -28.515 1.00 26.76 794 ILE A N 1
ATOM 6021 C CA . ILE A 1 796 ? 4.602 -30.811 -29.627 1.00 26.34 794 ILE A CA 1
ATOM 6022 C C . ILE A 1 796 ? 4.764 -31.612 -30.918 1.00 26.56 794 ILE A C 1
ATOM 6023 O O . ILE A 1 796 ? 5.562 -32.546 -30.986 1.00 28.94 794 ILE A O 1
ATOM 6028 N N . ASP A 1 797 ? 4.012 -31.215 -31.955 1.00 28.24 795 ASP A N 1
ATOM 6029 C CA . ASP A 1 797 ? 4.004 -31.938 -33.219 1.00 30.63 795 ASP A CA 1
ATOM 6030 C C . ASP A 1 797 ? 5.377 -31.823 -33.899 1.00 28.26 795 ASP A C 1
ATOM 6031 O O . ASP A 1 797 ? 5.918 -30.745 -33.987 1.00 29.74 795 ASP A O 1
ATOM 6036 N N . GLN A 1 798 ? 5.909 -32.914 -34.437 1.00 30.35 796 GLN A N 1
ATOM 6037 C CA . GLN A 1 798 ? 7.284 -32.872 -34.956 1.00 30.07 796 GLN A CA 1
ATOM 6038 C C . GLN A 1 798 ? 7.417 -32.133 -36.287 1.00 34.15 796 GLN A C 1
ATOM 6039 O O . GLN A 1 798 ? 8.548 -31.876 -36.696 1.00 37.29 796 GLN A O 1
ATOM 6045 N N . HIS A 1 799 ? 6.302 -31.939 -37.004 1.00 39.22 797 HIS A N 1
ATOM 6046 C CA . HIS A 1 799 ? 6.311 -31.277 -38.311 1.00 43.05 797 HIS A CA 1
ATOM 6047 C C . HIS A 1 799 ? 5.979 -29.796 -38.156 1.00 40.71 797 HIS A C 1
ATOM 6048 O O . HIS A 1 799 ? 6.707 -28.942 -38.671 1.00 40.62 797 HIS A O 1
ATOM 6055 N N . THR A 1 800 ? 4.882 -29.496 -37.443 1.00 36.98 798 THR A N 1
ATOM 6056 C CA . THR A 1 800 ? 4.369 -28.126 -37.362 1.00 37.49 798 THR A CA 1
ATOM 6057 C C . THR A 1 800 ? 4.898 -27.406 -36.120 1.00 33.00 798 THR A C 1
ATOM 6058 O O . THR A 1 800 ? 4.771 -26.187 -36.029 1.00 34.31 798 THR A O 1
ATOM 6062 N N . PHE A 1 801 ? 5.356 -28.183 -35.127 1.00 31.70 799 PHE A N 1
ATOM 6063 C CA . PHE A 1 801 ? 5.756 -27.696 -33.806 1.00 30.64 799 PHE A CA 1
ATOM 6064 C C . PHE A 1 801 ? 4.605 -26.976 -33.109 1.00 31.73 799 PHE A C 1
ATOM 6065 O O . PHE A 1 801 ? 4.818 -26.192 -32.181 1.00 32.04 799 PHE A O 1
ATOM 6073 N N . GLU A 1 802 ? 3.369 -27.308 -33.497 1.00 32.53 800 GLU A N 1
ATOM 6074 C CA . GLU A 1 802 ? 2.197 -26.864 -32.766 1.00 33.45 800 GLU A CA 1
ATOM 6075 C C . GLU A 1 802 ? 2.167 -27.551 -31.396 1.00 29.38 800 GLU A C 1
ATOM 6076 O O . GLU A 1 802 ? 2.521 -28.729 -31.276 1.00 32.27 800 GLU A O 1
ATOM 6082 N N . VAL A 1 803 ? 1.674 -26.837 -30.389 1.00 28.50 801 VAL A N 1
ATOM 6083 C CA . VAL A 1 803 ? 1.505 -27.401 -29.064 1.00 28.13 801 VAL A CA 1
ATOM 6084 C C . VAL A 1 803 ? 0.157 -28.134 -29.038 1.00 30.72 801 VAL A C 1
ATOM 6085 O O . VAL A 1 803 ? -0.887 -27.484 -28.982 1.00 31.05 801 VAL A O 1
ATOM 6089 N N . LEU A 1 804 ? 0.207 -29.471 -29.101 1.00 28.91 802 LEU A N 1
ATOM 6090 C CA . LEU A 1 804 ? -1.000 -30.295 -29.210 1.00 28.57 802 LEU A CA 1
ATOM 6091 C C . LEU A 1 804 ? -1.678 -30.431 -27.853 1.00 31.52 802 LEU A C 1
ATOM 6092 O O . LEU A 1 804 ? -2.902 -30.473 -27.791 1.00 31.93 802 LEU A O 1
ATOM 6097 N N . HIS A 1 805 ? -0.890 -30.613 -26.786 1.00 27.32 803 HIS A N 1
ATOM 6098 C CA . HIS A 1 805 ? -1.431 -30.841 -25.447 1.00 30.56 803 HIS A CA 1
ATOM 6099 C C . HIS A 1 805 ? -0.463 -30.294 -24.416 1.00 33.85 803 HIS A C 1
ATOM 6100 O O . HIS A 1 805 ? 0.742 -30.318 -24.633 1.00 30.73 803 HIS A O 1
ATOM 6107 N N . ALA A 1 806 ? -0.999 -29.789 -23.312 1.00 26.12 804 ALA A N 1
ATOM 6108 C CA . ALA A 1 806 ? -0.208 -29.400 -22.158 1.00 27.21 804 ALA A CA 1
ATOM 6109 C C . ALA A 1 806 ? -0.813 -30.016 -20.907 1.00 33.27 804 ALA A C 1
ATOM 6110 O O . ALA A 1 806 ? -2.021 -29.837 -20.664 1.00 31.63 804 ALA A O 1
ATOM 6112 N N . HIS A 1 807 ? 0.025 -30.688 -20.122 1.00 29.16 805 HIS A N 1
ATOM 6113 C CA . HIS A 1 807 ? -0.337 -31.207 -18.809 1.00 31.37 805 HIS A CA 1
ATOM 6114 C C . HIS A 1 807 ? 0.340 -30.378 -17.714 1.00 34.41 805 HIS A C 1
ATOM 6115 O O . HIS A 1 807 ? 1.584 -30.288 -17.638 1.00 31.91 805 HIS A O 1
ATOM 6122 N N . GLN A 1 808 ? -0.485 -29.773 -16.832 1.00 30.33 806 GLN A N 1
ATOM 6123 C CA . GLN A 1 808 ? 0.031 -29.002 -15.726 1.00 31.22 806 GLN A CA 1
ATOM 6124 C C . GLN A 1 808 ? 0.211 -29.859 -14.477 1.00 30.83 806 GLN A C 1
ATOM 6125 O O . GLN A 1 808 ? -0.693 -30.612 -14.072 1.00 32.47 806 GLN A O 1
ATOM 6131 N N . PHE A 1 809 ? 1.388 -29.719 -13.833 1.00 29.90 807 PHE A N 1
ATOM 6132 C CA . PHE A 1 809 ? 1.736 -30.477 -12.645 1.00 28.83 807 PHE A CA 1
ATOM 6133 C C . PHE A 1 809 ? 1.108 -29.801 -11.418 1.00 30.67 807 PHE A C 1
ATOM 6134 O O . PHE A 1 809 ? 0.500 -28.729 -11.546 1.00 31.28 807 PHE A O 1
ATOM 6142 N N . LEU A 1 810 ? 1.268 -30.431 -10.244 1.00 34.11 808 LEU A N 1
ATOM 6143 C CA . LEU A 1 810 ? 0.673 -29.915 -9.002 1.00 34.33 808 LEU A CA 1
ATOM 6144 C C . LEU A 1 810 ? 1.310 -28.571 -8.635 1.00 35.80 808 LEU A C 1
ATOM 6145 O O . LEU A 1 810 ? 2.454 -28.258 -8.981 1.00 33.36 808 LEU A O 1
ATOM 6150 N N . GLN A 1 811 ? 0.600 -27.779 -7.838 1.00 36.96 809 GLN A N 1
ATOM 6151 C CA . GLN A 1 811 ? 1.210 -26.617 -7.207 1.00 36.34 809 GLN A CA 1
ATOM 6152 C C . GLN A 1 811 ? 2.488 -27.007 -6.446 1.00 33.31 809 GLN A C 1
ATOM 6153 O O . GLN A 1 811 ? 2.532 -28.005 -5.721 1.00 35.68 809 GLN A O 1
ATOM 6159 N N . ASN A 1 812 ? 3.545 -26.204 -6.670 1.00 34.12 810 ASN A N 1
ATOM 6160 C CA . ASN A 1 812 ? 4.859 -26.384 -6.078 1.00 36.33 810 ASN A CA 1
ATOM 6161 C C . ASN A 1 812 ? 5.555 -27.641 -6.592 1.00 33.44 810 ASN A C 1
ATOM 6162 O O . ASN A 1 812 ? 6.564 -28.045 -6.004 1.00 37.94 810 ASN A O 1
ATOM 6167 N N . GLU A 1 813 ? 5.012 -28.277 -7.634 1.00 32.31 811 GLU A N 1
ATOM 6168 C CA . GLU A 1 813 ? 5.687 -29.433 -8.210 1.00 30.63 811 GLU A CA 1
ATOM 6169 C C . GLU A 1 813 ? 6.578 -28.943 -9.351 1.00 29.50 811 GLU A C 1
ATOM 6170 O O . GLU A 1 813 ? 6.071 -28.367 -10.327 1.00 31.97 811 GLU A O 1
ATOM 6176 N N . TYR A 1 814 ? 7.884 -29.266 -9.269 1.00 30.60 812 TYR A N 1
ATOM 6177 C CA . TYR A 1 814 ? 8.839 -28.946 -10.335 1.00 28.03 812 TYR A CA 1
ATOM 6178 C C . TYR A 1 814 ? 9.170 -30.210 -11.124 1.00 27.08 812 TYR A C 1
ATOM 6179 O O . TYR A 1 814 ? 9.491 -31.241 -10.532 1.00 31.93 812 TYR A O 1
ATOM 6188 N N . ALA A 1 815 ? 9.031 -30.154 -12.456 1.00 29.39 813 ALA A N 1
ATOM 6189 C CA . ALA A 1 815 ? 9.335 -31.300 -13.295 1.00 27.99 813 ALA A CA 1
ATOM 6190 C C . ALA A 1 815 ? 10.827 -31.241 -13.658 1.00 29.14 813 ALA A C 1
ATOM 6191 O O . ALA A 1 815 ? 11.308 -30.213 -14.149 1.00 29.28 813 ALA A O 1
ATOM 6193 N N . LEU A 1 816 ? 11.550 -32.337 -13.363 1.00 27.02 814 LEU A N 1
ATOM 6194 C CA . LEU A 1 816 ? 13.018 -32.308 -13.395 1.00 27.73 814 LEU A CA 1
ATOM 6195 C C . LEU A 1 816 ? 13.557 -33.218 -14.500 1.00 30.25 814 LEU A C 1
ATOM 6196 O O . LEU A 1 816 ? 14.654 -32.973 -15.012 1.00 29.84 814 LEU A O 1
ATOM 6201 N N . SER A 1 817 ? 12.853 -34.310 -14.797 1.00 26.64 815 SER A N 1
ATOM 6202 C CA . SER A 1 817 ? 13.391 -35.329 -15.676 1.00 26.37 815 SER A CA 1
ATOM 6203 C C . SER A 1 817 ? 12.293 -35.913 -16.571 1.00 27.95 815 SER A C 1
ATOM 6204 O O . SER A 1 817 ? 11.100 -35.921 -16.232 1.00 26.66 815 SER A O 1
ATOM 6207 N N . LEU A 1 818 ? 12.691 -36.341 -17.770 1.00 25.48 816 LEU A N 1
ATOM 6208 C CA . LEU A 1 818 ? 11.742 -36.762 -18.793 1.00 28.13 816 LEU A CA 1
ATOM 6209 C C . LEU A 1 818 ? 12.376 -37.875 -19.632 1.00 32.36 816 LEU A C 1
ATOM 6210 O O . LEU A 1 818 ? 13.526 -37.754 -20.054 1.00 27.93 816 LEU A O 1
ATOM 6215 N N . VAL A 1 819 ? 11.597 -38.921 -19.925 1.00 26.97 817 VAL A N 1
ATOM 6216 C CA . VAL A 1 819 ? 11.999 -39.946 -20.872 1.00 28.59 817 VAL A CA 1
ATOM 6217 C C . VAL A 1 819 ? 10.774 -40.394 -21.639 1.00 29.54 817 VAL A C 1
ATOM 6218 O O . VAL A 1 819 ? 9.634 -40.272 -21.156 1.00 30.88 817 VAL A O 1
ATOM 6222 N N . SER A 1 820 ? 11.020 -40.833 -22.876 1.00 27.72 818 SER A N 1
ATOM 6223 C CA . SER A 1 820 ? 10.030 -41.538 -23.672 1.00 27.99 818 SER A CA 1
ATOM 6224 C C . SER A 1 820 ? 10.514 -42.973 -23.870 1.00 31.82 818 SER A C 1
ATOM 6225 O O . SER A 1 820 ? 11.576 -43.183 -24.427 1.00 30.25 818 SER A O 1
ATOM 6228 N N . CYS A 1 821 ? 9.727 -43.973 -23.445 1.00 28.04 819 CYS A N 1
ATOM 6229 C CA . CYS A 1 821 ? 10.193 -45.338 -23.584 1.00 29.61 819 CYS A CA 1
ATOM 6230 C C . CYS A 1 821 ? 9.066 -46.333 -23.402 1.00 33.17 819 CYS A C 1
ATOM 6231 O O . CYS A 1 821 ? 7.983 -46.001 -22.912 1.00 32.67 819 CYS A O 1
ATOM 6234 N N . LYS A 1 822 ? 9.376 -47.565 -23.801 1.00 34.46 820 LYS A N 1
ATOM 6235 C CA . LYS A 1 822 ? 8.583 -48.736 -23.459 1.00 33.49 820 LYS A CA 1
ATOM 6236 C C . LYS A 1 822 ? 9.214 -49.419 -22.262 1.00 34.77 820 LYS A C 1
ATOM 6237 O O . LYS A 1 822 ? 10.439 -49.372 -22.094 1.00 35.61 820 LYS A O 1
ATOM 6243 N N . LEU A 1 823 ? 8.386 -50.137 -21.472 1.00 35.52 821 LEU A N 1
ATOM 6244 C CA . LEU A 1 823 ? 8.881 -50.857 -20.304 1.00 32.71 821 LEU A CA 1
ATOM 6245 C C . LEU A 1 823 ? 8.291 -52.279 -20.277 1.00 33.19 821 LEU A C 1
ATOM 6246 O O . LEU A 1 823 ? 7.179 -52.503 -20.762 1.00 35.88 821 LEU A O 1
ATOM 6251 N N . GLY A 1 824 ? 9.047 -53.182 -19.667 1.00 37.62 822 GLY A N 1
ATOM 6252 C CA . GLY A 1 824 ? 8.593 -54.534 -19.362 1.00 38.91 822 GLY A CA 1
ATOM 6253 C C . GLY A 1 824 ? 8.076 -55.232 -20.613 1.00 39.85 822 GLY A C 1
ATOM 6254 O O . GLY A 1 824 ? 8.649 -55.101 -21.683 1.00 39.97 822 GLY A O 1
ATOM 6255 N N . LYS A 1 825 ? 6.938 -55.933 -20.476 1.00 42.91 823 LYS A N 1
ATOM 6256 C CA . LYS A 1 825 ? 6.324 -56.598 -21.611 1.00 43.44 823 LYS A CA 1
ATOM 6257 C C . LYS A 1 825 ? 5.173 -55.752 -22.165 1.00 47.03 823 LYS A C 1
ATOM 6258 O O . LYS A 1 825 ? 4.365 -56.227 -22.960 1.00 43.25 823 LYS A O 1
ATOM 6261 N N . ASP A 1 826 ? 5.123 -54.470 -21.775 1.00 42.57 824 ASP A N 1
ATOM 6262 C CA . ASP A 1 826 ? 4.050 -53.587 -22.197 1.00 38.20 824 ASP A CA 1
ATOM 6263 C C . ASP A 1 826 ? 4.432 -52.960 -23.544 1.00 45.36 824 ASP A C 1
ATOM 6264 O O . ASP A 1 826 ? 5.542 -52.441 -23.691 1.00 41.62 824 ASP A O 1
ATOM 6269 N N . PRO A 1 827 ? 3.567 -53.054 -24.593 1.00 42.31 825 PRO A N 1
ATOM 6270 C CA . PRO A 1 827 ? 3.932 -52.589 -25.933 1.00 42.03 825 PRO A CA 1
ATOM 6271 C C . PRO A 1 827 ? 3.832 -51.079 -26.134 1.00 39.83 825 PRO A C 1
ATOM 6272 O O . PRO A 1 827 ? 4.271 -50.566 -27.153 1.00 39.86 825 PRO A O 1
ATOM 6276 N N . ASN A 1 828 ? 3.241 -50.387 -25.166 1.00 36.00 826 ASN A N 1
ATOM 6277 C CA . ASN A 1 828 ? 2.978 -48.969 -25.296 1.00 36.56 826 ASN A CA 1
ATOM 6278 C C . ASN A 1 828 ? 4.279 -48.208 -25.042 1.00 31.02 826 ASN A C 1
ATOM 6279 O O . ASN A 1 828 ? 5.107 -48.629 -24.230 1.00 37.76 826 ASN A O 1
ATOM 6284 N N . THR A 1 829 ? 4.392 -47.049 -25.691 1.00 34.61 827 THR A N 1
ATOM 6285 C CA . THR A 1 829 ? 5.441 -46.086 -25.393 1.00 32.38 827 THR A CA 1
ATOM 6286 C C . THR A 1 829 ? 4.850 -44.950 -24.550 1.00 30.63 827 THR A C 1
ATOM 6287 O O . THR A 1 829 ? 3.824 -44.376 -24.917 1.00 31.66 827 THR A O 1
ATOM 6291 N N . TYR A 1 830 ? 5.521 -44.641 -23.441 1.00 30.63 828 TYR A N 1
ATOM 6292 C CA . TYR A 1 830 ? 5.036 -43.684 -22.457 1.00 29.43 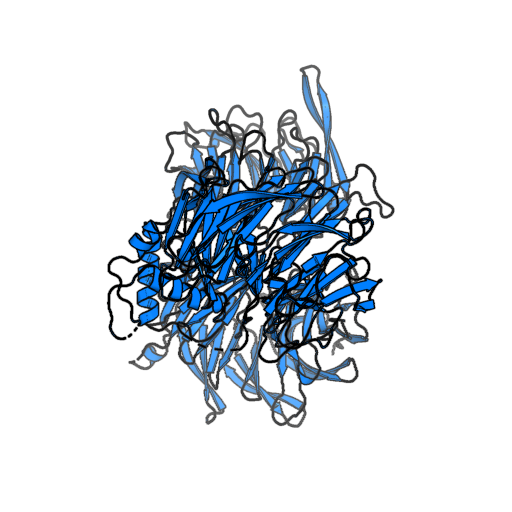828 TYR A CA 1
ATOM 6293 C C . TYR A 1 830 ? 5.970 -42.469 -22.411 1.00 29.48 828 TYR A C 1
ATOM 6294 O O . TYR A 1 830 ? 7.157 -42.600 -22.672 1.00 29.01 828 TYR A O 1
ATOM 6303 N N . PHE A 1 831 ? 5.413 -41.311 -22.027 1.00 27.83 829 PHE A N 1
ATOM 6304 C CA . PHE A 1 831 ? 6.204 -40.221 -21.495 1.00 27.70 829 PHE A CA 1
ATOM 6305 C C . PHE A 1 831 ? 6.256 -40.377 -19.989 1.00 31.96 829 PHE A C 1
ATOM 6306 O O . PHE A 1 831 ? 5.227 -40.526 -19.322 1.00 30.82 829 PHE A O 1
ATOM 6314 N N . ILE A 1 832 ? 7.454 -40.361 -19.441 1.00 27.37 830 ILE A N 1
ATOM 6315 C CA . ILE A 1 832 ? 7.608 -40.530 -18.010 1.00 29.91 830 ILE A CA 1
ATOM 6316 C C . ILE A 1 832 ? 8.318 -39.307 -17.469 1.00 33.36 830 ILE A C 1
ATOM 6317 O O . ILE A 1 832 ? 9.363 -38.927 -18.008 1.00 29.02 830 ILE A O 1
ATOM 6322 N N . VAL A 1 833 ? 7.767 -38.734 -16.373 1.00 27.94 831 VAL A N 1
ATOM 6323 C CA . VAL A 1 833 ? 8.253 -37.478 -15.811 1.00 29.17 831 VAL A CA 1
ATOM 6324 C C . VAL A 1 833 ? 8.604 -37.690 -14.351 1.00 30.09 831 VAL A C 1
ATOM 6325 O O . VAL A 1 833 ? 7.857 -38.324 -13.600 1.00 31.04 831 VAL A O 1
ATOM 6329 N N . GLY A 1 834 ? 9.789 -37.228 -13.965 1.00 25.84 832 GLY A N 1
ATOM 6330 C CA . GLY A 1 834 ? 10.200 -37.207 -12.577 1.00 27.75 832 GLY A CA 1
ATOM 6331 C C . GLY A 1 834 ? 10.133 -35.794 -12.032 1.00 28.16 832 GLY A C 1
ATOM 6332 O O . GLY A 1 834 ? 10.543 -34.863 -12.713 1.00 27.58 832 GLY A O 1
ATOM 6333 N N . THR A 1 835 ? 9.650 -35.646 -10.790 1.00 27.90 833 THR A N 1
ATOM 6334 C CA . THR A 1 835 ? 9.397 -34.332 -10.216 1.00 27.76 833 THR A CA 1
ATOM 6335 C C . THR A 1 835 ? 9.966 -34.228 -8.807 1.00 29.15 833 THR A C 1
ATOM 6336 O O . THR A 1 835 ? 10.453 -35.191 -8.215 1.00 28.71 833 THR A O 1
ATOM 6340 N N . ALA A 1 836 ? 9.956 -32.987 -8.302 1.00 28.26 834 ALA A N 1
ATOM 6341 C CA . ALA A 1 836 ? 10.190 -32.697 -6.900 1.00 30.65 834 ALA A CA 1
ATOM 6342 C C . ALA A 1 836 ? 9.114 -31.749 -6.393 1.00 34.37 834 ALA A C 1
ATOM 6343 O O . ALA A 1 836 ? 8.720 -30.832 -7.110 1.00 32.24 834 ALA A O 1
ATOM 6345 N N . MET A 1 837 ? 8.654 -31.978 -5.144 1.00 33.86 835 MET A N 1
ATOM 6346 C CA . MET A 1 837 ? 7.853 -30.978 -4.451 1.00 34.88 835 MET A CA 1
ATOM 6347 C C . MET A 1 837 ? 8.791 -30.035 -3.723 1.00 32.52 835 MET A C 1
ATOM 6348 O O . MET A 1 837 ? 9.578 -30.450 -2.891 1.00 38.02 835 MET A O 1
ATOM 6353 N N . VAL A 1 838 ? 8.675 -28.759 -4.030 1.00 34.02 836 VAL A N 1
ATOM 6354 C CA . VAL A 1 838 ? 9.602 -27.753 -3.578 1.00 41.24 836 VAL A CA 1
ATOM 6355 C C . VAL A 1 838 ? 8.906 -26.872 -2.537 1.00 43.14 836 VAL A C 1
ATOM 6356 O O . VAL A 1 838 ? 7.878 -26.252 -2.829 1.00 43.03 836 VAL A O 1
ATOM 6360 N N . TYR A 1 839 ? 9.467 -26.872 -1.322 1.00 42.90 837 TYR A N 1
ATOM 6361 C CA . TYR A 1 839 ? 9.004 -26.048 -0.205 1.00 42.38 837 TYR A CA 1
ATOM 6362 C C . TYR A 1 839 ? 10.172 -25.169 0.260 1.00 46.12 837 TYR A C 1
ATOM 6363 O O . TYR A 1 839 ? 11.304 -25.652 0.361 1.00 43.38 837 TYR A O 1
ATOM 6372 N N . PRO A 1 840 ? 9.916 -23.903 0.680 1.00 48.81 838 PRO A N 1
ATOM 6373 C CA . PRO A 1 840 ? 10.987 -22.934 0.922 1.00 46.51 838 PRO A CA 1
ATOM 6374 C C . PRO A 1 840 ? 12.037 -23.313 1.963 1.00 51.38 838 PRO A C 1
ATOM 6375 O O . PRO A 1 840 ? 13.189 -22.916 1.841 1.00 52.43 838 PRO A O 1
ATOM 6379 N N . GLU A 1 841 ? 11.615 -23.992 3.038 1.00 45.65 839 GLU A N 1
ATOM 6380 C CA . GLU A 1 841 ? 12.476 -24.162 4.199 1.00 52.55 839 GLU A CA 1
ATOM 6381 C C . GLU A 1 841 ? 13.249 -25.486 4.103 1.00 56.83 839 GLU A C 1
ATOM 6382 O O . GLU A 1 841 ? 14.035 -25.798 4.995 1.00 50.29 839 GLU A O 1
ATOM 6384 N N . GLU A 1 842 ? 13.038 -26.254 3.011 1.00 52.76 840 GLU A N 1
ATOM 6385 C CA . GLU A 1 842 ? 13.742 -27.517 2.800 1.00 56.21 840 GLU A CA 1
ATOM 6386 C C . GLU A 1 842 ? 15.066 -27.249 2.075 1.00 58.09 840 GLU A C 1
ATOM 6387 O O . GLU A 1 842 ? 15.081 -26.635 1.013 1.00 54.47 840 GLU A O 1
ATOM 6393 N N . ALA A 1 843 ? 16.174 -27.726 2.665 1.00 59.93 841 ALA A N 1
ATOM 6394 C CA . ALA A 1 843 ? 17.496 -27.599 2.057 1.00 54.70 841 ALA A CA 1
ATOM 6395 C C . ALA A 1 843 ? 17.554 -28.394 0.752 1.00 53.47 841 ALA A C 1
ATOM 6396 O O . ALA A 1 843 ? 18.282 -28.031 -0.165 1.00 57.98 841 ALA A O 1
ATOM 6398 N N . GLU A 1 844 ? 16.824 -29.515 0.706 1.00 47.81 842 GLU A N 1
ATOM 6399 C CA . GLU A 1 844 ? 16.531 -30.195 -0.547 1.00 48.87 842 GLU A CA 1
ATOM 6400 C C . GLU A 1 844 ? 15.152 -30.828 -0.426 1.00 52.70 842 GLU A C 1
ATOM 6401 O O . GLU A 1 844 ? 14.638 -30.987 0.695 1.00 47.90 842 GLU A O 1
ATOM 6407 N N . PRO A 1 845 ? 14.528 -31.240 -1.559 1.00 41.41 843 PRO A N 1
ATOM 6408 C CA . PRO A 1 845 ? 13.197 -31.841 -1.515 1.00 35.30 843 PRO A CA 1
ATOM 6409 C C . PRO A 1 845 ? 13.124 -33.207 -0.832 1.00 41.58 843 PRO A C 1
ATOM 6410 O O . PRO A 1 845 ? 14.001 -34.048 -0.994 1.00 40.85 843 PRO A O 1
ATOM 6414 N N . LYS A 1 846 ? 12.041 -33.431 -0.091 1.00 37.36 844 LYS A N 1
ATOM 6415 C CA . LYS A 1 846 ? 11.851 -34.685 0.604 1.00 38.55 844 LYS A CA 1
ATOM 6416 C C . LYS A 1 846 ? 10.678 -35.427 -0.007 1.00 33.60 844 LYS A C 1
ATOM 6417 O O . LYS A 1 846 ? 10.273 -36.456 0.503 1.00 38.34 844 LYS A O 1
ATOM 6421 N N . GLN A 1 847 ? 10.083 -34.859 -1.065 1.00 32.31 845 GLN A N 1
ATOM 6422 C CA . GLN A 1 847 ? 8.988 -35.494 -1.770 1.00 30.54 845 GLN A CA 1
ATOM 6423 C C . GLN A 1 847 ? 9.093 -35.226 -3.272 1.00 34.69 845 GLN A C 1
ATOM 6424 O O . GLN A 1 847 ? 9.535 -34.159 -3.671 1.00 34.15 845 GLN A O 1
ATOM 6430 N N . GLY A 1 848 ? 8.592 -36.177 -4.060 1.00 34.97 846 GLY A N 1
ATOM 6431 C CA . GLY A 1 848 ? 8.505 -36.050 -5.499 1.00 36.05 846 GLY A CA 1
ATOM 6432 C C . GLY A 1 848 ? 7.682 -37.190 -6.068 1.00 36.07 846 GLY A C 1
ATOM 6433 O O . GLY A 1 848 ? 7.172 -38.027 -5.316 1.00 32.98 846 GLY A O 1
ATOM 6434 N N . ARG A 1 849 ? 7.485 -37.172 -7.380 1.00 30.88 847 ARG A N 1
ATOM 6435 C CA . ARG A 1 849 ? 6.711 -38.192 -8.044 1.00 31.23 847 ARG A CA 1
ATOM 6436 C C . ARG A 1 849 ? 7.424 -38.680 -9.305 1.00 34.71 847 ARG A C 1
ATOM 6437 O O . ARG A 1 849 ? 8.170 -37.930 -9.947 1.00 29.00 847 ARG A O 1
ATOM 6445 N N . ILE A 1 850 ? 7.197 -39.956 -9.632 1.00 31.85 848 ILE A N 1
ATOM 6446 C CA . ILE A 1 850 ? 7.361 -40.437 -10.995 1.00 30.87 848 ILE A CA 1
ATOM 6447 C C . ILE A 1 850 ? 5.971 -40.638 -11.610 1.00 34.48 848 ILE A C 1
ATOM 6448 O O . ILE A 1 850 ? 5.136 -41.388 -11.067 1.00 37.47 848 ILE A O 1
ATOM 6453 N N . VAL A 1 851 ? 5.719 -39.969 -12.742 1.00 29.14 849 VAL A N 1
ATOM 6454 C CA . VAL A 1 851 ? 4.439 -40.061 -13.419 1.00 27.86 849 VAL A CA 1
ATOM 6455 C C . VAL A 1 851 ? 4.606 -40.629 -14.828 1.00 32.53 849 VAL A C 1
ATOM 6456 O O . VAL A 1 851 ? 5.374 -40.111 -15.650 1.00 31.36 849 VAL A O 1
ATOM 6460 N N . VAL A 1 852 ? 3.815 -41.680 -15.113 1.00 32.44 850 VAL A N 1
ATOM 6461 C CA . VAL A 1 852 ? 3.808 -42.338 -16.393 1.00 29.45 850 VAL A CA 1
ATOM 6462 C C . VAL A 1 852 ? 2.558 -41.889 -17.145 1.00 38.63 850 VAL A C 1
ATOM 6463 O O . VAL A 1 852 ? 1.423 -42.133 -16.702 1.00 37.81 850 VAL A O 1
ATOM 6467 N N . PHE A 1 853 ? 2.788 -41.266 -18.310 1.00 29.64 851 PHE A N 1
ATOM 6468 C CA . PHE A 1 853 ? 1.747 -40.754 -19.181 1.00 30.92 851 PHE A CA 1
ATOM 6469 C C . PHE A 1 853 ? 1.718 -41.542 -20.480 1.00 33.58 851 PHE A C 1
ATOM 6470 O O . PHE A 1 853 ? 2.750 -41.952 -20.993 1.00 33.77 851 PHE A O 1
ATOM 6478 N N . GLN A 1 854 ? 0.528 -41.681 -21.058 1.00 31.48 852 GLN A N 1
ATOM 6479 C CA . GLN A 1 854 ? 0.392 -42.175 -22.415 1.00 33.46 852 GLN A CA 1
ATOM 6480 C C . GLN A 1 854 ? -0.258 -41.092 -23.255 1.00 33.55 852 GLN A C 1
ATOM 6481 O O . GLN A 1 854 ? -1.292 -40.548 -22.867 1.00 35.67 852 GLN A O 1
ATOM 6487 N N . TYR A 1 855 ? 0.334 -40.784 -24.409 1.00 32.47 853 TYR A N 1
ATOM 6488 C CA . TYR A 1 855 ? -0.277 -39.849 -25.333 1.00 33.42 853 TYR A CA 1
ATOM 6489 C C . TYR A 1 855 ? -1.125 -40.611 -26.354 1.00 38.96 853 TYR A C 1
ATOM 6490 O O . TYR A 1 855 ? -0.588 -41.392 -27.135 1.00 39.81 853 TYR A O 1
ATOM 6499 N N . SER A 1 856 ? -2.458 -40.347 -26.332 1.00 36.70 854 SER A N 1
ATOM 6500 C CA . SER A 1 856 ? -3.437 -41.013 -27.193 1.00 44.67 854 SER A CA 1
ATOM 6501 C C . SER A 1 856 ? -4.590 -40.046 -27.454 1.00 38.45 854 SER A C 1
ATOM 6502 O O . SER A 1 856 ? -5.041 -39.376 -26.526 1.00 39.09 854 SER A O 1
ATOM 6505 N N . ASP A 1 857 ? -5.059 -39.994 -28.702 1.00 42.18 855 ASP A N 1
ATOM 6506 C CA . ASP A 1 857 ? -6.268 -39.251 -29.035 1.00 50.45 855 ASP A CA 1
ATOM 6507 C C . ASP A 1 857 ? -6.118 -37.797 -28.603 1.00 46.53 855 ASP A C 1
ATOM 6508 O O . ASP A 1 857 ? -7.001 -37.253 -27.944 1.00 42.73 855 ASP A O 1
ATOM 6513 N N . GLY A 1 858 ? -4.935 -37.222 -28.834 1.00 43.48 856 GLY A N 1
ATOM 6514 C CA . GLY A 1 858 ? -4.750 -35.791 -28.641 1.00 44.38 856 GLY A CA 1
ATOM 6515 C C . GLY A 1 858 ? -4.555 -35.384 -27.173 1.00 41.43 856 GLY A C 1
ATOM 6516 O O . GLY A 1 858 ? -4.496 -34.183 -26.869 1.00 43.61 856 GLY A O 1
ATOM 6517 N N . LYS A 1 859 ? -4.451 -36.350 -26.253 1.00 38.94 857 LYS A N 1
ATOM 6518 C CA . LYS A 1 859 ? -4.358 -35.997 -24.848 1.00 40.66 857 LYS A CA 1
ATOM 6519 C C . LYS A 1 859 ? -3.430 -36.946 -24.100 1.00 36.56 857 LYS A C 1
ATOM 6520 O O . LYS A 1 859 ? -3.201 -38.077 -24.525 1.00 39.53 857 LYS A O 1
ATOM 6525 N N . LEU A 1 860 ? -2.899 -36.439 -22.982 1.00 35.10 858 LEU A N 1
ATOM 6526 C CA . LEU A 1 860 ? -2.134 -37.231 -22.043 1.00 39.77 858 LEU A CA 1
ATOM 6527 C C . LEU A 1 860 ? -3.055 -37.824 -20.984 1.00 38.61 858 LEU A C 1
ATOM 6528 O O . LEU A 1 860 ? -3.628 -37.102 -20.161 1.00 41.27 858 LEU A O 1
ATOM 6533 N N . GLN A 1 861 ? -3.049 -39.149 -20.940 1.00 39.56 859 GLN A N 1
ATOM 6534 C CA . GLN A 1 861 ? -3.616 -39.904 -19.841 1.00 39.82 859 GLN A CA 1
ATOM 6535 C C . GLN A 1 861 ? -2.526 -40.241 -18.836 1.00 41.12 859 GLN A C 1
ATOM 6536 O O . GLN A 1 861 ? -1.447 -40.716 -19.208 1.00 35.45 859 GLN A O 1
ATOM 6539 N N . THR A 1 862 ? -2.834 -40.053 -17.552 1.00 36.54 860 THR A N 1
ATOM 6540 C CA . THR A 1 862 ? -1.995 -40.566 -16.487 1.00 35.59 860 THR A CA 1
ATOM 6541 C C . THR A 1 862 ? -2.259 -42.057 -16.320 1.00 45.03 860 THR A C 1
ATOM 6542 O O . THR A 1 862 ? -3.345 -42.467 -15.891 1.00 43.05 860 THR A O 1
ATOM 6546 N N . VAL A 1 863 ? -1.226 -42.853 -16.570 1.00 33.57 861 VAL A N 1
ATOM 6547 C CA . VAL A 1 863 ? -1.305 -44.302 -16.478 1.00 38.20 861 VAL A CA 1
ATOM 6548 C C . VAL A 1 863 ? -0.992 -44.747 -15.056 1.00 44.38 861 VAL A C 1
ATOM 6549 O O . VAL A 1 863 ? -1.579 -45.708 -14.564 1.00 44.07 861 VAL A O 1
ATOM 6553 N N . ALA A 1 864 ? 0.000 -44.111 -14.434 1.00 36.87 862 ALA A N 1
ATOM 6554 C CA . ALA A 1 864 ? 0.457 -44.502 -13.119 1.00 39.21 862 ALA A CA 1
ATOM 6555 C C . ALA A 1 864 ? 1.256 -43.380 -12.486 1.00 45.54 862 ALA A C 1
ATOM 6556 O O . ALA A 1 864 ? 1.943 -42.625 -13.172 1.00 36.31 862 ALA A O 1
ATOM 6558 N N . GLU A 1 865 ? 1.205 -43.325 -11.162 1.00 46.55 863 GLU A N 1
ATOM 6559 C CA . GLU A 1 865 ? 2.023 -42.397 -10.404 1.00 48.16 863 GLU A CA 1
ATOM 6560 C C . GLU A 1 865 ? 2.666 -43.132 -9.242 1.00 58.06 863 GLU A C 1
ATOM 6561 O O . GLU A 1 865 ? 2.049 -43.999 -8.628 1.00 57.11 863 GLU A O 1
ATOM 6567 N N . LYS A 1 866 ? 3.887 -42.725 -8.919 1.00 45.60 864 LYS A N 1
ATOM 6568 C CA . LYS A 1 866 ? 4.594 -43.237 -7.775 1.00 45.17 864 LYS A CA 1
ATOM 6569 C C . LYS A 1 866 ? 5.120 -42.058 -6.966 1.00 50.95 864 LYS A C 1
ATOM 6570 O O . LYS A 1 866 ? 5.837 -41.220 -7.494 1.00 39.29 864 LYS A O 1
ATOM 6576 N N . GLU A 1 867 ? 4.717 -41.965 -5.695 1.00 42.11 865 GLU A N 1
ATOM 6577 C CA . GLU A 1 867 ? 5.335 -41.009 -4.781 1.00 39.47 865 GLU A CA 1
ATOM 6578 C C . GLU A 1 867 ? 6.664 -41.568 -4.287 1.00 42.50 865 GLU A C 1
ATOM 6579 O O . GLU A 1 867 ? 6.756 -42.741 -3.920 1.00 41.23 865 GLU A O 1
ATOM 6585 N N . VAL A 1 868 ? 7.696 -40.712 -4.259 1.00 33.28 866 VAL A N 1
ATOM 6586 C CA . VAL A 1 868 ? 8.991 -41.075 -3.730 1.00 35.69 866 VAL A CA 1
ATOM 6587 C C . VAL A 1 868 ? 9.408 -39.978 -2.765 1.00 32.54 866 VAL A C 1
ATOM 6588 O O . VAL A 1 868 ? 8.810 -38.899 -2.760 1.00 37.18 866 VAL A O 1
ATOM 6592 N N . LYS A 1 869 ? 10.422 -40.254 -1.955 1.00 37.31 867 LYS A N 1
ATOM 6593 C CA . LYS A 1 869 ? 10.762 -39.347 -0.878 1.00 39.55 867 LYS A CA 1
ATOM 6594 C C . LYS A 1 869 ? 11.966 -38.503 -1.284 1.00 37.47 867 LYS A C 1
ATOM 6595 O O . LYS A 1 869 ? 12.942 -38.384 -0.553 1.00 37.90 867 LYS A O 1
ATOM 6601 N N . GLY A 1 870 ? 11.863 -37.885 -2.454 1.00 33.83 868 GLY A N 1
ATOM 6602 C CA . GLY A 1 870 ? 12.874 -36.920 -2.858 1.00 33.94 868 GLY A CA 1
ATOM 6603 C C . GLY A 1 870 ? 12.656 -36.443 -4.286 1.00 30.69 868 GLY A C 1
ATOM 6604 O O . GLY A 1 870 ? 11.687 -36.803 -4.939 1.00 30.81 868 GLY A O 1
ATOM 6605 N N . ALA A 1 871 ? 13.621 -35.651 -4.769 1.00 28.82 869 ALA A N 1
ATOM 6606 C CA . ALA A 1 871 ? 13.595 -35.117 -6.118 1.00 30.43 869 ALA A CA 1
ATOM 6607 C C . ALA A 1 871 ? 14.078 -36.177 -7.102 1.00 27.17 869 ALA A C 1
ATOM 6608 O O . ALA A 1 871 ? 15.158 -36.756 -6.905 1.00 28.45 869 ALA A O 1
ATOM 6610 N N . VAL A 1 872 ? 13.328 -36.346 -8.198 1.00 29.56 870 VAL A N 1
ATOM 6611 C CA . VAL A 1 872 ? 13.711 -37.281 -9.254 1.00 30.33 870 VAL A CA 1
ATOM 6612 C C . VAL A 1 872 ? 14.517 -36.513 -10.303 1.00 27.09 870 VAL A C 1
ATOM 6613 O O . VAL A 1 872 ? 13.968 -36.017 -11.269 1.00 28.34 870 VAL A O 1
ATOM 6617 N N . TYR A 1 873 ? 15.824 -36.444 -10.067 1.00 27.06 871 TYR A N 1
ATOM 6618 C CA . TYR A 1 873 ? 16.722 -35.619 -10.858 1.00 26.44 871 TYR A CA 1
ATOM 6619 C C . TYR A 1 873 ? 16.938 -36.177 -12.271 1.00 27.79 871 TYR A C 1
ATOM 6620 O O . TYR A 1 873 ? 17.110 -35.402 -13.210 1.00 27.64 871 TYR A O 1
ATOM 6629 N N . SER A 1 874 ? 17.001 -37.512 -12.436 1.00 25.54 872 SER A N 1
ATOM 6630 C CA . SER A 1 874 ? 17.437 -38.061 -13.704 1.00 28.13 872 SER A CA 1
ATOM 6631 C C . SER A 1 874 ? 16.773 -39.413 -13.887 1.00 31.80 872 SER A C 1
ATOM 6632 O O . SER A 1 874 ? 16.556 -40.109 -12.894 1.00 30.07 872 SER A O 1
ATOM 6635 N N . MET A 1 875 ? 16.350 -39.711 -15.110 1.00 27.29 873 MET A N 1
ATOM 6636 C CA . MET A 1 875 ? 15.799 -41.025 -15.414 1.00 29.01 873 MET A CA 1
ATOM 6637 C C . MET A 1 875 ? 16.354 -41.497 -16.746 1.00 30.60 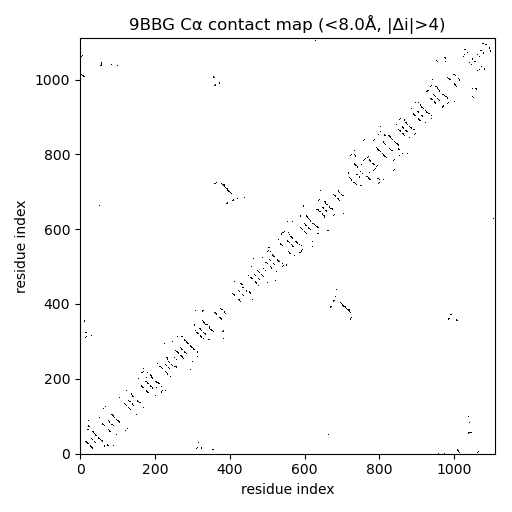873 MET A C 1
ATOM 6638 O O . MET A 1 875 ? 16.522 -40.696 -17.660 1.00 28.28 873 MET A O 1
ATOM 6643 N N . VAL A 1 876 ? 16.504 -42.822 -16.883 1.00 28.16 874 VAL A N 1
ATOM 6644 C CA . VAL A 1 876 ? 16.973 -43.423 -18.109 1.00 28.09 874 VAL A CA 1
ATOM 6645 C C . VAL A 1 876 ? 16.275 -44.770 -18.257 1.00 30.18 874 VAL A C 1
ATOM 6646 O O . VAL A 1 876 ? 16.167 -45.493 -17.277 1.00 29.51 874 VAL A O 1
ATOM 6650 N N . GLU A 1 877 ? 15.889 -45.102 -19.480 1.00 29.21 875 GLU A N 1
ATOM 6651 C CA . GLU A 1 877 ? 15.438 -46.457 -19.782 1.00 30.43 875 GLU A CA 1
ATOM 6652 C C . GLU A 1 877 ? 16.642 -47.372 -19.713 1.00 32.55 875 GLU A C 1
ATOM 6653 O O . GLU A 1 877 ? 17.726 -47.055 -20.208 1.00 31.92 875 GLU A O 1
ATOM 6659 N N . PHE A 1 878 ? 16.447 -48.539 -19.106 1.00 29.58 876 PHE A N 1
ATOM 6660 C CA . PHE A 1 878 ? 17.556 -49.413 -18.800 1.00 29.17 876 PHE A CA 1
ATOM 6661 C C . PHE A 1 878 ? 17.079 -50.847 -18.974 1.00 31.57 876 PHE A C 1
ATOM 6662 O O . PHE A 1 878 ? 16.470 -51.392 -18.067 1.00 32.78 876 PHE A O 1
ATOM 6670 N N . ASN A 1 879 ? 17.375 -51.415 -20.128 1.00 33.58 877 ASN A N 1
ATOM 6671 C CA . ASN A 1 879 ? 17.083 -52.822 -20.418 1.00 35.78 877 ASN A CA 1
ATOM 6672 C C . ASN A 1 879 ? 15.621 -53.170 -20.097 1.00 38.51 877 ASN A C 1
ATOM 6673 O O . ASN A 1 879 ? 15.365 -54.201 -19.466 1.00 34.12 877 ASN A O 1
ATOM 6678 N N . GLY A 1 880 ? 14.692 -52.293 -20.499 1.00 34.55 878 GLY A N 1
ATOM 6679 C CA . GLY A 1 880 ? 13.263 -52.496 -20.294 1.00 36.87 878 GLY A CA 1
ATOM 6680 C C . GLY A 1 880 ? 12.768 -52.114 -18.891 1.00 33.98 878 GLY A C 1
ATOM 6681 O O . GLY A 1 880 ? 11.585 -52.290 -18.588 1.00 37.79 878 GLY A O 1
ATOM 6682 N N . LYS A 1 881 ? 13.654 -51.568 -18.072 1.00 31.11 879 LYS A N 1
ATOM 6683 C CA . LYS A 1 881 ? 13.356 -51.108 -16.723 1.00 29.39 879 LYS A CA 1
ATOM 6684 C C . LYS A 1 881 ? 13.616 -49.602 -16.653 1.00 32.83 879 LYS A C 1
ATOM 6685 O O . LYS A 1 881 ? 14.104 -49.010 -17.629 1.00 31.59 879 LYS A O 1
ATOM 6691 N N . LEU A 1 882 ? 13.137 -48.978 -15.576 1.00 30.64 880 LEU A N 1
ATOM 6692 C CA . LEU A 1 882 ? 13.296 -47.533 -15.402 1.00 29.54 880 LEU A CA 1
ATOM 6693 C C . LEU A 1 882 ? 14.325 -47.280 -14.315 1.00 32.78 880 LEU A C 1
ATOM 6694 O O . LEU A 1 882 ? 14.136 -47.631 -13.151 1.00 29.26 880 LEU A O 1
ATOM 6699 N N . LEU A 1 883 ? 15.431 -46.595 -14.687 1.00 27.27 881 LEU A N 1
ATOM 6700 C CA . LEU A 1 883 ? 16.431 -46.203 -13.742 1.00 27.99 881 LEU A CA 1
ATOM 6701 C C . LEU A 1 883 ? 16.227 -44.737 -13.401 1.00 30.02 881 LEU A C 1
ATOM 6702 O O . LEU A 1 883 ? 15.985 -43.932 -14.305 1.00 29.58 881 LEU A O 1
ATOM 6707 N N . ALA A 1 884 ? 16.208 -44.441 -12.107 1.00 28.07 882 ALA A N 1
ATOM 6708 C CA . ALA A 1 884 ? 15.956 -43.095 -11.620 1.00 27.98 882 ALA A CA 1
ATOM 6709 C C . ALA A 1 884 ? 16.915 -42.734 -10.501 1.00 30.95 882 ALA A C 1
ATOM 6710 O O . ALA A 1 884 ? 17.280 -43.549 -9.670 1.00 33.27 882 ALA A O 1
ATOM 6712 N N . SER A 1 885 ? 17.282 -41.446 -10.430 1.00 25.93 883 SER A N 1
ATOM 6713 C CA . SER A 1 885 ? 18.046 -40.944 -9.325 1.00 28.89 883 SER A CA 1
ATOM 6714 C C . SER A 1 885 ? 17.153 -40.048 -8.482 1.00 35.00 883 SER A C 1
ATOM 6715 O O . SER A 1 885 ? 16.373 -39.249 -9.015 1.00 36.02 883 SER A O 1
ATOM 6718 N N . ILE A 1 886 ? 17.158 -40.323 -7.169 1.00 31.55 884 ILE A N 1
ATOM 6719 C CA . ILE A 1 886 ? 16.254 -39.684 -6.224 1.00 31.40 884 ILE A CA 1
ATOM 6720 C C . ILE A 1 886 ? 17.080 -39.259 -5.034 1.00 31.91 884 ILE A C 1
ATOM 6721 O O . ILE A 1 886 ? 17.577 -40.103 -4.276 1.00 32.80 884 ILE A O 1
ATOM 6726 N N . ASN A 1 887 ? 17.315 -37.947 -4.927 1.00 30.09 885 ASN A N 1
ATOM 6727 C CA . ASN A 1 887 ? 18.241 -37.432 -3.933 1.00 32.30 885 ASN A CA 1
ATOM 6728 C C . ASN A 1 887 ? 19.556 -38.200 -4.009 1.00 37.53 885 ASN A C 1
ATOM 6729 O O . ASN A 1 887 ? 20.235 -38.130 -5.014 1.00 34.62 885 ASN A O 1
ATOM 6734 N N . SER A 1 888 ? 19.892 -38.942 -2.942 1.00 31.92 886 SER A N 1
ATOM 6735 C CA . SER A 1 888 ? 21.193 -39.573 -2.810 1.00 34.35 886 SER A CA 1
ATOM 6736 C C . SER A 1 888 ? 21.137 -41.043 -3.229 1.00 33.63 886 SER A C 1
ATOM 6737 O O . SER A 1 888 ? 22.061 -41.777 -2.941 1.00 35.01 886 SER A O 1
ATOM 6740 N N A THR A 1 889 ? 20.067 -41.433 -3.949 0.50 33.53 887 THR A N 1
ATOM 6741 N N B THR A 1 889 ? 20.027 -41.461 -3.838 0.50 30.07 887 THR A N 1
ATOM 6742 C CA A THR A 1 889 ? 19.775 -42.836 -4.227 0.50 35.25 887 THR A CA 1
ATOM 6743 C CA B THR A 1 889 ? 19.868 -42.849 -4.230 0.50 29.47 887 THR A CA 1
ATOM 6744 C C A THR A 1 889 ? 19.561 -43.066 -5.728 0.50 31.14 887 THR A C 1
ATOM 6745 C C B THR A 1 889 ? 19.791 -42.952 -5.752 0.50 27.97 887 THR A C 1
ATOM 6746 O O A THR A 1 889 ? 18.788 -42.368 -6.384 0.50 32.51 887 THR A O 1
ATOM 6747 O O B THR A 1 889 ? 19.527 -41.970 -6.448 0.50 26.43 887 THR A O 1
ATOM 6754 N N . VAL A 1 890 ? 20.174 -44.123 -6.243 1.00 28.95 888 VAL A N 1
ATOM 6755 C CA . VAL A 1 890 ? 19.909 -44.555 -7.592 1.00 29.73 888 VAL A CA 1
ATOM 6756 C C . VAL A 1 890 ? 19.073 -45.829 -7.500 1.00 31.75 888 VAL A C 1
ATOM 6757 O O . VAL A 1 890 ? 19.425 -46.737 -6.743 1.00 33.97 888 VAL A O 1
ATOM 6761 N N . ARG A 1 891 ? 17.930 -45.826 -8.194 1.00 28.92 889 ARG A N 1
ATOM 6762 C CA . ARG A 1 891 ? 16.918 -46.866 -8.030 1.00 32.54 889 ARG A CA 1
ATOM 6763 C C . ARG A 1 891 ? 16.511 -47.426 -9.375 1.00 33.22 889 ARG A C 1
ATOM 6764 O O . ARG A 1 891 ? 16.315 -46.703 -10.351 1.00 30.91 889 ARG A O 1
ATOM 6772 N N . LEU A 1 892 ? 16.385 -48.746 -9.421 1.00 30.36 890 LEU A N 1
ATOM 6773 C CA . LEU A 1 892 ? 15.920 -49.404 -10.606 1.00 30.42 890 LEU A CA 1
ATOM 6774 C C . LEU A 1 892 ? 14.510 -49.924 -10.337 1.00 34.04 890 LEU A C 1
ATOM 6775 O O . LEU A 1 892 ? 14.295 -50.631 -9.343 1.00 35.08 890 LEU A O 1
ATOM 6780 N N . TYR A 1 893 ? 13.594 -49.557 -11.226 1.00 30.18 891 TYR A N 1
ATOM 6781 C CA . TYR A 1 893 ? 12.185 -49.937 -11.163 1.00 32.42 891 TYR A CA 1
ATOM 6782 C C . TYR A 1 893 ? 11.838 -50.878 -12.305 1.00 35.66 891 TYR A C 1
ATOM 6783 O O . TYR A 1 893 ? 12.279 -50.701 -13.443 1.00 33.45 891 TYR A O 1
ATOM 6792 N N . GLU A 1 894 ? 10.972 -51.855 -11.995 1.00 32.45 892 GLU A N 1
ATOM 6793 C CA . GLU A 1 894 ? 10.365 -52.689 -12.999 1.00 34.27 892 GLU A CA 1
ATOM 6794 C C . GLU A 1 894 ? 8.935 -52.227 -13.221 1.00 33.22 892 GLU A C 1
ATOM 6795 O O . GLU A 1 894 ? 8.308 -51.656 -12.335 1.00 38.52 892 GLU A O 1
ATOM 6801 N N . TRP A 1 895 ? 8.462 -52.436 -14.437 1.00 34.52 893 TRP A N 1
ATOM 6802 C CA . TRP A 1 895 ? 7.104 -52.138 -14.831 1.00 32.47 893 TRP A CA 1
ATOM 6803 C C . TRP A 1 895 ? 6.330 -53.453 -14.766 1.00 40.01 893 TRP A C 1
ATOM 6804 O O . TRP A 1 895 ? 6.631 -54.352 -15.536 1.00 37.90 893 TRP A O 1
ATOM 6815 N N . THR A 1 896 ? 5.382 -53.552 -13.830 1.00 41.21 894 THR A N 1
ATOM 6816 C CA . THR A 1 896 ? 4.692 -54.808 -13.566 1.00 44.71 894 THR A CA 1
ATOM 6817 C C . THR A 1 896 ? 3.519 -54.949 -14.528 1.00 43.12 894 THR A C 1
ATOM 6818 O O . THR A 1 896 ? 3.130 -54.010 -15.225 1.00 41.54 894 THR A O 1
ATOM 6822 N N . THR A 1 897 ? 2.902 -56.135 -14.493 1.00 49.39 895 THR A N 1
ATOM 6823 C CA . THR A 1 897 ? 1.803 -56.483 -15.386 1.00 48.05 895 THR A CA 1
ATOM 6824 C C . THR A 1 897 ? 0.587 -55.615 -15.081 1.00 41.91 895 THR A C 1
ATOM 6825 O O . THR A 1 897 ? -0.257 -55.411 -15.947 1.00 56.31 895 THR A O 1
ATOM 6829 N N . GLU A 1 898 ? 0.504 -55.120 -13.839 1.00 41.06 896 GLU A N 1
ATOM 6830 C CA . GLU A 1 898 ? -0.580 -54.247 -13.420 1.00 44.61 896 GLU A CA 1
ATOM 6831 C C . GLU A 1 898 ? -0.234 -52.774 -13.688 1.00 47.46 896 GLU A C 1
ATOM 6832 O O . GLU A 1 898 ? -0.885 -51.881 -13.149 1.00 44.54 896 GLU A O 1
ATOM 6834 N N . LYS A 1 899 ? 0.820 -52.526 -14.485 1.00 42.68 897 LYS A N 1
ATOM 6835 C CA . LYS A 1 899 ? 1.156 -51.169 -14.914 1.00 41.32 897 LYS A CA 1
ATOM 6836 C C . LYS A 1 899 ? 1.415 -50.272 -13.704 1.00 35.25 897 LYS A C 1
ATOM 6837 O O . LYS A 1 899 ? 0.845 -49.195 -13.581 1.00 41.28 897 LYS A O 1
ATOM 6843 N N . GLU A 1 900 ? 2.340 -50.711 -12.842 1.00 40.27 898 GLU A N 1
ATOM 6844 C CA . GLU A 1 900 ? 2.900 -49.875 -11.799 1.00 44.09 898 GLU A CA 1
ATOM 6845 C C . GLU A 1 900 ? 4.413 -50.104 -11.760 1.00 36.36 898 GLU A C 1
ATOM 6846 O O . GLU A 1 900 ? 4.907 -51.134 -12.195 1.00 34.81 898 GLU A O 1
ATOM 6852 N N . LEU A 1 901 ? 5.131 -49.127 -11.229 1.00 34.70 899 LEU A N 1
ATOM 6853 C CA . LEU A 1 901 ? 6.553 -49.261 -10.997 1.00 36.46 899 LEU A CA 1
ATOM 6854 C C . LEU A 1 901 ? 6.808 -49.903 -9.646 1.00 39.39 899 LEU A C 1
ATOM 6855 O O . LEU A 1 901 ? 6.212 -49.516 -8.642 1.00 40.82 899 LEU A O 1
ATOM 6860 N N . ARG A 1 902 ? 7.765 -50.827 -9.640 1.00 36.81 900 ARG A N 1
ATOM 6861 C CA . ARG A 1 902 ? 8.158 -51.565 -8.455 1.00 39.57 900 ARG A CA 1
ATOM 6862 C C . ARG A 1 902 ? 9.685 -51.599 -8.361 1.00 38.25 900 ARG A C 1
ATOM 6863 O O . ARG A 1 902 ? 10.369 -52.107 -9.277 1.00 39.92 900 ARG A O 1
ATOM 6871 N N . THR A 1 903 ? 10.198 -51.167 -7.207 1.00 35.29 901 THR A N 1
ATOM 6872 C CA . THR A 1 903 ? 11.630 -51.122 -6.943 1.00 39.13 901 THR A CA 1
ATOM 6873 C C . THR A 1 903 ? 12.245 -52.526 -7.053 1.00 41.75 901 THR A C 1
ATOM 6874 O O . THR A 1 903 ? 11.798 -53.446 -6.387 1.00 38.05 901 THR A O 1
ATOM 6878 N N . GLU A 1 904 ? 13.306 -52.664 -7.858 1.00 36.97 902 GLU A N 1
ATOM 6879 C CA . GLU A 1 904 ? 14.110 -53.878 -7.904 1.00 35.96 902 GLU A CA 1
ATOM 6880 C C . GLU A 1 904 ? 15.300 -53.755 -6.970 1.00 39.18 902 GLU A C 1
ATOM 6881 O O . GLU A 1 904 ? 15.595 -54.672 -6.205 1.00 37.48 902 GLU A O 1
ATOM 6887 N N . CYS A 1 905 ? 16.073 -52.653 -7.095 1.00 33.31 903 CYS A N 1
ATOM 6888 C CA . CYS A 1 905 ? 17.279 -52.511 -6.310 1.00 35.28 903 CYS A CA 1
ATOM 6889 C C . CYS A 1 905 ? 17.636 -51.036 -6.174 1.00 32.06 903 CYS A C 1
ATOM 6890 O O . CYS A 1 905 ? 17.148 -50.201 -6.947 1.00 33.33 903 CYS A O 1
ATOM 6893 N N . ASN A 1 906 ? 18.473 -50.756 -5.192 1.00 32.42 904 ASN A N 1
ATOM 6894 C CA . ASN A 1 906 ? 18.845 -49.397 -4.829 1.00 33.74 904 ASN A CA 1
ATOM 6895 C C . ASN A 1 906 ? 20.344 -49.314 -4.624 1.00 40.12 904 ASN A C 1
ATOM 6896 O O . ASN A 1 906 ? 20.962 -50.294 -4.194 1.00 36.89 904 ASN A O 1
ATOM 6901 N N . HIS A 1 907 ? 20.898 -48.114 -4.876 1.00 31.76 905 HIS A N 1
ATOM 6902 C CA . HIS A 1 907 ? 22.264 -47.772 -4.549 1.00 32.44 905 HIS A CA 1
ATOM 6903 C C . HIS A 1 907 ? 22.218 -46.484 -3.745 1.00 32.64 905 HIS A C 1
ATOM 6904 O O . HIS A 1 907 ? 21.500 -45.553 -4.129 1.00 34.52 905 HIS A O 1
ATOM 6911 N N . TYR A 1 908 ? 22.984 -46.431 -2.642 1.00 33.41 906 TYR A N 1
ATOM 6912 C CA . TYR A 1 908 ? 22.842 -45.391 -1.629 1.00 34.77 906 TYR A CA 1
ATOM 6913 C C . TYR A 1 908 ? 24.070 -44.489 -1.511 1.00 33.21 906 TYR A C 1
ATOM 6914 O O . TYR A 1 908 ? 24.017 -43.461 -0.827 1.00 34.72 906 TYR A O 1
ATOM 6923 N N . ASN A 1 909 ? 25.197 -44.893 -2.098 1.00 33.20 907 ASN A N 1
ATOM 6924 C CA . ASN A 1 909 ? 26.464 -44.254 -1.787 1.00 34.24 907 ASN A CA 1
ATOM 6925 C C . ASN A 1 909 ? 26.681 -43.034 -2.698 1.00 35.48 907 ASN A C 1
ATOM 6926 O O . ASN A 1 909 ? 27.597 -43.013 -3.515 1.00 35.53 907 ASN A O 1
ATOM 6931 N N . ASN A 1 910 ? 25.871 -41.999 -2.480 1.00 33.18 908 ASN A N 1
ATOM 6932 C CA . ASN A 1 910 ? 25.940 -40.766 -3.238 1.00 33.22 908 ASN A CA 1
ATOM 6933 C C . ASN A 1 910 ? 25.683 -39.613 -2.275 1.00 36.36 908 ASN A C 1
ATOM 6934 O O . ASN A 1 910 ? 25.099 -39.815 -1.207 1.00 35.99 908 ASN A O 1
ATOM 6939 N N . ILE A 1 911 ? 26.028 -38.393 -2.692 1.00 33.61 909 ILE A N 1
ATOM 6940 C CA . ILE A 1 911 ? 25.593 -37.195 -1.991 1.00 37.33 909 ILE A CA 1
ATOM 6941 C C . ILE A 1 911 ? 24.287 -36.702 -2.613 1.00 36.42 909 ILE A C 1
ATOM 6942 O O . ILE A 1 911 ? 23.294 -36.446 -1.924 1.00 34.49 909 ILE A O 1
ATOM 6947 N N . MET A 1 912 ? 24.309 -36.528 -3.936 1.00 29.56 910 MET A N 1
ATOM 6948 C CA . MET A 1 912 ? 23.142 -36.115 -4.687 1.00 28.96 910 MET A CA 1
ATOM 6949 C C . MET A 1 912 ? 23.363 -36.538 -6.136 1.00 33.52 910 MET A C 1
ATOM 6950 O O . MET A 1 912 ? 24.266 -36.017 -6.808 1.00 29.71 910 MET A O 1
ATOM 6955 N N . ALA A 1 913 ? 22.611 -37.561 -6.559 1.00 29.05 911 ALA A N 1
ATOM 6956 C CA . ALA A 1 913 ? 22.836 -38.211 -7.834 1.00 30.20 911 ALA A CA 1
ATOM 6957 C C . ALA A 1 913 ? 22.053 -37.472 -8.909 1.00 29.45 911 ALA A C 1
ATOM 6958 O O . ALA A 1 913 ? 20.850 -37.694 -9.095 1.00 28.24 911 ALA A O 1
ATOM 6960 N N . LEU A 1 914 ? 22.735 -36.535 -9.580 1.00 28.23 912 LEU A N 1
ATOM 6961 C CA . LEU A 1 914 ? 22.060 -35.582 -10.459 1.00 29.77 912 LEU A CA 1
ATOM 6962 C C . LEU A 1 914 ? 21.928 -36.094 -11.891 1.00 26.82 912 LEU A C 1
ATOM 6963 O O . LEU A 1 914 ? 21.035 -35.648 -12.627 1.00 26.80 912 LEU A O 1
ATOM 6968 N N . TYR A 1 915 ? 22.915 -36.879 -12.344 1.00 26.43 913 TYR A N 1
ATOM 6969 C CA . TYR A 1 915 ? 23.051 -37.221 -13.742 1.00 27.04 913 TYR A CA 1
ATOM 6970 C C . TYR A 1 915 ? 23.236 -38.720 -13.899 1.00 27.71 913 TYR A C 1
ATOM 6971 O O . TYR A 1 915 ? 23.994 -39.317 -13.154 1.00 29.49 913 TYR A O 1
ATOM 6980 N N . LEU A 1 916 ? 22.517 -39.295 -14.857 1.00 24.18 914 LEU A N 1
ATOM 6981 C CA . LEU A 1 916 ? 22.634 -40.713 -15.201 1.00 24.52 914 LEU A CA 1
ATOM 6982 C C . LEU A 1 916 ? 22.843 -40.865 -16.723 1.00 25.72 914 LEU A C 1
ATOM 6983 O O . LEU A 1 916 ? 22.158 -40.214 -17.522 1.00 26.29 914 LEU A O 1
ATOM 6988 N N . LYS A 1 917 ? 23.686 -41.846 -17.098 1.00 23.97 915 LYS A N 1
ATOM 6989 C CA . LYS A 1 917 ? 23.757 -42.395 -18.432 1.00 23.38 915 LYS A CA 1
ATOM 6990 C C . LYS A 1 917 ? 24.027 -43.892 -18.266 1.00 26.06 915 LYS A C 1
ATOM 6991 O O . LYS A 1 917 ? 24.605 -44.292 -17.255 1.00 28.72 915 LYS A O 1
ATOM 6997 N N . THR A 1 918 ? 23.659 -44.658 -19.274 1.00 26.37 916 THR A N 1
ATOM 6998 C CA . THR A 1 918 ? 23.871 -46.103 -19.236 1.00 26.14 916 THR A CA 1
ATOM 6999 C C . THR A 1 918 ? 24.387 -46.613 -20.569 1.00 25.67 916 THR A C 1
ATOM 7000 O O . THR A 1 918 ? 24.137 -46.048 -21.632 1.00 26.84 916 THR A O 1
ATOM 7004 N N . LYS A 1 919 ? 25.022 -47.791 -20.487 1.00 27.12 917 LYS A N 1
ATOM 7005 C CA . LYS A 1 919 ? 25.422 -48.542 -21.665 1.00 29.83 917 LYS A CA 1
ATOM 7006 C C . LYS A 1 919 ? 25.493 -50.012 -21.241 1.00 26.01 917 LYS A C 1
ATOM 7007 O O . LYS A 1 919 ? 26.221 -50.342 -20.307 1.00 29.90 917 LYS A O 1
ATOM 7013 N N . GLY A 1 920 ? 24.743 -50.855 -21.939 1.00 33.88 918 GLY A N 1
ATOM 7014 C CA . GLY A 1 920 ? 24.609 -52.242 -21.512 1.00 35.75 918 GLY A CA 1
ATOM 7015 C C . GLY A 1 920 ? 24.111 -52.307 -20.063 1.00 32.16 918 GLY A C 1
ATOM 7016 O O . GLY A 1 920 ? 23.136 -51.626 -19.691 1.00 35.70 918 GLY A O 1
ATOM 7017 N N . ASP A 1 921 ? 24.834 -53.048 -19.228 1.00 31.67 919 ASP A N 1
ATOM 7018 C CA . ASP A 1 921 ? 24.487 -53.209 -17.831 1.00 31.73 919 ASP A CA 1
ATOM 7019 C C . ASP A 1 921 ? 25.180 -52.169 -16.965 1.00 31.61 919 ASP A C 1
ATOM 7020 O O . ASP A 1 921 ? 25.107 -52.233 -15.744 1.00 32.40 919 ASP A O 1
ATOM 7025 N N . PHE A 1 922 ? 25.850 -51.187 -17.609 1.00 29.68 920 PHE A N 1
ATOM 7026 C CA . PHE A 1 922 ? 26.683 -50.239 -16.891 1.00 29.48 920 PHE A CA 1
ATOM 7027 C C . PHE A 1 922 ? 25.943 -48.900 -16.779 1.00 27.41 920 PHE A C 1
ATOM 7028 O O . PHE A 1 922 ? 25.216 -48.537 -17.677 1.00 29.10 920 PHE A O 1
ATOM 7036 N N . ILE A 1 923 ? 26.126 -48.259 -15.641 1.00 27.94 921 ILE A N 1
ATOM 7037 C CA . ILE A 1 923 ? 25.518 -46.967 -15.308 1.00 28.33 921 ILE A CA 1
ATOM 7038 C C . ILE A 1 923 ? 26.604 -46.011 -14.853 1.00 27.66 921 ILE A C 1
ATOM 7039 O O . ILE A 1 923 ? 27.338 -46.280 -13.898 1.00 29.22 921 ILE A O 1
ATOM 7044 N N . LEU A 1 924 ? 26.608 -44.798 -15.449 1.00 27.03 922 LEU A N 1
ATOM 7045 C CA . LEU A 1 924 ? 27.476 -43.725 -15.019 1.00 26.57 922 LEU A CA 1
ATOM 7046 C C . LEU A 1 924 ? 26.632 -42.707 -14.247 1.00 26.91 922 LEU A C 1
ATOM 7047 O O . LEU A 1 924 ? 25.619 -42.227 -14.750 1.00 27.19 922 LEU A O 1
ATOM 7052 N N . VAL A 1 925 ? 27.052 -42.444 -13.032 1.00 26.15 923 VAL A N 1
ATOM 7053 C CA . VAL A 1 925 ? 26.353 -41.551 -12.124 1.00 28.34 923 VAL A CA 1
ATOM 7054 C C . VAL A 1 925 ? 27.195 -40.317 -11.918 1.00 26.45 923 VAL A C 1
ATOM 7055 O O . VAL A 1 925 ? 28.350 -40.415 -11.469 1.00 29.56 923 VAL A O 1
ATOM 7059 N N . GLY A 1 926 ? 26.573 -39.135 -12.129 1.00 27.60 924 GLY A N 1
ATOM 7060 C CA . GLY A 1 926 ? 27.228 -37.878 -11.869 1.00 26.63 924 GLY A CA 1
ATOM 7061 C C . GLY A 1 926 ? 26.680 -37.239 -10.612 1.00 27.61 924 GLY A C 1
ATOM 7062 O O . GLY A 1 926 ? 25.465 -37.107 -10.472 1.00 27.85 924 GLY A O 1
ATOM 7063 N N . ASP A 1 927 ? 27.585 -36.911 -9.696 1.00 27.61 925 ASP A N 1
ATOM 7064 C CA . ASP A 1 927 ? 27.225 -36.427 -8.380 1.00 27.93 925 ASP A CA 1
ATOM 7065 C C . ASP A 1 927 ? 27.335 -34.916 -8.312 1.00 29.85 925 ASP A C 1
ATOM 7066 O O . ASP A 1 927 ? 28.110 -34.292 -9.037 1.00 29.13 925 ASP A O 1
ATOM 7071 N N . LEU A 1 928 ? 26.542 -34.321 -7.418 1.00 29.86 926 LEU A N 1
ATOM 7072 C CA . LEU A 1 928 ? 26.665 -32.904 -7.122 1.00 29.07 926 LEU A CA 1
ATOM 7073 C C . LEU A 1 928 ? 28.111 -32.500 -6.878 1.00 31.73 926 LEU A C 1
ATOM 7074 O O . LEU A 1 928 ? 28.527 -31.447 -7.360 1.00 31.18 926 LEU A O 1
ATOM 7079 N N . MET A 1 929 ? 28.846 -33.262 -6.057 1.00 29.86 927 MET A N 1
ATOM 7080 C CA . MET A 1 929 ? 30.167 -32.803 -5.617 1.00 31.77 927 MET A CA 1
ATOM 7081 C C . MET A 1 929 ? 31.233 -33.894 -5.633 1.00 31.06 927 MET A C 1
ATOM 7082 O O . MET A 1 929 ? 32.406 -33.579 -5.499 1.00 34.06 927 MET A O 1
ATOM 7087 N N . ARG A 1 930 ? 30.850 -35.162 -5.794 1.00 32.64 928 ARG A N 1
ATOM 7088 C CA . ARG A 1 930 ? 31.825 -36.250 -5.718 1.00 34.18 928 ARG A CA 1
ATOM 7089 C C . ARG A 1 930 ? 32.059 -36.887 -7.086 1.00 31.74 928 ARG A C 1
ATOM 7090 O O . ARG A 1 930 ? 32.205 -38.096 -7.200 1.00 31.60 928 ARG A O 1
ATOM 7098 N N . SER A 1 931 ? 32.115 -36.068 -8.145 1.00 29.57 929 SER A N 1
ATOM 7099 C CA . SER A 1 931 ? 32.516 -36.539 -9.456 1.00 27.52 929 SER A CA 1
ATOM 7100 C C . SER A 1 931 ? 31.581 -37.650 -9.968 1.00 28.19 929 SER A C 1
ATOM 7101 O O . SER A 1 931 ? 30.347 -37.563 -9.852 1.00 29.02 929 SER A O 1
ATOM 7104 N N . VAL A 1 932 ? 32.170 -38.718 -10.509 1.00 29.45 930 VAL A N 1
ATOM 7105 C CA . VAL A 1 932 ? 31.402 -39.748 -11.184 1.00 30.02 930 VAL A CA 1
ATOM 7106 C C . VAL A 1 932 ? 31.685 -41.094 -10.536 1.00 31.27 930 VAL A C 1
ATOM 7107 O O . VAL A 1 932 ? 32.760 -41.305 -9.949 1.00 30.54 930 VAL A O 1
ATOM 7111 N N . LEU A 1 933 ? 30.728 -41.993 -10.741 1.00 29.11 931 LEU A N 1
ATOM 7112 C CA . LEU A 1 933 ? 30.769 -43.360 -10.236 1.00 31.57 931 LEU A CA 1
ATOM 7113 C C . LEU A 1 933 ? 30.225 -44.316 -11.295 1.00 30.68 931 LEU A C 1
ATOM 7114 O O . LEU A 1 933 ? 29.323 -43.988 -12.050 1.00 28.60 931 LEU A O 1
ATOM 7119 N N . LEU A 1 934 ? 30.790 -45.528 -11.351 1.00 29.63 932 LEU A N 1
ATOM 7120 C CA . LEU A 1 934 ? 30.356 -46.538 -12.274 1.00 30.22 932 LEU A CA 1
ATOM 7121 C C . LEU A 1 934 ? 29.715 -47.677 -11.492 1.00 33.47 932 LEU A C 1
ATOM 7122 O O . LEU A 1 934 ? 30.368 -48.242 -10.602 1.00 34.44 932 LEU A O 1
ATOM 7127 N N . LEU A 1 935 ? 28.442 -47.930 -11.802 1.00 29.92 933 LEU A N 1
ATOM 7128 C CA . LEU A 1 935 ? 27.671 -49.058 -11.284 1.00 32.26 933 LEU A CA 1
ATOM 7129 C C . LEU A 1 935 ? 27.555 -50.103 -12.370 1.00 35.92 933 LEU A C 1
ATOM 7130 O O . LEU A 1 935 ? 27.443 -49.788 -13.547 1.00 34.07 933 LEU A O 1
ATOM 7135 N N . ALA A 1 936 ? 27.338 -51.351 -11.946 1.00 30.32 934 ALA A N 1
ATOM 7136 C CA . ALA A 1 936 ? 26.859 -52.360 -12.839 1.00 31.86 934 ALA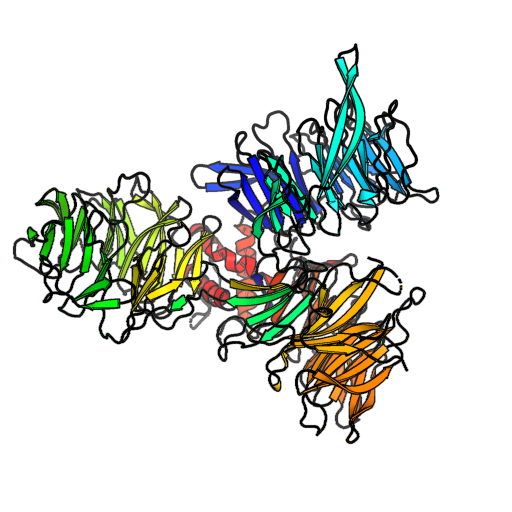 A CA 1
ATOM 7137 C C . ALA A 1 936 ? 25.638 -53.012 -12.220 1.00 32.27 934 ALA A C 1
ATOM 7138 O O . ALA A 1 936 ? 25.575 -53.198 -11.000 1.00 40.23 934 ALA A O 1
ATOM 7140 N N . TYR A 1 937 ? 24.676 -53.280 -13.070 1.00 29.31 935 TYR A N 1
ATOM 7141 C CA . TYR A 1 937 ? 23.575 -54.112 -12.702 1.00 33.78 935 TYR A CA 1
ATOM 7142 C C . TYR A 1 937 ? 24.071 -55.545 -12.841 1.00 35.49 935 TYR A C 1
ATOM 7143 O O . TYR A 1 937 ? 24.767 -55.851 -13.812 1.00 36.54 935 TYR A O 1
ATOM 7152 N N . LYS A 1 938 ? 23.697 -56.400 -11.885 1.00 37.46 936 LYS A N 1
ATOM 7153 C CA . LYS A 1 938 ? 24.168 -57.792 -11.876 1.00 45.17 936 LYS A CA 1
ATOM 7154 C C . LYS A 1 938 ? 22.974 -58.703 -12.135 1.00 44.50 936 LYS A C 1
ATOM 7155 O O . LYS A 1 938 ? 22.174 -58.936 -11.237 1.00 47.35 936 LYS A O 1
ATOM 7159 N N . PRO A 1 939 ? 22.770 -59.161 -13.390 1.00 44.85 937 PRO A N 1
ATOM 7160 C CA . PRO A 1 939 ? 21.505 -59.770 -13.805 1.00 45.08 937 PRO A CA 1
ATOM 7161 C C . PRO A 1 939 ? 21.168 -61.056 -13.042 1.00 47.90 937 PRO A C 1
ATOM 7162 O O . PRO A 1 939 ? 20.001 -61.429 -12.973 1.00 50.57 937 PRO A O 1
ATOM 7166 N N . MET A 1 940 ? 22.198 -61.713 -12.493 1.00 45.75 938 MET A N 1
ATOM 7167 C CA . MET A 1 940 ? 22.027 -62.983 -11.795 1.00 56.55 938 MET A CA 1
ATOM 7168 C C . MET A 1 940 ? 22.055 -62.769 -10.274 1.00 60.31 938 MET A C 1
ATOM 7169 O O . MET A 1 940 ? 22.034 -63.733 -9.522 1.00 60.71 938 MET A O 1
ATOM 7174 N N . GLU A 1 941 ? 22.086 -61.503 -9.815 1.00 54.43 939 GLU A N 1
ATOM 7175 C CA . GLU A 1 941 ? 21.940 -61.197 -8.395 1.00 47.56 939 GLU A CA 1
ATOM 7176 C C . GLU A 1 941 ? 20.783 -60.222 -8.166 1.00 49.76 939 GLU A C 1
ATOM 7177 O O . GLU A 1 941 ? 20.292 -60.094 -7.038 1.00 49.14 939 GLU A O 1
ATOM 7183 N N . GLY A 1 942 ? 20.399 -59.487 -9.222 1.00 46.08 940 GLY A N 1
ATOM 7184 C CA . GLY A 1 942 ? 19.234 -58.612 -9.188 1.00 47.90 940 GLY A CA 1
ATOM 7185 C C . GLY A 1 942 ? 19.519 -57.352 -8.372 1.00 41.24 940 GLY A C 1
ATOM 7186 O O . GLY A 1 942 ? 18.610 -56.770 -7.764 1.00 42.84 940 GLY A O 1
ATOM 7187 N N . ASN A 1 943 ? 20.796 -56.964 -8.330 1.00 40.78 941 ASN A N 1
ATOM 7188 C CA . ASN A 1 943 ? 21.219 -55.806 -7.567 1.00 38.64 941 ASN A CA 1
ATOM 7189 C C . ASN A 1 943 ? 22.341 -55.072 -8.303 1.00 36.80 941 ASN A C 1
ATOM 7190 O O . ASN A 1 943 ? 22.734 -55.456 -9.401 1.00 36.53 941 ASN A O 1
ATOM 7195 N N . PHE A 1 944 ? 22.785 -53.963 -7.712 1.00 36.84 942 PHE A N 1
ATOM 7196 C CA . PHE A 1 944 ? 23.877 -53.179 -8.258 1.00 32.65 942 PHE A CA 1
ATOM 7197 C C . PHE A 1 944 ? 25.162 -53.565 -7.561 1.00 33.15 942 PHE A C 1
ATOM 7198 O O . PHE A 1 944 ? 25.156 -53.829 -6.358 1.00 40.53 942 PHE A O 1
ATOM 7206 N N . GLU A 1 945 ? 26.264 -53.562 -8.318 1.00 36.10 943 GLU A N 1
ATOM 7207 C CA . GLU A 1 945 ? 27.616 -53.515 -7.767 1.00 41.25 943 GLU A CA 1
ATOM 7208 C C . GLU A 1 945 ? 28.263 -52.167 -8.112 1.00 34.90 943 GLU A C 1
ATOM 7209 O O . GLU A 1 945 ? 28.219 -51.739 -9.255 1.00 36.98 943 GLU A O 1
ATOM 7215 N N . GLU A 1 946 ? 28.872 -51.523 -7.122 1.00 38.19 944 GLU A N 1
ATOM 7216 C CA . GLU A 1 946 ? 29.681 -50.345 -7.361 1.00 39.07 944 GLU A CA 1
ATOM 7217 C C . GLU A 1 946 ? 31.051 -50.791 -7.869 1.00 40.43 944 GLU A C 1
ATOM 7218 O O . GLU A 1 946 ? 31.777 -51.466 -7.146 1.00 44.79 944 GLU A O 1
ATOM 7224 N N . ILE A 1 947 ? 31.355 -50.494 -9.148 1.00 34.44 945 ILE A N 1
ATOM 7225 C CA . ILE A 1 947 ? 32.559 -50.980 -9.802 1.00 35.04 945 ILE A CA 1
ATOM 7226 C C . ILE A 1 947 ? 33.737 -50.084 -9.442 1.00 40.94 945 ILE A C 1
ATOM 7227 O O . ILE A 1 947 ? 34.796 -50.563 -9.044 1.00 39.15 945 ILE A O 1
ATOM 7232 N N . ALA A 1 948 ? 33.579 -48.773 -9.640 1.00 36.26 946 ALA A N 1
ATOM 7233 C CA . ALA A 1 948 ? 34.673 -47.848 -9.385 1.00 34.78 946 ALA A CA 1
ATOM 7234 C C . ALA A 1 948 ? 34.121 -46.438 -9.268 1.00 33.38 946 ALA A C 1
ATOM 7235 O O . ALA A 1 948 ? 33.031 -46.184 -9.746 1.00 35.92 946 ALA A O 1
ATOM 7237 N N . ARG A 1 949 ? 34.851 -45.572 -8.564 1.00 35.93 947 ARG A N 1
ATOM 7238 C CA . ARG A 1 949 ? 34.473 -44.168 -8.502 1.00 36.90 947 ARG A CA 1
ATOM 7239 C C . ARG A 1 949 ? 35.704 -43.302 -8.667 1.00 40.76 947 ARG A C 1
ATOM 7240 O O . ARG A 1 949 ? 36.841 -43.734 -8.465 1.00 35.50 947 ARG A O 1
ATOM 7248 N N . ASP A 1 950 ? 35.448 -42.060 -9.071 1.00 35.55 948 ASP A N 1
ATOM 7249 C CA . ASP A 1 950 ? 36.476 -41.059 -9.146 1.00 34.57 948 ASP A CA 1
ATOM 7250 C C . ASP A 1 950 ? 36.512 -40.378 -7.792 1.00 35.28 948 ASP A C 1
ATOM 7251 O O . ASP A 1 950 ? 35.550 -39.730 -7.382 1.00 37.16 948 ASP A O 1
ATOM 7256 N N . PHE A 1 951 ? 37.625 -40.558 -7.080 1.00 35.89 949 PHE A N 1
ATOM 7257 C CA . PHE A 1 951 ? 37.736 -40.080 -5.721 1.00 39.99 949 PHE A CA 1
ATOM 7258 C C . PHE A 1 951 ? 38.169 -38.609 -5.685 1.00 40.78 949 PHE A C 1
ATOM 7259 O O . PHE A 1 951 ? 38.223 -38.026 -4.610 1.00 43.07 949 PHE A O 1
ATOM 7267 N N . ASN A 1 952 ? 38.498 -38.022 -6.845 1.00 41.65 950 ASN A N 1
ATOM 7268 C CA . ASN A 1 952 ? 38.744 -36.582 -6.934 1.00 40.46 950 ASN A CA 1
ATOM 7269 C C . ASN A 1 952 ? 37.405 -35.863 -6.876 1.00 39.74 950 ASN A C 1
ATOM 7270 O O . ASN A 1 952 ? 36.545 -36.129 -7.698 1.00 38.79 950 ASN A O 1
ATOM 7275 N N . PRO A 1 953 ? 37.197 -34.914 -5.948 1.00 37.77 951 PRO A N 1
ATOM 7276 C CA . PRO A 1 953 ? 35.934 -34.173 -5.884 1.00 41.39 951 PRO A CA 1
ATOM 7277 C C . PRO A 1 953 ? 35.769 -33.318 -7.133 1.00 35.54 951 PRO A C 1
ATOM 7278 O O . PRO A 1 953 ? 36.700 -32.653 -7.538 1.00 38.66 951 PRO A O 1
ATOM 7282 N N . ASN A 1 954 ? 34.594 -33.384 -7.773 1.00 33.38 952 ASN A N 1
ATOM 7283 C CA . ASN A 1 954 ? 34.270 -32.416 -8.807 1.00 31.89 952 ASN A CA 1
ATOM 7284 C C . ASN A 1 954 ? 32.790 -32.092 -8.742 1.00 32.28 952 ASN A C 1
ATOM 7285 O O . ASN A 1 954 ? 31.984 -33.007 -8.646 1.00 32.17 952 ASN A O 1
ATOM 7290 N N . TRP A 1 955 ? 32.465 -30.817 -8.965 1.00 28.28 953 TRP A N 1
ATOM 7291 C CA . TRP A 1 955 ? 31.089 -30.351 -9.038 1.00 29.22 953 TRP A CA 1
ATOM 7292 C C . TRP A 1 955 ? 30.550 -30.544 -10.459 1.00 29.54 953 TRP A C 1
ATOM 7293 O O . TRP A 1 955 ? 30.803 -29.740 -11.330 1.00 30.58 953 TRP A O 1
ATOM 7304 N N . MET A 1 956 ? 29.773 -31.601 -10.679 1.00 29.32 954 MET A N 1
ATOM 7305 C CA . MET A 1 956 ? 29.440 -32.026 -12.022 1.00 27.14 954 MET A CA 1
ATOM 7306 C C . MET A 1 956 ? 28.291 -31.200 -12.603 1.00 28.34 954 MET A C 1
ATOM 7307 O O . MET A 1 956 ? 27.377 -30.788 -11.879 1.00 26.51 954 MET A O 1
ATOM 7312 N N . SER A 1 957 ? 28.315 -31.029 -13.940 1.00 24.75 955 SER A N 1
ATOM 7313 C CA . SER A 1 957 ? 27.207 -30.437 -14.670 1.00 24.92 955 SER A CA 1
ATOM 7314 C C . SER A 1 957 ? 26.584 -31.391 -15.695 1.00 24.88 955 SER A C 1
ATOM 7315 O O . SER A 1 957 ? 25.434 -31.179 -16.103 1.00 23.98 955 SER A O 1
ATOM 7318 N N . ALA A 1 958 ? 27.356 -32.383 -16.179 1.00 24.00 956 ALA A N 1
ATOM 7319 C CA . ALA A 1 958 ? 26.887 -33.328 -17.180 1.00 23.91 956 ALA A CA 1
ATOM 7320 C C . ALA A 1 958 ? 27.877 -34.474 -17.289 1.00 24.71 956 ALA A C 1
ATOM 7321 O O . ALA A 1 958 ? 29.056 -34.322 -16.906 1.00 24.31 956 ALA A O 1
ATOM 7323 N N . VAL A 1 959 ? 27.381 -35.626 -17.743 1.00 24.77 957 VAL A N 1
ATOM 7324 C CA . VAL A 1 959 ? 28.213 -36.810 -17.918 1.00 24.98 957 VAL A CA 1
ATOM 7325 C C . VAL A 1 959 ? 27.809 -37.520 -19.205 1.00 24.72 957 VAL A C 1
ATOM 7326 O O . VAL A 1 959 ? 26.679 -37.392 -19.700 1.00 25.61 957 VAL A O 1
ATOM 7330 N N . GLU A 1 960 ? 28.732 -38.361 -19.724 1.00 24.14 958 GLU A N 1
ATOM 7331 C CA . GLU A 1 960 ? 28.440 -39.183 -20.883 1.00 23.76 958 GLU A CA 1
ATOM 7332 C C . GLU A 1 960 ? 29.333 -40.414 -20.839 1.00 25.05 958 GLU A C 1
ATOM 7333 O O . GLU A 1 960 ? 30.477 -40.323 -20.390 1.00 25.60 958 GLU A O 1
ATOM 7339 N N . ILE A 1 961 ? 28.810 -41.543 -21.303 1.00 26.23 959 ILE A N 1
ATOM 7340 C CA . ILE A 1 961 ? 29.639 -42.720 -21.570 1.00 27.63 959 ILE A CA 1
ATOM 7341 C C . ILE A 1 961 ? 30.116 -42.713 -23.031 1.00 26.45 959 ILE A C 1
ATOM 7342 O O . ILE A 1 961 ? 29.331 -42.730 -23.967 1.00 28.57 959 ILE A O 1
ATOM 7347 N N . LEU A 1 962 ? 31.437 -42.662 -23.205 1.00 28.37 960 LEU A N 1
ATOM 7348 C CA . LEU A 1 962 ? 32.035 -42.598 -24.524 1.00 28.33 960 LEU A CA 1
ATOM 7349 C C . LEU A 1 962 ? 32.078 -43.991 -25.110 1.00 30.85 960 LEU A C 1
ATOM 7350 O O . LEU A 1 962 ? 31.773 -44.178 -26.278 1.00 34.66 960 LEU A O 1
ATOM 7355 N N . ASP A 1 963 ? 32.402 -44.937 -24.249 1.00 34.45 961 ASP A N 1
ATOM 7356 C CA . ASP A 1 963 ? 32.463 -46.350 -24.577 1.00 37.88 961 ASP A CA 1
ATOM 7357 C C . ASP A 1 963 ? 32.601 -47.108 -23.257 1.00 36.73 961 ASP A C 1
ATOM 7358 O O . ASP A 1 963 ? 32.586 -46.522 -22.172 1.00 36.35 961 ASP A O 1
ATOM 7363 N N . ASP A 1 964 ? 32.744 -48.434 -23.323 1.00 39.67 962 ASP A N 1
ATOM 7364 C CA . ASP A 1 964 ? 32.653 -49.243 -22.122 1.00 40.01 962 ASP A CA 1
ATOM 7365 C C . ASP A 1 964 ? 33.713 -48.864 -21.092 1.00 41.05 962 ASP A C 1
ATOM 7366 O O . ASP A 1 964 ? 33.544 -49.166 -19.908 1.00 40.66 962 ASP A O 1
ATOM 7371 N N . ASP A 1 965 ? 34.820 -48.257 -21.544 1.00 38.68 963 ASP A N 1
ATOM 7372 C CA . ASP A 1 965 ? 35.964 -48.050 -20.672 1.00 41.03 963 ASP A CA 1
ATOM 7373 C C . ASP A 1 965 ? 36.230 -46.561 -20.420 1.00 37.20 963 ASP A C 1
ATOM 7374 O O . ASP A 1 965 ? 37.157 -46.245 -19.687 1.00 35.63 963 ASP A O 1
ATOM 7379 N N . ASN A 1 966 ? 35.465 -45.655 -21.048 1.00 36.79 964 ASN A N 1
ATOM 7380 C CA . ASN A 1 966 ? 35.806 -44.229 -20.986 1.00 31.31 964 ASN A CA 1
ATOM 7381 C C . ASN A 1 966 ? 34.556 -43.403 -20.646 1.00 28.12 964 ASN A C 1
ATOM 7382 O O . ASN A 1 966 ? 33.550 -43.462 -21.349 1.00 30.63 964 ASN A O 1
ATOM 7387 N N . PHE A 1 967 ? 34.712 -42.545 -19.648 1.00 26.81 965 PHE A N 1
ATOM 7388 C CA . PHE A 1 967 ? 33.601 -41.789 -19.068 1.00 27.66 965 PHE A CA 1
ATOM 7389 C C . PHE A 1 967 ? 33.956 -40.316 -19.120 1.00 27.22 965 PHE A C 1
ATOM 7390 O O . PHE A 1 967 ? 34.969 -39.909 -18.568 1.00 30.63 965 PHE A O 1
ATOM 7398 N N . LEU A 1 968 ? 33.063 -39.528 -19.731 1.00 26.43 966 LEU A N 1
ATOM 7399 C CA . LEU A 1 968 ? 33.298 -38.110 -19.911 1.00 25.78 966 LEU A CA 1
ATOM 7400 C C . LEU A 1 968 ? 32.489 -37.332 -18.887 1.00 27.70 966 LEU A C 1
ATOM 7401 O O . LEU A 1 968 ? 31.284 -37.581 -18.706 1.00 27.66 966 LEU A O 1
ATOM 7406 N N . GLY A 1 969 ? 33.139 -36.330 -18.297 1.00 27.58 967 GLY A N 1
ATOM 7407 C CA . GLY A 1 969 ? 32.511 -35.467 -17.322 1.00 29.68 967 GLY A CA 1
ATOM 7408 C C . GLY A 1 969 ? 32.737 -34.004 -17.682 1.00 26.49 967 GLY A C 1
ATOM 7409 O O . GLY A 1 969 ? 33.787 -33.654 -18.226 1.00 26.95 967 GLY A O 1
ATOM 7410 N N . ALA A 1 970 ? 31.732 -33.178 -17.394 1.00 24.80 968 ALA A N 1
ATOM 7411 C CA . ALA A 1 970 ? 31.856 -31.738 -17.439 1.00 24.41 968 ALA A CA 1
ATOM 7412 C C . ALA A 1 970 ? 31.588 -31.186 -16.045 1.00 24.25 968 ALA A C 1
ATOM 7413 O O . ALA A 1 970 ? 30.683 -31.675 -15.361 1.00 22.84 968 ALA A O 1
ATOM 7415 N N . GLU A 1 971 ? 32.298 -30.140 -15.654 1.00 25.82 969 GLU A N 1
ATOM 7416 C CA . GLU A 1 971 ? 32.116 -29.631 -14.310 1.00 27.11 969 GLU A CA 1
ATOM 7417 C C . GLU A 1 971 ? 31.932 -28.121 -14.333 1.00 27.72 969 GLU A C 1
ATOM 7418 O O . GLU A 1 971 ? 32.049 -27.454 -15.385 1.00 26.75 969 GLU A O 1
ATOM 7424 N N . ASN A 1 972 ? 31.607 -27.599 -13.164 1.00 27.12 970 ASN A N 1
ATOM 7425 C CA . ASN A 1 972 ? 31.054 -26.263 -13.036 1.00 27.58 970 ASN A CA 1
ATOM 7426 C C . ASN A 1 972 ? 32.080 -25.175 -13.329 1.00 28.24 970 ASN A C 1
ATOM 7427 O O . ASN A 1 972 ? 31.712 -24.008 -13.493 1.00 30.71 970 ASN A O 1
ATOM 7432 N N . ALA A 1 973 ? 33.375 -25.492 -13.285 1.00 24.95 971 ALA A N 1
ATOM 7433 C CA . ALA A 1 973 ? 34.394 -24.492 -13.570 1.00 28.07 971 ALA A CA 1
ATOM 7434 C C . ALA A 1 973 ? 34.891 -24.604 -15.033 1.00 25.43 971 ALA A C 1
ATOM 7435 O O . ALA A 1 973 ? 35.984 -24.122 -15.360 1.00 24.87 971 ALA A O 1
ATOM 7437 N N . PHE A 1 974 ? 34.045 -25.161 -15.918 1.00 24.36 972 PHE A N 1
ATOM 7438 C CA . PHE A 1 974 ? 34.211 -25.076 -17.360 1.00 22.12 972 PHE A CA 1
ATOM 7439 C C . PHE A 1 974 ? 35.324 -26.006 -17.857 1.00 23.61 972 PHE A C 1
ATOM 7440 O O . PHE A 1 974 ? 35.891 -25.766 -18.917 1.00 24.04 972 PHE A O 1
ATOM 7448 N N . ASN A 1 975 ? 35.524 -27.128 -17.149 1.00 23.89 973 ASN A N 1
ATOM 7449 C CA . ASN A 1 975 ? 36.468 -28.175 -17.559 1.00 23.79 973 ASN A CA 1
ATOM 7450 C C . ASN A 1 975 ? 35.763 -29.457 -17.968 1.00 24.57 973 ASN A C 1
ATOM 7451 O O . ASN A 1 975 ? 34.673 -29.757 -17.514 1.00 25.89 973 ASN A O 1
ATOM 7456 N N . LEU A 1 976 ? 36.411 -30.186 -18.879 1.00 23.59 974 LEU A N 1
ATOM 7457 C CA . LEU A 1 976 ? 36.090 -31.572 -19.195 1.00 23.22 974 LEU A CA 1
ATOM 7458 C C . LEU A 1 976 ? 37.139 -32.474 -18.536 1.00 25.67 974 LEU A C 1
ATOM 7459 O O . LEU A 1 976 ? 38.311 -32.108 -18.406 1.00 26.64 974 LEU A O 1
ATOM 7464 N N . PHE A 1 977 ? 36.721 -33.678 -18.208 1.00 26.46 975 PHE A N 1
ATOM 7465 C CA . PHE A 1 977 ? 37.685 -34.702 -17.879 1.00 26.90 975 PHE A CA 1
ATOM 7466 C C . PHE A 1 977 ? 37.158 -36.048 -18.337 1.00 26.79 975 PHE A C 1
ATOM 7467 O O . PHE A 1 977 ? 35.964 -36.222 -18.547 1.00 27.27 975 PHE A O 1
ATOM 7475 N N . VAL A 1 978 ? 38.094 -36.999 -18.477 1.00 26.65 976 VAL A N 1
ATOM 7476 C CA . VAL A 1 978 ? 37.764 -38.367 -18.863 1.00 27.18 976 VAL A CA 1
ATOM 7477 C C . VAL A 1 978 ? 38.369 -39.302 -17.841 1.00 28.59 976 VAL A C 1
ATOM 7478 O O . VAL A 1 978 ? 39.526 -39.143 -17.471 1.00 29.60 976 VAL A O 1
ATOM 7482 N N . CYS A 1 979 ? 37.519 -40.213 -17.332 1.00 28.29 977 CYS A N 1
ATOM 7483 C CA . CYS A 1 979 ? 37.922 -41.245 -16.398 1.00 30.28 977 CYS A CA 1
ATOM 7484 C C . CYS A 1 979 ? 37.923 -42.595 -17.096 1.00 30.80 977 CYS A C 1
ATOM 7485 O O . CYS A 1 979 ? 37.112 -42.851 -17.988 1.00 29.84 977 CYS A O 1
ATOM 7488 N N . GLN A 1 980 ? 38.862 -43.452 -16.640 1.00 32.39 978 GLN A N 1
ATOM 7489 C CA . GLN A 1 980 ? 38.920 -44.859 -17.007 1.00 33.98 978 GLN A CA 1
ATOM 7490 C C . GLN A 1 980 ? 39.145 -45.716 -15.772 1.00 34.07 978 GLN A C 1
ATOM 7491 O O . GLN A 1 980 ? 39.650 -45.242 -14.766 1.00 35.90 978 GLN A O 1
ATOM 7497 N N . LYS A 1 981 ? 38.803 -47.001 -15.859 1.00 42.40 979 LYS A N 1
ATOM 7498 C CA . LYS A 1 981 ? 39.280 -47.969 -14.874 1.00 47.00 979 LYS A CA 1
ATOM 7499 C C . LYS A 1 981 ? 40.817 -48.012 -14.893 1.00 48.97 979 LYS A C 1
ATOM 7500 O O . LYS A 1 981 ? 41.437 -47.801 -15.926 1.00 50.04 979 LYS A O 1
ATOM 7506 N N . ASP A 1 982 ? 41.428 -48.277 -13.736 1.00 61.32 980 ASP A N 1
ATOM 7507 C CA . ASP A 1 982 ? 42.876 -48.442 -13.661 1.00 67.57 980 ASP A CA 1
ATOM 7508 C C . ASP A 1 982 ? 43.235 -49.899 -13.948 1.00 73.05 980 ASP A C 1
ATOM 7509 O O . ASP A 1 982 ? 43.117 -50.740 -13.067 1.00 72.25 980 ASP A O 1
ATOM 7514 N N . SER A 1 983 ? 43.715 -50.186 -15.167 1.00 77.54 981 SER A N 1
ATOM 7515 C CA . SER A 1 983 ? 44.128 -51.540 -15.514 1.00 83.07 981 SER A CA 1
ATOM 7516 C C . SER A 1 983 ? 45.658 -51.603 -15.650 1.00 77.89 981 SER A C 1
ATOM 7517 O O . SER A 1 983 ? 46.323 -51.750 -14.594 1.00 71.47 981 SER A O 1
ATOM 7520 N N . THR A 1 987 ? 44.999 -55.085 -6.839 1.00 76.36 985 THR A N 1
ATOM 7521 C CA . THR A 1 987 ? 44.167 -55.058 -5.611 1.00 75.10 985 THR A CA 1
ATOM 7522 C C . THR A 1 987 ? 42.687 -55.055 -6.002 1.00 83.92 985 THR A C 1
ATOM 7523 O O . THR A 1 987 ? 42.347 -55.081 -7.184 1.00 89.07 985 THR A O 1
ATOM 7525 N N . ASP A 1 988 ? 41.814 -55.060 -4.991 1.00 85.09 986 ASP A N 1
ATOM 7526 C CA . ASP A 1 988 ? 40.387 -54.849 -5.200 1.00 81.97 986 ASP A CA 1
ATOM 7527 C C . ASP A 1 988 ? 40.048 -53.394 -4.849 1.00 82.54 986 ASP A C 1
ATOM 7528 O O . ASP A 1 988 ? 39.325 -52.729 -5.591 1.00 80.77 986 ASP A O 1
ATOM 7530 N N . GLU A 1 989 ? 40.623 -52.889 -3.742 1.00 73.33 987 GLU A N 1
ATOM 7531 C CA . GLU A 1 989 ? 40.494 -51.486 -3.373 1.00 73.52 987 GLU A CA 1
ATOM 7532 C C . GLU A 1 989 ? 41.048 -50.615 -4.498 1.00 74.12 987 GLU A C 1
ATOM 7533 O O . GLU A 1 989 ? 40.568 -49.505 -4.703 1.00 68.78 987 GLU A O 1
ATOM 7535 N N . GLU A 1 990 ? 42.049 -51.142 -5.225 1.00 70.62 988 GLU A N 1
ATOM 7536 C CA . GLU A 1 990 ? 42.656 -50.444 -6.349 1.00 69.36 988 GLU A CA 1
ATOM 7537 C C . GLU A 1 990 ? 41.679 -50.389 -7.530 1.00 60.59 988 GLU A C 1
ATOM 7538 O O . GLU A 1 990 ? 41.512 -49.339 -8.138 1.00 59.04 988 GLU A O 1
ATOM 7540 N N . ARG A 1 991 ? 41.038 -51.522 -7.857 1.00 59.92 989 ARG A N 1
ATOM 7541 C CA . ARG A 1 991 ? 40.160 -51.596 -9.019 1.00 55.71 989 ARG A CA 1
ATOM 7542 C C . ARG A 1 991 ? 39.017 -50.583 -8.882 1.00 53.70 989 ARG A C 1
ATOM 7543 O O . ARG A 1 991 ? 38.405 -50.206 -9.875 1.00 51.40 989 ARG A O 1
ATOM 7545 N N . GLN A 1 992 ? 38.735 -50.151 -7.648 1.00 50.20 990 GLN A N 1
ATOM 7546 C CA . GLN A 1 992 ? 37.587 -49.294 -7.380 1.00 52.79 990 GLN A CA 1
ATOM 7547 C C . GLN A 1 992 ? 37.917 -47.806 -7.558 1.00 43.30 990 GLN A C 1
ATOM 7548 O O . GLN A 1 992 ? 37.058 -46.967 -7.278 1.00 40.62 990 GLN A O 1
ATOM 7554 N N . HIS A 1 993 ? 39.161 -47.486 -7.973 1.00 44.37 991 HIS A N 1
ATOM 7555 C CA . HIS A 1 993 ? 39.585 -46.099 -8.192 1.00 45.36 991 HIS A CA 1
ATOM 7556 C C . HIS A 1 993 ? 39.544 -45.786 -9.689 1.00 44.46 991 HIS A C 1
ATOM 7557 O O . HIS A 1 993 ? 40.369 -46.260 -10.444 1.00 42.55 991 HIS A O 1
ATOM 7564 N N . LEU A 1 994 ? 38.587 -44.935 -10.132 1.00 39.68 992 LEU A N 1
ATOM 7565 C CA . LEU A 1 994 ? 38.651 -44.451 -11.500 1.00 39.59 992 LEU A CA 1
ATOM 7566 C C . LEU A 1 994 ? 39.834 -43.501 -11.604 1.00 36.55 992 LEU A C 1
ATOM 7567 O O . LEU A 1 994 ? 40.139 -42.799 -10.650 1.00 43.86 992 LEU A O 1
ATOM 7572 N N . GLN A 1 995 ? 40.503 -43.501 -12.759 1.00 36.59 993 GLN A N 1
ATOM 7573 C CA . GLN A 1 995 ? 41.608 -42.592 -13.005 1.00 38.90 993 GLN A CA 1
ATOM 7574 C C . GLN A 1 995 ? 41.154 -41.495 -13.962 1.00 34.19 993 GLN A C 1
ATOM 7575 O O . GLN A 1 995 ? 40.638 -41.787 -15.033 1.00 35.46 993 GLN A O 1
ATOM 7581 N N . GLU A 1 996 ? 41.459 -40.252 -13.613 1.00 35.91 994 GLU A N 1
ATOM 7582 C CA . GLU A 1 996 ? 41.299 -39.154 -14.546 1.00 34.53 994 GLU A CA 1
ATOM 7583 C C . GLU A 1 996 ? 42.475 -39.151 -15.516 1.00 33.87 994 GLU A C 1
ATOM 7584 O O . GLU A 1 996 ? 43.525 -38.590 -15.211 1.00 45.93 994 GLU A O 1
ATOM 7590 N N . VAL A 1 997 ? 42.238 -39.642 -16.731 1.00 30.54 995 VAL A N 1
ATOM 7591 C CA . VAL A 1 997 ? 43.268 -39.783 -17.736 1.00 33.49 995 VAL A CA 1
ATOM 7592 C C . VAL A 1 997 ? 43.188 -38.663 -18.772 1.00 37.24 995 VAL A C 1
ATOM 7593 O O . VAL A 1 997 ? 44.128 -38.476 -19.518 1.00 37.51 995 VAL A O 1
ATOM 7597 N N . GLY A 1 998 ? 42.062 -37.926 -18.841 1.00 30.69 996 GLY A N 1
ATOM 7598 C CA . GLY A 1 998 ? 41.955 -36.787 -19.732 1.00 31.10 996 GLY A CA 1
ATOM 7599 C C . GLY A 1 998 ? 41.464 -35.553 -18.980 1.00 26.56 996 GLY A C 1
ATOM 7600 O O . GLY A 1 998 ? 40.609 -35.666 -18.114 1.00 28.61 996 GLY A O 1
ATOM 7601 N N . LEU A 1 999 ? 42.089 -34.411 -19.260 1.00 27.47 997 LEU A N 1
ATOM 7602 C CA . LEU A 1 999 ? 41.766 -33.151 -18.595 1.00 26.73 997 LEU A CA 1
ATOM 7603 C C . LEU A 1 999 ? 41.827 -32.022 -19.626 1.00 27.87 997 LEU A C 1
ATOM 7604 O O . LEU A 1 999 ? 42.771 -31.952 -20.403 1.00 27.20 997 LEU A O 1
ATOM 7609 N N . PHE A 1 1000 ? 40.857 -31.077 -19.585 1.00 24.87 998 PHE A N 1
ATOM 7610 C CA . PHE A 1 1000 ? 40.858 -29.999 -20.553 1.00 23.49 998 PHE A CA 1
ATOM 7611 C C . PHE A 1 1000 ? 39.984 -28.858 -20.077 1.00 23.48 998 PHE A C 1
ATOM 7612 O O . PHE A 1 1000 ? 38.794 -29.110 -19.748 1.00 25.49 998 PHE A O 1
ATOM 7620 N N . HIS A 1 1001 ? 40.512 -27.631 -20.125 1.00 23.80 999 HIS A N 1
ATOM 7621 C CA . HIS A 1 1001 ? 39.661 -26.454 -19.886 1.00 21.94 999 HIS A CA 1
ATOM 7622 C C . HIS A 1 1001 ? 38.945 -26.063 -21.190 1.00 21.81 999 HIS A C 1
ATOM 7623 O O . HIS A 1 1001 ? 39.551 -25.570 -22.145 1.00 24.28 999 HIS A O 1
ATOM 7630 N N . LEU A 1 1002 ? 37.623 -26.270 -21.218 1.00 23.01 1000 LEU A N 1
ATOM 7631 C CA . LEU A 1 1002 ? 36.796 -25.997 -22.378 1.00 22.43 1000 LEU A CA 1
ATOM 7632 C C . LEU A 1 1002 ? 36.444 -24.509 -22.434 1.00 23.57 1000 LEU A C 1
ATOM 7633 O O . LEU A 1 1002 ? 36.410 -23.955 -23.523 1.00 25.51 1000 LEU A O 1
ATOM 7638 N N . GLY A 1 1003 ? 36.109 -23.929 -21.268 1.00 24.13 1001 GLY A N 1
ATOM 7639 C CA . GLY A 1 1003 ? 35.739 -22.523 -21.182 1.00 24.90 1001 GLY A CA 1
ATOM 7640 C C . GLY A 1 1003 ? 34.257 -22.271 -21.454 1.00 26.47 1001 GLY A C 1
ATOM 7641 O O . GLY A 1 1003 ? 33.848 -21.130 -21.622 1.00 25.72 1001 GLY A O 1
ATOM 7642 N N . GLU A 1 1004 ? 33.472 -23.332 -21.461 1.00 22.33 1002 GLU A N 1
ATOM 7643 C CA . GLU A 1 1004 ? 32.018 -23.269 -21.544 1.00 23.59 1002 GLU A CA 1
ATOM 7644 C C . GLU A 1 1004 ? 31.429 -24.167 -20.446 1.00 23.89 1002 GLU A C 1
ATOM 7645 O O . GLU A 1 1004 ? 32.088 -25.066 -19.921 1.00 23.42 1002 GLU A O 1
ATOM 7651 N N . PHE A 1 1005 ? 30.168 -23.905 -20.117 1.00 23.45 1003 PHE A N 1
ATOM 7652 C CA . PHE A 1 1005 ? 29.401 -24.660 -19.136 1.00 23.32 1003 PHE A CA 1
ATOM 7653 C C . PHE A 1 1005 ? 28.470 -25.618 -19.858 1.00 22.48 1003 PHE A C 1
ATOM 7654 O O . PHE A 1 1005 ? 27.538 -25.192 -20.564 1.00 24.15 1003 PHE A O 1
ATOM 7662 N N . VAL A 1 1006 ? 28.762 -26.936 -19.743 1.00 22.72 1004 VAL A N 1
ATOM 7663 C CA . VAL A 1 1006 ? 28.027 -27.942 -20.470 1.00 23.88 1004 VAL A CA 1
ATOM 7664 C C . VAL A 1 1006 ? 26.788 -28.352 -19.695 1.00 22.32 1004 VAL A C 1
ATOM 7665 O O . VAL A 1 1006 ? 26.888 -28.889 -18.573 1.00 23.59 1004 VAL A O 1
ATOM 7669 N N . ASN A 1 1007 ? 25.624 -28.188 -20.332 1.00 23.11 1005 ASN A N 1
ATOM 7670 C CA . ASN A 1 1007 ? 24.372 -28.633 -19.733 1.00 23.02 1005 ASN A CA 1
ATOM 7671 C C . ASN A 1 1007 ? 23.970 -30.036 -20.177 1.00 25.32 1005 ASN A C 1
ATOM 7672 O O . ASN A 1 1007 ? 23.179 -30.669 -19.490 1.00 25.45 1005 ASN A O 1
ATOM 7677 N N . VAL A 1 1008 ? 24.405 -30.467 -21.369 1.00 23.07 1006 VAL A N 1
ATOM 7678 C CA . VAL A 1 1008 ? 23.907 -31.694 -21.967 1.00 23.34 1006 VAL A CA 1
ATOM 7679 C C . VAL A 1 1008 ? 24.921 -32.266 -22.934 1.00 25.24 1006 VAL A C 1
ATOM 7680 O O . VAL A 1 1008 ? 25.542 -31.545 -23.714 1.00 23.67 1006 VAL A O 1
ATOM 7684 N N . PHE A 1 1009 ? 25.069 -33.575 -22.856 1.00 25.91 1007 PHE A N 1
ATOM 7685 C CA . PHE A 1 1009 ? 25.786 -34.379 -23.819 1.00 25.79 1007 PHE A CA 1
ATOM 7686 C C . PHE A 1 1009 ? 24.793 -35.338 -24.488 1.00 26.68 1007 PHE A C 1
ATOM 7687 O O . PHE A 1 1009 ? 23.915 -35.894 -23.813 1.00 26.58 1007 PHE A O 1
ATOM 7695 N N A CYS A 1 1010 ? 24.935 -35.555 -25.793 0.50 26.67 1008 CYS A N 1
ATOM 7696 N N B CYS A 1 1010 ? 24.941 -35.490 -25.811 0.50 24.58 1008 CYS A N 1
ATOM 7697 C CA A CYS A 1 1010 ? 24.082 -36.527 -26.478 0.50 31.90 1008 CYS A CA 1
ATOM 7698 C CA B CYS A 1 1010 ? 24.109 -36.371 -26.640 0.50 28.38 1008 CYS A CA 1
ATOM 7699 C C A CYS A 1 1010 ? 24.781 -37.103 -27.714 0.50 30.55 1008 CYS A C 1
ATOM 7700 C C B CYS A 1 1010 ? 25.003 -37.134 -27.625 0.50 26.33 1008 CYS A C 1
ATOM 7701 O O A CYS A 1 1010 ? 25.202 -36.376 -28.622 0.50 28.17 1008 CYS A O 1
ATOM 7702 O O B CYS A 1 1010 ? 25.823 -36.546 -28.298 0.50 25.59 1008 CYS A O 1
ATOM 7707 N N . HIS A 1 1011 ? 24.784 -38.434 -27.791 1.00 28.04 1009 HIS A N 1
ATOM 7708 C CA . HIS A 1 1011 ? 25.403 -39.125 -28.894 1.00 27.54 1009 HIS A CA 1
ATOM 7709 C C . HIS A 1 1011 ? 24.656 -38.745 -30.172 1.00 31.67 1009 HIS A C 1
ATOM 7710 O O . HIS A 1 1011 ? 23.421 -38.709 -30.214 1.00 31.62 1009 HIS A O 1
ATOM 7717 N N . GLY A 1 1012 ? 25.416 -38.443 -31.215 1.00 28.72 1010 GLY A N 1
ATOM 7718 C CA . GLY A 1 1012 ? 24.849 -38.117 -32.496 1.00 31.13 1010 GLY A CA 1
ATOM 7719 C C . GLY A 1 1012 ? 25.747 -37.207 -33.317 1.00 29.98 1010 GLY A C 1
ATOM 7720 O O . GLY A 1 1012 ? 26.823 -36.816 -32.889 1.00 30.16 1010 GLY A O 1
ATOM 7721 N N . SER A 1 1013 ? 25.248 -36.878 -34.497 1.00 30.51 1011 SER A N 1
ATOM 7722 C CA . SER A 1 1013 ? 25.967 -36.130 -35.495 1.00 32.66 1011 SER A CA 1
ATOM 7723 C C . SER A 1 1013 ? 24.977 -35.384 -36.388 1.00 31.64 1011 SER A C 1
ATOM 7724 O O . SER A 1 1013 ? 23.868 -35.867 -36.636 1.00 33.01 1011 SER A O 1
ATOM 7727 N N . LEU A 1 1014 ? 25.392 -34.191 -36.857 1.00 31.64 1012 LEU A N 1
ATOM 7728 C CA . LEU A 1 1014 ? 24.641 -33.440 -37.845 1.00 27.39 1012 LEU A CA 1
ATOM 7729 C C . LEU A 1 1014 ? 25.136 -33.751 -39.273 1.00 31.68 1012 LEU A C 1
ATOM 7730 O O . LEU A 1 1014 ? 24.598 -33.194 -40.232 1.00 31.90 1012 LEU A O 1
ATOM 7735 N N . VAL A 1 1015 ? 26.183 -34.585 -39.387 1.00 29.39 1013 VAL A N 1
ATOM 7736 C CA . VAL A 1 1015 ? 26.741 -34.962 -40.681 1.00 34.47 1013 VAL A CA 1
ATOM 7737 C C . VAL A 1 1015 ? 26.081 -36.254 -41.175 1.00 43.20 1013 VAL A C 1
ATOM 7738 O O . VAL A 1 1015 ? 25.881 -37.185 -40.403 1.00 38.47 1013 VAL A O 1
ATOM 7742 N N . MET A 1 1016 ? 25.818 -36.322 -42.490 1.00 46.74 1014 MET A N 1
ATOM 7743 C CA . MET A 1 1016 ? 25.088 -37.439 -43.083 1.00 54.43 1014 MET A CA 1
ATOM 7744 C C . MET A 1 1016 ? 25.802 -38.743 -42.747 1.00 54.77 1014 MET A C 1
ATOM 7745 O O . MET A 1 1016 ? 27.016 -38.832 -42.878 1.00 54.22 1014 MET A O 1
ATOM 7750 N N . GLN A 1 1017 ? 25.004 -39.737 -42.318 1.00 69.42 1015 GLN A N 1
ATOM 7751 C CA . GLN A 1 1017 ? 25.490 -41.038 -41.893 1.00 70.53 1015 GLN A CA 1
ATOM 7752 C C . GLN A 1 1017 ? 25.285 -42.051 -43.034 1.00 68.06 1015 GLN A C 1
ATOM 7753 O O . GLN A 1 1017 ? 26.304 -42.664 -43.413 1.00 58.36 1015 GLN A O 1
ATOM 7759 N N . THR A 1 1024 ? 38.453 -43.629 -40.322 1.00 75.41 1022 THR A N 1
ATOM 7760 C CA . THR A 1 1024 ? 38.612 -42.158 -40.201 1.00 72.66 1022 THR A CA 1
ATOM 7761 C C . THR A 1 1024 ? 39.610 -41.859 -39.090 1.00 61.80 1022 THR A C 1
ATOM 7762 O O . THR A 1 1024 ? 39.915 -42.725 -38.275 1.00 56.07 1022 THR A O 1
ATOM 7766 N N . PRO A 1 1025 ? 40.123 -40.614 -38.997 1.00 56.32 1023 PRO A N 1
ATOM 7767 C CA . PRO A 1 1025 ? 40.913 -40.215 -37.836 1.00 60.43 1023 PRO A CA 1
ATOM 7768 C C . PRO A 1 1025 ? 40.159 -40.320 -36.503 1.00 54.85 1023 PRO A C 1
ATOM 7769 O O . PRO A 1 1025 ? 40.805 -40.375 -35.460 1.00 61.85 1023 PRO A O 1
ATOM 7773 N N . THR A 1 1026 ? 38.805 -40.392 -36.543 1.00 53.88 1024 THR A N 1
ATOM 7774 C CA . THR A 1 1026 ? 37.998 -40.227 -35.333 1.00 45.05 1024 THR A CA 1
ATOM 7775 C C . THR A 1 1026 ? 36.912 -41.310 -35.234 1.00 44.47 1024 THR A C 1
ATOM 7776 O O . THR A 1 1026 ? 36.396 -41.791 -36.237 1.00 48.85 1024 THR A O 1
ATOM 7780 N N . GLN A 1 1027 ? 36.582 -41.669 -33.986 1.00 38.87 1025 GLN A N 1
ATOM 7781 C CA . GLN A 1 1027 ? 35.641 -42.727 -33.653 1.00 40.56 1025 GLN A CA 1
ATOM 7782 C C . GLN A 1 1027 ? 34.631 -42.190 -32.644 1.00 38.22 1025 GLN A C 1
ATOM 7783 O O . GLN A 1 1027 ? 35.011 -41.725 -31.580 1.00 34.76 1025 GLN A O 1
ATOM 7789 N N . GLY A 1 1028 ? 33.351 -42.328 -32.969 1.00 37.30 1026 GLY A N 1
ATOM 7790 C CA . GLY A 1 1028 ? 32.273 -41.866 -32.112 1.00 37.47 1026 GLY A CA 1
ATOM 7791 C C . GLY A 1 1028 ? 31.956 -40.388 -32.333 1.00 33.09 1026 GLY A C 1
ATOM 7792 O O . GLY A 1 1028 ? 32.700 -39.643 -32.979 1.00 30.32 1026 GLY A O 1
ATOM 7793 N N . SER A 1 1029 ? 30.795 -39.968 -31.821 1.00 31.32 1027 SER A N 1
ATOM 7794 C CA . SER A 1 1029 ? 30.379 -38.576 -31.951 1.00 30.93 1027 SER A CA 1
ATOM 7795 C C . SER A 1 1029 ? 29.469 -38.223 -30.784 1.00 30.29 1027 SER A C 1
ATOM 7796 O O . SER A 1 1029 ? 28.360 -38.773 -30.695 1.00 28.29 1027 SER A O 1
ATOM 7799 N N . VAL A 1 1030 ? 29.931 -37.297 -29.936 1.00 26.37 1028 VAL A N 1
ATOM 7800 C CA . VAL A 1 1030 ? 29.156 -36.811 -28.823 1.00 24.62 1028 VAL A CA 1
ATOM 7801 C C . VAL A 1 1030 ? 29.023 -35.309 -28.992 1.00 25.60 1028 VAL A C 1
ATOM 7802 O O . VAL A 1 1030 ? 30.023 -34.607 -29.007 1.00 26.49 1028 VAL A O 1
ATOM 7806 N N . LEU A 1 1031 ? 27.791 -34.841 -29.121 1.00 24.63 1029 LEU A N 1
ATOM 7807 C CA . LEU A 1 1031 ? 27.520 -33.412 -29.186 1.00 24.72 1029 LEU A CA 1
ATOM 7808 C C . LEU A 1 1031 ? 27.262 -32.872 -27.783 1.00 26.67 1029 LEU A C 1
ATOM 7809 O O . LEU A 1 1031 ? 26.723 -33.562 -26.910 1.00 26.62 1029 LEU A O 1
ATOM 7814 N N . PHE A 1 1032 ? 27.510 -31.565 -27.593 1.00 23.51 1030 PHE A N 1
ATOM 7815 C CA . PHE A 1 1032 ? 27.201 -30.988 -26.310 1.00 22.32 1030 PHE A CA 1
ATOM 7816 C C . PHE A 1 1032 ? 26.697 -29.566 -26.513 1.00 23.79 1030 PHE A C 1
ATOM 7817 O O . PHE A 1 1032 ? 27.054 -28.879 -27.481 1.00 23.47 1030 PHE A O 1
ATOM 7825 N N . GLY A 1 1033 ? 25.818 -29.182 -25.596 1.00 21.35 1031 GLY A N 1
ATOM 7826 C CA . GLY A 1 1033 ? 25.190 -27.875 -25.605 1.00 23.41 1031 GLY A CA 1
ATOM 7827 C C . GLY A 1 1033 ? 25.500 -27.131 -24.316 1.00 22.16 1031 GLY A C 1
ATOM 7828 O O . GLY A 1 1033 ? 25.592 -27.721 -23.226 1.00 22.65 1031 GLY A O 1
ATOM 7829 N N . THR A 1 1034 ? 25.655 -25.810 -24.431 1.00 20.58 1032 THR A N 1
ATOM 7830 C CA . THR A 1 1034 ? 26.196 -24.987 -23.361 1.00 22.91 1032 THR A CA 1
ATOM 7831 C C . THR A 1 1034 ? 25.322 -23.777 -23.058 1.00 22.89 1032 THR A C 1
ATOM 7832 O O . THR A 1 1034 ? 24.411 -23.382 -23.814 1.00 22.33 1032 THR A O 1
ATOM 7836 N N . VAL A 1 1035 ? 25.650 -23.155 -21.937 1.00 22.66 1033 VAL A N 1
ATOM 7837 C CA . VAL A 1 1035 ? 24.925 -21.984 -21.479 1.00 22.66 1033 VAL A CA 1
ATOM 7838 C C . VAL A 1 1035 ? 25.051 -20.838 -22.464 1.00 22.83 1033 VAL A C 1
ATOM 7839 O O . VAL A 1 1035 ? 24.136 -20.001 -22.638 1.00 24.02 1033 VAL A O 1
ATOM 7843 N N . ASN A 1 1036 ? 26.212 -20.689 -23.091 1.00 21.34 1034 ASN A N 1
ATOM 7844 C CA . ASN A 1 1036 ? 26.402 -19.579 -24.019 1.00 22.23 1034 ASN A CA 1
ATOM 7845 C C . ASN A 1 1036 ? 25.884 -19.857 -25.435 1.00 22.82 1034 ASN A C 1
ATOM 7846 O O . ASN A 1 1036 ? 26.055 -19.022 -26.335 1.00 24.30 1034 ASN A O 1
ATOM 7851 N N . GLY A 1 1037 ? 25.272 -21.058 -25.653 1.00 23.81 1035 GLY A N 1
ATOM 7852 C CA . GLY A 1 1037 ? 24.737 -21.428 -26.945 1.00 24.60 1035 GLY A CA 1
ATOM 7853 C C . GLY A 1 1037 ? 25.756 -22.065 -27.873 1.00 24.63 1035 GLY A C 1
ATOM 7854 O O . GLY A 1 1037 ? 25.443 -22.340 -28.989 1.00 25.32 1035 GLY A O 1
ATOM 7855 N N . MET A 1 1038 ? 26.964 -22.260 -27.400 1.00 22.81 1036 MET A N 1
ATOM 7856 C CA . MET A 1 1038 ? 27.964 -23.016 -28.113 1.00 24.34 1036 MET A CA 1
ATOM 7857 C C . MET A 1 1038 ? 27.539 -24.476 -28.190 1.00 23.48 1036 MET A C 1
ATOM 7858 O O . MET A 1 1038 ? 27.034 -25.052 -27.214 1.00 25.15 1036 MET A O 1
ATOM 7863 N N . ILE A 1 1039 ? 27.692 -25.055 -29.375 1.00 22.87 1037 ILE A N 1
ATOM 7864 C CA . ILE A 1 1039 ? 27.585 -26.506 -29.539 1.00 23.91 1037 ILE A CA 1
ATOM 7865 C C . ILE A 1 1039 ? 28.971 -27.052 -29.886 1.00 25.83 1037 ILE A C 1
ATOM 7866 O O . ILE A 1 1039 ? 29.641 -26.546 -30.801 1.00 25.67 1037 ILE A O 1
ATOM 7871 N N . GLY A 1 1040 ? 29.345 -28.119 -29.184 1.00 23.42 1038 GLY A N 1
ATOM 7872 C CA . GLY A 1 1040 ? 30.617 -28.767 -29.406 1.00 23.89 1038 GLY A CA 1
ATOM 7873 C C . GLY A 1 1040 ? 30.466 -30.242 -29.723 1.00 25.29 1038 GLY A C 1
ATOM 7874 O O . GLY A 1 1040 ? 29.354 -30.811 -29.672 1.00 24.40 1038 GLY A O 1
ATOM 7875 N N . LEU A 1 1041 ? 31.584 -30.820 -30.166 1.00 24.27 1039 LEU A N 1
ATOM 7876 C CA . LEU A 1 1041 ? 31.663 -32.240 -30.503 1.00 27.01 1039 LEU A CA 1
ATOM 7877 C C . LEU A 1 1041 ? 32.883 -32.844 -29.823 1.00 28.20 1039 LEU A C 1
ATOM 7878 O O . LEU A 1 1041 ? 33.965 -32.250 -29.864 1.00 26.17 1039 LEU A O 1
ATOM 7883 N N . VAL A 1 1042 ? 32.712 -34.042 -29.256 1.00 26.15 1040 VAL A N 1
ATOM 7884 C CA . VAL A 1 1042 ? 33.825 -34.823 -28.731 1.00 29.24 1040 VAL A CA 1
ATOM 7885 C C . VAL A 1 1042 ? 33.880 -36.128 -29.504 1.00 31.08 1040 VAL A C 1
ATOM 7886 O O . VAL A 1 1042 ? 32.862 -36.791 -29.702 1.00 29.39 1040 VAL A O 1
ATOM 7890 N N . THR A 1 1043 ? 35.083 -36.482 -29.961 1.00 26.63 1041 THR A N 1
ATOM 7891 C CA . THR A 1 1043 ? 35.275 -37.782 -30.601 1.00 29.42 1041 THR A CA 1
ATOM 7892 C C . THR A 1 1043 ? 36.583 -38.396 -30.098 1.00 31.18 1041 THR A C 1
ATOM 7893 O O . THR A 1 1043 ? 37.367 -37.756 -29.400 1.00 32.02 1041 THR A O 1
ATOM 7897 N N . SER A 1 1044 ? 36.766 -39.698 -30.380 1.00 30.82 1042 SER A N 1
ATOM 7898 C CA . SER A 1 1044 ? 37.955 -40.393 -29.952 1.00 31.74 1042 SER A CA 1
ATOM 7899 C C . SER A 1 1044 ? 38.966 -40.529 -31.095 1.00 27.73 1042 SER A C 1
ATOM 7900 O O . SER A 1 1044 ? 38.623 -40.492 -32.282 1.00 34.11 1042 SER A O 1
ATOM 7903 N N . LEU A 1 1045 ? 40.245 -40.629 -30.684 1.00 32.42 1043 LEU A N 1
ATOM 7904 C CA . LEU A 1 1045 ? 41.399 -40.730 -31.559 1.00 32.82 1043 LEU A CA 1
ATOM 7905 C C . LEU A 1 1045 ? 42.207 -41.977 -31.178 1.00 32.42 1043 LEU A C 1
ATOM 7906 O O . LEU A 1 1045 ? 42.186 -42.395 -30.035 1.00 32.14 1043 LEU A O 1
ATOM 7911 N N . SER A 1 1046 ? 42.987 -42.503 -32.137 1.00 38.97 1044 SER A N 1
ATOM 7912 C CA . SER A 1 1046 ? 44.009 -43.498 -31.812 1.00 42.82 1044 SER A CA 1
ATOM 7913 C C . SER A 1 1046 ? 45.197 -42.798 -31.181 1.00 40.93 1044 SER A C 1
ATOM 7914 O O . SER A 1 1046 ? 45.352 -41.596 -31.330 1.00 35.14 1044 SER A O 1
ATOM 7917 N N . GLU A 1 1047 ? 46.051 -43.587 -30.536 1.00 40.23 1045 GLU A N 1
ATOM 7918 C CA . GLU A 1 1047 ? 47.284 -43.067 -29.963 1.00 41.47 1045 GLU A CA 1
ATOM 7919 C C . GLU A 1 1047 ? 48.094 -42.377 -31.049 1.00 39.56 1045 GLU A C 1
ATOM 7920 O O . GLU A 1 1047 ? 48.731 -41.348 -30.787 1.00 37.63 1045 GLU A O 1
ATOM 7926 N N . SER A 1 1048 ? 48.105 -42.971 -32.248 1.00 39.91 1046 SER A N 1
ATOM 7927 C CA . SER A 1 1048 ? 48.924 -42.482 -33.340 1.00 41.03 1046 SER A CA 1
ATOM 7928 C C . SER A 1 1048 ? 48.459 -41.102 -33.815 1.00 38.33 1046 SER A C 1
ATOM 7929 O O . SER A 1 1048 ? 49.262 -40.178 -34.039 1.00 34.61 1046 SER A O 1
ATOM 7932 N N . TRP A 1 1049 ? 47.133 -40.935 -33.906 1.00 39.28 1047 TRP A N 1
ATOM 7933 C CA . TRP A 1 1049 ? 46.557 -39.676 -34.336 1.00 34.41 1047 TRP A CA 1
ATOM 7934 C C . TRP A 1 1049 ? 46.731 -38.617 -33.257 1.00 28.03 1047 TRP A C 1
ATOM 7935 O O . TRP A 1 1049 ? 47.046 -37.477 -33.589 1.00 33.13 1047 TRP A O 1
ATOM 7946 N N . TYR A 1 1050 ? 46.554 -39.020 -32.006 1.00 30.52 1048 TYR A N 1
ATOM 7947 C CA . TYR A 1 1050 ? 46.724 -38.145 -30.860 1.00 30.06 1048 TYR A CA 1
ATOM 7948 C C . TYR A 1 1050 ? 48.154 -37.589 -30.874 1.00 36.45 1048 TYR A C 1
ATOM 7949 O O . TYR A 1 1050 ? 48.362 -36.397 -30.774 1.00 31.00 1048 TYR A O 1
ATOM 7958 N N . ASN A 1 1051 ? 49.138 -38.477 -31.025 1.00 34.49 1049 ASN A N 1
ATOM 7959 C CA . ASN A 1 1051 ? 50.542 -38.066 -31.005 1.00 35.54 1049 ASN A CA 1
ATOM 7960 C C . ASN A 1 1051 ? 50.852 -37.069 -32.120 1.00 30.62 1049 ASN A C 1
ATOM 7961 O O . ASN A 1 1051 ? 51.576 -36.075 -31.893 1.00 33.41 1049 ASN A O 1
ATOM 7966 N N . LEU A 1 1052 ? 50.348 -37.326 -33.328 1.00 29.23 1050 LEU A N 1
ATOM 7967 C CA . LEU A 1 1052 ? 50.564 -36.456 -34.458 1.00 31.67 1050 LEU A CA 1
ATOM 7968 C C . LEU A 1 1052 ? 49.938 -35.089 -34.195 1.00 30.67 1050 LEU A C 1
ATOM 7969 O O . LEU A 1 1052 ? 50.543 -34.070 -34.465 1.00 31.98 1050 LEU A O 1
ATOM 7974 N N . LEU A 1 1053 ? 48.680 -35.084 -33.731 1.00 31.19 1051 LEU A N 1
ATOM 7975 C CA . LEU A 1 1053 ? 47.986 -33.814 -33.540 1.00 28.84 1051 LEU A CA 1
ATOM 7976 C C . LEU A 1 1053 ? 48.573 -33.013 -32.376 1.00 26.30 1051 LEU A C 1
ATOM 7977 O O . LEU A 1 1053 ? 48.567 -31.776 -32.434 1.00 29.15 1051 LEU A O 1
ATOM 7982 N N . LEU A 1 1054 ? 49.014 -33.690 -31.318 1.00 29.65 1052 LEU A N 1
ATOM 7983 C CA . LEU A 1 1054 ? 49.629 -33.012 -30.167 1.00 28.47 1052 LEU A CA 1
ATOM 7984 C C . LEU A 1 1054 ? 50.900 -32.319 -30.656 1.00 31.00 1052 LEU A C 1
ATOM 7985 O O . LEU A 1 1054 ? 51.150 -31.161 -30.341 1.00 30.04 1052 LEU A O 1
ATOM 7990 N N . ASP A 1 1055 ? 51.668 -33.030 -31.479 1.00 30.49 1053 ASP A N 1
ATOM 7991 C CA . ASP A 1 1055 ? 52.880 -32.442 -32.061 1.00 34.91 1053 ASP A CA 1
ATOM 7992 C C . ASP A 1 1055 ? 52.524 -31.228 -32.934 1.00 31.51 1053 ASP A C 1
ATOM 7993 O O . ASP A 1 1055 ? 53.183 -30.188 -32.868 1.00 31.71 1053 ASP A O 1
ATOM 7998 N N . MET A 1 1056 ? 51.445 -31.336 -33.747 1.00 29.81 1054 MET A N 1
ATOM 7999 C CA . MET A 1 1056 ? 50.990 -30.205 -34.530 1.00 30.78 1054 MET A CA 1
ATOM 8000 C C . MET A 1 1056 ? 50.637 -29.026 -33.625 1.00 28.41 1054 MET A C 1
ATOM 8001 O O . MET A 1 1056 ? 50.904 -27.897 -33.986 1.00 27.93 1054 MET A O 1
ATOM 8006 N N . GLN A 1 1057 ? 49.891 -29.266 -32.538 1.00 31.27 1055 GLN A N 1
ATOM 8007 C CA . GLN A 1 1057 ? 49.514 -28.168 -31.653 1.00 27.89 1055 GLN A CA 1
ATOM 8008 C C . GLN A 1 1057 ? 50.747 -27.435 -31.140 1.00 26.89 1055 GLN A C 1
ATOM 8009 O O . GLN A 1 1057 ? 50.801 -26.193 -31.093 1.00 27.55 1055 GLN A O 1
ATOM 8015 N N . ASN A 1 1058 ? 51.723 -28.211 -30.698 1.00 29.06 1056 ASN A N 1
ATOM 8016 C CA . ASN A 1 1058 ? 52.921 -27.628 -30.113 1.00 29.49 1056 ASN A CA 1
ATOM 8017 C C . ASN A 1 1058 ? 53.616 -26.740 -31.132 1.00 30.91 1056 ASN A C 1
ATOM 8018 O O . ASN A 1 1058 ? 54.064 -25.647 -30.783 1.00 30.37 1056 ASN A O 1
ATOM 8023 N N . ARG A 1 1059 ? 53.618 -27.177 -32.394 1.00 29.31 1057 ARG A N 1
ATOM 8024 C CA . ARG A 1 1059 ? 54.239 -26.417 -33.475 1.00 31.79 1057 ARG A CA 1
ATOM 8025 C C . ARG A 1 1059 ? 53.394 -25.203 -33.841 1.00 30.40 1057 ARG A C 1
ATOM 8026 O O . ARG A 1 1059 ? 53.920 -24.099 -33.975 1.00 31.66 1057 ARG A O 1
ATOM 8034 N N . LEU A 1 1060 ? 52.055 -25.362 -33.882 1.00 30.16 1058 LEU A N 1
ATOM 8035 C CA . LEU A 1 1060 ? 51.178 -24.226 -34.140 1.00 29.55 1058 LEU A CA 1
ATOM 8036 C C . LEU A 1 1060 ? 51.328 -23.155 -33.065 1.00 28.43 1058 LEU A C 1
ATOM 8037 O O . LEU A 1 1060 ? 51.332 -21.967 -33.365 1.00 32.50 1058 LEU A O 1
ATOM 8042 N N . ASN A 1 1061 ? 51.454 -23.580 -31.807 1.00 27.54 1059 ASN A N 1
ATOM 8043 C CA . ASN 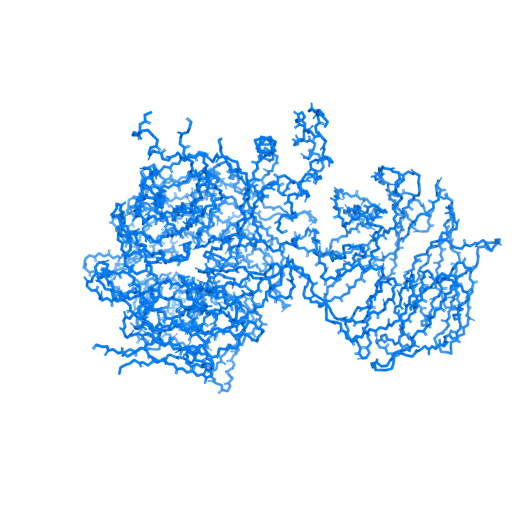A 1 1061 ? 51.515 -22.649 -30.687 1.00 26.55 1059 ASN A CA 1
ATOM 8044 C C . ASN A 1 1061 ? 52.802 -21.818 -30.745 1.00 31.44 1059 ASN A C 1
ATOM 8045 O O . ASN A 1 1061 ? 52.860 -20.747 -30.164 1.00 31.62 1059 ASN A O 1
ATOM 8050 N N . LYS A 1 1062 ? 53.830 -22.312 -31.451 1.00 32.23 1060 LYS A N 1
ATOM 8051 C CA . LYS A 1 1062 ? 55.059 -21.527 -31.603 1.00 37.83 1060 LYS A CA 1
ATOM 8052 C C . LYS A 1 1062 ? 54.915 -20.463 -32.689 1.00 40.48 1060 LYS A C 1
ATOM 8053 O O . LYS A 1 1062 ? 55.576 -19.434 -32.614 1.00 47.58 1060 LYS A O 1
ATOM 8059 N N . VAL A 1 1063 ? 54.078 -20.703 -33.693 1.00 37.36 1061 VAL A N 1
ATOM 8060 C CA . VAL A 1 1063 ? 54.027 -19.807 -34.854 1.00 38.41 1061 VAL A CA 1
ATOM 8061 C C . VAL A 1 1063 ? 52.861 -18.818 -34.779 1.00 42.56 1061 VAL A C 1
ATOM 8062 O O . VAL A 1 1063 ? 52.989 -17.720 -35.283 1.00 45.14 1061 VAL A O 1
ATOM 8066 N N . ILE A 1 1064 ? 51.715 -19.212 -34.204 1.00 37.23 1062 ILE A N 1
ATOM 8067 C CA . ILE A 1 1064 ? 50.551 -18.333 -34.115 1.00 39.24 1062 ILE A CA 1
ATOM 8068 C C . ILE A 1 1064 ? 50.806 -17.266 -33.039 1.00 37.64 1062 ILE A C 1
ATOM 8069 O O . ILE A 1 1064 ? 51.088 -17.607 -31.904 1.00 39.64 1062 ILE A O 1
ATOM 8074 N N . LYS A 1 1065 ? 50.626 -15.984 -33.393 1.00 37.75 1063 LYS A N 1
ATOM 8075 C CA . LYS A 1 1065 ? 50.585 -14.906 -32.404 1.00 37.91 1063 LYS A CA 1
ATOM 8076 C C . LYS A 1 1065 ? 49.192 -14.858 -31.752 1.00 34.36 1063 LYS A C 1
ATOM 8077 O O . LYS A 1 1065 ? 48.198 -14.721 -32.428 1.00 42.61 1063 LYS A O 1
ATOM 8081 N N . SER A 1 1066 ? 49.128 -15.028 -30.421 1.00 36.59 1064 SER A N 1
ATOM 8082 C CA . SER A 1 1066 ? 47.846 -15.012 -29.731 1.00 34.64 1064 SER A CA 1
ATOM 8083 C C . SER A 1 1066 ? 47.529 -13.576 -29.332 1.00 30.99 1064 SER A C 1
ATOM 8084 O O . SER A 1 1066 ? 48.423 -12.831 -28.968 1.00 33.86 1064 SER A O 1
ATOM 8087 N N . VAL A 1 1067 ? 46.244 -13.232 -29.367 1.00 32.35 1065 VAL A N 1
ATOM 8088 C CA . VAL A 1 1067 ? 45.784 -11.922 -28.907 1.00 34.17 1065 VAL A CA 1
ATOM 8089 C C . VAL A 1 1067 ? 45.984 -11.831 -27.408 1.00 32.04 1065 VAL A C 1
ATOM 8090 O O . VAL A 1 1067 ? 45.610 -12.741 -26.668 1.00 32.08 1065 VAL A O 1
ATOM 8094 N N . GLY A 1 1068 ? 46.657 -10.766 -26.951 1.00 33.98 1066 GLY A N 1
ATOM 8095 C CA . GLY A 1 1068 ? 46.966 -10.638 -25.544 1.00 30.92 1066 GLY A CA 1
ATOM 8096 C C . GLY A 1 1068 ? 48.133 -11.506 -25.094 1.00 29.07 1066 GLY A C 1
ATOM 8097 O O . GLY A 1 1068 ? 48.450 -11.558 -23.895 1.00 30.44 1066 GLY A O 1
ATOM 8098 N N . LYS A 1 1069 ? 48.762 -12.212 -26.057 1.00 30.21 1067 LYS A N 1
ATOM 8099 C CA . LYS A 1 1069 ? 49.949 -13.013 -25.808 1.00 31.03 1067 LYS A CA 1
ATOM 8100 C C . LYS A 1 1069 ? 49.693 -14.047 -24.715 1.00 32.92 1067 LYS A C 1
ATOM 8101 O O . LYS A 1 1069 ? 50.578 -14.384 -23.946 1.00 31.36 1067 LYS A O 1
ATOM 8107 N N . ILE A 1 1070 ? 48.493 -14.636 -24.718 1.00 30.15 1068 ILE A N 1
ATOM 8108 C CA . ILE A 1 1070 ? 48.187 -15.708 -23.805 1.00 25.46 1068 ILE A CA 1
ATOM 8109 C C . ILE A 1 1070 ? 48.665 -17.036 -24.415 1.00 25.19 1068 ILE A C 1
ATOM 8110 O O . ILE A 1 1070 ? 48.447 -17.265 -25.600 1.00 26.46 1068 ILE A O 1
ATOM 8115 N N . GLU A 1 1071 ? 49.276 -17.887 -23.626 1.00 25.89 1069 GLU A N 1
ATOM 8116 C CA . GLU A 1 1071 ? 49.716 -19.197 -24.092 1.00 26.99 1069 GLU A CA 1
ATOM 8117 C C . GLU A 1 1071 ? 48.519 -20.126 -24.210 1.00 27.42 1069 GLU A C 1
ATOM 8118 O O . GLU A 1 1071 ? 47.744 -20.245 -23.270 1.00 26.07 1069 GLU A O 1
ATOM 8124 N N . HIS A 1 1072 ? 48.460 -20.861 -25.333 1.00 25.80 1070 HIS A N 1
ATOM 8125 C CA . HIS A 1 1072 ? 47.417 -21.872 -25.536 1.00 28.44 1070 HIS A CA 1
ATOM 8126 C C . HIS A 1 1072 ? 47.439 -22.917 -24.421 1.00 27.68 1070 HIS A C 1
ATOM 8127 O O . HIS A 1 1072 ? 46.382 -23.284 -23.901 1.00 25.52 1070 HIS A O 1
ATOM 8134 N N A SER A 1 1073 ? 48.633 -23.364 -24.005 0.50 25.05 1071 SER A N 1
ATOM 8135 N N B SER A 1 1073 ? 48.642 -23.351 -24.034 0.50 26.90 1071 SER A N 1
ATOM 8136 C CA A SER A 1 1073 ? 48.740 -24.367 -22.954 0.50 25.24 1071 SER A CA 1
ATOM 8137 C CA B SER A 1 1073 ? 48.824 -24.329 -22.975 0.50 28.65 1071 SER A CA 1
ATOM 8138 C C A SER A 1 1073 ? 48.188 -23.849 -21.630 0.50 23.57 1071 SER A C 1
ATOM 8139 C C B SER A 1 1073 ? 48.202 -23.847 -21.664 0.50 25.07 1071 SER A C 1
ATOM 8140 O O A SER A 1 1073 ? 47.606 -24.614 -20.881 0.50 25.94 1071 SER A O 1
ATOM 8141 O O B SER A 1 1073 ? 47.599 -24.638 -20.957 0.50 26.46 1071 SER A O 1
ATOM 8146 N N . PHE A 1 1074 ? 48.326 -22.541 -21.366 1.00 26.09 1072 PHE A N 1
ATOM 8147 C CA . PHE A 1 1074 ? 47.792 -21.969 -20.144 1.00 25.83 1072 PHE A CA 1
ATOM 8148 C C . PHE A 1 1074 ? 46.266 -21.975 -20.193 1.00 22.82 1072 PHE A C 1
ATOM 8149 O O . PHE A 1 1074 ? 45.597 -22.428 -19.267 1.00 26.12 1072 PHE A O 1
ATOM 8157 N N . TRP A 1 1075 ? 45.742 -21.523 -21.312 1.00 23.98 1073 TRP A N 1
ATOM 8158 C CA . TRP A 1 1075 ? 44.305 -21.466 -21.543 1.00 24.53 1073 TRP A CA 1
ATOM 8159 C C . TRP A 1 1075 ? 43.626 -22.819 -21.365 1.00 22.98 1073 TRP A C 1
ATOM 8160 O O . TRP A 1 1075 ? 42.610 -22.947 -20.644 1.00 23.21 1073 TRP A O 1
ATOM 8171 N N . ARG A 1 1076 ? 44.202 -23.852 -21.949 1.00 21.85 1074 ARG A N 1
ATOM 8172 C CA . ARG A 1 1076 ? 43.560 -25.158 -21.922 1.00 23.19 1074 ARG A CA 1
ATOM 8173 C C . ARG A 1 1076 ? 43.843 -25.975 -20.657 1.00 23.59 1074 ARG A C 1
ATOM 8174 O O . ARG A 1 1076 ? 43.282 -27.060 -20.493 1.00 25.07 1074 ARG A O 1
ATOM 8182 N N . SER A 1 1077 ? 44.718 -25.474 -19.760 1.00 24.22 1075 SER A N 1
ATOM 8183 C CA . SER A 1 1077 ? 45.016 -26.144 -18.513 1.00 24.72 1075 SER A CA 1
ATOM 8184 C C . SER A 1 1077 ? 43.745 -26.302 -17.688 1.00 25.35 1075 SER A C 1
ATOM 8185 O O . SER A 1 1077 ? 43.039 -25.341 -17.450 1.00 24.16 1075 SER A O 1
ATOM 8188 N N . PHE A 1 1078 ? 43.524 -27.509 -17.205 1.00 26.15 1076 PHE A N 1
ATOM 8189 C CA . PHE A 1 1078 ? 42.440 -27.789 -16.273 1.00 26.59 1076 PHE A CA 1
ATOM 8190 C C . PHE A 1 1078 ? 42.596 -26.879 -15.073 1.00 27.75 1076 PHE A C 1
ATOM 8191 O O . PHE A 1 1078 ? 43.686 -26.773 -14.503 1.00 27.69 1076 PHE A O 1
ATOM 8199 N N . HIS A 1 1079 ? 41.503 -26.231 -14.684 1.00 25.62 1077 HIS A N 1
ATOM 8200 C CA . HIS A 1 1079 ? 41.583 -25.212 -13.640 1.00 27.88 1077 HIS A CA 1
ATOM 8201 C C . HIS A 1 1079 ? 40.305 -25.186 -12.801 1.00 29.96 1077 HIS A C 1
ATOM 8202 O O . HIS A 1 1079 ? 39.247 -24.811 -13.280 1.00 26.12 1077 HIS A O 1
ATOM 8209 N N . THR A 1 1080 ? 40.450 -25.526 -11.514 1.00 30.13 1078 THR A N 1
ATOM 8210 C CA . THR A 1 1080 ? 39.416 -25.327 -10.499 1.00 32.15 1078 THR A CA 1
ATOM 8211 C C . THR A 1 1080 ? 40.065 -24.661 -9.288 1.00 33.37 1078 THR A C 1
ATOM 8212 O O . THR A 1 1080 ? 41.288 -24.451 -9.257 1.00 33.00 1078 THR A O 1
ATOM 8216 N N . GLU A 1 1081 ? 39.243 -24.321 -8.295 1.00 37.13 1079 GLU A N 1
ATOM 8217 C CA . GLU A 1 1081 ? 39.788 -23.756 -7.059 1.00 44.90 1079 GLU A CA 1
ATOM 8218 C C . GLU A 1 1081 ? 40.755 -24.749 -6.396 1.00 41.39 1079 GLU A C 1
ATOM 8219 O O . GLU A 1 1081 ? 41.713 -24.334 -5.749 1.00 49.56 1079 GLU A O 1
ATOM 8225 N N . ARG A 1 1082 ? 40.523 -26.050 -6.607 1.00 39.81 1080 ARG A N 1
ATOM 8226 C CA . ARG A 1 1082 ? 41.280 -27.114 -5.961 1.00 44.45 1080 ARG A CA 1
ATOM 8227 C C . ARG A 1 1082 ? 42.545 -27.483 -6.731 1.00 50.27 1080 ARG A C 1
ATOM 8228 O O . ARG A 1 1082 ? 43.486 -27.988 -6.124 1.00 52.40 1080 ARG A O 1
ATOM 8236 N N . LYS A 1 1083 ? 42.579 -27.308 -8.071 1.00 39.35 1081 LYS A N 1
ATOM 8237 C CA . LYS A 1 1083 ? 43.811 -27.629 -8.789 1.00 42.96 1081 LYS A CA 1
ATOM 8238 C C . LYS A 1 1083 ? 43.916 -26.995 -10.175 1.00 41.47 1081 LYS A C 1
ATOM 8239 O O . LYS A 1 1083 ? 42.905 -26.763 -10.844 1.00 35.75 1081 LYS A O 1
ATOM 8245 N N . THR A 1 1084 ? 45.177 -26.848 -10.613 1.00 35.00 1082 THR A N 1
ATOM 8246 C CA . THR A 1 1084 ? 45.520 -26.409 -11.953 1.00 34.05 1082 THR A CA 1
ATOM 8247 C C . THR A 1 1084 ? 46.544 -27.389 -12.494 1.00 41.63 1082 THR A C 1
ATOM 8248 O O . THR A 1 1084 ? 47.554 -27.635 -11.846 1.00 37.34 1082 THR A O 1
ATOM 8252 N N . GLU A 1 1085 ? 46.246 -27.982 -13.657 1.00 33.93 1083 GLU A N 1
ATOM 8253 C CA . GLU A 1 1085 ? 47.107 -28.978 -14.277 1.00 35.54 1083 GLU A CA 1
ATOM 8254 C C . GLU A 1 1085 ? 47.092 -28.765 -15.794 1.00 32.03 1083 GLU A C 1
ATOM 8255 O O . GLU A 1 1085 ? 46.051 -28.453 -16.377 1.00 30.18 1083 GLU A O 1
ATOM 8261 N N . PRO A 1 1086 ? 48.186 -29.052 -16.525 1.00 30.88 1084 PRO A N 1
ATOM 8262 C CA . PRO A 1 1086 ? 48.137 -29.014 -17.988 1.00 30.98 1084 PRO A CA 1
ATOM 8263 C C . PRO A 1 1086 ? 47.070 -29.948 -18.535 1.00 30.23 1084 PRO A C 1
ATOM 8264 O O . PRO A 1 1086 ? 46.799 -31.001 -17.952 1.00 30.15 1084 PRO A O 1
ATOM 8268 N N . ALA A 1 1087 ? 46.474 -29.582 -19.662 1.00 28.67 1085 ALA A N 1
ATOM 8269 C CA . ALA A 1 1087 ? 45.567 -30.501 -20.344 1.00 26.79 1085 ALA A CA 1
ATOM 8270 C C . ALA A 1 1087 ? 46.319 -31.766 -20.748 1.00 30.00 1085 ALA A C 1
ATOM 8271 O O . ALA A 1 1087 ? 47.518 -31.739 -21.022 1.00 30.03 1085 ALA A O 1
ATOM 8273 N N . THR A 1 1088 ? 45.609 -32.865 -20.766 1.00 26.05 1086 THR A N 1
ATOM 8274 C CA . THR A 1 1088 ? 46.146 -34.112 -21.257 1.00 32.57 1086 THR A CA 1
ATOM 8275 C C . THR A 1 1088 ? 45.022 -34.930 -21.868 1.00 27.84 1086 THR A C 1
ATOM 8276 O O . THR A 1 1088 ? 43.871 -34.850 -21.431 1.00 27.07 1086 THR A O 1
ATOM 8280 N N . GLY A 1 1089 ? 45.354 -35.692 -22.908 1.00 29.20 1087 GLY A N 1
ATOM 8281 C CA . GLY A 1 1089 ? 44.422 -36.620 -23.530 1.00 30.50 1087 GLY A CA 1
ATOM 8282 C C . GLY A 1 1089 ? 43.346 -35.918 -24.349 1.00 30.36 1087 GLY A C 1
ATOM 8283 O O . GLY A 1 1089 ? 42.373 -36.544 -24.757 1.00 29.65 1087 GLY A O 1
ATOM 8284 N N . PHE A 1 1090 ? 43.523 -34.617 -24.609 1.00 29.78 1088 PHE A N 1
ATOM 8285 C CA . PHE A 1 1090 ? 42.567 -33.866 -25.391 1.00 29.83 1088 PHE A CA 1
ATOM 8286 C C . PHE A 1 1090 ? 43.284 -33.042 -26.434 1.00 28.70 1088 PHE A C 1
ATOM 8287 O O . PHE A 1 1090 ? 44.179 -32.254 -26.096 1.00 32.23 1088 PHE A O 1
ATOM 8295 N N . ILE A 1 1091 ? 42.822 -33.170 -27.677 1.00 27.39 1089 ILE A N 1
ATOM 8296 C CA . ILE A 1 1091 ? 43.240 -32.309 -28.770 1.00 27.06 1089 ILE A CA 1
ATOM 8297 C C . ILE A 1 1091 ? 42.212 -31.201 -28.936 1.00 29.39 1089 ILE A C 1
ATOM 8298 O O . ILE A 1 1091 ? 41.011 -31.484 -29.009 1.00 26.54 1089 ILE A O 1
ATOM 8303 N N . ASP A 1 1092 ? 42.707 -29.962 -29.023 1.00 24.55 1090 ASP A N 1
ATOM 8304 C CA . ASP A 1 1092 ? 41.900 -28.805 -29.342 1.00 24.33 1090 ASP A CA 1
ATOM 8305 C C . ASP A 1 1092 ? 41.702 -28.716 -30.870 1.00 26.14 1090 ASP A C 1
ATOM 8306 O O . ASP A 1 1092 ? 42.517 -28.139 -31.587 1.00 25.37 1090 ASP A O 1
ATOM 8311 N N . GLY A 1 1093 ? 40.535 -29.217 -31.338 1.00 25.11 1091 GLY A N 1
ATOM 8312 C CA . GLY A 1 1093 ? 40.158 -29.186 -32.730 1.00 28.72 1091 GLY A CA 1
ATOM 8313 C C . GLY A 1 1093 ? 40.095 -27.783 -33.317 1.00 26.83 1091 GLY A C 1
ATOM 8314 O O . GLY A 1 1093 ? 40.438 -27.575 -34.488 1.00 29.72 1091 GLY A O 1
ATOM 8315 N N . ASP A 1 1094 ? 39.682 -26.792 -32.520 1.00 26.06 1092 ASP A N 1
ATOM 8316 C CA . ASP A 1 1094 ? 39.665 -25.436 -33.010 1.00 28.28 1092 ASP A CA 1
ATOM 8317 C C . ASP A 1 1094 ? 41.082 -24.994 -33.427 1.00 28.87 1092 ASP A C 1
ATOM 8318 O O . ASP A 1 1094 ? 41.235 -24.301 -34.432 1.00 29.78 1092 ASP A O 1
ATOM 8323 N N . LEU A 1 1095 ? 42.081 -25.331 -32.602 1.00 27.57 1093 LEU A N 1
ATOM 8324 C CA . LEU A 1 1095 ? 43.475 -24.991 -32.875 1.00 26.85 1093 LEU A CA 1
ATOM 8325 C C . LEU A 1 1095 ? 43.934 -25.755 -34.119 1.00 27.45 1093 LEU A C 1
ATOM 8326 O O . LEU A 1 1095 ? 44.500 -25.155 -35.039 1.00 30.16 1093 LEU A O 1
ATOM 8331 N N . ILE A 1 1096 ? 43.677 -27.058 -34.163 1.00 25.08 1094 ILE A N 1
ATOM 8332 C CA . ILE A 1 1096 ? 44.079 -27.846 -35.331 1.00 28.11 1094 ILE A CA 1
ATOM 8333 C C . ILE A 1 1096 ? 43.483 -27.279 -36.614 1.00 28.64 1094 ILE A C 1
ATOM 8334 O O . ILE A 1 1096 ? 44.201 -27.059 -37.609 1.00 30.84 1094 ILE A O 1
ATOM 8339 N N . GLU A 1 1097 ? 42.185 -26.982 -36.599 1.00 30.63 1095 GLU A N 1
ATOM 8340 C CA . GLU A 1 1097 ? 41.489 -26.523 -37.791 1.00 33.98 1095 GLU A CA 1
ATOM 8341 C C . GLU A 1 1097 ? 42.094 -25.206 -38.255 1.00 33.97 1095 GLU A C 1
ATOM 8342 O O . GLU A 1 1097 ? 42.074 -24.931 -39.445 1.00 34.78 1095 GLU A O 1
ATOM 8348 N N . SER A 1 1098 ? 42.671 -24.416 -37.323 1.00 31.94 1096 SER A N 1
ATOM 8349 C CA . SER A 1 1098 ? 43.257 -23.125 -37.658 1.00 32.69 1096 SER A CA 1
ATOM 8350 C C . SER A 1 1098 ? 44.529 -23.289 -38.513 1.00 36.22 1096 SER A C 1
ATOM 8351 O O . SER A 1 1098 ? 44.973 -22.338 -39.159 1.00 40.62 1096 SER A O 1
ATOM 8354 N N . PHE A 1 1099 ? 45.077 -24.502 -38.580 1.00 35.02 1097 PHE A N 1
ATOM 8355 C CA . PHE A 1 1099 ? 46.218 -24.769 -39.445 1.00 37.23 1097 PHE A CA 1
ATOM 8356 C C . PHE A 1 1099 ? 45.917 -24.358 -40.890 1.00 42.67 1097 PHE A C 1
ATOM 8357 O O . PHE A 1 1099 ? 46.813 -23.884 -41.602 1.00 46.19 1097 PHE A O 1
ATOM 8365 N N . LEU A 1 1100 ? 44.659 -24.541 -41.321 1.00 39.48 1098 LEU A N 1
ATOM 8366 C CA . LEU A 1 1100 ? 44.257 -24.248 -42.695 1.00 43.56 1098 LEU A CA 1
ATOM 8367 C C . LEU A 1 1100 ? 44.297 -22.751 -42.996 1.00 50.79 1098 LEU A C 1
ATOM 8368 O O . LEU A 1 1100 ? 44.070 -22.371 -44.134 1.00 61.29 1098 LEU A O 1
ATOM 8373 N N . ASP A 1 1101 ? 44.578 -21.900 -42.000 1.00 55.53 1099 ASP A N 1
ATOM 8374 C CA . ASP A 1 1101 ? 44.501 -20.454 -42.210 1.00 59.95 1099 ASP A CA 1
ATOM 8375 C C . ASP A 1 1101 ? 45.845 -19.768 -41.983 1.00 52.68 1099 ASP A C 1
ATOM 8376 O O . ASP A 1 1101 ? 45.942 -18.546 -42.089 1.00 65.96 1099 ASP A O 1
ATOM 8381 N N . ILE A 1 1102 ? 46.880 -20.529 -41.638 1.00 55.07 1100 ILE A N 1
ATOM 8382 C CA . ILE A 1 1102 ? 48.201 -19.944 -41.511 1.00 45.79 1100 ILE A CA 1
ATOM 8383 C C . ILE A 1 1102 ? 48.855 -19.916 -42.899 1.00 56.53 1100 ILE A C 1
ATOM 8384 O O . ILE A 1 1102 ? 48.439 -20.627 -43.818 1.00 51.93 1100 ILE A O 1
ATOM 8389 N N . SER A 1 1103 ? 49.869 -19.063 -43.028 1.00 57.55 1101 SER A N 1
ATOM 8390 C CA . SER A 1 1103 ? 50.594 -18.866 -44.274 1.00 57.60 1101 SER A CA 1
ATOM 8391 C C . SER A 1 1103 ? 51.366 -20.132 -44.642 1.00 64.14 1101 SER A C 1
ATOM 8392 O O . SER A 1 1103 ? 51.626 -20.985 -43.779 1.00 57.14 1101 SER A O 1
ATOM 8395 N N . ARG A 1 1104 ? 51.775 -20.219 -45.923 1.00 59.85 1102 ARG A N 1
ATOM 8396 C CA . ARG A 1 1104 ? 52.411 -21.413 -46.443 1.00 55.72 1102 ARG A CA 1
ATOM 8397 C C . ARG A 1 1104 ? 53.775 -21.608 -45.782 1.00 58.14 1102 ARG A C 1
ATOM 8398 O O . ARG A 1 1104 ? 54.164 -22.741 -45.496 1.00 61.20 1102 ARG A O 1
ATOM 8406 N N . PRO A 1 1105 ? 54.548 -20.526 -45.510 1.00 63.58 1103 PRO A N 1
ATOM 8407 C CA . PRO A 1 1105 ? 55.810 -20.657 -44.765 1.00 64.56 1103 PRO A CA 1
ATOM 8408 C C . PRO A 1 1105 ? 55.594 -21.194 -43.347 1.00 58.48 1103 PRO A C 1
ATOM 8409 O O . PRO A 1 1105 ? 56.376 -22.004 -42.841 1.00 55.70 1103 PRO A O 1
ATOM 8413 N N . LYS A 1 1106 ? 54.510 -20.739 -42.721 1.00 58.44 1104 LYS A N 1
ATOM 8414 C CA . LYS A 1 1106 ? 54.129 -21.224 -41.403 1.00 52.67 1104 LYS A CA 1
ATOM 8415 C C . LYS A 1 1106 ? 53.775 -22.708 -41.468 1.00 43.73 1104 LYS A C 1
ATOM 8416 O O . LYS A 1 1106 ? 54.119 -23.461 -40.559 1.00 52.28 1104 LYS A O 1
ATOM 8422 N N . MET A 1 1107 ? 53.133 -23.141 -42.561 1.00 48.18 1105 MET A N 1
ATOM 8423 C CA . MET A 1 1107 ? 52.774 -24.535 -42.717 1.00 49.63 1105 MET A CA 1
ATOM 8424 C C . MET A 1 1107 ? 54.051 -25.368 -42.782 1.00 57.41 1105 MET A C 1
ATOM 8425 O O . MET A 1 1107 ? 54.092 -26.468 -42.235 1.00 55.70 1105 MET A O 1
ATOM 8430 N N . GLN A 1 1108 ? 55.100 -24.802 -43.409 1.00 64.64 1106 GLN A N 1
ATOM 8431 C CA . GLN A 1 1108 ? 56.387 -25.474 -43.560 1.00 70.58 1106 GLN A CA 1
ATOM 8432 C C . GLN A 1 1108 ? 57.066 -25.571 -42.205 1.00 66.82 1106 GLN A C 1
ATOM 8433 O O . GLN A 1 1108 ? 57.633 -26.609 -41.847 1.00 64.35 1106 GLN A O 1
ATOM 8439 N N . GLU A 1 1109 ? 57.028 -24.458 -41.479 1.00 64.35 1107 GLU A N 1
ATOM 8440 C CA . GLU A 1 1109 ? 57.512 -24.417 -40.116 1.00 64.42 1107 GLU A CA 1
ATOM 8441 C C . GLU A 1 1109 ? 56.814 -25.513 -39.311 1.00 50.37 1107 GLU A C 1
ATOM 8442 O O . GLU A 1 1109 ? 57.470 -26.313 -38.659 1.00 52.73 1107 GLU A O 1
ATOM 8448 N N . VAL A 1 1110 ? 55.489 -25.627 -39.463 1.00 54.60 1108 VAL A N 1
ATOM 8449 C CA . VAL A 1 1110 ? 54.731 -26.556 -38.646 1.00 49.02 1108 VAL A CA 1
ATOM 8450 C C . VAL A 1 1110 ? 55.101 -27.995 -39.016 1.00 60.14 1108 VAL A C 1
ATOM 8451 O O . VAL A 1 1110 ? 55.203 -28.840 -38.129 1.00 60.09 1108 VAL A O 1
ATOM 8455 N N . VAL A 1 1111 ? 55.310 -28.274 -40.314 1.00 62.61 1109 VAL A N 1
ATOM 8456 C CA . VAL A 1 1111 ? 55.399 -29.659 -40.788 1.00 72.31 1109 VAL A CA 1
ATOM 8457 C C . VAL A 1 1111 ? 56.795 -30.243 -40.528 1.00 72.18 1109 VAL A C 1
ATOM 8458 O O . VAL A 1 1111 ? 56.940 -31.464 -40.424 1.00 79.02 1109 VAL A O 1
ATOM 8462 N N . ALA A 1 1112 ? 57.824 -29.389 -40.518 1.00 75.80 1110 ALA A N 1
ATOM 8463 C CA . ALA A 1 1112 ? 59.205 -29.854 -40.513 1.00 70.94 1110 ALA A CA 1
ATOM 8464 C C . ALA A 1 1112 ? 59.365 -31.089 -39.617 1.00 84.41 1110 ALA A C 1
ATOM 8465 O O . ALA A 1 1112 ? 58.959 -31.085 -38.457 1.00 78.25 1110 ALA A O 1
ATOM 8467 N N . ASN A 1 1113 ? 59.929 -32.161 -40.192 1.00 88.33 1111 ASN A N 1
ATOM 8468 C CA . ASN A 1 1113 ? 60.506 -33.261 -39.429 1.00 88.90 1111 ASN A CA 1
ATOM 8469 C C . ASN A 1 1113 ? 59.431 -33.956 -38.583 1.00 93.14 1111 ASN A C 1
ATOM 8470 O O . ASN A 1 1113 ? 59.739 -34.512 -37.531 1.00 92.18 1111 ASN A O 1
ATOM 8472 N N . LEU A 1 1114 ? 58.180 -33.951 -39.071 1.00 84.45 1112 LEU A N 1
ATOM 8473 C CA . LEU A 1 1114 ? 57.105 -34.730 -38.470 1.00 76.58 1112 LEU A CA 1
ATOM 8474 C C . LEU A 1 1114 ? 57.077 -36.116 -39.104 1.00 85.57 1112 LEU A C 1
ATOM 8475 O O . LEU A 1 1114 ? 57.571 -36.290 -40.212 1.00 100.24 1112 LEU A O 1
ATOM 8480 N N . GLN A 1 1115 ? 56.452 -37.086 -38.415 1.00 76.77 1113 GLN A N 1
ATOM 8481 C CA . GLN A 1 1115 ? 56.253 -38.415 -38.980 1.00 74.90 1113 GLN A CA 1
ATOM 8482 C C . GLN A 1 1115 ? 54.769 -38.616 -39.305 1.00 83.25 1113 GLN A C 1
ATOM 8483 O O . GLN A 1 1115 ? 53.895 -38.394 -38.459 1.00 70.27 1113 GLN A O 1
ATOM 8485 N N . TYR A 1 1116 ? 54.501 -39.048 -40.547 1.00 89.23 1114 TYR A N 1
ATOM 8486 C CA . TYR A 1 1116 ? 53.141 -39.255 -41.024 1.00 88.53 1114 TYR A CA 1
ATOM 8487 C C . TYR A 1 1116 ? 53.075 -40.557 -41.827 1.00 98.05 1114 TYR A C 1
ATOM 8488 O O . TYR A 1 1116 ? 54.017 -40.906 -42.539 1.00 102.78 1114 TYR A O 1
ATOM 8497 N N . ASP A 1 1117 ? 51.931 -41.250 -41.710 1.00 101.41 1115 ASP A N 1
ATOM 8498 C CA . ASP A 1 1117 ? 51.719 -42.562 -42.305 1.00 97.14 1115 ASP A CA 1
ATOM 8499 C C . ASP A 1 1117 ? 50.633 -42.441 -43.383 1.00 105.58 1115 ASP A C 1
ATOM 8500 O O . ASP A 1 1117 ? 49.470 -42.194 -43.068 1.00 111.08 1115 ASP A O 1
ATOM 8505 N N . ASP A 1 1118 ? 51.032 -42.600 -44.658 1.00 111.58 1116 ASP A N 1
ATOM 8506 C CA . ASP A 1 1118 ? 50.126 -42.430 -45.789 1.00 104.62 1116 ASP A CA 1
ATOM 8507 C C . ASP A 1 1118 ? 49.250 -43.680 -45.930 1.00 97.16 1116 ASP A C 1
ATOM 8508 O O . ASP A 1 1118 ? 48.025 -43.549 -45.705 1.00 77.69 1116 ASP A O 1
ATOM 8510 N N . GLY A 1 1121 ? 51.250 -47.434 -45.380 1.00 87.10 1119 GLY A N 1
ATOM 8511 C CA . GLY A 1 1121 ? 52.647 -47.189 -45.796 1.00 95.50 1119 GLY A CA 1
ATOM 8512 C C . GLY A 1 1121 ? 53.620 -47.307 -44.619 1.00 100.45 1119 GLY A C 1
ATOM 8513 O O . GLY A 1 1121 ? 53.505 -48.217 -43.797 1.00 98.35 1119 GLY A O 1
ATOM 8514 N N . MET A 1 1122 ? 54.586 -46.377 -44.562 1.00 106.23 1120 MET A N 1
ATOM 8515 C CA . MET A 1 1122 ? 55.598 -46.358 -43.514 1.00 111.23 1120 MET A CA 1
ATOM 8516 C C . MET A 1 1122 ? 55.816 -44.917 -43.048 1.00 111.86 1120 MET A C 1
ATOM 8517 O O . MET A 1 1122 ? 55.636 -43.978 -43.821 1.00 105.60 1120 MET A O 1
ATOM 8519 N N . LYS A 1 1123 ? 56.235 -44.765 -41.783 1.00 116.24 1121 LYS A N 1
ATOM 8520 C CA . LYS A 1 1123 ? 56.320 -43.464 -41.132 1.00 116.13 1121 LYS A CA 1
ATOM 8521 C C . LYS A 1 1123 ? 57.485 -42.661 -41.715 1.00 118.34 1121 LYS A C 1
ATOM 8522 O O . LYS A 1 1123 ? 58.647 -42.965 -41.450 1.00 115.67 1121 LYS A O 1
ATOM 8524 N N . ARG A 1 1124 ? 57.150 -41.612 -42.486 1.00 111.03 1122 ARG A N 1
ATOM 8525 C CA . ARG A 1 1124 ? 58.136 -40.759 -43.138 1.00 98.53 1122 ARG A CA 1
ATOM 8526 C C . ARG A 1 1124 ? 57.728 -39.298 -42.959 1.00 95.32 1122 ARG A C 1
ATOM 8527 O O . ARG A 1 1124 ? 56.700 -39.013 -42.348 1.00 94.65 1122 ARG A O 1
ATOM 8535 N N . GLU A 1 1125 ? 58.539 -38.382 -43.511 1.00 84.76 1123 GLU A N 1
ATOM 8536 C CA . GLU A 1 1125 ? 58.369 -36.955 -43.281 1.00 85.06 1123 GLU A CA 1
ATOM 8537 C C . GLU A 1 1125 ? 57.044 -36.473 -43.876 1.00 83.59 1123 GLU A C 1
ATOM 8538 O O . GLU A 1 1125 ? 56.672 -36.845 -44.994 1.00 75.04 1123 GLU A O 1
ATOM 8544 N N . ALA A 1 1126 ? 56.347 -35.620 -43.112 1.00 78.23 1124 ALA A N 1
ATOM 8545 C CA . ALA A 1 1126 ? 55.078 -35.047 -43.536 1.00 73.10 1124 ALA A CA 1
ATOM 8546 C C . ALA A 1 1126 ? 55.326 -33.768 -44.333 1.00 64.80 1124 ALA A C 1
ATOM 8547 O O . ALA A 1 1126 ? 56.288 -33.039 -44.074 1.00 59.39 1124 ALA A O 1
ATOM 8549 N N . THR A 1 1127 ? 54.433 -33.510 -45.295 1.00 57.02 1125 THR A N 1
ATOM 8550 C CA . THR A 1 1127 ? 54.422 -32.271 -46.056 1.00 53.35 1125 THR A CA 1
ATOM 8551 C C . THR A 1 1127 ? 53.205 -31.452 -45.647 1.00 55.49 1125 THR A C 1
ATOM 8552 O O . THR A 1 1127 ? 52.241 -32.007 -45.099 1.00 50.46 1125 THR A O 1
ATOM 8556 N N . ALA A 1 1128 ? 53.224 -30.158 -45.995 1.00 53.43 1126 ALA A N 1
ATOM 8557 C CA . ALA A 1 1128 ? 52.080 -29.281 -45.776 1.00 52.41 1126 ALA A CA 1
ATOM 8558 C C . ALA A 1 1128 ? 50.834 -29.911 -46.372 1.00 55.88 1126 ALA A C 1
ATOM 8559 O O . ALA A 1 1128 ? 49.759 -29.877 -45.764 1.00 52.71 1126 ALA A O 1
ATOM 8561 N N . ASP A 1 1129 ? 50.991 -30.470 -47.574 1.00 54.99 1127 ASP A N 1
ATOM 8562 C CA . ASP A 1 1129 ? 49.868 -30.966 -48.345 1.00 56.57 1127 ASP A CA 1
ATOM 8563 C C . ASP A 1 1129 ? 49.277 -32.198 -47.653 1.00 47.69 1127 ASP A C 1
ATOM 8564 O O . ASP A 1 1129 ? 48.067 -32.396 -47.676 1.00 46.17 1127 ASP A O 1
ATOM 8569 N N . ASP A 1 1130 ? 50.121 -33.005 -46.995 1.00 46.38 1128 ASP A N 1
ATOM 8570 C CA . ASP A 1 1130 ? 49.629 -34.115 -46.199 1.00 49.99 1128 ASP A CA 1
ATOM 8571 C C . ASP A 1 1130 ? 48.690 -33.594 -45.108 1.00 45.00 1128 ASP A C 1
ATOM 8572 O O . ASP A 1 1130 ? 47.594 -34.127 -44.940 1.00 48.95 1128 ASP A O 1
ATOM 8577 N N . LEU A 1 1131 ? 49.165 -32.586 -44.358 1.00 45.51 1129 LEU A N 1
ATOM 8578 C CA . LEU A 1 1131 ? 48.449 -32.073 -43.195 1.00 47.25 1129 LEU A CA 1
ATOM 8579 C C . LEU A 1 1131 ? 47.194 -31.317 -43.635 1.00 43.82 1129 LEU A C 1
ATOM 8580 O O . LEU A 1 1131 ? 46.189 -31.339 -42.938 1.00 42.98 1129 LEU A O 1
ATOM 8585 N N . ILE A 1 1132 ? 47.246 -30.614 -44.769 1.00 46.91 1130 ILE A N 1
ATOM 8586 C CA . ILE A 1 1132 ? 46.045 -29.955 -45.277 1.00 42.67 1130 ILE A CA 1
ATOM 8587 C C . ILE A 1 1132 ? 44.956 -31.003 -45.479 1.00 44.84 1130 ILE A C 1
ATOM 8588 O O . ILE A 1 1132 ? 43.776 -30.756 -45.180 1.00 43.92 1130 ILE A O 1
ATOM 8593 N N . LYS A 1 1133 ? 45.353 -32.173 -45.998 1.00 47.26 1131 LYS A N 1
ATOM 8594 C CA . LYS A 1 1133 ? 44.410 -33.251 -46.256 1.00 52.78 1131 LYS A CA 1
ATOM 8595 C C . LYS A 1 1133 ? 43.863 -33.787 -44.928 1.00 57.51 1131 LYS A C 1
ATOM 8596 O O . LYS A 1 1133 ? 42.654 -34.001 -44.790 1.00 54.46 1131 LYS A O 1
ATOM 8599 N N . VAL A 1 1134 ? 44.764 -33.998 -43.958 1.00 45.88 1132 VAL A N 1
ATOM 8600 C CA . VAL A 1 1134 ? 44.390 -34.522 -42.649 1.00 50.69 1132 VAL A CA 1
ATOM 8601 C C . VAL A 1 1134 ? 43.353 -33.602 -41.996 1.00 41.40 1132 VAL A C 1
ATOM 8602 O O . VAL A 1 1134 ? 42.312 -34.059 -41.514 1.00 42.57 1132 VAL A O 1
ATOM 8606 N N . VAL A 1 1135 ? 43.640 -32.303 -41.984 1.00 36.91 1133 VAL A N 1
ATOM 8607 C CA . VAL A 1 1135 ? 42.788 -31.359 -41.271 1.00 38.07 1133 VAL A CA 1
ATOM 8608 C C . VAL A 1 1135 ? 41.443 -31.215 -41.998 1.00 43.66 1133 VAL A C 1
ATOM 8609 O O . VAL A 1 1135 ? 40.409 -31.026 -41.371 1.00 37.53 1133 VAL A O 1
ATOM 8613 N N . GLU A 1 1136 ? 41.441 -31.424 -43.318 1.00 43.83 1134 GLU A N 1
ATOM 8614 C CA . GLU A 1 1136 ? 40.194 -31.604 -44.073 1.00 42.18 1134 GLU A CA 1
ATOM 8615 C C . GLU A 1 1136 ? 39.387 -32.832 -43.620 1.00 36.51 1134 GLU A C 1
ATOM 8616 O O . GLU A 1 1136 ? 38.202 -32.691 -43.331 1.00 47.33 1134 GLU A O 1
ATOM 8622 N N . GLU A 1 1137 ? 39.997 -34.015 -43.512 1.00 45.43 1135 GLU A N 1
ATOM 8623 C CA . GLU A 1 1137 ? 39.315 -35.172 -42.917 1.00 47.11 1135 GLU A CA 1
ATOM 8624 C C . GLU A 1 1137 ? 38.648 -34.767 -41.579 1.00 50.79 1135 GLU A C 1
ATOM 8625 O O . GLU A 1 1137 ? 37.508 -35.144 -41.300 1.00 45.99 1135 GLU A O 1
ATOM 8629 N N . LEU A 1 1138 ? 39.348 -33.968 -40.764 1.00 38.92 1136 LEU A N 1
ATOM 8630 C CA . LEU A 1 1138 ? 38.858 -33.642 -39.423 1.00 40.14 1136 LEU A CA 1
ATOM 8631 C C . LEU A 1 1138 ? 37.709 -32.637 -39.460 1.00 38.09 1136 LEU A C 1
ATOM 8632 O O . LEU A 1 1138 ? 36.787 -32.739 -38.647 1.00 41.69 1136 LEU A O 1
ATOM 8637 N N . THR A 1 1139 ? 37.734 -31.684 -40.389 1.00 38.36 1137 THR A N 1
ATOM 8638 C CA . THR A 1 1139 ? 36.690 -30.662 -40.462 1.00 46.06 1137 THR A CA 1
ATOM 8639 C C . THR A 1 1139 ? 35.322 -31.284 -40.792 1.00 46.66 1137 THR A C 1
ATOM 8640 O O . THR A 1 1139 ? 34.290 -30.705 -40.457 1.00 55.82 1137 THR A O 1
ATOM 8644 N N . ARG A 1 1140 ? 35.285 -32.439 -41.450 1.00 46.90 1138 ARG A N 1
ATOM 8645 C CA . ARG A 1 1140 ? 33.991 -32.921 -41.946 1.00 53.93 1138 ARG A CA 1
ATOM 8646 C C . ARG A 1 1140 ? 33.292 -33.808 -40.903 1.00 50.70 1138 ARG A C 1
ATOM 8647 O O . ARG A 1 1140 ? 32.232 -34.367 -41.177 1.00 43.24 1138 ARG A O 1
ATOM 8655 N N . ILE A 1 1141 ? 33.824 -33.871 -39.674 1.00 36.39 1139 ILE A N 1
ATOM 8656 C CA . ILE A 1 1141 ? 33.140 -34.613 -38.634 1.00 39.77 1139 ILE A CA 1
ATOM 8657 C C . ILE A 1 1141 ? 32.051 -33.737 -38.022 1.00 32.46 1139 ILE A C 1
ATOM 8658 O O . ILE A 1 1141 ? 31.260 -34.236 -37.243 1.00 39.40 1139 ILE A O 1
ATOM 8663 N N . HIS A 1 1142 ? 31.997 -32.459 -38.402 1.00 36.77 1140 HIS A N 1
ATOM 8664 C CA . HIS A 1 1142 ? 30.912 -31.568 -37.982 1.00 40.82 1140 HIS A CA 1
ATOM 8665 C C . HIS A 1 1142 ? 30.490 -30.686 -39.166 1.00 46.31 1140 HIS A C 1
ATOM 8666 O O . HIS A 1 1142 ? 31.169 -30.718 -40.231 1.00 52.44 1140 HIS A O 1
#

Secondary structure (DSSP, 8-state):
---EEEEEEE---S--EEEEE--S-TT--EEEEEETTEEEEEEE-SS-EEEEEEEE-SS-EEEEEEE--TT-SS-EEEEEETT-EEEEEEEEEETTEEEEEEEEEEE---SS-PBPTT--EEEE-TTSSEEEEE-BTTEEEEEE--TT-TT---EEEE-S-S-EEEEEEPSS-SS-EEEEEEEETTEEEEEEEEEETTTTEEEE-SS--EEE-TT--EEEEPPTTT-SEEEE-SS-EEEE-SS-EEEE--GGGTTS-EEEEEESSTTSSEEEEEETT-EEEEEEEEEEE-TTS-EEEEEEEEEEEEE-SPPSEEEE-STTEEEEE-SSS-EEEEEE-SS--TTS--EEEEEEE----SEEEEEEE--SSTT--EEEEEE--GGG-EEEEEEESB-EEEEEEEE-----EEEEE-SSTT-SSB-EEEEEETTEEEEEEEETTEEEEE--TT--SSS-EEEEEEETTTEEEEEESS-EEEEESSS--EEEEE--TT-PPP-EEEE-SSEEEEEETTEEEEEEEETTEEEEEEEEE-SS-EEEEE----SS-TT--SEEEEEESSS-EEEEEETTT--EEEEEE--SSS-EEEEEEEEETTEEEEEEEETTSEEEEEEE-TTT--EEEEEEEE--SS--EEEEEEETTEEEEEEESSS-EEEEEETTEEEEEEBSSS---EEEEE-BSSSTTEEEEE-SSEEEEEEE---SSEEEEEEE-SSEEEEEEEEGGGTEEEEEEEEEEE---EESS--GGGS-SEEEE------EEEEEEEEEETTT--EEEEEE--TTEEEEEEEEE--TT----EEEEEEEE--TT-SS-S-EEEEEEEEETTEEEEEEEEEESS-EEEEEEETTEEEEEETTEEEEEEE-TTS-EEEEEEE---S-EEEEEEETTEEEEEESSB-EEEEEEETTTTEEEEEEE--S-B-EEEEEEEETTEEEEEETTSEEEEEEE----TTTTBEEEEEEEE--S-EEEEEE--SS----EEEEEEEEETTS-EEEEEEE-HHHHHHHHHHHHHHHHHSPPGGG--HHHHHSEE-SS-EE--BSEEEHHHHHHGGGS-HHHHHHHHTT-EE-----EE--HHHHHHHHHHHHTT-

GO terms:
  GO:0097602 cullin family protein binding (F, IDA)
  GO:0005634 nucleus (C, IDA)
  GO:0005730 nucleolus (C, IDA)
  GO:0043161 proteasome-mediated ubiquitin-dependent protein catabolic process (P, IDA)
  GO:0044725 epigenetic programming in the zygotic pronuclei (P, IDA)
  GO:0045732 positive regulation of protein catabolic process (P, IDA)
  GO:0032991 protein-containing complex (C, IDA)
  GO:0007056 spindle assembly involved in female meiosis (P, IDA)
  GO:0160072 ubiquitin ligase complex scaffold activity (F, IDA)
  GO:0031465 Cul4B-RING E3 ubiquitin ligase complex (C, IDA)
  GO:0010498 proteasomal protein catabolic process (P, IMP)
  GO:0005515 protein binding (F, IPI)
  GO:0005737 cytoplasm (C, IDA)
  GO:0031464 Cul4A-RING E3 ubiquitin ligase complex (C, IDA)
  GO:0080008 Cul4-RING E3 ubiquitin ligase complex (C, IDA)
  GO:0016567 protein ubiquitination (P, IDA)
  GO:0005634 nucleus (C, EXP)
  GO:0005737 cytoplasm (C, EXP)
  GO:0043161 proteasome-mediated ubiquitin-dependent protein catabolic process (P, IMP)
  GO:0006511 ubiquitin-dependent protein catabolic process (P, IMP)

Organism: Homo sapiens (NCBI:txid9606)

Foldseek 3Di:
DFFWAWEFPFQFDFWQDWDWFWAQANPFIWIWTFQFQKIWIFTQDPVGTHTFFMDGFLAGWQDWDWAAAPPRRTTWIWTAGPQQKIFIWHWDDDPNDIDIDTLAIEGDDDPDADFDPQGKDWEAANNRQWIWIDGGFQWIKIFGRDSVRRHSDIDIEGDPQRAWQDKYWWEPDPATKMWTWGADPVAIKIAMWGQDPPVNYTHHGPAGMDHDDRFFHDWDAFYPPAGFIWTDGLFKIWTDDHVDIAMDGDPVRNPFTWQEKEAQDPRRQWMWIATQQQWIKIKGFDWDADPVGGIYTDHIDIDTADGDARASYWYHRPPQWIWGRGLQAWTFIWGAAPDADPVRHRIGTDDTHGGQFPFQEWFWDPLDDPLFIWIWTFHGFFQRTWIKIKFFFWEWFFDDKDFDFAWDEKDFECLAPPDPFTQKIWTFGAQFIWIWGHDFPDTHTDDQEQDGGRFGWQDWYAAPPQWIWTAGQQWIFIFHSVPTYTLEIDADPVRATWDEWEDWRFWIWTDRFQKIWIWTDDVSDTHTDAMDGHPAGWQYKYQADDDPRVRGAQWIWTWGADQQKIFIAGPPVRHTLDIDRPDDRFTWHEWDWDDAPRWIKIWIWTQQQKIWMFTADRVRRDTFQIFIDGQHGGTWYWDWADDPHGIWIWIFAQFIWIWHDDSNDIDIGTHPDGGWNYKDFGDHPNQHRWMWTDDRTMITITHMDDPDRMDMDIGRFSRRWNYWDDDVVVQKMKTKTKAQFPPVTHGPDDGLQNDALEEEEDDPCCHAIKMWIFIAHSPPRGGLYIYTYDGQKAWAEWDWQAADPDPAIWIWTKIFRDDDVDPFGQKIKIWTWGDDPSYTDTQEMDIGGAGFQYWDCAPRWIWTWGFQKIWIWHQDPSGYTDTQEMDRHARGFRAWDDDHQWIWTQHQWQGIWIWGQDVVVSYIDGQAGARDTFRFQYKDDQDPFWIWTAGDQQKIWIWGQPPPRVNRRHIDGQFIWRRSFHWNDKYWDASARDAQWAGWIWTRTNSGIIMIMTTGDPVSSVQLVLLLVLLQVPDQRNSNDGSQQSTWHDDPVDTGTGHSYHHLVSLLCLSVDGQVSLCSSQPPGFDPPPGTDGDHSVNSSVNNSSVVSRD

Radius of gyration: 33.22 Å; Cα contacts (8 Å, |Δi|>4): 3202; chains: 1; bounding box: 67×95×100 Å

Sequence (1111 aa):
MSYNYVVTAQKPTAVNGCVTGHFTSAEDLNLLIAKNTRLEIYVVTAEGLRPVKEVGMYGKIAVMELFRPKGESKDLLFILTAKYNACILEYKQSGESIDIITRAHGNVQDRRIGRPSETGIIGIIDPECRMIGLRLYDGLFKVIPLDDRDNKELKAFNIRLEELHVIDVKFLYGCQAPTICFVYQDPQGRHVKTYEVSLRREKEEFNKGPWKQENVEAEASMVIAVPEPFGGAIIIGQESITTYHNGDKYLAIAPPIIKQSTIVCHNRVDPNGSRYLLGDMEGRRLFMLLLEKEEQMDGTVTLKDLRVELLGETSIAECLTYLDNGVVFVGSRLGDSQLVKLNVDSNEQGSYVVAMETFTNLGPIVDMCVVDLERQGQGQLVTCSGAFKEGSLRIIRNGIGIHEHASIDLPGIKGLWPLRSDPNRETDDTLVLSSFVGQTRVLMLNGEEVEETELMGFVDDQQTFFCGNVAHQQLIQITSASVRLVSQEPKALVSEWKEPQAKNISVASSCNSSQVVVAVGRRALYYLQIHPQELRQISHTEEMEHEVACLDITPLGDSNGLSPLCAIGLWTDISARILKLPSFELLHKEMLGGEIIPRSILMTTFESSHYLLCALGDGALFYFGLNIETGLLSDRKKVTLGTQPTVLRTTFRSLSTTTNVFACSDRPTVIYSSNHKLVFSNVNLKEVNYMCPLNSDGYPDSLALANNSTLTTIGTIDEIQKLHIRTVPLYESPRKICCYQEVSQCCFGVLSSRIEVQGTTALRPSASTQALSSSVSSSKEEVEVHNLLIIDQHTFEVLHAHQFLQNEYALSLVSCKLGKDPNTYFIVGTAMVYPEEAEPKQGRIVVFQYSDGKLQTVAEKEVKGAVYSMVEFNGKLLASINSTTVRLYEWTTEKELRTECNHYNNIMALYLKTKGDFILVGDLMRSVLLLAYKPMEGNFEEIARDFNPNWMSAVEILDDDNFLGAENAFNLFVCQKDSTDEERQHLQEVGLFHLGEFVNVFCCHGSLVMQTPTQGSVLFGTVNGMIGLVTSLSESWYNLLLDMQNRLNKVIKSVGKIEHSSFWRSFHTERKTEPATGFIDGDLIESFLDISRPKMQEVVANLQYDDGMKREATADDLIKVVEELTRIH